Protein AF-0000000085929879 (afdb_homodimer)

Radius of gyration: 26.82 Å; Cα contacts (8 Å, |Δi|>4): 2106; chains: 2; bounding box: 56×80×71 Å

Solvent-accessible surface area (backbone atoms only — not comparable to full-atom values): 39924 Å² total; per-residue (Å²): 97,34,38,33,40,35,54,17,40,29,41,34,46,95,82,55,43,81,40,74,23,23,40,35,32,48,44,39,24,22,65,42,71,44,65,81,72,93,71,90,47,82,37,76,43,82,29,68,67,19,37,40,34,37,12,29,26,32,56,31,29,22,47,38,35,30,68,38,25,45,61,68,73,51,40,53,59,67,58,35,40,65,71,49,46,51,62,54,57,72,67,58,45,61,68,51,35,29,44,18,22,43,40,32,48,50,31,21,42,50,24,22,36,32,31,38,26,35,43,41,71,59,48,65,36,40,52,52,39,34,66,55,53,52,50,31,38,37,42,16,43,51,30,61,24,69,68,37,65,69,46,35,51,50,37,50,52,54,43,52,50,49,49,52,51,52,59,69,62,68,47,97,46,56,43,63,31,48,18,53,41,28,73,84,38,31,29,70,68,55,51,47,51,49,43,52,49,26,66,73,68,70,40,36,37,36,32,44,37,38,45,33,67,62,58,35,51,51,32,28,72,74,70,74,31,45,57,61,54,46,37,49,74,68,65,56,66,30,63,53,31,43,29,36,41,44,20,63,67,50,73,67,43,44,51,51,36,30,73,36,45,28,28,34,21,39,27,44,51,23,28,17,44,53,18,34,43,67,50,58,55,66,63,35,51,74,58,62,33,50,48,20,26,20,34,42,26,18,52,50,34,30,35,59,36,63,28,48,36,31,29,46,44,29,24,52,51,3,25,73,66,55,33,19,51,45,58,31,47,70,60,37,51,34,15,30,15,40,37,23,16,59,64,65,76,41,65,40,30,36,40,46,69,72,20,37,26,29,32,17,32,32,55,39,83,39,58,54,45,41,45,84,69,32,71,62,43,34,45,27,50,35,45,43,23,84,39,30,29,31,23,27,33,66,39,37,81,37,23,56,82,65,38,56,72,59,61,62,66,68,58,46,54,52,52,42,33,55,52,44,64,70,76,107,96,34,38,33,40,34,54,17,40,29,41,35,47,96,82,54,43,81,41,74,24,24,40,34,32,49,45,39,22,23,65,41,70,42,65,80,72,92,71,91,48,82,38,76,44,83,28,68,66,20,36,38,36,36,13,29,26,33,57,30,29,23,46,37,34,29,68,40,27,46,61,69,71,52,40,52,61,68,58,35,38,65,71,49,46,52,62,53,58,73,68,59,47,60,67,52,34,30,45,19,22,44,38,32,49,51,32,22,44,51,24,22,37,32,33,38,25,36,46,42,72,59,49,66,37,41,51,53,38,33,66,56,54,51,49,30,38,35,42,17,42,52,31,60,26,69,68,36,65,70,45,36,53,50,37,51,51,54,42,52,50,47,47,52,51,50,60,70,62,68,48,95,46,56,42,63,30,47,18,52,41,27,72,85,37,32,29,72,68,55,50,47,50,50,42,51,50,26,65,74,69,71,40,37,38,37,32,44,37,36,44,34,68,64,58,36,50,51,32,28,72,74,71,73,31,46,56,61,53,44,37,49,73,69,65,55,66,30,63,53,31,44,28,35,40,46,21,63,67,51,74,67,41,45,51,50,36,29,75,36,44,27,27,34,20,38,28,43,50,23,29,18,44,54,18,36,41,67,49,58,57,67,62,34,52,73,59,62,34,48,48,20,25,21,32,40,28,19,52,50,35,30,36,59,36,62,28,48,36,32,31,45,44,28,26,54,51,3,26,73,66,56,35,19,52,45,57,31,49,68,61,38,51,33,14,31,14,39,35,24,16,59,64,65,74,41,66,39,29,36,40,47,68,72,20,38,25,30,32,17,32,30,54,41,84,38,57,54,46,41,45,82,70,33,72,61,42,34,45,28,51,36,43,45,22,84,38,31,29,33,24,28,31,66,40,37,80,36,23,55,84,65,40,56,70,59,59,60,65,68,58,46,54,52,52,41,34,55,52,44,64,70,75,106

Organism: NCBI:txid2866384

Sequence (848 aa):
MSILIKNGRIIYGENLDIINGDIYIEGNRIAKVGRGLKLSAEYVIDANGKVISPGFINAHTHSPMVLLRGLADDLPLMEWLQEYVWPVEKKLTSKHIYWGALLGILEMIKGGTTTFVDMYFHMEEVAKVVEKTGIRAYLSYGMVDLGDEEKRNVEIKETLKLLEFIKKLDSPRIEFLFGPHAPYTCSPELLKWVREKANETGKMITIHLNETKREVQDIKEKYGMTPVEFLDELGFLGDDIIAAHGVWLSDKEIEILAKRRVTIVHNPASNMKLASGVMPIEKLLKAGVNIALGTDGAASNNSLDMLEEMKLAALVHKVHTLNPTVADAKTIYKMATQNGAKALHLNAGIIKEGALADIAIIDFNKPHLRPITNVVSHLVYSASGNDVETVIIDGEIIMLDGEVLTVDEEEIINKVQKIVDKLHMSILIKNGRIIYGENLDIINGDIYIEGNRIAKVGRGLKLSAEYVIDANGKVISPGFINAHTHSPMVLLRGLADDLPLMEWLQEYVWPVEKKLTSKHIYWGALLGILEMIKGGTTTFVDMYFHMEEVAKVVEKTGIRAYLSYGMVDLGDEEKRNVEIKETLKLLEFIKKLDSPRIEFLFGPHAPYTCSPELLKWVREKANETGKMITIHLNETKREVQDIKEKYGMTPVEFLDELGFLGDDIIAAHGVWLSDKEIEILAKRRVTIVHNPASNMKLASGVMPIEKLLKAGVNIALGTDGAASNNSLDMLEEMKLAALVHKVHTLNPTVADAKTIYKMATQNGAKALHLNAGIIKEGALADIAIIDFNKPHLRPITNVVSHLVYSASGNDVETVIIDGEIIMLDGEVLTVDEEEIINKVQKIVDKLH

Foldseek 3Di:
DKEKEFQAFELFDPQRDTDTTMWIDDFQFGADTDHPDPDDGPYYHYQHQWYKFFFWEAAEAAQLCLLQFPPDFDDAPVCCCPVTVVVLVVVDDLVSSLLSLLQSVLQSVLLRHQEYEHEEPNCLSNVVSCVLLVGAYEYEYAQFCQPPPVSLVVSVVRRVVVVVSQVVVVDPRYHYAYEHEEPNRDDLVSLLVRQVVCVVVVHAYEYEALQAPVQQVSCCVVPVDGRLVVCVVSVRAALRYEYEHQFDDDLVSLLSQLVRLYEYEHAQQLSVSNVRHHHPVVSNVVSVHQYAYHNYYCNRRVHRNLLQRLQSNLPVVCVVVVNNPPSDLSNSLCNRAVSSCSSVVAQTSHDDGGGGPWMWMFNCPDPQNPDPDDNSCCSNHGDISNRTQWTDHSNHTQGHGSRGDSDDNVVSVVVSVVVSVVSD/DKEKEFQAFELFDPQRDTDTTMWIDDFQFGADTDHPDPDDGPYYHYQHQWYKFFFWEAAEAAQLCLLQFPPDFDDAPVCCCPVTVVLLVVPDDLVSSLLSLLQSVLQSVLLRHQEYEHEEPNCLSNVVSCVLLVGAYEYEYAQFCQPPPVSLVVSVVRRVVVQVSQVVVVDPRYHYAYEHEEPNRDDLVSLLVRQVVCVVVVHAYEYEALQAPVQQVSCCVVPVDGRLVVCVVSVRAALRYEYEHQFDDDLVSLLSQLVRLYEYEHAQQLSVSNVRHHHPVVSNVVSPRQYAYHNYYCNRRVHRNLLQRLQSNLPVVCVVVVNNPPSDLSNSLCNRAVSSCSSVVAQTSHDDGGGGPWMWMFNCPDPQNPDPDDNSCCSNHGDISNRTQWTDHSSHTQGHRSRGDSDDNVVSVVVSVVVSVVSD

Nearest PDB structures (foldseek):
  7ww2-assembly1_B  TM=9.422E-01  e=5.895E-41  Obesumbacterium proteus
  3hpa-assembly1_A  TM=9.121E-01  e=3.466E-37  unidentified
  4rdw-assembly1_A  TM=8.544E-01  e=4.107E-29  Pseudomonas aeruginosa PAO1
  4f0l-assembly1_A  TM=8.317E-01  e=2.148E-25  Brucella abortus 2308
  2imr-assembly1_A  TM=6.979E-01  e=1.173E-20  Deinococcus radiodurans

Structure (mmCIF, N/CA/C/O backbone):
data_AF-0000000085929879-model_v1
#
loop_
_entity.id
_entity.type
_entity.pdbx_description
1 polymer '5-methylthioadenosine/S-adenosylhomocysteine deaminase'
#
loop_
_atom_site.group_PDB
_atom_site.id
_atom_site.type_symbol
_atom_site.label_atom_id
_atom_site.label_alt_id
_atom_site.label_comp_id
_atom_site.label_asym_id
_atom_site.label_entity_id
_atom_site.label_seq_id
_atom_site.pdbx_PDB_ins_code
_atom_site.Cartn_x
_atom_site.Cartn_y
_atom_site.Cartn_z
_atom_site.occupancy
_atom_site.B_iso_or_equiv
_atom_site.auth_seq_id
_atom_site.auth_comp_id
_atom_site.auth_asym_id
_atom_site.auth_atom_id
_atom_site.pdbx_PDB_model_num
ATOM 1 N N . MET A 1 1 ? -14.234 -31.859 10.195 1 86.94 1 MET A N 1
ATOM 2 C CA . MET A 1 1 ? -13.992 -30.734 11.078 1 86.94 1 MET A CA 1
ATOM 3 C C . MET A 1 1 ? -15.086 -29.672 10.922 1 86.94 1 MET A C 1
ATOM 5 O O . MET A 1 1 ? -15.609 -29.484 9.828 1 86.94 1 MET A O 1
ATOM 9 N N . SER A 1 2 ? -15.562 -29.156 12.055 1 97.19 2 SER A N 1
ATOM 10 C CA . SER A 1 2 ? -16.594 -28.125 11.992 1 97.19 2 SER A CA 1
ATOM 11 C C . SER A 1 2 ? -16.141 -26.828 12.672 1 97.19 2 SER A C 1
ATOM 13 O O . SER A 1 2 ? -15.469 -26.875 13.703 1 97.19 2 SER A O 1
ATOM 15 N N . ILE A 1 3 ? -16.406 -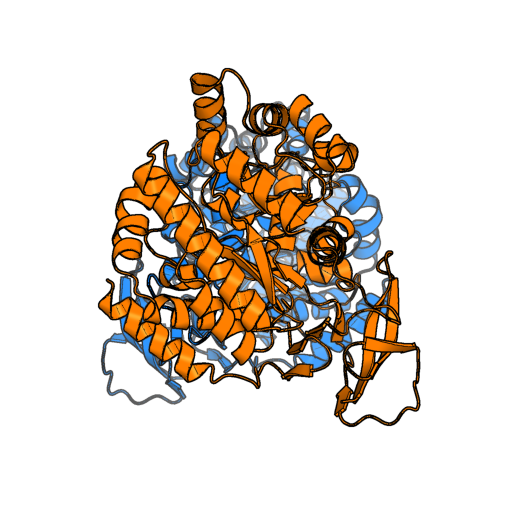25.719 12.016 1 98.62 3 ILE A N 1
ATOM 16 C CA . ILE A 1 3 ? -16.016 -24.406 12.516 1 98.62 3 ILE A CA 1
ATOM 17 C C . ILE A 1 3 ? -17.234 -23.484 12.523 1 98.62 3 ILE A C 1
ATOM 19 O O . ILE A 1 3 ? -18 -23.453 11.562 1 98.62 3 ILE A O 1
ATOM 23 N N . LEU A 1 4 ? -17.453 -22.797 13.625 1 98.75 4 LEU A N 1
ATOM 24 C CA . LEU A 1 4 ? -18.469 -21.766 13.711 1 98.75 4 LEU A CA 1
ATOM 25 C C . LEU A 1 4 ? -17.828 -20.391 13.938 1 98.75 4 LEU A C 1
ATOM 27 O O . LEU A 1 4 ? -17.203 -20.172 14.969 1 98.75 4 LEU A O 1
ATOM 31 N N . ILE A 1 5 ? -17.891 -19.516 12.938 1 98.81 5 ILE A N 1
ATOM 32 C CA . ILE A 1 5 ? -17.469 -18.125 13.062 1 98.81 5 ILE A CA 1
ATOM 33 C C . ILE A 1 5 ? -18.656 -17.266 13.477 1 98.81 5 ILE A C 1
ATOM 35 O O . ILE A 1 5 ? -19.656 -17.188 12.758 1 98.81 5 ILE A O 1
ATOM 39 N N . LYS A 1 6 ? -18.547 -16.5 14.562 1 98.31 6 LYS A N 1
ATOM 40 C CA . LYS A 1 6 ? -19.688 -15.789 15.109 1 98.31 6 LYS A CA 1
ATOM 41 C C . LYS A 1 6 ? -19.484 -14.281 15.047 1 98.31 6 LYS A C 1
ATOM 43 O O . LYS A 1 6 ? -18.359 -13.797 15.141 1 98.31 6 LYS A O 1
ATOM 48 N N . ASN A 1 7 ? -20.5 -13.562 14.852 1 97.44 7 ASN A N 1
ATOM 49 C CA . ASN A 1 7 ? -20.609 -12.141 15.133 1 97.44 7 ASN A CA 1
ATOM 50 C C . ASN A 1 7 ? -19.703 -11.32 14.211 1 97.44 7 ASN A C 1
ATOM 52 O O . ASN A 1 7 ? -19.047 -10.375 14.648 1 97.44 7 ASN A O 1
ATOM 56 N N . GLY A 1 8 ? -19.578 -11.664 12.938 1 98.19 8 GLY A N 1
ATOM 57 C CA . GLY A 1 8 ? -18.734 -10.898 12.039 1 98.19 8 GLY A CA 1
ATOM 58 C C . GLY A 1 8 ? -19.516 -10.102 11.008 1 98.19 8 GLY A C 1
ATOM 59 O O . GLY A 1 8 ? -20.75 -10.242 10.914 1 98.19 8 GLY A O 1
ATOM 60 N N . ARG A 1 9 ? -18.938 -9.078 10.406 1 98.44 9 ARG A N 1
ATOM 61 C CA . ARG A 1 9 ? -19.422 -8.469 9.164 1 98.44 9 ARG A CA 1
ATOM 62 C C . ARG A 1 9 ? -19.031 -9.312 7.957 1 98.44 9 ARG A C 1
ATOM 64 O O . ARG A 1 9 ? -17.859 -9.383 7.594 1 98.44 9 ARG A O 1
ATOM 71 N N . ILE A 1 10 ? -19.984 -9.945 7.301 1 98.88 10 ILE A N 1
ATOM 72 C CA . ILE A 1 10 ? -19.75 -10.93 6.246 1 98.88 10 ILE A CA 1
ATOM 73 C C . ILE A 1 10 ? -19.953 -10.273 4.883 1 98.88 10 ILE A C 1
ATOM 75 O O . ILE A 1 10 ? -20.969 -9.633 4.641 1 98.88 10 ILE A O 1
ATOM 79 N N . ILE A 1 11 ? -18.969 -10.352 4.016 1 98.88 11 ILE A N 1
ATOM 80 C CA . ILE A 1 11 ? -19.172 -9.992 2.615 1 98.88 11 ILE A CA 1
ATOM 81 C C . ILE A 1 11 ? -19.844 -11.141 1.877 1 98.88 11 ILE A C 1
ATOM 83 O O . ILE A 1 11 ? -19.188 -12.102 1.464 1 98.88 11 ILE A O 1
ATOM 87 N N . TYR A 1 12 ? -21.109 -11.016 1.578 1 98.56 12 TYR A N 1
ATOM 88 C CA . TYR A 1 12 ? -21.922 -12.156 1.195 1 98.56 12 TYR A CA 1
ATOM 89 C C . TYR A 1 12 ? -22.359 -12.062 -0.265 1 98.56 12 TYR A C 1
ATOM 91 O O . TYR A 1 12 ? -22.844 -11.016 -0.704 1 98.56 12 TYR A O 1
ATOM 99 N N . GLY A 1 13 ? -22.125 -13.125 -1 1 98.31 13 GLY A N 1
ATOM 100 C CA . GLY A 1 13 ? -22.75 -13.297 -2.301 1 98.31 13 GLY A CA 1
ATOM 101 C C . GLY A 1 13 ? -22.031 -12.555 -3.412 1 98.31 13 GLY A C 1
ATOM 102 O O . GLY A 1 13 ? -20.984 -11.961 -3.189 1 98.31 13 GLY A O 1
ATOM 103 N N . GLU A 1 14 ? -22.609 -12.641 -4.605 1 97.5 14 GLU A N 1
ATOM 104 C CA . GLU A 1 14 ? -22.031 -12.07 -5.82 1 97.5 14 GLU A CA 1
ATOM 105 C C . GLU A 1 14 ? -22.062 -10.547 -5.777 1 97.5 14 GLU A C 1
ATOM 107 O O . GLU A 1 14 ? -21.172 -9.891 -6.336 1 97.5 14 GLU A O 1
ATOM 112 N N . ASN A 1 15 ? -23 -10.031 -5.016 1 97.81 15 ASN A N 1
ATOM 113 C CA . ASN A 1 15 ? -23.188 -8.578 -5.004 1 97.81 15 ASN A CA 1
ATOM 114 C C . ASN A 1 15 ? -22.422 -7.926 -3.863 1 97.81 15 ASN A C 1
ATOM 116 O O . ASN A 1 15 ? -22.469 -6.703 -3.701 1 97.81 15 ASN A O 1
ATOM 120 N N . LEU A 1 16 ? -21.75 -8.672 -3.076 1 98.44 16 LEU A N 1
ATOM 121 C CA . LEU A 1 16 ? -20.922 -8.195 -1.984 1 98.44 16 LEU A CA 1
ATOM 122 C C . LEU A 1 16 ? -21.75 -7.5 -0.917 1 98.44 16 LEU A C 1
ATOM 124 O O . LEU A 1 16 ? -21.375 -6.434 -0.425 1 98.44 16 LEU A O 1
ATOM 128 N N . ASP A 1 17 ? -22.891 -8.062 -0.602 1 98.19 17 ASP A N 1
ATOM 129 C CA . ASP A 1 17 ? -23.719 -7.531 0.486 1 98.19 17 ASP A CA 1
ATOM 130 C C . ASP A 1 17 ? -23.016 -7.707 1.833 1 98.19 17 ASP A C 1
ATOM 132 O O . ASP A 1 17 ? -22.391 -8.742 2.084 1 98.19 17 ASP A O 1
ATOM 136 N N . ILE A 1 18 ? -23.078 -6.656 2.688 1 98.19 18 ILE A N 1
ATOM 137 C CA . ILE A 1 18 ? -22.5 -6.77 4.023 1 98.19 18 ILE A CA 1
ATOM 138 C C . ILE A 1 18 ? -23.578 -7.211 5.012 1 98.19 18 ILE A C 1
ATOM 140 O O . ILE A 1 18 ? -24.562 -6.492 5.238 1 98.19 18 ILE A O 1
ATOM 144 N N . ILE A 1 19 ? -23.375 -8.367 5.586 1 97.31 19 ILE A N 1
ATOM 145 C CA . ILE A 1 19 ? -24.344 -8.883 6.559 1 97.31 19 ILE A CA 1
ATOM 146 C C . ILE A 1 19 ? -23.641 -9.148 7.887 1 97.31 19 ILE A C 1
ATOM 148 O O . ILE A 1 19 ? -22.5 -9.641 7.91 1 97.31 19 ILE A O 1
ATOM 152 N N . ASN A 1 20 ? -24.266 -8.75 8.969 1 97.62 20 ASN A N 1
ATOM 153 C CA . ASN A 1 20 ? -23.766 -9.117 10.289 1 97.62 20 ASN A CA 1
ATOM 154 C C . ASN A 1 20 ? -24.297 -10.484 10.727 1 97.62 20 ASN A C 1
ATOM 156 O O . ASN A 1 20 ? -25.5 -10.734 10.68 1 97.62 20 ASN A O 1
ATOM 160 N N . GLY A 1 21 ? -23.359 -11.438 10.984 1 97.94 21 GLY A N 1
ATOM 161 C CA . GLY A 1 21 ? -23.875 -12.734 11.406 1 97.94 21 GLY A CA 1
ATOM 162 C C . GLY A 1 21 ? -22.781 -13.781 11.547 1 97.94 21 GLY A C 1
ATOM 163 O O . GLY A 1 21 ? -21.656 -13.469 11.969 1 97.94 21 GLY A O 1
ATOM 164 N N . ASP A 1 22 ? -23.219 -15.062 11.367 1 98.56 22 ASP A N 1
ATOM 165 C CA . ASP A 1 22 ? -22.375 -16.219 11.641 1 98.56 22 ASP A CA 1
ATOM 166 C C . ASP A 1 22 ? -22.188 -17.062 10.383 1 98.56 22 ASP A C 1
ATOM 168 O O . ASP A 1 22 ? -23.016 -17.016 9.469 1 98.56 22 ASP A O 1
ATOM 172 N N . ILE A 1 23 ? -21.109 -17.766 10.289 1 98.88 23 ILE A N 1
ATOM 173 C CA . ILE A 1 23 ? -20.844 -18.75 9.25 1 98.88 23 ILE A CA 1
ATOM 174 C C . ILE A 1 23 ? -20.547 -20.109 9.891 1 98.88 23 ILE A C 1
ATOM 176 O O . ILE A 1 23 ? -19.703 -20.219 10.781 1 98.88 23 ILE A O 1
ATOM 180 N N . TYR A 1 24 ? -21.25 -21.109 9.477 1 98.75 24 TYR A N 1
ATOM 181 C CA . TYR A 1 24 ? -20.984 -22.484 9.883 1 98.75 24 TYR A CA 1
ATOM 182 C C . TYR A 1 24 ? -20.312 -23.266 8.75 1 98.75 24 TYR A C 1
ATOM 184 O O . TYR A 1 24 ? -20.844 -23.344 7.641 1 98.75 24 TYR A O 1
ATOM 192 N N . ILE A 1 25 ? -19.156 -23.797 9.047 1 98.81 25 ILE A N 1
ATOM 193 C CA . ILE A 1 25 ? -18.375 -24.594 8.094 1 98.81 25 ILE A CA 1
ATOM 194 C C . ILE A 1 25 ? -18.422 -26.062 8.5 1 98.81 25 ILE A C 1
ATOM 196 O O . ILE A 1 25 ? -18.188 -26.406 9.664 1 98.81 25 ILE A O 1
ATOM 200 N N . GLU A 1 26 ? -18.734 -26.953 7.609 1 98.25 26 GLU A N 1
ATOM 201 C CA . GLU A 1 26 ? -18.688 -28.406 7.773 1 98.25 26 GLU A CA 1
ATOM 202 C C . GLU A 1 26 ? -17.828 -29.047 6.688 1 98.25 26 GLU A C 1
ATOM 204 O O . GLU A 1 26 ? -18.141 -28.922 5.5 1 98.25 26 GLU A O 1
ATOM 209 N N . GLY A 1 27 ? -16.875 -29.797 7.125 1 97.75 27 GLY A N 1
ATOM 210 C CA . GLY A 1 27 ? -15.906 -30.25 6.148 1 97.75 27 GLY A CA 1
ATOM 211 C C . GLY A 1 27 ? -15.195 -29.109 5.438 1 97.75 27 GLY A C 1
ATOM 212 O O . GLY A 1 27 ? -14.648 -28.203 6.086 1 97.75 27 GLY A O 1
ATOM 213 N N . ASN A 1 28 ? -15.227 -29.156 4.172 1 98.44 28 ASN A N 1
ATOM 214 C CA . ASN A 1 28 ? -14.523 -28.125 3.434 1 98.44 28 ASN A CA 1
ATOM 215 C C . ASN A 1 28 ? -15.484 -27.141 2.795 1 98.44 28 ASN A C 1
ATOM 217 O O . ASN A 1 28 ? -15.109 -26.375 1.896 1 98.44 28 ASN A O 1
ATOM 221 N N . ARG A 1 29 ? -16.766 -27.109 3.305 1 98.5 29 ARG A N 1
ATOM 222 C CA . ARG A 1 29 ? -17.781 -26.266 2.686 1 98.5 29 ARG A CA 1
ATOM 223 C C . ARG A 1 29 ? -18.406 -25.328 3.705 1 98.5 29 ARG A C 1
ATOM 225 O O . ARG A 1 29 ? -18.5 -25.656 4.891 1 98.5 29 ARG A O 1
ATOM 232 N N . ILE A 1 30 ? -18.766 -24.188 3.201 1 98.75 30 ILE A N 1
ATOM 233 C CA . ILE A 1 30 ? -19.656 -23.328 3.977 1 98.75 30 ILE A CA 1
ATOM 234 C C . ILE A 1 30 ? -21.062 -23.922 4.023 1 98.75 30 ILE A C 1
ATOM 236 O O . ILE A 1 30 ? -21.766 -23.953 3.012 1 98.75 30 ILE A O 1
ATOM 240 N N . ALA A 1 31 ? -21.422 -24.359 5.168 1 98.62 31 ALA A N 1
ATOM 241 C CA . ALA A 1 31 ? -22.672 -25.094 5.281 1 98.62 31 ALA A CA 1
ATOM 242 C C . ALA A 1 31 ? -23.859 -24.156 5.504 1 98.62 31 ALA A C 1
ATOM 244 O O . ALA A 1 31 ? -24.953 -24.375 4.98 1 98.62 31 ALA A O 1
ATOM 245 N N . LYS A 1 32 ? -23.641 -23.109 6.32 1 98.38 32 LYS A N 1
ATOM 246 C CA . LYS A 1 32 ? -24.719 -22.203 6.652 1 98.38 32 LYS A CA 1
ATOM 247 C C . LYS A 1 32 ? -24.188 -20.797 6.945 1 98.38 32 LYS A C 1
ATOM 249 O O . LYS A 1 32 ? -23.125 -20.641 7.551 1 98.38 32 LYS A O 1
ATOM 254 N N . VAL A 1 33 ? -24.922 -19.812 6.461 1 98.38 33 VAL A N 1
ATOM 255 C CA . VAL A 1 33 ? -24.688 -18.422 6.793 1 98.38 33 VAL A CA 1
ATOM 256 C C . VAL A 1 33 ? -25.969 -17.812 7.371 1 98.38 33 VAL A C 1
ATOM 258 O O . VAL A 1 33 ? -27.062 -18 6.828 1 98.38 33 VAL A O 1
ATOM 261 N N . GLY A 1 34 ? -25.875 -17.172 8.484 1 96.75 34 GLY A N 1
ATOM 262 C CA . GLY A 1 34 ? -27.062 -16.578 9.078 1 96.75 34 GLY A CA 1
ATOM 263 C C . GLY A 1 34 ? -26.797 -15.875 10.391 1 96.75 34 GLY A C 1
ATOM 264 O O . GLY A 1 34 ? -25.641 -15.812 10.836 1 96.75 34 GLY A O 1
ATOM 265 N N . ARG A 1 35 ? -27.844 -15.234 11.016 1 94.88 35 ARG A N 1
ATOM 266 C CA . ARG A 1 35 ? -27.734 -14.523 12.289 1 94.88 35 ARG A CA 1
ATOM 267 C C . ARG A 1 35 ? -28.094 -15.43 13.461 1 94.88 35 ARG A C 1
ATOM 269 O O . ARG A 1 35 ? -29.078 -16.188 13.391 1 94.88 35 ARG A O 1
ATOM 276 N N . GLY A 1 36 ? -27.281 -15.398 14.391 1 95.31 36 GLY A N 1
ATOM 277 C CA . GLY A 1 36 ? -27.594 -16.078 15.633 1 95.31 36 GLY A CA 1
ATOM 278 C C . GLY A 1 36 ? -27.688 -17.594 15.477 1 95.31 36 GLY A C 1
ATOM 279 O O . GLY A 1 36 ? -28.578 -18.234 16.031 1 95.31 36 GLY A O 1
ATOM 280 N N . LEU A 1 37 ? -26.781 -18.156 14.68 1 95.81 37 LEU A N 1
ATOM 281 C CA . LEU A 1 37 ? -26.766 -19.594 14.484 1 95.81 37 LEU A CA 1
ATOM 282 C C . LEU A 1 37 ? -26.484 -20.312 15.805 1 95.81 37 LEU A C 1
ATOM 284 O O . LEU A 1 37 ? -25.547 -19.969 16.516 1 95.81 37 LEU A O 1
ATOM 288 N N . LYS A 1 38 ? -27.391 -21.297 16.234 1 92.69 38 LYS A N 1
ATOM 289 C CA . LYS A 1 38 ? -27.234 -22.125 17.438 1 92.69 38 LYS A CA 1
ATOM 290 C C . LYS A 1 38 ? -26.734 -23.516 17.094 1 92.69 38 LYS A C 1
ATOM 292 O O . LYS A 1 38 ? -27.453 -24.516 17.266 1 92.69 38 LYS A O 1
ATOM 297 N N . LEU A 1 39 ? -25.594 -23.594 16.516 1 94.06 39 LEU A N 1
ATOM 298 C CA . LEU A 1 39 ? -24.984 -24.859 16.109 1 94.06 39 LEU A CA 1
ATOM 299 C C . LEU A 1 39 ? -23.719 -25.125 16.906 1 94.06 39 LEU A C 1
ATOM 301 O O . LEU A 1 39 ? -23 -24.203 17.297 1 94.06 39 LEU A O 1
ATOM 305 N N . SER A 1 40 ? -23.516 -26.391 17.219 1 95.06 40 SER A N 1
ATOM 306 C CA . SER A 1 40 ? -22.281 -26.797 17.875 1 95.06 40 SER A CA 1
ATOM 307 C C . SER A 1 40 ? -21.188 -27.078 16.844 1 95.06 40 SER A C 1
ATOM 309 O O . SER A 1 40 ? -21.453 -27.594 15.758 1 95.06 40 SER A O 1
ATOM 311 N N . ALA A 1 41 ? -19.984 -26.625 17.125 1 97.25 41 ALA A N 1
ATOM 312 C CA . ALA A 1 41 ? -18.828 -26.859 16.25 1 97.25 41 ALA A CA 1
ATOM 313 C C . ALA A 1 41 ? -17.578 -27.188 17.062 1 97.25 41 ALA A C 1
ATOM 315 O O . ALA A 1 41 ? -17.484 -26.828 18.234 1 97.25 41 ALA A O 1
ATOM 316 N N . GLU A 1 42 ? -16.719 -27.922 16.453 1 97.31 42 GLU A N 1
ATOM 317 C CA . GLU A 1 42 ? -15.453 -28.266 17.094 1 97.31 42 GLU A CA 1
ATOM 318 C C . GLU A 1 42 ? -14.648 -27.016 17.438 1 97.31 42 GLU A C 1
ATOM 320 O O . GLU A 1 42 ? -13.984 -26.953 18.469 1 97.31 42 GLU A O 1
ATOM 325 N N . TYR A 1 43 ? -14.648 -26.047 16.531 1 97.62 43 TYR A N 1
ATOM 326 C CA . TYR A 1 43 ? -13.961 -24.766 16.734 1 97.62 43 TYR A CA 1
ATOM 327 C C . TYR A 1 43 ? -14.938 -23.594 16.641 1 97.62 43 TYR A C 1
ATOM 329 O O . TYR A 1 43 ? -15.82 -23.594 15.773 1 97.62 43 TYR A O 1
ATOM 337 N N . VAL A 1 44 ? -14.82 -22.688 17.547 1 98.12 44 VAL A N 1
ATOM 338 C CA . VAL A 1 44 ? -15.633 -21.469 17.516 1 98.12 44 VAL A CA 1
ATOM 339 C C . VAL A 1 44 ? -14.719 -20.234 17.484 1 98.12 44 VAL A C 1
ATOM 341 O O . VAL A 1 44 ? -13.812 -20.109 18.297 1 98.12 44 VAL A O 1
ATOM 344 N N . ILE A 1 45 ? -14.898 -19.375 16.516 1 98.25 45 ILE A N 1
ATOM 345 C CA . ILE A 1 45 ? -14.141 -18.156 16.344 1 98.25 45 ILE A CA 1
ATOM 346 C C . ILE A 1 45 ? -15.055 -16.938 16.547 1 98.25 45 ILE A C 1
ATOM 348 O O . ILE A 1 45 ? -16.109 -16.859 15.914 1 98.25 45 ILE A O 1
ATOM 352 N N . ASP A 1 46 ? -14.727 -16.031 17.438 1 97.81 46 ASP A N 1
ATOM 353 C CA . ASP A 1 46 ? -15.453 -14.781 17.609 1 97.81 46 ASP A CA 1
ATOM 354 C C . ASP A 1 46 ? -14.922 -13.711 16.656 1 97.81 46 ASP A C 1
ATOM 356 O O . ASP A 1 46 ? -13.781 -13.273 16.781 1 97.81 46 ASP A O 1
ATOM 360 N N . ALA A 1 47 ? -15.719 -13.25 15.727 1 97.94 47 ALA A N 1
ATOM 361 C CA . ALA A 1 47 ? -15.312 -12.281 14.711 1 97.94 47 ALA A CA 1
ATOM 362 C C . ALA A 1 47 ? -15.938 -10.914 14.984 1 97.94 47 ALA A C 1
ATOM 364 O O . ALA A 1 47 ? -16.141 -10.125 14.055 1 97.94 47 ALA A O 1
ATOM 365 N N . ASN A 1 48 ? -16.219 -10.594 16.25 1 95.5 48 ASN A N 1
ATOM 366 C CA . ASN A 1 48 ? -16.719 -9.273 16.609 1 95.5 48 ASN A CA 1
ATOM 367 C C . ASN A 1 48 ? -15.75 -8.172 16.203 1 95.5 48 ASN A C 1
ATOM 369 O O . ASN A 1 48 ? -14.57 -8.211 16.562 1 95.5 48 ASN A O 1
ATOM 373 N N . GLY A 1 49 ? -16.281 -7.152 15.461 1 95.38 49 GLY A N 1
ATOM 374 C CA . GLY A 1 49 ? -15.469 -6.047 14.992 1 95.38 49 GLY A CA 1
ATOM 375 C C . GLY A 1 49 ? -14.586 -6.41 13.812 1 95.38 49 GLY A C 1
ATOM 376 O O . GLY A 1 49 ? -13.727 -5.625 13.406 1 95.38 49 GLY A O 1
ATOM 377 N N . LYS A 1 50 ? -14.742 -7.605 13.297 1 98.38 50 LYS A N 1
ATOM 378 C CA . LYS A 1 50 ? -13.914 -8.078 12.188 1 98.38 50 LYS A CA 1
ATOM 379 C C . LYS A 1 50 ? -14.742 -8.281 10.93 1 98.38 50 LYS A C 1
ATOM 381 O O . LYS A 1 50 ? -15.977 -8.273 10.984 1 98.38 50 LYS A O 1
ATOM 386 N N . VAL A 1 51 ? -14.102 -8.352 9.82 1 98.88 51 VAL A N 1
ATOM 387 C CA . VAL A 1 51 ? -14.727 -8.594 8.523 1 98.88 51 VAL A CA 1
ATOM 388 C C . VAL A 1 51 ? -14.375 -10 8.039 1 98.88 51 VAL A C 1
ATOM 390 O O . VAL A 1 51 ? -13.211 -10.406 8.094 1 98.88 51 VAL A O 1
ATOM 393 N N . ILE A 1 52 ? -15.391 -10.758 7.672 1 98.94 52 ILE A N 1
ATOM 394 C CA . ILE A 1 52 ? -15.211 -12.086 7.094 1 98.94 52 ILE A CA 1
ATOM 395 C C . ILE A 1 52 ? -15.32 -12 5.57 1 98.94 52 ILE A C 1
ATOM 397 O O . ILE A 1 52 ? -16.391 -11.703 5.035 1 98.94 52 ILE A O 1
ATOM 401 N N . SER A 1 53 ? -14.25 -12.242 4.902 1 98.94 53 SER A N 1
ATOM 402 C CA . SER A 1 53 ? -14.141 -12.203 3.447 1 98.94 53 SER A CA 1
ATOM 403 C C . SER A 1 53 ? -13.82 -13.578 2.877 1 98.94 53 SER A C 1
ATOM 405 O O . SER A 1 53 ? -13.25 -14.422 3.566 1 98.94 53 SER A O 1
ATOM 407 N N . PRO A 1 54 ? -14.328 -13.875 1.591 1 98.94 54 PRO A N 1
ATOM 408 C CA . PRO A 1 54 ? -13.641 -15 0.942 1 98.94 54 PRO A CA 1
ATOM 409 C C . PRO A 1 54 ? -12.133 -14.812 0.887 1 98.94 54 PRO A C 1
ATOM 411 O O . PRO A 1 54 ? -11.641 -13.68 0.864 1 98.94 54 PRO A O 1
ATOM 414 N N . GLY A 1 55 ? -11.375 -15.906 0.979 1 98.94 55 GLY A N 1
ATOM 415 C CA . GLY A 1 55 ? -9.938 -15.812 0.786 1 98.94 55 GLY A CA 1
ATOM 416 C C . GLY A 1 55 ? -9.555 -15.203 -0.548 1 98.94 55 GLY A C 1
ATOM 417 O O . GLY A 1 55 ? -10.266 -15.367 -1.542 1 98.94 55 GLY A O 1
ATOM 418 N N . PHE A 1 56 ? -8.477 -14.5 -0.6 1 98.94 56 PHE A N 1
ATOM 419 C CA . PHE A 1 56 ? -8.031 -13.852 -1.831 1 98.94 56 PHE A CA 1
ATOM 420 C C . PHE A 1 56 ? -7.328 -14.852 -2.742 1 98.94 56 PHE A C 1
ATOM 422 O O . PHE A 1 56 ? -6.727 -15.82 -2.268 1 98.94 56 PHE A O 1
ATOM 429 N N . ILE A 1 57 ? -7.465 -14.625 -4.012 1 98.94 57 ILE A N 1
ATOM 430 C CA . ILE A 1 57 ? -6.863 -15.492 -5.023 1 98.94 57 ILE A CA 1
ATOM 431 C C . ILE A 1 57 ? -5.785 -14.719 -5.781 1 98.94 57 ILE A C 1
ATOM 433 O O . ILE A 1 57 ? -6.082 -13.75 -6.477 1 98.94 57 ILE A O 1
ATOM 437 N N . ASN A 1 58 ? -4.543 -15.07 -5.559 1 98.94 58 ASN A N 1
ATOM 438 C CA . ASN A 1 58 ? -3.412 -14.555 -6.316 1 98.94 58 ASN A CA 1
ATOM 439 C C . ASN A 1 58 ? -3.227 -15.312 -7.633 1 98.94 58 ASN A C 1
ATOM 441 O O . ASN A 1 58 ? -2.523 -16.328 -7.676 1 98.94 58 ASN A O 1
ATOM 445 N N . ALA A 1 59 ? -3.721 -14.711 -8.734 1 98.94 59 ALA A N 1
ATOM 446 C CA . ALA A 1 59 ? -3.887 -15.469 -9.969 1 98.94 59 ALA A CA 1
ATOM 447 C C . ALA A 1 59 ? -2.582 -15.516 -10.766 1 98.94 59 ALA A C 1
ATOM 449 O O . ALA A 1 59 ? -2.527 -16.109 -11.844 1 98.94 59 ALA A O 1
ATOM 450 N N . HIS A 1 60 ? -1.512 -14.914 -10.242 1 98.94 60 HIS A N 1
ATOM 451 C CA . HIS A 1 60 ? -0.209 -15.023 -10.891 1 98.94 60 HIS A CA 1
ATOM 452 C C . HIS A 1 60 ? 0.915 -14.625 -9.938 1 98.94 60 HIS A C 1
ATOM 454 O O . HIS A 1 60 ? 0.959 -13.492 -9.461 1 98.94 60 HIS A O 1
ATOM 460 N N . THR A 1 61 ? 1.84 -15.516 -9.766 1 98.81 61 THR A N 1
ATOM 461 C CA . THR A 1 61 ? 3.02 -15.172 -8.977 1 98.81 61 THR A CA 1
ATOM 462 C C . THR A 1 61 ? 4.172 -16.125 -9.297 1 98.81 61 THR A C 1
ATOM 464 O O . THR A 1 61 ? 4.035 -17.016 -10.133 1 98.81 61 THR A O 1
ATOM 467 N N . HIS A 1 62 ? 5.352 -15.797 -8.859 1 98.38 62 HIS A N 1
ATOM 468 C CA . HIS A 1 62 ? 6.566 -16.594 -8.789 1 98.38 62 HIS A CA 1
ATOM 469 C C . HIS A 1 62 ? 7.062 -16.719 -7.348 1 98.38 62 HIS A C 1
ATOM 471 O O . HIS A 1 62 ? 8 -16.016 -6.957 1 98.38 62 HIS A O 1
ATOM 477 N N . SER A 1 63 ? 6.496 -17.641 -6.582 1 98.62 63 SER A N 1
ATOM 478 C CA . SER A 1 63 ? 6.598 -17.625 -5.125 1 98.62 63 SER A CA 1
ATOM 479 C C . SER A 1 63 ? 8.047 -17.734 -4.672 1 98.62 63 SER A C 1
ATOM 481 O O . SER A 1 63 ? 8.469 -17.047 -3.74 1 98.62 63 SER A O 1
ATOM 483 N N . PRO A 1 64 ? 8.945 -18.5 -5.375 1 98.38 64 PRO A N 1
ATOM 484 C CA . PRO A 1 64 ? 10.312 -18.609 -4.855 1 98.38 64 PRO A CA 1
ATOM 485 C C . PRO A 1 64 ? 11.125 -17.344 -5.09 1 98.38 64 PRO A C 1
ATOM 487 O O . PRO A 1 64 ? 12.219 -17.188 -4.527 1 98.38 64 PRO A O 1
ATOM 490 N N . MET A 1 65 ? 10.633 -16.453 -5.871 1 97.06 65 MET A N 1
ATOM 491 C CA . MET A 1 65 ? 11.398 -15.258 -6.223 1 97.06 65 MET A CA 1
ATOM 492 C C . MET A 1 65 ? 11.531 -14.32 -5.023 1 97.06 65 MET A C 1
ATOM 494 O O . MET A 1 65 ? 12.242 -13.312 -5.09 1 97.06 65 MET A O 1
ATOM 498 N N . VAL A 1 66 ? 10.938 -14.648 -3.867 1 98 66 VAL A N 1
ATOM 499 C CA . VAL A 1 66 ? 11.188 -13.891 -2.645 1 98 66 VAL A CA 1
ATOM 500 C C . VAL A 1 66 ? 12.68 -13.93 -2.311 1 98 66 VAL A C 1
ATOM 502 O O . VAL A 1 66 ? 13.195 -13.023 -1.647 1 98 66 VAL A O 1
ATOM 505 N N . LEU A 1 67 ? 13.406 -14.945 -2.807 1 97.44 67 LEU A N 1
ATOM 506 C CA . LEU A 1 67 ? 14.844 -15.062 -2.602 1 97.44 67 LEU A CA 1
ATOM 507 C C . LEU A 1 67 ? 15.578 -13.883 -3.232 1 97.44 67 LEU A C 1
ATOM 509 O O . LEU A 1 67 ? 16.734 -13.617 -2.891 1 97.44 67 LEU A O 1
ATOM 513 N N . LEU A 1 68 ? 14.906 -13.203 -4.16 1 95.88 68 LEU A N 1
ATOM 514 C CA . LEU A 1 68 ? 15.523 -12.117 -4.914 1 95.88 68 LEU A CA 1
ATOM 515 C C . LEU A 1 68 ? 14.906 -10.773 -4.523 1 95.88 68 LEU A C 1
ATOM 517 O O . LEU A 1 68 ? 15.133 -9.766 -5.195 1 95.88 68 LEU A O 1
ATOM 521 N N . ARG A 1 69 ? 14.133 -10.703 -3.445 1 96 69 ARG A N 1
ATOM 522 C CA . ARG A 1 69 ? 13.461 -9.484 -3 1 96 69 ARG A CA 1
ATOM 523 C C . ARG A 1 69 ? 14.469 -8.391 -2.67 1 96 69 ARG A C 1
ATOM 525 O O . ARG A 1 69 ? 15.383 -8.602 -1.866 1 96 69 ARG A O 1
ATOM 532 N N . GLY A 1 70 ? 14.234 -7.281 -3.32 1 93.19 70 GLY A N 1
ATOM 533 C CA . GLY A 1 70 ? 15.055 -6.125 -2.988 1 93.19 70 GLY A CA 1
ATOM 534 C C . GLY A 1 70 ? 16.422 -6.152 -3.641 1 93.19 70 GLY A C 1
ATOM 535 O O . GLY A 1 70 ? 17.25 -5.277 -3.391 1 93.19 70 GLY A O 1
ATOM 536 N N . LEU A 1 71 ? 16.547 -7.242 -4.551 1 87.81 71 LEU A N 1
ATOM 537 C CA . LEU A 1 71 ? 17.828 -7.355 -5.246 1 87.81 71 LEU A CA 1
ATOM 538 C C . LEU A 1 71 ? 17.906 -6.344 -6.387 1 87.81 71 LEU A C 1
ATOM 540 O O . LEU A 1 71 ? 17.141 -6.422 -7.352 1 87.81 71 LEU A O 1
ATOM 544 N N . ALA A 1 72 ? 18.547 -5.227 -6.281 1 81.75 72 ALA A N 1
ATOM 545 C CA . ALA A 1 72 ? 18.859 -4.223 -7.297 1 81.75 72 ALA A CA 1
ATOM 546 C C . ALA A 1 72 ? 17.594 -3.543 -7.801 1 81.75 72 ALA A C 1
ATOM 548 O O . ALA A 1 72 ? 17.297 -3.588 -9 1 81.75 72 ALA A O 1
ATOM 549 N N . ASP A 1 73 ? 16.938 -2.887 -7.043 1 84.56 73 ASP A N 1
ATOM 550 C CA . ASP A 1 73 ? 15.742 -2.131 -7.418 1 84.56 73 ASP A CA 1
ATOM 551 C C . ASP A 1 73 ? 16.109 -0.907 -8.258 1 84.56 73 ASP A C 1
ATOM 553 O O . ASP A 1 73 ? 17.266 -0.494 -8.281 1 84.56 73 ASP A O 1
ATOM 557 N N . ASP A 1 74 ? 15.141 -0.426 -9.094 1 88 74 ASP A N 1
ATOM 558 C CA . ASP A 1 74 ? 15.219 0.865 -9.773 1 88 74 ASP A CA 1
ATOM 559 C C . ASP A 1 74 ? 16.203 0.816 -10.938 1 88 74 ASP A C 1
ATOM 561 O O . ASP A 1 74 ? 17 1.738 -11.117 1 88 74 ASP A O 1
ATOM 565 N N . LEU A 1 75 ? 16.188 -0.329 -11.625 1 84.25 75 LEU A N 1
ATOM 566 C CA . LEU A 1 75 ? 17 -0.521 -12.828 1 84.25 75 LEU A CA 1
ATOM 567 C C . LEU A 1 75 ? 16.109 -0.853 -14.023 1 84.25 75 LEU A C 1
ATOM 569 O O . LEU A 1 75 ? 15.016 -1.387 -13.867 1 84.25 75 LEU A O 1
ATOM 573 N N . PRO A 1 76 ? 16.656 -0.464 -15.141 1 78.44 76 PRO A N 1
ATOM 574 C CA . PRO A 1 76 ? 15.945 -0.924 -16.344 1 78.44 76 PRO A CA 1
ATOM 575 C C . PRO A 1 76 ? 15.82 -2.443 -16.406 1 78.44 76 PRO A C 1
ATOM 577 O O . PRO A 1 76 ? 16.734 -3.16 -15.992 1 78.44 76 PRO A O 1
ATOM 580 N N . LEU A 1 77 ? 14.719 -2.963 -17 1 73.38 77 LEU A N 1
ATOM 581 C CA . LEU A 1 77 ? 14.312 -4.363 -16.953 1 73.38 77 LEU A CA 1
ATOM 582 C C . LEU A 1 77 ? 15.438 -5.266 -17.453 1 73.38 77 LEU A C 1
ATOM 584 O O . LEU A 1 77 ? 15.859 -6.188 -16.75 1 73.38 77 LEU A O 1
ATOM 588 N N . MET A 1 78 ? 15.93 -4.938 -18.609 1 76.38 78 MET A N 1
ATOM 589 C CA . MET A 1 78 ? 16.906 -5.832 -19.219 1 76.38 78 MET A CA 1
ATOM 590 C C . MET A 1 78 ? 18.203 -5.848 -18.406 1 76.38 78 MET A C 1
ATOM 592 O O . MET A 1 78 ? 18.828 -6.902 -18.234 1 76.38 78 MET A O 1
ATOM 596 N N . GLU A 1 79 ? 18.578 -4.648 -17.922 1 82.06 79 GLU A N 1
ATOM 597 C CA . GLU A 1 79 ? 19.719 -4.586 -17.031 1 82.06 79 GLU A CA 1
ATOM 598 C C . GLU A 1 79 ? 19.469 -5.363 -15.742 1 82.06 79 GLU A C 1
ATOM 600 O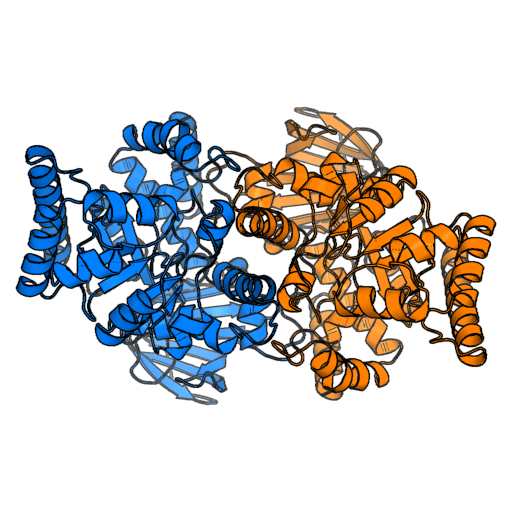 O . GLU A 1 79 ? 20.312 -6.137 -15.297 1 82.06 79 GLU A O 1
ATOM 605 N N . TRP A 1 80 ? 18.328 -5.195 -15.203 1 82.44 80 TRP A N 1
ATOM 606 C CA . TRP A 1 80 ? 17.922 -5.887 -13.984 1 82.44 80 TRP A CA 1
ATOM 607 C C . TRP A 1 80 ? 17.922 -7.398 -14.188 1 82.44 80 TRP A C 1
ATOM 609 O O . TRP A 1 80 ? 18.469 -8.141 -13.375 1 82.44 80 TRP A O 1
ATOM 619 N N . LEU A 1 81 ? 17.391 -7.883 -15.242 1 79.38 81 LEU A N 1
ATOM 620 C CA . LEU A 1 81 ? 17.312 -9.305 -15.555 1 79.38 81 LEU A CA 1
ATOM 621 C C . LEU A 1 81 ? 18.688 -9.883 -15.805 1 79.38 81 LEU A C 1
ATOM 623 O O . LEU A 1 81 ? 19.109 -10.844 -15.148 1 79.38 81 LEU A O 1
ATOM 627 N N . GLN A 1 82 ? 19.453 -9.258 -16.703 1 82.62 82 GLN A N 1
ATOM 628 C CA . GLN A 1 82 ? 20.703 -9.82 -17.203 1 82.62 82 GLN A CA 1
ATOM 629 C C . GLN A 1 82 ? 21.812 -9.719 -16.172 1 82.62 82 GLN A C 1
ATOM 631 O O . GLN A 1 82 ? 22.641 -10.625 -16.031 1 82.62 82 GLN A O 1
ATOM 636 N N . GLU A 1 83 ? 21.781 -8.664 -15.422 1 87.75 83 GLU A N 1
ATOM 637 C CA . GLU A 1 83 ? 22.922 -8.398 -14.547 1 87.75 83 GLU A CA 1
ATOM 638 C C . GLU A 1 83 ? 22.641 -8.883 -13.125 1 87.75 83 GLU A C 1
ATOM 640 O O . GLU A 1 83 ? 23.578 -9.117 -12.352 1 87.75 83 GLU A O 1
ATOM 645 N N . TYR A 1 84 ? 21.406 -9.07 -12.82 1 87 84 TYR A N 1
ATOM 646 C CA . TYR A 1 84 ? 21.141 -9.328 -11.406 1 87 84 TYR A CA 1
ATOM 647 C C . TYR A 1 84 ? 20.281 -10.562 -11.227 1 87 84 TYR A C 1
ATOM 649 O O . TYR A 1 84 ? 20.641 -11.492 -10.508 1 87 84 TYR A O 1
ATOM 657 N N . VAL A 1 85 ? 19.203 -10.711 -11.945 1 86.44 85 VAL A N 1
ATOM 658 C CA . VAL A 1 85 ? 18.219 -11.766 -11.695 1 86.44 85 VAL A CA 1
ATOM 659 C C . VAL A 1 85 ? 18.75 -13.094 -12.25 1 86.44 85 VAL A C 1
ATOM 661 O O . VAL A 1 85 ? 18.906 -14.062 -11.508 1 86.44 85 VAL A O 1
ATOM 664 N N . TRP A 1 86 ? 19.078 -13.125 -13.523 1 87 86 TRP A N 1
ATOM 665 C CA . TRP A 1 86 ? 19.438 -14.375 -14.188 1 87 86 TRP A CA 1
ATOM 666 C C . TRP A 1 86 ? 20.703 -14.969 -13.586 1 87 86 TRP A C 1
ATOM 668 O O . TRP A 1 86 ? 20.781 -16.188 -13.367 1 87 86 TRP A O 1
ATOM 678 N N . PRO A 1 87 ? 21.703 -14.148 -13.25 1 89.69 87 PRO A N 1
ATOM 679 C CA . PRO A 1 87 ? 22.906 -14.703 -12.633 1 89.69 87 PRO A CA 1
ATOM 680 C C . PRO A 1 87 ? 22.625 -15.375 -11.289 1 89.69 87 PRO A C 1
ATOM 682 O O . PRO A 1 87 ? 23.219 -16.422 -10.984 1 89.69 87 PRO A O 1
ATOM 685 N N . VAL A 1 88 ? 21.75 -14.844 -10.523 1 91.12 88 VAL A N 1
ATOM 686 C CA . VAL A 1 88 ? 21.406 -15.43 -9.227 1 91.12 88 VAL A CA 1
ATOM 687 C C . VAL A 1 88 ? 20.547 -16.672 -9.43 1 91.12 88 VAL A C 1
ATOM 689 O O . VAL A 1 88 ? 20.734 -17.688 -8.742 1 91.12 88 VAL A O 1
ATOM 692 N N . GLU A 1 89 ? 19.641 -16.625 -10.344 1 91.56 89 GLU A N 1
ATOM 693 C CA . GLU A 1 89 ? 18.734 -17.734 -10.602 1 91.56 89 GLU A CA 1
ATOM 694 C C . GLU A 1 89 ? 19.5 -18.969 -11.055 1 91.56 89 GLU A C 1
ATOM 696 O O . GLU A 1 89 ? 19.125 -20.109 -10.734 1 91.56 89 GLU A O 1
ATOM 701 N N . LYS A 1 90 ? 20.609 -18.812 -11.719 1 92 90 LYS A N 1
ATOM 702 C CA . LYS A 1 90 ? 21.422 -19.922 -12.203 1 92 90 LYS A CA 1
ATOM 703 C C . LYS A 1 90 ? 22.031 -20.703 -11.047 1 92 90 LYS A C 1
ATOM 705 O O . LYS A 1 90 ? 22.359 -21.891 -11.195 1 92 90 LYS A O 1
ATOM 710 N N . LYS A 1 91 ? 22.078 -20.062 -9.938 1 95 91 LYS A N 1
ATOM 711 C CA . LYS A 1 91 ? 22.719 -20.672 -8.773 1 95 91 LYS A CA 1
ATOM 712 C C . LYS A 1 91 ? 21.688 -21.344 -7.879 1 95 91 LYS A C 1
ATOM 714 O O . LYS A 1 91 ? 22.047 -22.078 -6.957 1 95 91 LYS A O 1
ATOM 719 N N . LEU A 1 92 ? 20.469 -21.203 -8.141 1 96.94 92 LEU A N 1
ATOM 720 C CA . LEU A 1 92 ? 19.422 -21.719 -7.254 1 96.94 92 LEU A CA 1
ATOM 721 C C . LEU A 1 92 ? 19.25 -23.219 -7.422 1 96.94 92 LEU A C 1
ATOM 723 O O . LEU A 1 92 ? 19.188 -23.719 -8.547 1 96.94 92 LEU A O 1
ATOM 727 N N . THR A 1 93 ? 19.219 -23.906 -6.32 1 97.69 93 THR A N 1
ATOM 728 C CA . THR A 1 93 ? 18.984 -25.344 -6.273 1 97.69 93 THR A CA 1
ATOM 729 C C . THR A 1 93 ? 17.531 -25.656 -5.879 1 97.69 93 THR A C 1
ATOM 731 O O . THR A 1 93 ? 16.781 -24.75 -5.512 1 97.69 93 THR A O 1
ATOM 734 N N . SER A 1 94 ? 17.172 -26.922 -5.992 1 98.06 94 SER A N 1
ATOM 735 C CA . SER A 1 94 ? 15.844 -27.359 -5.566 1 98.06 94 SER A CA 1
ATOM 736 C C . SER A 1 94 ? 15.594 -27.016 -4.102 1 98.06 94 SER A C 1
ATOM 738 O O . SER A 1 94 ? 14.484 -26.641 -3.723 1 98.06 94 SER A O 1
ATOM 740 N N . LYS A 1 95 ? 16.625 -27.094 -3.287 1 98.12 95 LYS A N 1
ATOM 741 C CA . LYS A 1 95 ? 16.516 -26.75 -1.872 1 98.12 95 LYS A CA 1
ATOM 742 C C . LYS A 1 95 ? 16.219 -25.266 -1.693 1 98.12 95 LYS A C 1
ATOM 744 O O . LYS A 1 95 ? 15.414 -24.891 -0.837 1 98.12 95 LYS A O 1
ATOM 749 N N . HIS A 1 96 ? 16.891 -24.438 -2.461 1 98.5 96 HIS A N 1
ATOM 750 C CA . HIS A 1 96 ? 16.625 -23 -2.414 1 98.5 96 HIS A CA 1
ATOM 751 C C . HIS A 1 96 ? 15.18 -22.703 -2.785 1 98.5 96 HIS A C 1
ATOM 753 O O . HIS A 1 96 ? 14.516 -21.906 -2.123 1 98.5 96 HIS A O 1
ATOM 759 N N . ILE A 1 97 ? 14.711 -23.391 -3.82 1 98.69 97 ILE A N 1
ATOM 760 C CA . ILE A 1 97 ? 13.352 -23.172 -4.305 1 98.69 97 ILE A CA 1
ATOM 761 C C . ILE A 1 97 ? 12.344 -23.594 -3.234 1 98.69 97 ILE A C 1
ATOM 763 O O . ILE A 1 97 ? 11.352 -22.906 -3.002 1 98.69 97 ILE A O 1
ATOM 767 N N . TYR A 1 98 ? 12.617 -24.688 -2.527 1 98.81 98 TYR A N 1
ATOM 768 C CA . TYR A 1 98 ? 11.758 -25.141 -1.447 1 98.81 98 TYR A CA 1
ATOM 769 C C . TYR A 1 98 ? 11.609 -24.078 -0.373 1 98.81 98 TYR A C 1
ATOM 771 O O . TYR A 1 98 ? 10.492 -23.688 -0.014 1 98.81 98 TYR A O 1
ATOM 779 N N . TRP A 1 99 ? 12.695 -23.516 0.081 1 98.88 99 TRP A N 1
ATOM 780 C CA . TRP A 1 99 ? 12.672 -22.547 1.175 1 98.88 99 TRP A CA 1
ATOM 781 C C . TRP A 1 99 ? 12.133 -21.203 0.704 1 98.88 99 TRP A C 1
ATOM 783 O O . TRP A 1 99 ? 11.43 -20.516 1.446 1 98.88 99 TRP A O 1
ATOM 793 N N . GLY A 1 100 ? 12.516 -20.844 -0.521 1 98.75 100 GLY A N 1
ATOM 794 C CA . GLY A 1 100 ? 11.93 -19.641 -1.092 1 98.75 100 GLY A CA 1
ATOM 795 C C . GLY A 1 100 ? 10.414 -19.719 -1.197 1 98.75 100 GLY A C 1
ATOM 796 O O . GLY A 1 100 ? 9.719 -18.766 -0.819 1 98.75 100 GLY A O 1
ATOM 797 N N . ALA A 1 101 ? 9.938 -20.859 -1.71 1 98.88 101 ALA A N 1
ATOM 798 C CA . ALA A 1 101 ? 8.492 -21.062 -1.813 1 98.88 101 ALA A CA 1
ATOM 799 C C . ALA A 1 101 ? 7.836 -21.031 -0.437 1 98.88 101 ALA A C 1
ATOM 801 O O . ALA A 1 101 ? 6.738 -20.5 -0.28 1 98.88 101 ALA A O 1
ATOM 802 N N . LEU A 1 102 ? 8.5 -21.625 0.526 1 98.88 102 LEU A N 1
ATOM 803 C CA . LEU A 1 102 ? 7.953 -21.656 1.879 1 98.88 102 LEU A CA 1
ATOM 804 C C . LEU A 1 102 ? 7.77 -20.25 2.422 1 98.88 102 LEU A C 1
ATOM 806 O O . LEU A 1 102 ? 6.727 -19.938 2.998 1 98.88 102 LEU A O 1
ATOM 810 N N . LEU A 1 103 ? 8.75 -19.406 2.242 1 98.88 103 LEU A N 1
ATOM 811 C CA . LEU A 1 103 ? 8.641 -18.016 2.705 1 98.88 103 LEU A CA 1
ATOM 812 C C . LEU A 1 103 ? 7.562 -17.266 1.935 1 98.88 103 LEU A C 1
ATOM 814 O O . LEU A 1 103 ? 6.762 -16.547 2.527 1 98.88 103 LEU A O 1
ATOM 818 N N . GLY A 1 104 ? 7.59 -17.391 0.6 1 98.88 104 GLY A N 1
ATOM 819 C CA . GLY A 1 104 ? 6.586 -16.719 -0.215 1 98.88 104 GLY A CA 1
ATOM 820 C C . GLY A 1 104 ? 5.168 -17.125 0.131 1 98.88 104 GLY A C 1
ATOM 821 O O . GLY A 1 104 ? 4.281 -16.281 0.244 1 98.88 104 GLY A O 1
ATOM 822 N N . ILE A 1 105 ? 4.918 -18.438 0.3 1 98.94 105 ILE A N 1
ATOM 823 C CA . ILE A 1 105 ? 3.594 -18.953 0.604 1 98.94 105 ILE A CA 1
ATOM 824 C C . ILE A 1 105 ? 3.176 -18.531 2.008 1 98.94 105 ILE A C 1
ATOM 826 O O . ILE A 1 105 ? 2.018 -18.172 2.234 1 98.94 105 ILE A O 1
ATOM 830 N N . LEU A 1 106 ? 4.133 -18.547 2.941 1 98.94 106 LEU A N 1
ATOM 831 C CA . LEU A 1 106 ? 3.855 -18.031 4.277 1 98.94 106 LEU A CA 1
ATOM 832 C C . LEU A 1 106 ? 3.361 -16.594 4.211 1 98.94 106 LEU A C 1
ATOM 834 O O . LEU A 1 106 ? 2.373 -16.234 4.855 1 98.94 106 LEU A O 1
ATOM 838 N N . GLU A 1 107 ? 4.055 -15.781 3.449 1 98.88 107 GLU A N 1
ATOM 839 C CA . GLU A 1 107 ? 3.654 -14.391 3.258 1 98.88 107 GLU A CA 1
ATOM 840 C C . GLU A 1 107 ? 2.246 -14.305 2.678 1 98.88 107 GLU A C 1
ATOM 842 O O . GLU A 1 107 ? 1.436 -13.492 3.127 1 98.88 107 GLU A O 1
ATOM 847 N N . MET A 1 108 ? 1.948 -15.094 1.688 1 98.94 108 MET A N 1
ATOM 848 C CA . MET A 1 108 ? 0.635 -15.086 1.05 1 98.94 108 MET A CA 1
ATOM 849 C C . MET A 1 108 ? -0.456 -15.477 2.039 1 98.94 108 MET A C 1
ATOM 851 O O . MET A 1 108 ? -1.486 -14.812 2.135 1 98.94 108 MET A O 1
ATOM 855 N N . ILE A 1 109 ? -0.239 -16.547 2.814 1 98.94 109 ILE A N 1
ATOM 856 C CA . ILE A 1 109 ? -1.215 -16.984 3.803 1 98.94 109 ILE A CA 1
ATOM 857 C C . ILE A 1 109 ? -1.471 -15.875 4.812 1 98.94 109 ILE A C 1
ATOM 859 O O . ILE A 1 109 ? -2.623 -15.539 5.098 1 98.94 109 ILE A O 1
ATOM 863 N N . LYS A 1 110 ? -0.464 -15.234 5.27 1 98.88 110 LYS A N 1
ATOM 864 C CA . LYS A 1 110 ? -0.59 -14.188 6.285 1 98.88 110 LYS A CA 1
ATOM 865 C C . LYS A 1 110 ? -1.332 -12.977 5.738 1 98.88 110 LYS A C 1
ATOM 867 O O . LYS A 1 110 ? -1.927 -12.211 6.496 1 98.88 110 LYS A O 1
ATOM 872 N N . GLY A 1 111 ? -1.251 -12.844 4.43 1 98.81 111 GLY A N 1
ATOM 873 C CA . GLY A 1 111 ? -1.966 -11.75 3.791 1 98.81 111 GLY A CA 1
ATOM 874 C C . GLY A 1 111 ? -3.383 -12.117 3.391 1 98.81 111 GLY A C 1
ATOM 875 O O . GLY A 1 111 ? -4.094 -11.305 2.789 1 98.81 111 GLY A O 1
ATOM 876 N N . GLY A 1 112 ? -3.842 -13.336 3.621 1 98.94 112 GLY A N 1
ATOM 877 C CA . GLY A 1 112 ? -5.223 -13.719 3.377 1 98.94 112 GLY A CA 1
ATOM 878 C C . GLY A 1 112 ? -5.402 -14.492 2.08 1 98.94 112 GLY A C 1
ATOM 879 O O . GLY A 1 112 ? -6.523 -14.867 1.727 1 98.94 112 GLY A O 1
ATOM 880 N N . THR A 1 113 ? -4.297 -14.75 1.364 1 98.94 113 THR A N 1
ATOM 881 C CA . THR A 1 113 ? -4.383 -15.523 0.13 1 98.94 113 THR A CA 1
ATOM 882 C C . THR A 1 113 ? -4.656 -17 0.43 1 98.94 113 THR A C 1
ATOM 884 O O . THR A 1 113 ? -3.979 -17.594 1.264 1 98.94 113 THR A O 1
ATOM 887 N N . THR A 1 114 ? -5.629 -17.531 -0.227 1 98.94 114 THR A N 1
ATOM 888 C CA . THR A 1 114 ? -5.98 -18.938 0.003 1 98.94 114 THR A CA 1
ATOM 889 C C . THR A 1 114 ? -5.688 -19.781 -1.235 1 98.94 114 THR A C 1
ATOM 891 O O . THR A 1 114 ? -5.652 -21 -1.162 1 98.94 114 THR A O 1
ATOM 894 N N . THR A 1 115 ? -5.531 -19.125 -2.354 1 98.94 115 THR A N 1
ATOM 895 C CA . THR A 1 115 ? -5.219 -19.781 -3.615 1 98.94 115 THR A CA 1
ATOM 896 C C . THR A 1 115 ? -4.242 -18.953 -4.434 1 98.94 115 THR A C 1
ATOM 898 O O . THR A 1 115 ? -4.359 -17.734 -4.496 1 98.94 115 THR A O 1
ATOM 901 N N . PHE A 1 116 ? -3.271 -19.641 -5.027 1 98.94 116 PHE A N 1
ATOM 902 C CA . PHE A 1 116 ? -2.373 -18.891 -5.895 1 98.94 116 PHE A CA 1
ATOM 903 C C . PHE A 1 116 ? -1.999 -19.703 -7.125 1 98.94 116 PHE A C 1
ATOM 905 O O . PHE A 1 116 ? -2.078 -20.922 -7.109 1 98.94 116 PHE A O 1
ATOM 912 N N . VAL A 1 117 ? -1.7 -19 -8.258 1 98.94 117 VAL A N 1
ATOM 913 C CA . VAL A 1 117 ? -1.163 -19.562 -9.492 1 98.94 117 VAL A CA 1
ATOM 914 C C . VAL A 1 117 ? 0.33 -19.266 -9.594 1 98.94 117 VAL A C 1
ATOM 916 O O . VAL A 1 117 ? 0.738 -18.094 -9.523 1 98.94 117 VAL A O 1
ATOM 919 N N . ASP A 1 118 ? 1.122 -20.312 -9.773 1 98.88 118 ASP A N 1
ATOM 920 C CA . ASP A 1 118 ? 2.572 -20.156 -9.734 1 98.88 118 ASP A CA 1
ATOM 921 C C . ASP A 1 118 ? 3.215 -20.641 -11.031 1 98.88 118 ASP A C 1
ATOM 923 O O . ASP A 1 118 ? 2.721 -21.578 -11.656 1 98.88 118 ASP A O 1
ATOM 927 N N . MET A 1 119 ? 4.23 -19.969 -11.43 1 98.62 119 MET A N 1
ATOM 928 C CA . MET A 1 119 ? 5.062 -20.344 -12.57 1 98.62 119 MET A CA 1
ATOM 929 C C . MET A 1 119 ? 6.539 -20.141 -12.258 1 98.62 119 MET A C 1
ATOM 931 O O . MET A 1 119 ? 6.973 -19.031 -11.961 1 98.62 119 MET A O 1
ATOM 935 N N . TYR A 1 120 ? 7.301 -21.188 -12.25 1 98 120 TYR A N 1
ATOM 936 C CA . TYR A 1 120 ? 8.734 -21.094 -12.008 1 98 120 TYR A CA 1
ATOM 937 C C . TYR A 1 120 ? 9.438 -22.406 -12.383 1 98 120 TYR A C 1
ATOM 939 O O . TYR A 1 120 ? 9.062 -23.062 -13.352 1 98 120 TYR A O 1
ATOM 947 N N . PHE A 1 121 ? 10.578 -22.719 -11.773 1 97.75 121 PHE A N 1
ATOM 948 C CA . PHE A 1 121 ? 11.281 -23.984 -11.969 1 97.75 121 PHE A CA 1
ATOM 949 C C . PHE A 1 121 ? 11.422 -24.734 -10.648 1 97.75 121 PHE A C 1
ATOM 951 O O . PHE A 1 121 ? 11.188 -24.172 -9.578 1 97.75 121 PHE A O 1
ATOM 958 N N . HIS A 1 122 ? 11.68 -26 -10.734 1 98.25 122 HIS A N 1
ATOM 959 C CA . HIS A 1 122 ? 11.695 -26.906 -9.594 1 98.25 122 HIS A CA 1
ATOM 960 C C . HIS A 1 122 ? 10.359 -26.891 -8.859 1 98.25 122 HIS A C 1
ATOM 962 O O . HIS A 1 122 ? 10.312 -26.75 -7.637 1 98.25 122 HIS A O 1
ATOM 968 N N . MET A 1 123 ? 9.305 -27.031 -9.641 1 98.75 123 MET A N 1
ATOM 969 C CA . MET A 1 123 ? 7.965 -26.766 -9.125 1 98.75 123 MET A CA 1
ATOM 970 C C . MET A 1 123 ? 7.457 -27.922 -8.281 1 98.75 123 MET A C 1
ATOM 972 O O . MET A 1 123 ? 6.488 -27.781 -7.535 1 98.75 123 MET A O 1
ATOM 976 N N . GLU A 1 124 ? 8.133 -29.125 -8.359 1 98.75 124 GLU A N 1
ATOM 977 C CA . GLU A 1 124 ? 7.828 -30.203 -7.426 1 98.75 124 GLU A CA 1
ATOM 978 C C . GLU A 1 124 ? 8.055 -29.766 -5.98 1 98.75 124 GLU A C 1
ATOM 980 O O . GLU A 1 124 ? 7.309 -30.156 -5.086 1 98.75 124 GLU A O 1
ATOM 985 N N . GLU A 1 125 ? 9.094 -28.953 -5.773 1 98.81 125 GLU A N 1
ATOM 986 C CA . GLU A 1 125 ? 9.383 -28.453 -4.438 1 98.81 125 GLU A CA 1
ATOM 987 C C . GLU A 1 125 ? 8.273 -27.516 -3.953 1 98.81 125 GLU A C 1
ATOM 989 O O . GLU A 1 125 ? 7.918 -27.531 -2.771 1 98.81 125 GLU A O 1
ATOM 994 N N . VAL A 1 126 ? 7.738 -26.719 -4.836 1 98.88 126 VAL A N 1
ATOM 995 C CA . VAL A 1 126 ? 6.633 -25.828 -4.496 1 98.88 126 VAL A CA 1
ATOM 996 C C . VAL A 1 126 ? 5.406 -26.656 -4.117 1 98.88 126 VAL A C 1
ATOM 998 O O . VAL A 1 126 ? 4.695 -26.312 -3.164 1 98.88 126 VAL A O 1
ATOM 1001 N N . ALA A 1 127 ? 5.164 -27.734 -4.883 1 98.88 127 ALA A N 1
ATOM 1002 C CA . ALA A 1 127 ? 4.043 -28.625 -4.578 1 98.88 127 ALA A CA 1
ATOM 1003 C C . ALA A 1 127 ? 4.168 -29.188 -3.168 1 98.88 127 ALA A C 1
ATOM 1005 O O . ALA A 1 127 ? 3.178 -29.281 -2.438 1 98.88 127 ALA A O 1
ATOM 1006 N N . LYS A 1 128 ? 5.363 -29.609 -2.824 1 98.75 128 LYS A N 1
ATOM 1007 C CA . LYS A 1 128 ? 5.598 -30.125 -1.482 1 98.75 128 LYS A CA 1
ATOM 1008 C C . LYS A 1 128 ? 5.281 -29.078 -0.419 1 98.75 128 LYS A C 1
ATOM 1010 O O . LYS A 1 128 ? 4.711 -29.406 0.625 1 98.75 128 LYS A O 1
ATOM 1015 N N . VAL A 1 129 ? 5.664 -27.828 -0.654 1 98.88 129 VAL A N 1
ATOM 1016 C CA . VAL A 1 129 ? 5.41 -26.734 0.274 1 98.88 129 VAL A CA 1
ATOM 1017 C C . VAL A 1 129 ? 3.906 -26.5 0.394 1 98.88 129 VAL A C 1
ATOM 1019 O O . VAL A 1 129 ? 3.398 -26.234 1.485 1 98.88 129 VAL A O 1
ATOM 1022 N N . VAL A 1 130 ? 3.213 -26.594 -0.703 1 98.88 130 VAL A N 1
ATOM 1023 C CA . VAL A 1 130 ? 1.765 -26.422 -0.713 1 98.88 130 VAL A CA 1
ATOM 1024 C C . VAL A 1 130 ? 1.107 -27.469 0.172 1 98.88 130 VAL A C 1
ATOM 1026 O O . VAL A 1 130 ? 0.227 -27.156 0.977 1 98.88 130 VAL A O 1
ATOM 1029 N N . GLU A 1 131 ? 1.535 -28.688 0.01 1 98.5 131 GLU A N 1
ATOM 1030 C CA . GLU A 1 131 ? 1.012 -29.766 0.851 1 98.5 131 GLU A CA 1
ATOM 1031 C C . GLU A 1 131 ? 1.284 -29.484 2.328 1 98.5 131 GLU A C 1
ATOM 1033 O O . GLU A 1 131 ? 0.406 -29.672 3.172 1 98.5 131 GLU A O 1
ATOM 1038 N N . LYS A 1 132 ? 2.422 -29.016 2.6 1 98.44 132 LYS A N 1
ATOM 1039 C CA . LYS A 1 132 ? 2.855 -28.781 3.973 1 98.44 132 LYS A CA 1
ATOM 1040 C C . LYS A 1 132 ? 2.084 -27.625 4.602 1 98.44 132 LYS A C 1
ATOM 1042 O O . LYS A 1 132 ? 1.688 -27.688 5.766 1 98.44 132 LYS A O 1
ATOM 1047 N N . THR A 1 133 ? 1.844 -26.531 3.896 1 98.75 133 THR A N 1
ATOM 1048 C CA . THR A 1 133 ? 1.277 -25.312 4.445 1 98.75 133 THR A CA 1
ATOM 1049 C C . THR A 1 133 ? -0.246 -25.391 4.48 1 98.75 133 THR A C 1
ATOM 1051 O O . THR A 1 133 ? -0.888 -24.703 5.281 1 98.75 133 THR A O 1
ATOM 1054 N N . GLY A 1 134 ? -0.842 -26.078 3.529 1 98.69 134 GLY A N 1
ATOM 1055 C CA . GLY A 1 134 ? -2.287 -26.219 3.49 1 98.69 134 GLY A CA 1
ATOM 1056 C C . GLY A 1 134 ? -2.959 -25.266 2.52 1 98.69 134 GLY A C 1
ATOM 1057 O O . GLY A 1 134 ? -4.176 -25.312 2.342 1 98.69 134 GLY A O 1
ATOM 1058 N N . ILE A 1 135 ? -2.16 -24.438 1.837 1 98.88 135 ILE A N 1
ATOM 1059 C CA . ILE A 1 135 ? -2.729 -23.5 0.885 1 98.88 135 ILE A CA 1
ATOM 1060 C C . ILE A 1 135 ? -3.158 -24.234 -0.383 1 98.88 135 ILE A C 1
ATOM 1062 O O . ILE A 1 135 ? -2.863 -25.422 -0.549 1 98.88 135 ILE A O 1
ATOM 1066 N N . ARG A 1 136 ? -4.012 -23.594 -1.253 1 98.88 136 ARG A N 1
ATOM 1067 C CA . ARG A 1 136 ? -4.402 -24.141 -2.549 1 98.88 136 ARG A CA 1
ATOM 1068 C C . ARG A 1 136 ? -3.559 -23.547 -3.672 1 98.88 136 ARG A C 1
ATOM 1070 O O . ARG A 1 136 ? -3.209 -22.359 -3.635 1 98.88 136 ARG A O 1
ATOM 1077 N N . ALA A 1 137 ? -3.203 -24.406 -4.711 1 98.88 137 ALA A N 1
ATOM 1078 C CA . ALA A 1 137 ? -2.299 -23.875 -5.723 1 98.88 137 ALA A CA 1
ATOM 1079 C C . ALA A 1 137 ? -2.586 -24.484 -7.094 1 98.88 137 ALA A C 1
ATOM 1081 O O . ALA A 1 137 ? -3.037 -25.625 -7.188 1 98.88 137 ALA A O 1
ATOM 1082 N N . TYR A 1 138 ? -2.391 -23.719 -8.07 1 98.88 138 TYR A N 1
ATOM 1083 C CA . TYR A 1 138 ? -2.234 -24.094 -9.469 1 98.88 138 TYR A CA 1
ATOM 1084 C C . TYR A 1 138 ? -0.797 -23.891 -9.93 1 98.88 138 TYR A C 1
ATOM 1086 O O . TYR A 1 138 ? -0.302 -22.766 -9.961 1 98.88 138 TYR A O 1
ATOM 1094 N N . LEU A 1 139 ? -0.104 -25 -10.266 1 98.94 139 LEU A N 1
ATOM 1095 C CA . LEU A 1 139 ? 1.346 -24.953 -10.422 1 98.94 139 LEU A CA 1
ATOM 1096 C C . LEU A 1 139 ? 1.747 -25.234 -11.867 1 98.94 139 LEU A C 1
ATOM 1098 O O . LEU A 1 139 ? 1.173 -26.109 -12.516 1 98.94 139 LEU A O 1
ATOM 1102 N N . SER A 1 140 ? 2.689 -24.453 -12.375 1 98.81 140 SER A N 1
ATOM 1103 C CA . SER A 1 140 ? 3.203 -24.656 -13.727 1 98.81 140 SER A CA 1
ATOM 1104 C C . SER A 1 140 ? 4.719 -24.469 -13.773 1 98.81 140 SER A C 1
ATOM 1106 O O . SER A 1 140 ? 5.289 -23.734 -12.961 1 98.81 140 SER A O 1
ATOM 1108 N N . TYR A 1 141 ? 5.32 -25.203 -14.648 1 98.69 141 TYR A N 1
ATOM 1109 C CA . TYR A 1 141 ? 6.723 -25 -15.008 1 98.69 141 TYR A CA 1
ATOM 1110 C C . TYR A 1 141 ? 6.855 -24 -16.156 1 98.69 141 TYR A C 1
ATOM 1112 O O . TYR A 1 141 ? 6.195 -24.141 -17.188 1 98.69 141 TYR A O 1
ATOM 1120 N N . GLY A 1 142 ? 7.688 -22.953 -15.914 1 98.25 142 GLY A N 1
ATOM 1121 C CA . GLY A 1 142 ? 7.895 -21.953 -16.953 1 98.25 142 GLY A CA 1
ATOM 1122 C C . GLY A 1 142 ? 8.742 -22.453 -18.109 1 98.25 142 GLY A C 1
ATOM 1123 O O . GLY A 1 142 ? 9.969 -22.531 -18 1 98.25 142 GLY A O 1
ATOM 1124 N N . MET A 1 143 ? 8.117 -22.688 -19.297 1 98.5 143 MET A N 1
ATOM 1125 C CA . MET A 1 143 ? 8.805 -23.25 -20.453 1 98.5 143 MET A CA 1
ATOM 1126 C C . MET A 1 143 ? 9.414 -22.141 -21.312 1 98.5 143 MET A C 1
ATOM 1128 O O . MET A 1 143 ? 8.75 -21.156 -21.609 1 98.5 143 MET A O 1
ATOM 1132 N N . VAL A 1 144 ? 10.641 -22.297 -21.656 1 96.94 144 VAL A N 1
ATOM 1133 C CA . VAL A 1 144 ? 11.359 -21.375 -22.547 1 96.94 144 VAL A CA 1
ATOM 1134 C C . VAL A 1 144 ? 12.234 -22.172 -23.516 1 96.94 144 VAL A C 1
ATOM 1136 O O . VAL A 1 144 ? 13.203 -22.812 -23.094 1 96.94 144 VAL A O 1
ATOM 1139 N N . ASP A 1 145 ? 11.953 -22.141 -24.875 1 97.25 145 ASP A N 1
ATOM 1140 C CA . ASP A 1 145 ? 12.773 -22.922 -25.797 1 97.25 145 ASP A CA 1
ATOM 1141 C C . ASP A 1 145 ? 13.531 -22 -26.766 1 97.25 145 ASP A C 1
ATOM 1143 O O . ASP A 1 145 ? 14.453 -22.453 -27.453 1 97.25 145 ASP A O 1
ATOM 1147 N N . LEU A 1 146 ? 13.133 -20.75 -26.906 1 95 146 LEU A N 1
ATOM 1148 C CA . LEU A 1 146 ? 13.781 -19.75 -27.75 1 95 146 LEU A CA 1
ATOM 1149 C C . LEU A 1 146 ? 14.008 -20.297 -29.156 1 95 146 LEU A C 1
ATOM 1151 O O . LEU A 1 146 ? 15.039 -20.016 -29.766 1 95 146 LEU A O 1
ATOM 1155 N N . GLY A 1 147 ? 13.195 -21.156 -29.562 1 95.56 147 GLY A N 1
ATOM 1156 C CA . GLY A 1 147 ? 13.281 -21.688 -30.906 1 95.56 147 GLY A CA 1
ATOM 1157 C C . GLY A 1 147 ? 14.25 -22.844 -31.047 1 95.56 147 GLY A C 1
ATOM 1158 O O . GLY A 1 147 ? 14.375 -23.438 -32.125 1 95.56 147 GLY A O 1
ATOM 1159 N N . ASP A 1 148 ? 14.898 -23.234 -29.984 1 97.56 148 ASP A N 1
ATOM 1160 C CA . ASP A 1 148 ? 15.867 -24.328 -29.984 1 97.56 148 ASP A CA 1
ATOM 1161 C C . ASP A 1 148 ? 15.195 -25.672 -29.703 1 97.56 148 ASP A C 1
ATOM 1163 O O . ASP A 1 148 ? 14.555 -25.844 -28.656 1 97.56 148 ASP A O 1
ATOM 1167 N N . GLU A 1 149 ? 15.398 -26.594 -30.594 1 97.81 149 GLU A N 1
ATOM 1168 C CA . GLU A 1 149 ? 14.703 -27.875 -30.516 1 97.81 149 GLU A CA 1
ATOM 1169 C C . GLU A 1 149 ? 15.164 -28.672 -29.297 1 97.81 149 GLU A C 1
ATOM 1171 O O . GLU A 1 149 ? 14.344 -29.312 -28.625 1 97.81 149 GLU A O 1
ATOM 1176 N N . GLU A 1 150 ? 16.406 -28.719 -29.094 1 98.12 150 GLU A N 1
ATOM 1177 C CA . GLU A 1 150 ? 16.922 -29.438 -27.938 1 98.12 150 GLU A CA 1
ATOM 1178 C C . GLU A 1 150 ? 16.375 -28.859 -26.625 1 98.12 150 GLU A C 1
ATOM 1180 O O . GLU A 1 150 ? 15.969 -29.609 -25.734 1 98.12 150 GLU A O 1
ATOM 1185 N N . LYS A 1 151 ? 16.438 -27.562 -26.531 1 97.75 151 LYS A N 1
ATOM 1186 C CA . LYS A 1 151 ? 15.867 -26.906 -25.359 1 97.75 151 LYS A CA 1
ATOM 1187 C C . LYS A 1 151 ? 14.375 -27.203 -25.234 1 97.75 151 LYS A C 1
ATOM 1189 O O . LYS A 1 151 ? 13.875 -27.438 -24.125 1 97.75 151 LYS A O 1
ATOM 1194 N N . ARG A 1 152 ? 13.68 -27.172 -26.312 1 98.31 152 ARG A N 1
ATOM 1195 C CA . ARG A 1 152 ? 12.25 -27.469 -26.328 1 98.31 152 ARG A CA 1
ATOM 1196 C C . ARG A 1 152 ? 11.969 -28.844 -25.734 1 98.31 152 ARG A C 1
ATOM 1198 O O . ARG A 1 152 ? 11.047 -29 -24.922 1 98.31 152 ARG A O 1
ATOM 1205 N N . ASN A 1 153 ? 12.75 -29.766 -26.188 1 98.44 153 ASN A N 1
ATOM 1206 C CA . ASN A 1 153 ? 12.562 -31.125 -25.688 1 98.44 153 ASN A CA 1
ATOM 1207 C C . ASN A 1 153 ? 12.789 -31.219 -24.188 1 98.44 153 ASN A C 1
ATOM 1209 O O . ASN A 1 153 ? 12.086 -31.953 -23.484 1 98.44 153 ASN A O 1
ATOM 1213 N N . VAL A 1 154 ? 13.766 -30.484 -23.734 1 98.31 154 VAL A N 1
ATOM 1214 C CA . VAL A 1 154 ? 14.039 -30.453 -22.297 1 98.31 154 VAL A CA 1
ATOM 1215 C C . VAL A 1 154 ? 12.859 -29.828 -21.562 1 98.31 154 VAL A C 1
ATOM 1217 O O . VAL A 1 154 ? 12.43 -30.344 -20.531 1 98.31 154 VAL A O 1
ATOM 1220 N N . GLU A 1 155 ? 12.359 -28.719 -22.078 1 98.38 155 GLU A N 1
ATOM 1221 C CA . GLU A 1 155 ? 11.219 -28.047 -21.484 1 98.38 155 GLU A CA 1
ATOM 1222 C C . GLU A 1 155 ? 10 -28.969 -21.422 1 98.38 155 GLU A C 1
ATOM 1224 O O . GLU A 1 155 ? 9.273 -28.984 -20.438 1 98.38 155 GLU A O 1
ATOM 1229 N N . ILE A 1 156 ? 9.773 -29.672 -22.5 1 98.69 156 ILE A N 1
ATOM 1230 C CA . ILE A 1 156 ? 8.648 -30.594 -22.594 1 98.69 156 ILE A CA 1
ATOM 1231 C C . ILE A 1 156 ? 8.789 -31.688 -21.531 1 98.69 156 ILE A C 1
ATOM 1233 O O . ILE A 1 156 ? 7.836 -32 -20.828 1 98.69 156 ILE A O 1
ATOM 1237 N N . LYS A 1 157 ? 9.984 -32.219 -21.438 1 98.56 157 LYS A N 1
ATOM 1238 C CA . LYS A 1 157 ? 10.242 -33.281 -20.484 1 98.56 157 LYS A CA 1
ATOM 1239 C C . LYS A 1 157 ? 9.984 -32.812 -19.047 1 98.56 157 LYS A C 1
ATOM 1241 O O . LYS A 1 157 ? 9.359 -33.531 -18.266 1 98.56 157 LYS A O 1
ATOM 1246 N N . GLU A 1 158 ? 10.445 -31.609 -18.688 1 98.31 158 GLU A N 1
ATOM 1247 C CA . GLU A 1 158 ? 10.273 -31.062 -17.359 1 98.31 158 GLU A CA 1
ATOM 1248 C C . GLU A 1 158 ? 8.797 -30.797 -17.047 1 98.31 158 GLU A C 1
ATOM 1250 O O . GLU A 1 158 ? 8.336 -31.031 -15.93 1 98.31 158 GLU A O 1
ATOM 1255 N N . THR A 1 159 ? 8.102 -30.312 -18 1 98.81 159 THR A N 1
ATOM 1256 C CA . THR A 1 159 ? 6.684 -30.031 -17.844 1 98.81 159 THR A CA 1
ATOM 1257 C C . THR A 1 159 ? 5.898 -31.312 -17.609 1 98.81 159 THR A C 1
ATOM 1259 O O . THR A 1 159 ? 5.047 -31.375 -16.719 1 98.81 159 THR A O 1
ATOM 1262 N N . LEU A 1 160 ? 6.191 -32.344 -18.422 1 98.69 160 LEU A N 1
ATOM 1263 C CA . LEU A 1 160 ? 5.496 -33.625 -18.297 1 98.69 160 LEU A CA 1
ATOM 1264 C C . LEU A 1 160 ? 5.84 -34.281 -16.969 1 98.69 160 LEU A C 1
ATOM 1266 O O . LEU A 1 160 ? 4.996 -34.969 -16.359 1 98.69 160 LEU A O 1
ATOM 1270 N N . LYS A 1 161 ? 7.078 -34.094 -16.562 1 98.56 161 LYS A N 1
ATOM 1271 C CA . LYS A 1 161 ? 7.488 -34.594 -15.25 1 98.56 161 LYS A CA 1
ATOM 1272 C C . LYS A 1 161 ? 6.648 -33.969 -14.141 1 98.56 161 LYS A C 1
ATOM 1274 O O . LYS A 1 161 ? 6.188 -34.688 -13.234 1 98.56 161 LYS A O 1
ATOM 1279 N N . LEU A 1 162 ? 6.426 -32.688 -14.141 1 98.75 162 LEU A N 1
ATOM 1280 C CA . LEU A 1 162 ? 5.613 -32 -13.148 1 98.75 162 LEU A CA 1
ATOM 1281 C C . LEU A 1 162 ? 4.164 -32.5 -13.211 1 98.75 162 LEU A C 1
ATOM 1283 O O . LEU A 1 162 ? 3.529 -32.688 -12.172 1 98.75 162 LEU A O 1
ATOM 1287 N N . LEU A 1 163 ? 3.646 -32.594 -14.43 1 98.69 163 LEU A N 1
ATOM 1288 C CA . LEU A 1 163 ? 2.283 -33.094 -14.617 1 98.69 163 LEU A CA 1
ATOM 1289 C C . LEU A 1 163 ? 2.088 -34.438 -13.93 1 98.69 163 LEU A C 1
ATOM 1291 O O . LEU A 1 163 ? 1.128 -34.625 -13.172 1 98.69 163 LEU A O 1
ATOM 1295 N N . GLU A 1 164 ? 3 -35.344 -14.195 1 98.5 164 GLU A N 1
ATOM 1296 C CA . GLU A 1 164 ? 2.916 -36.688 -13.609 1 98.5 164 GLU A CA 1
ATOM 1297 C C . GLU A 1 164 ? 3.062 -36.625 -12.094 1 98.5 164 GLU A C 1
ATOM 1299 O O . GLU A 1 164 ? 2.393 -37.375 -11.367 1 98.5 164 GLU A O 1
ATOM 1304 N N . PHE A 1 165 ? 3.971 -35.812 -11.617 1 98.62 165 PHE A N 1
ATOM 1305 C CA . PHE A 1 165 ? 4.199 -35.688 -10.188 1 98.62 165 PHE A CA 1
ATOM 1306 C C . PHE A 1 165 ? 2.926 -35.219 -9.484 1 98.62 165 PHE A C 1
ATOM 1308 O O . PHE A 1 165 ? 2.531 -35.812 -8.469 1 98.62 165 PHE A O 1
ATOM 1315 N N . ILE A 1 166 ? 2.291 -34.188 -9.992 1 98.62 166 ILE A N 1
ATOM 1316 C CA . ILE A 1 166 ? 1.097 -33.625 -9.383 1 98.62 166 ILE A CA 1
ATOM 1317 C C . ILE A 1 166 ? -0.047 -34.625 -9.438 1 98.62 166 ILE A C 1
ATOM 1319 O O . ILE A 1 166 ? -0.811 -34.781 -8.484 1 98.62 166 ILE A O 1
ATOM 1323 N N . LYS A 1 167 ? -0.127 -35.312 -10.578 1 97.56 167 LYS A N 1
ATOM 1324 C CA . LYS A 1 167 ? -1.139 -36.375 -10.711 1 97.56 167 LYS A CA 1
ATOM 1325 C C . LYS A 1 167 ? -0.967 -37.438 -9.633 1 97.56 167 LYS A C 1
ATOM 1327 O O . LYS A 1 167 ? -1.945 -37.875 -9.023 1 97.56 167 LYS A O 1
ATOM 1332 N N . LYS A 1 168 ? 0.223 -37.812 -9.398 1 98 168 LYS A N 1
ATOM 1333 C CA . LYS A 1 168 ? 0.522 -38.844 -8.422 1 98 168 LYS A CA 1
ATOM 1334 C C . LYS A 1 168 ? 0.257 -38.375 -6.996 1 98 168 LYS A C 1
ATOM 1336 O O . LYS A 1 168 ? -0.104 -39.156 -6.125 1 98 168 LYS A O 1
ATOM 1341 N N . LEU A 1 169 ? 0.517 -37.062 -6.781 1 97.06 169 LEU A N 1
ATOM 1342 C CA . LEU A 1 169 ? 0.253 -36.5 -5.469 1 97.06 169 LEU A CA 1
ATOM 1343 C C . LEU A 1 169 ? -1.219 -36.656 -5.094 1 97.06 169 LEU A C 1
ATOM 1345 O O . LEU A 1 169 ? -1.553 -36.781 -3.918 1 97.06 169 LEU A O 1
ATOM 1349 N N . ASP A 1 170 ? -2.16 -36.594 -6.043 1 96.06 170 ASP A N 1
ATOM 1350 C CA . ASP A 1 170 ? -3.602 -36.781 -5.879 1 96.06 170 ASP A CA 1
ATOM 1351 C C . ASP A 1 170 ? -4.137 -35.844 -4.773 1 96.06 170 ASP A C 1
ATOM 1353 O O . ASP A 1 170 ? -4.879 -36.312 -3.896 1 96.06 170 ASP A O 1
ATOM 1357 N N . SER A 1 171 ? -3.66 -34.656 -4.711 1 96.62 171 SER A N 1
ATOM 1358 C CA . SER A 1 171 ? -4.102 -33.656 -3.748 1 96.62 171 SER A CA 1
ATOM 1359 C C . SER A 1 171 ? -5.328 -32.906 -4.258 1 96.62 171 SER A C 1
ATOM 1361 O O . SER A 1 171 ? -5.371 -32.5 -5.422 1 96.62 171 SER A O 1
ATOM 1363 N N . PRO A 1 172 ? -6.289 -32.719 -3.439 1 95.06 172 PRO A N 1
ATOM 1364 C CA . PRO A 1 172 ? -7.465 -31.953 -3.861 1 95.06 172 PRO A CA 1
ATOM 1365 C C . PRO A 1 172 ? -7.195 -30.453 -3.957 1 95.06 172 PRO A C 1
ATOM 1367 O O . PRO A 1 172 ? -8.023 -29.703 -4.477 1 95.06 172 PRO A O 1
ATOM 1370 N N . ARG A 1 173 ? -6.039 -29.969 -3.52 1 97.94 173 ARG A N 1
ATOM 1371 C CA . ARG A 1 173 ? -5.742 -28.547 -3.453 1 97.94 173 ARG A CA 1
ATOM 1372 C C . ARG A 1 173 ? -4.707 -28.156 -4.504 1 97.94 173 ARG A C 1
ATOM 1374 O O . ARG A 1 173 ? -4.445 -26.969 -4.711 1 97.94 173 ARG A O 1
ATOM 1381 N N . ILE A 1 174 ? -4.082 -29.141 -5.141 1 98.69 174 ILE A N 1
ATOM 1382 C CA . ILE A 1 174 ? -3.01 -28.844 -6.082 1 98.69 174 ILE A CA 1
ATOM 1383 C C . ILE A 1 174 ? -3.436 -29.234 -7.492 1 98.69 174 ILE A C 1
ATOM 1385 O O . ILE A 1 174 ? -3.814 -30.375 -7.734 1 98.69 174 ILE A O 1
ATOM 1389 N N . GLU A 1 175 ? -3.438 -28.297 -8.352 1 98.56 175 GLU A N 1
ATOM 1390 C CA . GLU A 1 175 ? -3.752 -28.531 -9.758 1 98.56 175 GLU A CA 1
ATOM 1391 C C . GLU A 1 175 ? -2.58 -28.156 -10.656 1 98.56 175 GLU A C 1
ATOM 1393 O O . GLU A 1 175 ? -1.81 -27.25 -10.32 1 98.56 175 GLU A O 1
ATOM 1398 N N . PHE A 1 176 ? -2.416 -28.875 -11.734 1 98.69 176 PHE A N 1
ATOM 1399 C CA . PHE A 1 176 ? -1.384 -28.594 -12.734 1 98.69 176 PHE A CA 1
ATOM 1400 C C . PHE A 1 176 ? -1.908 -27.656 -13.812 1 98.69 176 PHE A C 1
ATOM 1402 O O . PHE A 1 176 ? -3.066 -27.766 -14.227 1 98.69 176 PHE A O 1
ATOM 1409 N N . LEU A 1 177 ? -1.054 -26.672 -14.242 1 98.69 177 LEU A N 1
ATOM 1410 C CA . LEU A 1 177 ? -1.226 -25.875 -15.445 1 98.69 177 LEU A CA 1
ATOM 1411 C C . LEU A 1 177 ? -0.018 -26.016 -16.375 1 98.69 177 LEU A C 1
ATOM 1413 O O . LEU A 1 177 ? 1.107 -26.188 -15.898 1 98.69 177 LEU A O 1
ATOM 1417 N N . PHE A 1 178 ? -0.262 -25.953 -17.703 1 98.88 178 PHE A N 1
ATOM 1418 C CA . PHE A 1 178 ? 0.856 -25.703 -18.594 1 98.88 178 PHE A CA 1
ATOM 1419 C C . PHE A 1 178 ? 1.302 -24.25 -18.5 1 98.88 178 PHE A C 1
ATOM 1421 O O . PHE A 1 178 ? 0.47 -23.344 -18.391 1 98.88 178 PHE A O 1
ATOM 1428 N N . GLY A 1 179 ? 2.625 -24.031 -18.516 1 98.81 179 GLY A N 1
ATOM 1429 C CA . GLY A 1 179 ? 3.107 -22.672 -18.281 1 98.81 179 GLY A CA 1
ATOM 1430 C C . GLY A 1 179 ? 4.141 -22.234 -19.297 1 98.81 179 GLY A C 1
ATOM 1431 O O . GLY A 1 179 ? 5.285 -21.953 -18.953 1 98.81 179 GLY A O 1
ATOM 1432 N N . PRO A 1 180 ? 3.729 -22.266 -20.656 1 98.81 180 PRO A N 1
ATOM 1433 C CA . PRO A 1 180 ? 4.656 -21.562 -21.547 1 98.81 180 PRO A CA 1
ATOM 1434 C C . PRO A 1 180 ? 4.902 -20.109 -21.109 1 98.81 180 PRO A C 1
ATOM 1436 O O . PRO A 1 180 ? 3.953 -19.391 -20.797 1 98.81 180 PRO A O 1
ATOM 1439 N N . HIS A 1 181 ? 6.129 -19.734 -21.078 1 97.5 181 HIS A N 1
ATOM 1440 C CA . HIS A 1 181 ? 6.508 -18.469 -20.438 1 97.5 181 HIS A CA 1
ATOM 1441 C C . HIS A 1 181 ? 5.844 -17.281 -21.141 1 97.5 181 HIS A C 1
ATOM 1443 O O . HIS A 1 181 ? 5.164 -16.484 -20.484 1 97.5 181 HIS A O 1
ATOM 1449 N N . ALA A 1 182 ? 6.109 -17.094 -22.422 1 96.56 182 ALA A N 1
ATOM 1450 C CA . ALA A 1 182 ? 5.566 -15.977 -23.203 1 96.56 182 ALA A CA 1
ATOM 1451 C C . ALA A 1 182 ? 5.73 -16.234 -24.688 1 96.56 182 ALA A C 1
ATOM 1453 O O . ALA A 1 182 ? 6.543 -17.078 -25.109 1 96.56 182 ALA A O 1
ATOM 1454 N N . PRO A 1 183 ? 5.004 -15.484 -25.516 1 96.44 183 PRO A N 1
ATOM 1455 C CA . PRO A 1 183 ? 5.133 -15.68 -26.969 1 96.44 183 PRO A CA 1
ATOM 1456 C C . PRO A 1 183 ? 6.523 -15.32 -27.484 1 96.44 183 PRO A C 1
ATOM 1458 O O . PRO A 1 183 ? 6.965 -15.859 -28.5 1 96.44 183 PRO A O 1
ATOM 1461 N N . TYR A 1 184 ? 7.242 -14.438 -26.812 1 92.81 184 TYR A N 1
ATOM 1462 C CA . TYR A 1 184 ? 8.531 -14.008 -27.328 1 92.81 184 TYR A CA 1
ATOM 1463 C C . TYR A 1 184 ? 9.648 -14.93 -26.859 1 92.81 184 TYR A C 1
ATOM 1465 O O . TYR A 1 184 ? 10.766 -14.883 -27.375 1 92.81 184 TYR A O 1
ATOM 1473 N N . THR A 1 185 ? 9.359 -15.812 -25.906 1 94.75 185 THR A N 1
ATOM 1474 C CA . THR A 1 185 ? 10.391 -16.734 -25.438 1 94.75 185 THR A CA 1
ATOM 1475 C C . THR A 1 185 ? 10.07 -18.172 -25.828 1 94.75 185 THR A C 1
ATOM 1477 O O . THR A 1 185 ? 10.867 -19.078 -25.594 1 94.75 185 THR A O 1
ATOM 1480 N N . CYS A 1 186 ? 8.891 -18.453 -26.375 1 97.69 186 CYS A N 1
ATOM 1481 C CA . CYS A 1 186 ? 8.453 -19.781 -26.781 1 97.69 186 CYS A CA 1
ATOM 1482 C C . CYS A 1 186 ? 8.211 -19.859 -28.281 1 97.69 186 CYS A C 1
ATOM 1484 O O . CYS A 1 186 ? 7.582 -18.969 -28.859 1 97.69 186 CYS A O 1
ATOM 1486 N N . SER A 1 187 ? 8.719 -20.922 -28.953 1 97.75 187 SER A N 1
ATOM 1487 C CA . SER A 1 187 ? 8.523 -21.109 -30.391 1 97.75 187 SER A CA 1
ATOM 1488 C C . SER A 1 187 ? 7.09 -21.516 -30.703 1 97.75 187 SER A C 1
ATOM 1490 O O . SER A 1 187 ? 6.375 -22.016 -29.828 1 97.75 187 SER A O 1
ATOM 1492 N N . PRO A 1 188 ? 6.668 -21.266 -31.953 1 98.06 188 PRO A N 1
ATOM 1493 C CA . PRO A 1 188 ? 5.348 -21.75 -32.375 1 98.06 188 PRO A CA 1
ATOM 1494 C C . PRO A 1 188 ? 5.18 -23.25 -32.125 1 98.06 188 PRO A C 1
ATOM 1496 O O . PRO A 1 188 ? 4.086 -23.719 -31.797 1 98.06 188 PRO A O 1
ATOM 1499 N N . GLU A 1 189 ? 6.219 -24 -32.344 1 98.44 189 GLU A N 1
ATOM 1500 C CA . GLU A 1 189 ? 6.18 -25.438 -32.156 1 98.44 189 GLU A CA 1
ATOM 1501 C C . GLU A 1 189 ? 5.859 -25.797 -30.719 1 98.44 189 GLU A C 1
ATOM 1503 O O . GLU A 1 189 ? 5.023 -26.672 -30.453 1 98.44 189 GLU A O 1
ATOM 1508 N N . LEU A 1 190 ? 6.504 -25.094 -29.812 1 98.81 190 LEU A N 1
ATOM 1509 C CA . LEU A 1 190 ? 6.254 -25.344 -28.406 1 98.81 190 LEU A CA 1
ATOM 1510 C C . LEU A 1 190 ? 4.836 -24.938 -28.031 1 98.81 190 LEU A C 1
ATOM 1512 O O . LEU A 1 190 ? 4.152 -25.672 -27.297 1 98.81 190 LEU A O 1
ATOM 1516 N N . LEU A 1 191 ? 4.414 -23.797 -28.484 1 98.88 191 LEU A N 1
ATOM 1517 C CA . LEU A 1 191 ? 3.078 -23.297 -28.172 1 98.88 191 LEU A CA 1
ATOM 1518 C C . LEU A 1 191 ? 2.006 -24.234 -28.703 1 98.88 191 LEU A C 1
ATOM 1520 O O . LEU A 1 191 ? 1.001 -24.484 -28.031 1 98.88 191 LEU A O 1
ATOM 1524 N N . LYS A 1 192 ? 2.232 -24.75 -29.891 1 98.56 192 LYS A N 1
ATOM 1525 C CA . LYS A 1 192 ? 1.302 -25.719 -30.453 1 98.56 192 LYS A CA 1
ATOM 1526 C C . LYS A 1 192 ? 1.262 -27 -29.641 1 98.56 192 LYS A C 1
ATOM 1528 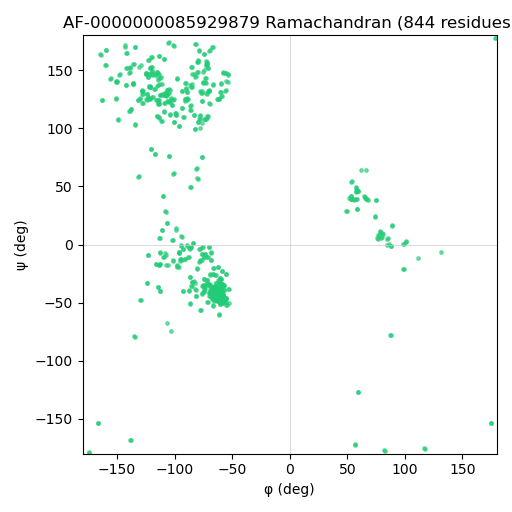O O . LYS A 1 192 ? 0.189 -27.562 -29.406 1 98.56 192 LYS A O 1
ATOM 1533 N N . TRP A 1 193 ? 2.436 -27.438 -29.312 1 98.75 193 TRP A N 1
ATOM 1534 C CA . TRP A 1 193 ? 2.498 -28.641 -28.469 1 98.75 193 TRP A CA 1
ATOM 1535 C C . TRP A 1 193 ? 1.722 -28.438 -27.172 1 98.75 193 TRP A C 1
ATOM 1537 O O . TRP A 1 193 ? 0.964 -29.312 -26.75 1 98.75 193 TRP A O 1
ATOM 1547 N N . VAL A 1 194 ? 1.886 -27.281 -26.484 1 98.88 194 VAL A N 1
ATOM 1548 C CA . VAL A 1 194 ? 1.212 -26.953 -25.234 1 98.88 194 VAL A CA 1
ATOM 1549 C C . VAL A 1 194 ? -0.301 -27 -25.438 1 98.88 194 VAL A C 1
ATOM 1551 O O . VAL A 1 194 ? -1.024 -27.594 -24.641 1 98.88 194 VAL A O 1
ATOM 1554 N N . ARG A 1 195 ? -0.764 -26.328 -26.453 1 98.69 195 ARG A N 1
ATOM 1555 C CA . ARG A 1 195 ? -2.195 -26.281 -26.719 1 98.69 195 ARG A CA 1
ATOM 1556 C C . ARG A 1 195 ? -2.76 -27.688 -26.938 1 98.69 195 ARG A C 1
ATOM 1558 O O . ARG A 1 195 ? -3.811 -28.031 -26.391 1 98.69 195 ARG A O 1
ATOM 1565 N N . GLU A 1 196 ? -2.066 -28.469 -27.75 1 98.62 196 GLU A N 1
ATOM 1566 C CA . GLU A 1 196 ? -2.498 -29.844 -28.016 1 98.62 196 GLU A CA 1
ATOM 1567 C C . GLU A 1 196 ? -2.559 -30.672 -26.734 1 98.62 196 GLU A C 1
ATOM 1569 O O . GLU A 1 196 ? -3.531 -31.391 -26.5 1 98.62 196 GLU A O 1
ATOM 1574 N N . LYS A 1 197 ? -1.533 -30.609 -25.984 1 98.62 197 LYS A N 1
ATOM 1575 C CA . LYS A 1 197 ? -1.469 -31.391 -24.75 1 98.62 197 LYS A CA 1
ATOM 1576 C C . LYS A 1 197 ? -2.51 -30.922 -23.75 1 98.62 197 LYS A C 1
ATOM 1578 O O . LYS A 1 197 ? -3.057 -31.734 -22.984 1 98.62 197 LYS A O 1
ATOM 1583 N N . ALA A 1 198 ? -2.711 -29.594 -23.656 1 98.69 198 ALA A N 1
ATOM 1584 C CA . ALA A 1 198 ? -3.762 -29.062 -22.781 1 98.69 198 ALA A CA 1
ATOM 1585 C C . ALA A 1 198 ? -5.125 -29.625 -23.172 1 98.69 198 ALA A C 1
ATOM 1587 O O . ALA A 1 198 ? -5.914 -30.016 -22.297 1 98.69 198 ALA A O 1
ATOM 1588 N N . ASN A 1 199 ? -5.398 -29.656 -24.453 1 98.25 199 ASN A N 1
ATOM 1589 C CA . ASN A 1 199 ? -6.645 -30.25 -24.938 1 98.25 199 ASN A CA 1
ATOM 1590 C C . ASN A 1 199 ? -6.766 -31.719 -24.547 1 98.25 199 ASN A C 1
ATOM 1592 O O . ASN A 1 199 ? -7.832 -32.156 -24.125 1 98.25 199 ASN A O 1
ATOM 1596 N N . GLU A 1 200 ? -5.68 -32.406 -24.734 1 98.38 200 GLU A N 1
ATOM 1597 C CA . GLU A 1 200 ? -5.66 -33.844 -24.453 1 98.38 200 GLU A CA 1
ATOM 1598 C C . GLU A 1 200 ? -5.891 -34.125 -22.969 1 98.38 200 GLU A C 1
ATOM 1600 O O . GLU A 1 200 ? -6.578 -35.094 -22.609 1 98.38 200 GLU A O 1
ATOM 1605 N N . THR A 1 201 ? -5.312 -33.312 -22.094 1 98 201 THR A N 1
ATOM 1606 C CA . THR A 1 201 ? -5.293 -33.594 -20.656 1 98 201 THR A CA 1
ATOM 1607 C C . THR A 1 201 ? -6.426 -32.875 -19.938 1 98 201 THR A C 1
ATOM 1609 O O . THR A 1 201 ? -6.754 -33.188 -18.797 1 98 201 THR A O 1
ATOM 1612 N N . GLY A 1 202 ? -6.988 -31.844 -20.562 1 97.69 202 GLY A N 1
ATOM 1613 C CA . GLY A 1 202 ? -8.016 -31.016 -19.938 1 97.69 202 GLY A CA 1
ATOM 1614 C C . GLY A 1 202 ? -7.453 -30.016 -18.953 1 97.69 202 GLY A C 1
ATOM 1615 O O . GLY A 1 202 ? -8.188 -29.469 -18.125 1 97.69 202 GLY A O 1
ATOM 1616 N N . LYS A 1 203 ? -6.133 -29.859 -18.938 1 98.5 203 LYS A N 1
ATOM 1617 C CA . LYS A 1 203 ? -5.496 -28.922 -18.031 1 98.5 203 LYS A CA 1
ATOM 1618 C C . LYS A 1 203 ? -5.465 -27.516 -18.609 1 98.5 203 LYS A C 1
ATOM 1620 O O . LYS A 1 203 ? -5.504 -27.344 -19.828 1 98.5 203 LYS A O 1
ATOM 1625 N N . MET A 1 204 ? -5.449 -26.516 -17.75 1 98.69 204 MET A N 1
ATOM 1626 C CA . MET A 1 204 ? -5.434 -25.109 -18.156 1 98.69 204 MET A CA 1
ATOM 1627 C C . MET A 1 204 ? -4.02 -24.656 -18.5 1 98.69 204 MET A C 1
ATOM 1629 O O . MET A 1 204 ? -3.068 -25.438 -18.391 1 98.69 204 MET A O 1
ATOM 1633 N N . ILE A 1 205 ? -3.887 -23.422 -19.047 1 98.88 205 ILE A N 1
ATOM 1634 C CA . ILE A 1 205 ? -2.615 -22.844 -19.453 1 98.88 205 ILE A CA 1
ATOM 1635 C C . ILE A 1 205 ? -2.467 -21.453 -18.828 1 98.88 205 ILE A C 1
ATOM 1637 O O . ILE A 1 205 ? -3.428 -20.672 -18.781 1 98.88 205 ILE A O 1
ATOM 1641 N N . THR A 1 206 ? -1.344 -21.125 -18.234 1 98.88 206 THR A N 1
ATOM 1642 C CA . THR A 1 206 ? -0.992 -19.766 -17.875 1 98.88 206 THR A CA 1
ATOM 1643 C C . THR A 1 206 ? 0.189 -19.281 -18.719 1 98.88 206 THR A C 1
ATOM 1645 O O . THR A 1 206 ? 1.081 -20.062 -19.047 1 98.88 206 THR A O 1
ATOM 1648 N N . ILE A 1 207 ? 0.209 -17.984 -19.109 1 98.81 207 ILE A N 1
ATOM 1649 C CA . ILE A 1 207 ? 1.228 -17.438 -19.984 1 98.81 207 ILE A CA 1
ATOM 1650 C C . ILE A 1 207 ? 1.347 -15.922 -19.75 1 98.81 207 ILE A C 1
ATOM 1652 O O . ILE A 1 207 ? 0.366 -15.266 -19.406 1 98.81 207 ILE A O 1
ATOM 1656 N N . HIS A 1 208 ? 2.553 -15.352 -19.812 1 97.81 208 HIS A N 1
ATOM 1657 C CA . HIS A 1 208 ? 2.699 -13.906 -19.859 1 97.81 208 HIS A CA 1
ATOM 1658 C C . HIS A 1 208 ? 2.303 -13.367 -21.234 1 97.81 208 HIS A C 1
ATOM 1660 O O . HIS A 1 208 ? 2.609 -13.984 -22.266 1 97.81 208 HIS A O 1
ATOM 1666 N N . LEU A 1 209 ? 1.699 -12.219 -21.203 1 98.19 209 LEU A N 1
ATOM 1667 C CA . LEU A 1 209 ? 1.166 -11.711 -22.469 1 98.19 209 LEU A CA 1
ATOM 1668 C C . LEU A 1 209 ? 1.146 -10.188 -22.469 1 98.19 209 LEU A C 1
ATOM 1670 O O . LEU A 1 209 ? 0.598 -9.562 -21.547 1 98.19 209 LEU A O 1
ATOM 1674 N N . ASN A 1 210 ? 1.754 -9.531 -23.469 1 98.06 210 ASN A N 1
ATOM 1675 C CA . ASN A 1 210 ? 1.653 -8.102 -23.75 1 98.06 210 ASN A CA 1
ATOM 1676 C C . ASN A 1 210 ? 2.082 -7.266 -22.547 1 98.06 210 ASN A C 1
ATOM 1678 O O . ASN A 1 210 ? 1.415 -6.293 -22.188 1 98.06 210 ASN A O 1
ATOM 1682 N N . GLU A 1 211 ? 3.182 -7.602 -21.922 1 93.94 211 GLU A N 1
ATOM 1683 C CA . GLU A 1 211 ? 3.621 -6.922 -20.703 1 93.94 211 GLU A CA 1
ATOM 1684 C C . GLU A 1 211 ? 4.336 -5.613 -21.031 1 93.94 211 GLU A C 1
ATOM 1686 O O . GLU A 1 211 ? 4.145 -4.605 -20.344 1 93.94 211 GLU A O 1
ATOM 1691 N N . THR A 1 212 ? 5.219 -5.703 -22.031 1 92.69 212 THR A N 1
ATOM 1692 C CA . THR A 1 212 ? 6.008 -4.527 -22.375 1 92.69 212 THR A CA 1
ATOM 1693 C C . THR A 1 212 ? 5.797 -4.141 -23.844 1 92.69 212 THR A C 1
ATOM 1695 O O . THR A 1 212 ? 5.426 -4.98 -24.656 1 92.69 212 THR A O 1
ATOM 1698 N N . LYS A 1 213 ? 6.094 -2.893 -24.141 1 93.44 213 LYS A N 1
ATOM 1699 C CA . LYS A 1 213 ? 6.047 -2.428 -25.516 1 93.44 213 LYS A CA 1
ATOM 1700 C C . LYS A 1 213 ? 7.027 -3.201 -26.391 1 93.44 213 LYS A C 1
ATOM 1702 O O . LYS A 1 213 ? 6.727 -3.506 -27.547 1 93.44 213 LYS A O 1
ATOM 1707 N N . ARG A 1 214 ? 8.172 -3.492 -25.906 1 91.25 214 ARG A N 1
ATOM 1708 C CA . ARG A 1 214 ? 9.219 -4.195 -26.641 1 91.25 214 ARG A CA 1
ATOM 1709 C C . ARG A 1 214 ? 8.758 -5.59 -27.062 1 91.25 214 ARG A C 1
ATOM 1711 O O . ARG A 1 214 ? 9.023 -6.031 -28.172 1 91.25 214 ARG A O 1
ATOM 1718 N N . GLU A 1 215 ? 8.07 -6.332 -26.109 1 91.69 215 GLU A N 1
ATOM 1719 C CA . GLU A 1 215 ? 7.527 -7.652 -26.438 1 91.69 215 GLU A CA 1
ATOM 1720 C C . GLU A 1 215 ? 6.605 -7.586 -27.641 1 91.69 215 GLU A C 1
ATOM 1722 O O . GLU A 1 215 ? 6.703 -8.422 -28.547 1 91.69 215 GLU A O 1
ATOM 1727 N N . VAL A 1 216 ? 5.727 -6.625 -27.641 1 96.44 216 VAL A N 1
ATOM 1728 C CA . VAL A 1 216 ? 4.762 -6.48 -28.734 1 96.44 216 VAL A CA 1
ATOM 1729 C C . VAL A 1 216 ? 5.492 -6.195 -30.047 1 96.44 216 VAL A C 1
ATOM 1731 O O . VAL A 1 216 ? 5.191 -6.805 -31.062 1 96.44 216 VAL A O 1
ATOM 1734 N N . GLN A 1 217 ? 6.477 -5.312 -29.953 1 96.12 217 GLN A N 1
ATOM 1735 C CA . GLN A 1 217 ? 7.246 -4.949 -31.141 1 96.12 217 GLN A CA 1
ATOM 1736 C C . GLN A 1 217 ? 8.039 -6.145 -31.672 1 96.12 217 GLN A C 1
ATOM 1738 O O . GLN A 1 217 ? 8.094 -6.371 -32.875 1 96.12 217 GLN A O 1
ATOM 1743 N N . ASP A 1 218 ? 8.602 -6.906 -30.75 1 93.56 218 ASP A N 1
ATOM 1744 C CA . ASP A 1 218 ? 9.398 -8.07 -31.141 1 93.56 218 ASP A CA 1
ATOM 1745 C C . ASP A 1 218 ? 8.547 -9.102 -31.875 1 93.56 218 ASP A C 1
ATOM 1747 O O . ASP A 1 218 ? 8.969 -9.656 -32.875 1 93.56 218 ASP A O 1
ATOM 1751 N N . ILE A 1 219 ? 7.406 -9.344 -31.422 1 96.62 219 ILE A N 1
ATOM 1752 C CA . ILE A 1 219 ? 6.516 -10.344 -32 1 96.62 219 ILE A CA 1
ATOM 1753 C C . ILE A 1 219 ? 6.012 -9.844 -33.375 1 96.62 219 ILE A C 1
ATOM 1755 O O . ILE A 1 219 ? 5.938 -10.617 -34.344 1 96.62 219 ILE A O 1
ATOM 1759 N N . LYS A 1 220 ? 5.688 -8.578 -33.438 1 97 220 LYS A N 1
ATOM 1760 C CA . LYS A 1 220 ? 5.238 -8 -34.688 1 97 220 LYS A CA 1
ATOM 1761 C C . LYS A 1 220 ? 6.32 -8.109 -35.781 1 97 220 LYS A C 1
ATOM 1763 O O . LYS A 1 220 ? 6.023 -8.406 -36.938 1 97 220 LYS A O 1
ATOM 1768 N N . GLU A 1 221 ? 7.477 -7.812 -35.375 1 97.19 221 GLU A N 1
ATOM 1769 C CA . GLU A 1 221 ? 8.594 -7.867 -36.312 1 97.19 221 GLU A CA 1
ATOM 1770 C C . GLU A 1 221 ? 8.852 -9.297 -36.781 1 97.19 221 GLU A C 1
ATOM 1772 O O . GLU A 1 221 ? 9.148 -9.523 -37.938 1 97.19 221 GLU A O 1
ATOM 1777 N N . LYS A 1 222 ? 8.711 -10.219 -35.938 1 96 222 LYS A N 1
ATOM 1778 C CA . LYS A 1 222 ? 9.055 -11.609 -36.219 1 96 222 LYS A CA 1
ATOM 1779 C C . LYS A 1 222 ? 7.934 -12.305 -37 1 96 222 LYS A C 1
ATOM 1781 O O . LYS A 1 222 ? 8.195 -13.094 -37.906 1 96 222 LYS A O 1
ATOM 1786 N N . TYR A 1 223 ? 6.68 -12.016 -36.656 1 96.38 223 TYR A N 1
ATOM 1787 C CA . TYR A 1 223 ? 5.59 -12.836 -37.188 1 96.38 223 TYR A CA 1
ATOM 1788 C C . TYR A 1 223 ? 4.59 -11.977 -37.938 1 96.38 223 TYR A C 1
ATOM 1790 O O . TYR A 1 223 ? 3.645 -12.5 -38.531 1 96.38 223 TYR A O 1
ATOM 1798 N N . GLY A 1 224 ? 4.691 -10.688 -37.875 1 97.06 224 GLY A N 1
ATOM 1799 C CA . GLY A 1 224 ? 3.807 -9.781 -38.594 1 97.06 224 GLY A CA 1
ATOM 1800 C C . GLY A 1 224 ? 2.475 -9.57 -37.906 1 97.06 224 GLY A C 1
ATOM 1801 O O . GLY A 1 224 ? 1.532 -9.055 -38.5 1 97.06 224 GLY A O 1
ATOM 1802 N N . MET A 1 225 ? 2.383 -10.094 -36.656 1 97.25 225 MET A N 1
ATOM 1803 C CA . MET A 1 225 ? 1.178 -10.008 -35.844 1 97.25 225 MET A CA 1
ATOM 1804 C C . MET A 1 225 ? 1.523 -9.617 -34.406 1 97.25 225 MET A C 1
ATOM 1806 O O . MET A 1 225 ? 2.66 -9.797 -33.969 1 97.25 225 MET A O 1
ATOM 1810 N N . THR A 1 226 ? 0.503 -9.008 -33.719 1 97.94 226 THR A N 1
ATOM 1811 C CA . THR A 1 226 ? 0.68 -8.789 -32.281 1 97.94 226 THR A CA 1
ATOM 1812 C C . THR A 1 226 ? 0.651 -10.109 -31.531 1 97.94 226 THR A C 1
ATOM 1814 O O . THR A 1 226 ? 0.248 -11.141 -32.062 1 97.94 226 THR A O 1
ATOM 1817 N N . PRO A 1 227 ? 1.063 -10.102 -30.25 1 98.44 227 PRO A N 1
ATOM 1818 C CA . PRO A 1 227 ? 1.133 -11.359 -29.484 1 98.44 227 PRO A CA 1
ATOM 1819 C C . PRO A 1 227 ? -0.218 -12.062 -29.391 1 98.44 227 PRO A C 1
ATOM 1821 O O . PRO A 1 227 ? -0.3 -13.281 -29.609 1 98.44 227 PRO A O 1
ATOM 1824 N N . VAL A 1 228 ? -1.276 -11.352 -29.125 1 98.81 228 VAL A N 1
ATOM 1825 C CA . VAL A 1 228 ? -2.604 -11.945 -28.984 1 98.81 228 VAL A CA 1
ATOM 1826 C C . VAL A 1 228 ? -3.061 -12.5 -30.328 1 98.81 228 VAL A C 1
ATOM 1828 O O . VAL A 1 228 ? -3.592 -13.609 -30.406 1 98.81 228 VAL A O 1
ATOM 1831 N N . GLU A 1 229 ? -2.877 -11.695 -31.406 1 98.62 229 GLU A N 1
ATOM 1832 C CA . GLU A 1 229 ? -3.23 -12.148 -32.75 1 98.62 229 GLU A CA 1
ATOM 1833 C C . GLU A 1 229 ? -2.467 -13.414 -33.125 1 98.62 229 GLU A C 1
ATOM 1835 O O . GLU A 1 229 ? -3.029 -14.336 -33.719 1 98.62 229 GLU A O 1
ATOM 1840 N N . PHE A 1 230 ? -1.207 -13.383 -32.812 1 98.56 230 PHE A N 1
ATOM 1841 C CA . PHE A 1 230 ? -0.334 -14.516 -33.094 1 98.56 230 PHE A CA 1
ATOM 1842 C C . PHE A 1 230 ? -0.84 -15.773 -32.406 1 98.56 230 PHE A C 1
ATOM 1844 O O . PHE A 1 230 ? -0.992 -16.828 -33.031 1 98.56 230 PHE A O 1
ATOM 1851 N N . LEU A 1 231 ? -1.147 -15.688 -31.109 1 98.81 231 LEU A N 1
ATOM 1852 C CA . LEU A 1 231 ? -1.667 -16.812 -30.344 1 98.81 231 LEU A CA 1
ATOM 1853 C C . LEU A 1 231 ? -3.018 -17.266 -30.891 1 98.81 231 LEU A C 1
ATOM 1855 O O . LEU A 1 231 ? -3.32 -18.453 -30.906 1 98.81 231 LEU A O 1
ATOM 1859 N N . ASP A 1 232 ? -3.832 -16.297 -31.266 1 98.69 232 ASP A N 1
ATOM 1860 C CA . ASP A 1 232 ? -5.133 -16.609 -31.844 1 98.69 232 ASP A CA 1
ATOM 1861 C C . ASP A 1 232 ? -4.98 -17.391 -33.156 1 98.69 232 ASP A C 1
ATOM 1863 O O . ASP A 1 232 ? -5.703 -18.359 -33.375 1 98.69 232 ASP A O 1
ATOM 1867 N N . GLU A 1 233 ? -4.07 -16.953 -34 1 98.06 233 GLU A N 1
ATOM 1868 C CA . GLU A 1 233 ? -3.809 -17.609 -35.281 1 98.06 233 GLU A CA 1
ATOM 1869 C C . GLU A 1 233 ? -3.338 -19.047 -35.094 1 98.06 233 GLU A C 1
ATOM 1871 O O . GLU A 1 233 ? -3.662 -19.922 -35.875 1 98.06 233 GLU A O 1
ATOM 1876 N N . LEU A 1 234 ? -2.619 -19.281 -34.031 1 98.19 234 LEU A N 1
ATOM 1877 C CA . LEU A 1 234 ? -2.111 -20.609 -33.719 1 98.19 234 LEU A CA 1
ATOM 1878 C C . LEU A 1 234 ? -3.219 -21.5 -33.156 1 98.19 234 LEU A C 1
ATOM 1880 O O . LEU A 1 234 ? -3.018 -22.688 -32.969 1 98.19 234 LEU A O 1
ATOM 1884 N N . GLY A 1 235 ? -4.426 -20.891 -32.875 1 98.38 235 GLY A N 1
ATOM 1885 C CA . GLY A 1 235 ? -5.48 -21.641 -32.219 1 98.38 235 GLY A CA 1
ATOM 1886 C C . GLY A 1 235 ? -5.195 -21.875 -30.734 1 98.38 235 GLY A C 1
ATOM 1887 O O . GLY A 1 235 ? -5.703 -22.844 -30.156 1 98.38 235 GLY A O 1
ATOM 1888 N N . PHE A 1 236 ? -4.395 -21.062 -30.141 1 98.75 236 PHE A N 1
ATOM 1889 C CA . PHE A 1 236 ? -3.873 -21.25 -28.797 1 98.75 236 PHE A CA 1
ATOM 1890 C C . PHE A 1 236 ? -4.879 -20.781 -27.75 1 98.75 236 PHE A C 1
ATOM 1892 O O . PHE A 1 236 ? -4.973 -21.359 -26.672 1 98.75 236 PHE A O 1
ATOM 1899 N N . LEU A 1 237 ? -5.691 -19.75 -28.016 1 98.75 237 LEU A N 1
ATOM 1900 C CA . LEU A 1 237 ? -6.488 -19.031 -27.031 1 98.75 237 LEU A CA 1
ATOM 1901 C C . LEU A 1 237 ? -7.797 -19.766 -26.75 1 98.75 237 LEU A C 1
ATOM 1903 O O . LEU A 1 237 ? -8.391 -20.359 -27.656 1 98.75 237 LEU A O 1
ATOM 1907 N N . GLY A 1 238 ? -8.273 -19.672 -25.5 1 98.06 238 GLY A N 1
ATOM 1908 C CA . GLY A 1 238 ? -9.523 -20.234 -25.031 1 98.06 238 GLY A CA 1
ATOM 1909 C C . GLY A 1 238 ? -9.859 -19.859 -23.609 1 98.06 238 GLY A C 1
ATOM 1910 O O . GLY A 1 238 ? -9.148 -19.062 -22.984 1 98.06 238 GLY A O 1
ATOM 1911 N N . ASP A 1 239 ? -10.977 -20.359 -23.078 1 97.75 239 ASP A N 1
ATOM 1912 C CA . ASP A 1 239 ? -11.461 -20 -21.75 1 97.75 239 ASP A CA 1
ATOM 1913 C C . ASP A 1 239 ? -10.648 -20.703 -20.672 1 97.75 239 ASP A C 1
ATOM 1915 O O . ASP A 1 239 ? -10.875 -20.484 -19.469 1 97.75 239 ASP A O 1
ATOM 1919 N N . ASP A 1 240 ? -9.688 -21.547 -21.125 1 98.44 240 ASP A N 1
ATOM 1920 C CA . ASP A 1 240 ? -8.797 -22.25 -20.203 1 98.44 240 ASP A CA 1
ATOM 1921 C C . ASP A 1 240 ? -7.445 -21.531 -20.094 1 98.44 240 ASP A C 1
ATOM 1923 O O . ASP A 1 240 ? -6.484 -22.094 -19.562 1 98.44 240 ASP A O 1
ATOM 1927 N N . ILE A 1 241 ? -7.363 -20.297 -20.609 1 98.75 241 ILE A N 1
ATOM 1928 C CA . ILE A 1 241 ? -6.117 -19.547 -20.594 1 98.75 241 ILE A CA 1
ATOM 1929 C C . ILE A 1 241 ? -6.207 -18.438 -19.547 1 98.75 241 ILE A C 1
ATOM 1931 O O . ILE A 1 241 ? -7.16 -17.641 -19.547 1 98.75 241 ILE A O 1
ATOM 1935 N N . ILE A 1 242 ? -5.223 -18.391 -18.688 1 98.75 242 ILE A N 1
ATOM 1936 C CA . ILE A 1 242 ? -4.977 -17.312 -17.75 1 98.75 242 ILE A CA 1
ATOM 1937 C C . ILE A 1 242 ? -3.705 -16.562 -18.141 1 98.75 242 ILE A C 1
ATOM 1939 O O . ILE A 1 242 ? -2.596 -17.031 -17.891 1 98.75 242 ILE A O 1
ATOM 1943 N N . ALA A 1 243 ? -3.838 -15.383 -18.672 1 98.88 243 ALA A N 1
ATOM 1944 C CA . ALA A 1 243 ? -2.703 -14.633 -19.203 1 98.88 243 ALA A CA 1
ATOM 1945 C C . ALA A 1 243 ? -2.334 -13.477 -18.281 1 98.88 243 ALA A C 1
ATOM 1947 O O . ALA A 1 243 ? -3.172 -12.625 -17.969 1 98.88 243 ALA A O 1
ATOM 1948 N N . ALA A 1 244 ? -1.12 -13.422 -17.828 1 98.62 244 ALA A N 1
ATOM 1949 C CA . ALA A 1 244 ? -0.654 -12.398 -16.906 1 98.62 244 ALA A CA 1
ATOM 1950 C C . ALA A 1 244 ? -0.297 -11.109 -17.641 1 98.62 244 ALA A C 1
ATOM 1952 O O . ALA A 1 244 ? 0.253 -11.148 -18.734 1 98.62 244 ALA A O 1
ATOM 1953 N N . HIS A 1 245 ? -0.54 -9.914 -17.047 1 97.75 245 HIS A N 1
ATOM 1954 C CA . HIS A 1 245 ? -0.157 -8.547 -17.375 1 97.75 245 HIS A CA 1
ATOM 1955 C C . HIS A 1 245 ? -1.166 -7.91 -18.328 1 97.75 245 HIS A C 1
ATOM 1957 O O . HIS A 1 245 ? -2.141 -7.297 -17.875 1 97.75 245 HIS A O 1
ATOM 1963 N N . GLY A 1 246 ? -1.117 -8.234 -19.656 1 98.25 246 GLY A N 1
ATOM 1964 C CA . GLY A 1 246 ? -2.068 -7.633 -20.578 1 98.25 246 GLY A CA 1
ATOM 1965 C C . GLY A 1 246 ? -2.006 -6.117 -20.594 1 98.25 246 GLY A C 1
ATOM 1966 O O . GLY A 1 246 ? -3.039 -5.445 -20.547 1 98.25 246 GLY A O 1
ATOM 1967 N N . VAL A 1 247 ? -0.817 -5.492 -20.672 1 98.06 247 VAL A N 1
ATOM 1968 C CA . VAL A 1 247 ? -0.585 -4.059 -20.516 1 98.06 247 VAL A CA 1
ATOM 1969 C C . VAL A 1 247 ? -0.776 -3.355 -21.859 1 98.06 247 VAL A C 1
ATOM 1971 O O . VAL A 1 247 ? -1.496 -2.359 -21.953 1 98.06 247 VAL A O 1
ATOM 1974 N N . TRP A 1 248 ? -0.122 -3.854 -22.906 1 98.12 248 TRP A N 1
ATOM 1975 C CA . TRP A 1 248 ? -0.141 -3.215 -24.203 1 98.12 248 TRP A CA 1
ATOM 1976 C C . TRP A 1 248 ? -1.042 -3.979 -25.172 1 98.12 248 TRP A C 1
ATOM 1978 O O . TRP A 1 248 ? -0.558 -4.637 -26.094 1 98.12 248 TRP A O 1
ATOM 1988 N N . LEU A 1 249 ? -2.354 -3.779 -24.969 1 98.69 249 LEU A N 1
ATOM 1989 C CA . LEU A 1 249 ? -3.367 -4.449 -25.781 1 98.69 249 LEU A CA 1
ATOM 1990 C C . LEU A 1 249 ? -4.039 -3.463 -26.734 1 98.69 249 LEU A C 1
ATOM 1992 O O . LEU A 1 249 ? -4.441 -2.373 -26.328 1 98.69 249 LEU A O 1
ATOM 1996 N N . SER A 1 250 ? -4.121 -3.832 -28 1 98.25 250 SER A N 1
ATOM 1997 C CA . SER A 1 250 ? -4.91 -3.062 -28.953 1 98.25 250 SER A CA 1
ATOM 1998 C C . SER A 1 250 ? -6.398 -3.371 -28.812 1 98.25 250 SER A C 1
ATOM 2000 O O . SER A 1 250 ? -6.777 -4.352 -28.172 1 98.25 250 SER A O 1
ATOM 2002 N N . ASP A 1 251 ? -7.23 -2.527 -29.438 1 98.38 251 ASP A N 1
ATOM 2003 C CA . ASP A 1 251 ? -8.672 -2.766 -29.422 1 98.38 251 ASP A CA 1
ATOM 2004 C C . ASP A 1 251 ? -9.008 -4.117 -30.047 1 98.38 251 ASP A C 1
ATOM 2006 O O . ASP A 1 251 ? -9.867 -4.844 -29.547 1 98.38 251 ASP A O 1
ATOM 2010 N N . LYS A 1 252 ? -8.328 -4.371 -31.125 1 98.56 252 LYS A N 1
ATOM 2011 C CA . LYS A 1 252 ? -8.547 -5.648 -31.797 1 98.56 252 LYS A CA 1
ATOM 2012 C C . LYS A 1 252 ? -8.188 -6.816 -30.875 1 98.56 252 LYS A C 1
ATOM 2014 O O . LYS A 1 252 ? -8.914 -7.812 -30.828 1 98.56 252 LYS A O 1
ATOM 2019 N N . GLU A 1 253 ? -7.102 -6.773 -30.25 1 98.81 253 GLU A N 1
ATOM 2020 C CA . GLU A 1 253 ? -6.68 -7.82 -29.328 1 98.81 253 GLU A CA 1
ATOM 2021 C C . GLU A 1 253 ? -7.695 -8.008 -28.188 1 98.81 253 GLU A C 1
ATOM 2023 O O . GLU A 1 253 ? -7.984 -9.133 -27.797 1 98.81 253 GLU A O 1
ATOM 2028 N N . ILE A 1 254 ? -8.203 -6.945 -27.672 1 98.88 254 ILE A N 1
ATOM 2029 C CA . ILE A 1 254 ? -9.18 -6.996 -26.578 1 98.88 254 ILE A CA 1
ATOM 2030 C C . ILE A 1 254 ? -10.438 -7.73 -27.047 1 98.88 254 ILE A C 1
ATOM 2032 O O . ILE A 1 254 ? -11 -8.539 -26.312 1 98.88 254 ILE A O 1
ATOM 2036 N N . GLU A 1 255 ? -10.852 -7.434 -28.25 1 98.75 255 GLU A N 1
ATOM 2037 C CA . GLU A 1 255 ? -12 -8.133 -28.812 1 98.75 255 GLU A CA 1
ATOM 2038 C C . GLU A 1 255 ? -11.734 -9.633 -28.922 1 98.75 255 GLU A C 1
ATOM 2040 O O . GLU A 1 255 ? -12.617 -10.445 -28.641 1 98.75 255 GLU A O 1
ATOM 2045 N N . ILE A 1 256 ? -10.547 -10 -29.375 1 98.88 256 ILE A N 1
ATOM 2046 C CA . ILE A 1 256 ? -10.172 -11.406 -29.5 1 98.88 256 ILE A CA 1
ATOM 2047 C C . ILE A 1 256 ? -10.203 -12.07 -28.125 1 98.88 256 ILE A C 1
ATOM 2049 O O . ILE A 1 256 ? -10.758 -13.164 -27.969 1 98.88 256 ILE A O 1
ATOM 2053 N N . LEU A 1 257 ? -9.602 -11.414 -27.109 1 98.88 257 LEU A N 1
ATOM 2054 C CA . LEU A 1 257 ? -9.555 -11.953 -25.766 1 98.88 257 LEU A CA 1
ATOM 2055 C C . LEU A 1 257 ? -10.953 -12.18 -25.219 1 98.88 257 LEU A C 1
ATOM 2057 O O . LEU A 1 257 ? -11.219 -13.188 -24.547 1 98.88 257 LEU A O 1
ATOM 2061 N N . ALA A 1 258 ? -11.844 -11.188 -25.438 1 98.81 258 ALA A N 1
ATOM 2062 C CA . ALA A 1 258 ? -13.227 -11.312 -24.984 1 98.81 258 ALA A CA 1
ATOM 2063 C C . ALA A 1 258 ? -13.922 -12.484 -25.688 1 98.81 258 ALA A C 1
ATOM 2065 O O . ALA A 1 258 ? -14.594 -13.289 -25.031 1 98.81 258 ALA A O 1
ATOM 2066 N N . LYS A 1 259 ? -13.742 -12.547 -27 1 98.69 259 LYS A N 1
ATOM 2067 C CA . LYS A 1 259 ? -14.375 -13.594 -27.797 1 98.69 259 LYS A CA 1
ATOM 2068 C C . LYS A 1 259 ? -13.906 -14.977 -27.359 1 98.69 259 LYS A C 1
ATOM 2070 O O . LYS A 1 259 ? -14.695 -15.914 -27.297 1 98.69 259 LYS A O 1
ATOM 2075 N N . ARG A 1 260 ? -12.625 -15.094 -27.062 1 98.75 260 ARG A N 1
ATOM 2076 C CA . ARG A 1 260 ? -12.039 -16.375 -26.688 1 98.75 260 ARG A CA 1
ATOM 2077 C C . ARG A 1 260 ? -12.203 -16.625 -25.203 1 98.75 260 ARG A C 1
ATOM 2079 O O . ARG A 1 260 ? -11.836 -17.703 -24.703 1 98.75 260 ARG A O 1
ATOM 2086 N N . ARG A 1 261 ? -12.758 -15.734 -24.469 1 98.44 261 ARG A N 1
ATOM 2087 C CA . ARG A 1 261 ? -13.047 -15.836 -23.047 1 98.44 261 ARG A CA 1
ATOM 2088 C C . ARG A 1 261 ? -11.766 -16.094 -22.25 1 98.44 261 ARG A C 1
ATOM 2090 O O . ARG A 1 261 ? -11.758 -16.922 -21.344 1 98.44 261 ARG A O 1
ATOM 2097 N N . VAL A 1 262 ? -10.648 -15.43 -22.656 1 98.88 262 VAL A N 1
ATOM 2098 C CA . VAL A 1 262 ? -9.375 -15.484 -21.953 1 98.88 262 VAL A CA 1
ATOM 2099 C C . VAL A 1 262 ? -9.461 -14.617 -20.688 1 98.88 262 VAL A C 1
ATOM 2101 O O . VAL A 1 262 ? -10.055 -13.539 -20.703 1 98.88 262 VAL A O 1
ATOM 2104 N N . THR A 1 263 ? -8.883 -15.109 -19.578 1 98.88 263 THR A N 1
ATOM 2105 C CA . THR A 1 263 ? -8.742 -14.281 -18.391 1 98.88 263 THR A CA 1
ATOM 2106 C C . THR A 1 263 ? -7.414 -13.531 -18.422 1 98.88 263 THR A C 1
ATOM 2108 O O . THR A 1 263 ? -6.375 -14.102 -18.75 1 98.88 263 THR A O 1
ATOM 2111 N N . ILE A 1 264 ? -7.469 -12.25 -18.109 1 98.94 264 ILE A N 1
ATOM 2112 C CA . ILE A 1 264 ? -6.254 -11.453 -17.953 1 98.94 264 ILE A CA 1
ATOM 2113 C C . ILE A 1 264 ? -5.984 -11.211 -16.469 1 98.94 264 ILE A C 1
ATOM 2115 O O . ILE A 1 264 ? -6.902 -10.891 -15.711 1 98.94 264 ILE A O 1
ATOM 2119 N N . VAL A 1 265 ? -4.746 -11.414 -16.062 1 98.94 265 VAL A N 1
ATOM 2120 C CA . VAL A 1 265 ? -4.359 -11.188 -14.68 1 98.94 265 VAL A CA 1
ATOM 2121 C C . VAL A 1 265 ? -3.576 -9.875 -14.57 1 98.94 265 VAL A C 1
ATOM 2123 O O . VAL A 1 265 ? -2.457 -9.773 -15.078 1 98.94 265 VAL A O 1
ATOM 2126 N N . HIS A 1 266 ? -4.18 -8.93 -13.938 1 98.81 266 HIS A N 1
ATOM 2127 C CA . HIS A 1 266 ? -3.572 -7.633 -13.68 1 98.81 266 HIS A CA 1
ATOM 2128 C C . HIS A 1 266 ? -2.559 -7.711 -12.539 1 98.81 266 HIS A C 1
ATOM 2130 O O . HIS A 1 266 ? -2.867 -8.227 -11.461 1 98.81 266 HIS A O 1
ATOM 2136 N N . ASN A 1 267 ? -1.323 -7.316 -12.773 1 98.5 267 ASN A N 1
ATOM 2137 C CA . ASN A 1 267 ? -0.249 -7.246 -11.789 1 98.5 267 ASN A CA 1
ATOM 2138 C C . ASN A 1 267 ? 0.235 -5.812 -11.586 1 98.5 267 ASN A C 1
ATOM 2140 O O . ASN A 1 267 ? 1.338 -5.461 -12.008 1 98.5 267 ASN A O 1
ATOM 2144 N N . PRO A 1 268 ? -0.505 -5 -10.836 1 98.62 268 PRO A N 1
ATOM 2145 C CA . PRO A 1 268 ? -0.279 -3.553 -10.852 1 98.62 268 PRO A CA 1
ATOM 2146 C C . PRO A 1 268 ? 1.066 -3.162 -10.242 1 98.62 268 PRO A C 1
ATOM 2148 O O . PRO A 1 268 ? 1.8 -2.357 -10.828 1 98.62 268 PRO A O 1
ATOM 2151 N N . ALA A 1 269 ? 1.455 -3.68 -9.102 1 98.38 269 ALA A N 1
ATOM 2152 C CA . ALA A 1 269 ? 2.707 -3.293 -8.453 1 98.38 269 ALA A CA 1
ATOM 2153 C C . ALA A 1 269 ? 3.904 -3.6 -9.344 1 98.38 269 ALA A C 1
ATOM 2155 O O . ALA A 1 269 ? 4.773 -2.748 -9.547 1 98.38 269 ALA A O 1
ATOM 2156 N N . SER A 1 270 ? 3.971 -4.812 -9.828 1 96.5 270 SER A N 1
ATOM 2157 C CA . SER A 1 270 ? 5.082 -5.234 -10.672 1 96.5 270 SER A CA 1
ATOM 2158 C C . SER A 1 270 ? 5.168 -4.383 -11.938 1 96.5 270 SER A C 1
ATOM 2160 O O . SER A 1 270 ? 6.246 -3.912 -12.305 1 96.5 270 SER A O 1
ATOM 2162 N N . ASN A 1 271 ? 4.012 -4.195 -12.633 1 96.75 271 ASN A N 1
ATOM 2163 C CA . ASN A 1 271 ? 3.992 -3.43 -13.875 1 96.75 271 ASN A CA 1
ATOM 2164 C C . ASN A 1 271 ? 4.375 -1.972 -13.641 1 96.75 271 ASN A C 1
ATOM 2166 O O . ASN A 1 271 ? 4.988 -1.34 -14.5 1 96.75 271 ASN A O 1
ATOM 2170 N N . MET A 1 272 ? 3.998 -1.452 -12.453 1 97.75 272 MET A N 1
ATOM 2171 C CA . MET A 1 272 ? 4.398 -0.088 -12.117 1 97.75 272 MET A CA 1
ATOM 2172 C C . MET A 1 272 ? 5.891 -0.015 -11.828 1 97.75 272 MET A C 1
ATOM 2174 O O . MET A 1 272 ? 6.59 0.862 -12.336 1 97.75 272 MET A O 1
ATOM 2178 N N . LYS A 1 273 ? 6.402 -0.855 -11.016 1 96.5 273 LYS A N 1
ATOM 2179 C CA . LYS A 1 273 ? 7.793 -0.818 -10.57 1 96.5 273 LYS A CA 1
ATOM 2180 C C . LYS A 1 273 ? 8.75 -0.966 -11.75 1 96.5 273 LYS A C 1
ATOM 2182 O O . LYS A 1 273 ? 9.781 -0.291 -11.805 1 96.5 273 LYS A O 1
ATOM 2187 N N . LEU A 1 274 ? 8.359 -1.856 -12.688 1 93.94 274 LEU A N 1
ATOM 2188 C CA . LEU A 1 274 ? 9.211 -2.129 -13.836 1 93.94 274 LEU A CA 1
ATOM 2189 C C . LEU A 1 274 ? 8.938 -1.142 -14.969 1 93.94 274 LEU A C 1
ATOM 2191 O O . LEU A 1 274 ? 9.594 -1.185 -16.016 1 93.94 274 LEU A O 1
ATOM 2195 N N . ALA A 1 275 ? 7.969 -0.285 -14.75 1 95.88 275 ALA A N 1
ATOM 2196 C CA . ALA A 1 275 ? 7.57 0.708 -15.75 1 95.88 275 ALA A CA 1
ATOM 2197 C C . ALA A 1 275 ? 7.117 0.036 -17.047 1 95.88 275 ALA A C 1
ATOM 2199 O O . ALA A 1 275 ? 7.527 0.439 -18.125 1 95.88 275 ALA A O 1
ATOM 2200 N N . SER A 1 276 ? 6.281 -0.988 -16.844 1 94.62 276 SER A N 1
ATOM 2201 C CA . SER A 1 276 ? 5.809 -1.749 -18 1 94.62 276 SER A CA 1
ATOM 2202 C C . SER A 1 276 ? 4.66 -1.034 -18.703 1 94.62 276 SER A C 1
ATOM 2204 O O . SER A 1 276 ? 4.363 -1.32 -19.859 1 94.62 276 SER A O 1
ATOM 2206 N N . GLY A 1 277 ? 4.027 -0.164 -18.047 1 96.44 277 GLY A N 1
ATOM 2207 C CA . GLY A 1 277 ? 2.85 0.511 -18.562 1 96.44 277 GLY A CA 1
ATOM 2208 C C . GLY A 1 277 ? 1.592 0.219 -17.766 1 96.44 277 GLY A C 1
ATOM 2209 O O . GLY A 1 277 ? 1.657 -0.372 -16.688 1 96.44 277 GLY A O 1
ATOM 2210 N N . VAL A 1 278 ? 0.437 0.733 -18.234 1 98.38 278 VAL A N 1
ATOM 2211 C CA . VAL A 1 278 ? -0.834 0.58 -17.531 1 98.38 278 VAL A CA 1
ATOM 2212 C C . VAL A 1 278 ? -1.824 -0.173 -18.422 1 98.38 278 VAL A C 1
ATOM 2214 O O . VAL A 1 278 ? -2.045 0.203 -19.562 1 98.38 278 VAL A O 1
ATOM 2217 N N . MET A 1 279 ? -2.385 -1.192 -17.922 1 98.31 279 MET A N 1
ATOM 2218 C CA . MET A 1 279 ? -3.379 -2.014 -18.609 1 98.31 279 MET A CA 1
ATOM 2219 C C . MET A 1 279 ? -4.598 -1.183 -19 1 98.31 279 MET A C 1
ATOM 2221 O O . MET A 1 279 ? -5.055 -0.34 -18.234 1 98.31 279 MET A O 1
ATOM 2225 N N . PRO A 1 280 ? -5.152 -1.369 -20.203 1 98.44 280 PRO A N 1
ATOM 2226 C CA . PRO A 1 280 ? -6.383 -0.661 -20.578 1 98.44 280 PRO A CA 1
ATOM 2227 C C . PRO A 1 280 ? -7.625 -1.266 -19.922 1 98.44 280 PRO A C 1
ATOM 2229 O O . PRO A 1 280 ? -8.492 -1.793 -20.625 1 98.44 280 PRO A O 1
ATOM 2232 N N . ILE A 1 281 ? -7.809 -1.037 -18.719 1 98.44 281 ILE A N 1
ATOM 2233 C CA . ILE A 1 281 ? -8.758 -1.765 -17.891 1 98.44 281 ILE A CA 1
ATOM 2234 C C . ILE A 1 281 ? -10.188 -1.419 -18.297 1 98.44 281 ILE A C 1
ATOM 2236 O O . ILE A 1 281 ? -11.062 -2.283 -18.312 1 98.44 281 ILE A O 1
ATOM 2240 N N . GLU A 1 282 ? -10.477 -0.178 -18.641 1 97.88 282 GLU A N 1
ATOM 2241 C CA . GLU A 1 282 ? -11.828 0.232 -19.016 1 97.88 282 GLU A CA 1
ATOM 2242 C C . GLU A 1 282 ? -12.289 -0.497 -20.281 1 97.88 282 GLU A C 1
ATOM 2244 O O . GLU A 1 282 ? -13.43 -0.971 -20.344 1 97.88 282 GLU A O 1
ATOM 2249 N N . LYS A 1 283 ? -11.406 -0.509 -21.234 1 98.44 283 LYS A N 1
ATOM 2250 C CA . LYS A 1 283 ? -11.727 -1.188 -22.484 1 98.44 283 LYS A CA 1
ATOM 2251 C C . LYS A 1 283 ? -11.93 -2.686 -22.266 1 98.44 283 LYS A C 1
ATOM 2253 O O . LYS A 1 283 ? -12.812 -3.293 -22.859 1 98.44 283 LYS A O 1
ATOM 2258 N N . LEU A 1 284 ? -11.102 -3.256 -21.438 1 98.81 284 LEU A N 1
ATOM 2259 C CA . LEU A 1 284 ? -11.211 -4.68 -21.125 1 98.81 284 LEU A CA 1
ATOM 2260 C C . LEU A 1 284 ? -12.531 -4.984 -20.438 1 98.81 284 LEU A C 1
ATOM 2262 O O . LEU A 1 284 ? -13.227 -5.934 -20.812 1 98.81 284 LEU A O 1
ATOM 2266 N N . LEU A 1 285 ? -12.859 -4.195 -19.422 1 98.25 285 LEU A N 1
ATOM 2267 C CA . LEU A 1 285 ? -14.109 -4.383 -18.703 1 98.25 285 LEU A CA 1
ATOM 2268 C C . LEU A 1 285 ? -15.312 -4.211 -19.625 1 98.25 285 LEU A C 1
ATOM 2270 O O . LEU A 1 285 ? -16.25 -5 -19.562 1 98.25 285 LEU A O 1
ATOM 2274 N N . LYS A 1 286 ? -15.273 -3.18 -20.422 1 98 286 LYS A N 1
ATOM 2275 C CA . LYS A 1 286 ? -16.359 -2.912 -21.344 1 98 286 LYS A CA 1
ATOM 2276 C C . LYS A 1 286 ? -16.562 -4.074 -22.312 1 98 286 LYS A C 1
ATOM 2278 O O . LYS A 1 286 ? -17.688 -4.398 -22.688 1 98 286 LYS A O 1
ATOM 2283 N N . ALA A 1 287 ? -15.477 -4.691 -22.719 1 98.62 287 ALA A N 1
ATOM 2284 C CA . ALA A 1 287 ? -15.516 -5.805 -23.656 1 98.62 287 ALA A CA 1
ATOM 2285 C C . ALA A 1 287 ? -15.969 -7.09 -22.969 1 98.62 287 ALA A C 1
ATOM 2287 O O . ALA A 1 287 ? -16.25 -8.086 -23.641 1 98.62 287 ALA A O 1
ATOM 2288 N N . GLY A 1 288 ? -16 -7.109 -21.656 1 98.31 288 GLY A N 1
ATOM 2289 C CA . GLY A 1 288 ? -16.469 -8.273 -20.906 1 98.31 288 GLY A CA 1
ATOM 2290 C C . GLY A 1 288 ? -15.352 -9.266 -20.609 1 98.31 288 GLY A C 1
ATOM 2291 O O . GLY A 1 288 ? -15.617 -10.422 -20.281 1 98.31 288 GLY A O 1
ATOM 2292 N N . VAL A 1 289 ? -14.141 -8.867 -20.734 1 98.81 289 VAL A N 1
ATOM 2293 C CA . VAL A 1 289 ? -13.016 -9.734 -20.406 1 98.81 289 VAL A CA 1
ATOM 2294 C C . VAL A 1 289 ? -12.945 -9.938 -18.891 1 98.81 289 VAL A C 1
ATOM 2296 O O . VAL A 1 289 ? -13.102 -8.984 -18.125 1 98.81 289 VAL A O 1
ATOM 2299 N N . ASN A 1 290 ? -12.789 -11.156 -18.438 1 98.88 290 ASN A N 1
ATOM 2300 C CA . ASN A 1 290 ? -12.539 -11.43 -17.016 1 98.88 290 ASN A CA 1
ATOM 2301 C C . ASN A 1 290 ? -11.148 -10.977 -16.609 1 98.88 290 ASN A C 1
ATOM 2303 O O . ASN A 1 290 ? -10.156 -11.359 -17.219 1 98.88 290 ASN A O 1
ATOM 2307 N N . ILE A 1 291 ? -11.102 -10.109 -15.641 1 98.94 291 ILE A N 1
ATOM 2308 C CA . ILE A 1 291 ? -9.82 -9.625 -15.141 1 98.94 291 ILE A CA 1
ATOM 2309 C C . ILE A 1 291 ? -9.633 -10.078 -13.695 1 98.94 291 ILE A C 1
ATOM 2311 O O . ILE A 1 291 ? -10.461 -9.781 -12.828 1 98.94 291 ILE A O 1
ATOM 2315 N N . ALA A 1 292 ? -8.594 -10.805 -13.406 1 98.94 292 ALA A N 1
ATOM 2316 C CA . ALA A 1 292 ? -8.188 -11.188 -12.055 1 98.94 292 ALA A CA 1
ATOM 2317 C C . ALA A 1 292 ? -6.969 -10.383 -11.609 1 98.94 292 ALA A C 1
ATOM 2319 O O . ALA A 1 292 ? -6.414 -9.602 -12.383 1 98.94 292 ALA A O 1
ATOM 2320 N N . LEU A 1 293 ? -6.578 -10.539 -10.352 1 98.88 293 LEU A N 1
ATOM 2321 C CA . LEU A 1 293 ? -5.426 -9.836 -9.797 1 98.88 293 LEU A CA 1
ATOM 2322 C C . LEU A 1 293 ? -4.309 -10.812 -9.445 1 98.88 293 LEU A C 1
ATOM 2324 O O . LEU A 1 293 ? -4.574 -11.969 -9.102 1 98.88 293 LEU A O 1
ATOM 2328 N N . GLY A 1 294 ? -3.135 -10.43 -9.57 1 98.88 294 GLY A N 1
ATOM 2329 C CA . GLY A 1 294 ? -1.942 -11.148 -9.148 1 98.88 294 GLY A CA 1
ATOM 2330 C C . GLY A 1 294 ? -0.856 -10.242 -8.609 1 98.88 294 GLY A C 1
ATOM 2331 O O . GLY A 1 294 ? -0.975 -9.016 -8.68 1 98.88 294 GLY A O 1
ATOM 2332 N N . THR A 1 295 ? 0.142 -10.828 -8.039 1 98.75 295 THR A N 1
ATOM 2333 C CA . THR A 1 295 ? 1.208 -10.039 -7.441 1 98.75 295 THR A CA 1
ATOM 2334 C C . THR A 1 295 ? 2.465 -10.07 -8.305 1 98.75 295 THR A C 1
ATOM 2336 O O . THR A 1 295 ? 3.359 -9.242 -8.148 1 98.75 295 THR A O 1
ATOM 2339 N N . ASP A 1 296 ? 2.514 -11.062 -9.211 1 97.44 296 ASP A N 1
ATOM 2340 C CA . ASP A 1 296 ? 3.809 -11.375 -9.805 1 97.44 296 ASP A CA 1
ATOM 2341 C C . ASP A 1 296 ? 4.84 -11.719 -8.727 1 97.44 296 ASP A C 1
ATOM 2343 O O . ASP A 1 296 ? 4.484 -11.938 -7.566 1 97.44 296 ASP A O 1
ATOM 2347 N N . GLY A 1 297 ? 6.133 -11.898 -9.047 1 96.19 297 GLY A N 1
ATOM 2348 C CA . GLY A 1 297 ? 7.141 -12.289 -8.078 1 96.19 297 GLY A CA 1
ATOM 2349 C C . GLY A 1 297 ? 7.637 -11.133 -7.227 1 96.19 297 GLY A C 1
ATOM 2350 O O . GLY A 1 297 ? 7.605 -9.984 -7.66 1 96.19 297 GLY A O 1
ATOM 2351 N N . ALA A 1 298 ? 8.172 -11.453 -6.051 1 96.38 298 ALA A N 1
ATOM 2352 C CA . ALA A 1 298 ? 8.625 -10.43 -5.109 1 96.38 298 ALA A CA 1
ATOM 2353 C C . ALA A 1 298 ? 9.852 -9.703 -5.641 1 96.38 298 ALA A C 1
ATOM 2355 O O . ALA A 1 298 ? 10.219 -8.641 -5.133 1 96.38 298 ALA A O 1
ATOM 2356 N N . ALA A 1 299 ? 10.453 -10.234 -6.637 1 93.19 299 ALA A N 1
ATOM 2357 C CA . ALA A 1 299 ? 11.602 -9.562 -7.238 1 93.19 299 ALA A CA 1
ATOM 2358 C C . ALA A 1 299 ? 11.164 -8.32 -8.016 1 93.19 299 ALA A C 1
ATOM 2360 O O . ALA A 1 299 ? 11.891 -7.328 -8.078 1 93.19 299 ALA A O 1
ATOM 2361 N N . SER A 1 300 ? 10 -8.352 -8.617 1 91.06 300 SER A N 1
ATOM 2362 C CA . SER A 1 300 ? 9.508 -7.246 -9.43 1 91.06 300 SER A CA 1
ATOM 2363 C C . SER A 1 300 ? 8.383 -6.5 -8.711 1 91.06 300 SER A C 1
ATOM 2365 O O . SER A 1 300 ? 7.891 -5.488 -9.211 1 91.06 300 SER A O 1
ATOM 2367 N N . ASN A 1 301 ? 7.848 -6.918 -7.652 1 91.25 301 ASN A N 1
ATOM 2368 C CA . ASN A 1 301 ? 6.766 -6.332 -6.871 1 91.25 301 ASN A CA 1
ATOM 2369 C C . ASN A 1 301 ? 7.281 -5.715 -5.574 1 91.25 301 ASN A C 1
ATOM 2371 O O . ASN A 1 301 ? 7.172 -4.504 -5.371 1 91.25 301 ASN A O 1
ATOM 2375 N N . ASN A 1 302 ? 7.766 -6.633 -4.672 1 95 302 ASN A N 1
ATOM 2376 C CA . ASN A 1 302 ? 8.484 -6.809 -3.418 1 95 302 ASN A CA 1
ATOM 2377 C C . ASN A 1 302 ? 7.578 -7.348 -2.316 1 95 302 ASN A C 1
ATOM 2379 O O . ASN A 1 302 ? 8.023 -7.555 -1.187 1 95 302 ASN A O 1
ATOM 2383 N N . SER A 1 303 ? 6.281 -7.352 -2.551 1 97.5 303 SER A N 1
ATOM 2384 C CA . SER A 1 303 ? 5.34 -7.961 -1.617 1 97.5 303 SER A CA 1
ATOM 2385 C C . SER A 1 303 ? 4.371 -8.898 -2.338 1 97.5 303 SER A C 1
ATOM 2387 O O . SER A 1 303 ? 4.113 -8.727 -3.531 1 97.5 303 SER A O 1
ATOM 2389 N N . LEU A 1 304 ? 3.889 -9.859 -1.647 1 98.81 304 LEU A N 1
ATOM 2390 C CA . LEU A 1 304 ? 2.871 -10.766 -2.164 1 98.81 304 LEU A CA 1
ATOM 2391 C C . LEU A 1 304 ? 1.532 -10.531 -1.474 1 98.81 304 LEU A C 1
ATOM 2393 O O . LEU A 1 304 ? 0.862 -11.484 -1.07 1 98.81 304 LEU A O 1
ATOM 2397 N N . ASP A 1 305 ? 1.171 -9.258 -1.255 1 98.81 305 ASP A N 1
ATOM 2398 C CA . ASP A 1 305 ? -0.002 -8.797 -0.522 1 98.81 305 ASP A CA 1
ATOM 2399 C C . ASP A 1 305 ? -1.136 -8.422 -1.477 1 98.81 305 ASP A C 1
ATOM 2401 O O . ASP A 1 305 ? -1.085 -7.387 -2.137 1 98.81 305 ASP A O 1
ATOM 2405 N N . MET A 1 306 ? -2.221 -9.195 -1.484 1 98.94 306 MET A N 1
ATOM 2406 C CA . MET A 1 306 ? -3.324 -9 -2.42 1 98.94 306 MET A CA 1
ATOM 2407 C C . MET A 1 306 ? -4.125 -7.75 -2.061 1 98.94 306 MET A C 1
ATOM 2409 O O . MET A 1 306 ? -4.715 -7.113 -2.934 1 98.94 306 MET A O 1
ATOM 2413 N N . LEU A 1 307 ? -4.199 -7.387 -0.773 1 98.88 307 LEU A N 1
ATOM 2414 C CA . LEU A 1 307 ? -4.879 -6.156 -0.388 1 98.88 307 LEU A CA 1
ATOM 2415 C C . LEU A 1 307 ? -4.133 -4.934 -0.914 1 98.88 307 LEU A C 1
ATOM 2417 O O . LEU A 1 307 ? -4.754 -3.98 -1.389 1 98.88 307 LEU A O 1
ATOM 2421 N N . GLU A 1 308 ? -2.846 -4.988 -0.858 1 98.44 308 GLU A N 1
ATOM 2422 C CA . GLU A 1 308 ? -2.041 -3.922 -1.443 1 98.44 308 GLU A CA 1
ATOM 2423 C C . GLU A 1 308 ? -2.256 -3.83 -2.951 1 98.44 308 GLU A C 1
ATOM 2425 O O . GLU A 1 308 ? -2.342 -2.732 -3.506 1 98.44 308 GLU A O 1
ATOM 2430 N N . GLU A 1 309 ? -2.303 -4.992 -3.621 1 98.81 309 GLU A N 1
ATOM 2431 C CA . GLU A 1 309 ? -2.543 -5.004 -5.062 1 98.81 309 GLU A CA 1
ATOM 2432 C C . GLU A 1 309 ? -3.873 -4.336 -5.402 1 98.81 309 GLU A C 1
ATOM 2434 O O . GLU A 1 309 ? -3.988 -3.662 -6.43 1 98.81 309 GLU A O 1
ATOM 2439 N N . MET A 1 310 ? -4.91 -4.59 -4.594 1 98.88 310 MET A N 1
ATOM 2440 C CA . MET A 1 310 ? -6.211 -3.969 -4.828 1 98.88 310 MET A CA 1
ATOM 2441 C C . MET A 1 310 ? -6.09 -2.447 -4.844 1 98.88 310 MET A C 1
ATOM 2443 O O . MET A 1 310 ? -6.598 -1.792 -5.754 1 98.88 310 MET A O 1
ATOM 2447 N N . LYS A 1 311 ? -5.406 -1.919 -3.811 1 98.69 311 LYS A N 1
ATOM 2448 C CA . LYS A 1 311 ? -5.25 -0.47 -3.719 1 98.69 311 LYS A CA 1
ATOM 2449 C C . LYS A 1 311 ? -4.5 0.08 -4.926 1 98.69 311 LYS A C 1
ATOM 2451 O O . LYS A 1 311 ? -4.914 1.074 -5.523 1 98.69 311 LYS A O 1
ATOM 2456 N N . LEU A 1 312 ? -3.393 -0.548 -5.246 1 98.81 312 LEU A N 1
ATOM 2457 C CA . LEU A 1 312 ? -2.574 -0.097 -6.367 1 98.81 312 LEU A CA 1
ATOM 2458 C C . LEU A 1 312 ? -3.367 -0.129 -7.668 1 98.81 312 LEU A C 1
ATOM 2460 O O . LEU A 1 312 ? -3.273 0.793 -8.477 1 98.81 312 LEU A O 1
ATOM 2464 N N . ALA A 1 313 ? -4.137 -1.228 -7.863 1 98.81 313 ALA A N 1
ATOM 2465 C CA . ALA A 1 313 ? -4.965 -1.344 -9.062 1 98.81 313 ALA A CA 1
ATOM 2466 C C . ALA A 1 313 ? -5.984 -0.212 -9.133 1 98.81 313 ALA A C 1
ATOM 2468 O O . ALA A 1 313 ? -6.152 0.414 -10.188 1 98.81 313 ALA A O 1
ATOM 2469 N N . ALA A 1 314 ? -6.625 0.051 -8.062 1 98.62 314 ALA A N 1
ATOM 2470 C CA . ALA A 1 314 ? -7.656 1.085 -8.039 1 98.62 314 ALA A CA 1
ATOM 2471 C C . ALA A 1 314 ? -7.062 2.459 -8.344 1 98.62 314 ALA A C 1
ATOM 2473 O O . ALA A 1 314 ? -7.605 3.217 -9.148 1 98.62 314 ALA A O 1
ATOM 2474 N N . LEU A 1 315 ? -5.953 2.756 -7.742 1 98.62 315 LEU A N 1
ATOM 2475 C CA . LEU A 1 315 ? -5.387 4.102 -7.793 1 98.62 315 LEU A CA 1
ATOM 2476 C C . LEU A 1 315 ? -4.73 4.363 -9.141 1 98.62 315 LEU A C 1
ATOM 2478 O O . LEU A 1 315 ? -4.887 5.445 -9.711 1 98.62 315 LEU A O 1
ATOM 2482 N N . VAL A 1 316 ? -3.988 3.381 -9.68 1 98.81 316 VAL A N 1
ATOM 2483 C CA . VAL A 1 316 ? -3.191 3.629 -10.875 1 98.81 316 VAL A CA 1
ATOM 2484 C C . VAL A 1 316 ? -4.109 3.926 -12.055 1 98.81 316 VAL A C 1
ATOM 2486 O O . VAL A 1 316 ? -3.801 4.777 -12.891 1 98.81 316 VAL A O 1
ATOM 2489 N N . HIS A 1 317 ? -5.234 3.266 -12.141 1 98.62 317 HIS A N 1
ATOM 2490 C CA . HIS A 1 317 ? -6.121 3.465 -13.281 1 98.62 317 HIS A CA 1
ATOM 2491 C C . HIS A 1 317 ? -6.836 4.809 -13.195 1 98.62 317 HIS A C 1
ATOM 2493 O O . HIS A 1 317 ? -7.082 5.457 -14.219 1 98.62 317 HIS A O 1
ATOM 2499 N N . LYS A 1 318 ? -7.195 5.246 -11.984 1 97.69 318 LYS A N 1
ATOM 2500 C CA . LYS A 1 318 ? -7.832 6.551 -11.805 1 97.69 318 LYS A CA 1
ATOM 2501 C C . LYS A 1 318 ? -6.918 7.676 -12.281 1 97.69 318 LYS A C 1
ATOM 2503 O O . LYS A 1 318 ? -7.32 8.508 -13.094 1 97.69 318 LYS A O 1
ATOM 2508 N N . VAL A 1 319 ? -5.691 7.625 -11.859 1 97.81 319 VAL A N 1
ATOM 2509 C CA . VAL A 1 319 ? -4.797 8.734 -12.18 1 97.81 319 VAL A CA 1
ATOM 2510 C C . VAL A 1 319 ? -4.363 8.641 -13.641 1 97.81 319 VAL A C 1
ATOM 2512 O O . VAL A 1 319 ? -4.195 9.664 -14.312 1 97.81 319 VAL A O 1
ATOM 2515 N N . HIS A 1 320 ? -4.172 7.453 -14.148 1 97.88 320 HIS A N 1
ATOM 2516 C CA . HIS A 1 320 ? -3.764 7.266 -15.539 1 97.88 320 HIS A CA 1
ATOM 2517 C C . HIS A 1 320 ? -4.828 7.785 -16.5 1 97.88 320 HIS A C 1
ATOM 2519 O O . HIS A 1 320 ? -4.5 8.352 -17.547 1 97.88 320 HIS A O 1
ATOM 2525 N N . THR A 1 321 ? -6.066 7.578 -16.172 1 96.94 321 THR A N 1
ATOM 2526 C CA . THR A 1 321 ? -7.156 7.949 -17.062 1 96.94 321 THR A CA 1
ATOM 2527 C C . THR A 1 321 ? -7.727 9.312 -16.688 1 96.94 321 THR A C 1
ATOM 2529 O O . THR A 1 321 ? -8.625 9.828 -17.359 1 96.94 321 THR A O 1
ATOM 2532 N N . LEU A 1 322 ? -7.266 9.898 -15.555 1 96.06 322 LEU A N 1
ATOM 2533 C CA . LEU A 1 322 ? -7.797 11.133 -14.992 1 96.06 322 LEU A CA 1
ATOM 2534 C C . LEU A 1 322 ? -9.305 11.039 -14.797 1 96.06 322 LEU A C 1
ATOM 2536 O O . LEU A 1 322 ? -10.039 11.969 -15.125 1 96.06 322 LEU A O 1
ATOM 2540 N N . ASN A 1 323 ? -9.75 9.852 -14.367 1 96.19 323 ASN A N 1
ATOM 2541 C CA . ASN A 1 323 ? -11.148 9.523 -14.086 1 96.19 323 ASN A CA 1
ATOM 2542 C C . ASN A 1 323 ? -11.281 8.773 -12.766 1 96.19 323 ASN A C 1
ATOM 2544 O O . ASN A 1 323 ? -10.977 7.586 -12.68 1 96.19 323 ASN A O 1
ATOM 2548 N N . PRO A 1 324 ? -11.734 9.469 -11.719 1 95.31 324 PRO A N 1
ATOM 2549 C CA . PRO A 1 324 ? -11.781 8.859 -10.391 1 95.31 324 PRO A CA 1
ATOM 2550 C C . PRO A 1 324 ? -12.812 7.746 -10.281 1 95.31 324 PRO A C 1
ATOM 2552 O O . PRO A 1 324 ? -12.867 7.043 -9.266 1 95.31 324 PRO A O 1
ATOM 2555 N N . THR A 1 325 ? -13.641 7.52 -11.281 1 95.19 325 THR A N 1
ATOM 2556 C CA . THR A 1 325 ? -14.742 6.566 -11.195 1 95.19 325 THR A CA 1
ATOM 2557 C C . THR A 1 325 ? -14.328 5.211 -11.758 1 95.19 325 THR A C 1
ATOM 2559 O O . THR A 1 325 ? -15.023 4.211 -11.555 1 95.19 325 THR A O 1
ATOM 2562 N N . VAL A 1 326 ? -13.211 5.18 -12.469 1 96 326 VAL A N 1
ATOM 2563 C CA . VAL A 1 326 ? -12.773 3.928 -13.07 1 96 326 VAL A CA 1
ATOM 2564 C C . VAL A 1 326 ? -12.211 3.004 -12 1 96 326 VAL A C 1
ATOM 2566 O O . VAL A 1 326 ? -11.664 3.469 -11 1 96 326 VAL A O 1
ATOM 2569 N N . ALA A 1 327 ? -12.328 1.686 -12.18 1 96.62 327 ALA A N 1
ATOM 2570 C CA . ALA A 1 327 ? -11.773 0.69 -11.273 1 96.62 327 ALA A CA 1
ATOM 2571 C C . ALA A 1 327 ? -12.219 0.945 -9.836 1 96.62 327 ALA A C 1
ATOM 2573 O O . ALA A 1 327 ? -11.391 1.045 -8.93 1 96.62 327 ALA A O 1
ATOM 2574 N N . ASP A 1 328 ? -13.523 1.036 -9.656 1 97.44 328 ASP A N 1
ATOM 2575 C CA . ASP A 1 328 ? -14.062 1.323 -8.328 1 97.44 328 ASP A CA 1
ATOM 2576 C C . ASP A 1 328 ? -13.789 0.171 -7.363 1 97.44 328 ASP A C 1
ATOM 2578 O O . ASP A 1 328 ? -13.367 -0.91 -7.781 1 97.44 328 ASP A O 1
ATOM 2582 N N . ALA A 1 329 ? -14.031 0.367 -6.109 1 98 329 ALA A N 1
ATOM 2583 C CA . ALA A 1 329 ? -13.656 -0.558 -5.043 1 98 329 ALA A CA 1
ATOM 2584 C C . ALA A 1 329 ? -14.312 -1.923 -5.25 1 98 329 ALA A C 1
ATOM 2586 O O . ALA A 1 329 ? -13.656 -2.957 -5.113 1 98 329 ALA A O 1
ATOM 2587 N N . LYS A 1 330 ? -15.594 -2.004 -5.586 1 98.19 330 LYS A N 1
ATOM 2588 C CA . LYS A 1 330 ? -16.297 -3.266 -5.77 1 98.19 330 LYS A CA 1
ATOM 2589 C C . LYS A 1 330 ? -15.695 -4.074 -6.914 1 98.19 330 LYS A C 1
ATOM 2591 O O . LYS A 1 330 ? -15.484 -5.281 -6.785 1 98.19 330 LYS A O 1
ATOM 2596 N N . THR A 1 331 ? -15.414 -3.371 -8.023 1 98.56 331 THR A N 1
ATOM 2597 C CA . THR A 1 331 ? -14.812 -4.016 -9.188 1 98.56 331 THR A CA 1
ATOM 2598 C C . THR A 1 331 ? -13.461 -4.625 -8.82 1 98.56 331 THR A C 1
ATOM 2600 O O . THR A 1 331 ? -13.188 -5.781 -9.148 1 98.56 331 THR A O 1
ATOM 2603 N N . ILE A 1 332 ? -12.688 -3.855 -8.148 1 98.81 332 ILE A N 1
ATOM 2604 C CA . ILE A 1 332 ? -11.336 -4.27 -7.789 1 98.81 332 ILE A CA 1
ATOM 2605 C C . ILE A 1 332 ? -11.391 -5.438 -6.809 1 98.81 332 ILE A C 1
ATOM 2607 O O . ILE A 1 332 ? -10.625 -6.398 -6.93 1 98.81 332 ILE A O 1
ATOM 2611 N N . TYR A 1 333 ? -12.281 -5.367 -5.84 1 98.94 333 TYR A N 1
ATOM 2612 C CA . TYR A 1 333 ? -12.43 -6.445 -4.867 1 98.94 333 TYR A CA 1
ATOM 2613 C C . TYR A 1 333 ? -12.797 -7.754 -5.559 1 98.94 333 TYR A C 1
ATOM 2615 O O . TYR A 1 333 ? -12.25 -8.812 -5.227 1 98.94 333 TYR A O 1
ATOM 2623 N N . LYS A 1 334 ? -13.648 -7.688 -6.516 1 98.94 334 LYS A N 1
ATOM 2624 C CA . LYS A 1 334 ? -14.047 -8.875 -7.266 1 98.94 334 LYS A CA 1
ATOM 2625 C C . LYS A 1 334 ? -12.867 -9.461 -8.039 1 98.94 334 LYS A C 1
ATOM 2627 O O . LYS A 1 334 ? -12.75 -10.68 -8.172 1 98.94 334 LYS A O 1
ATOM 2632 N N . MET A 1 335 ? -12.008 -8.625 -8.539 1 98.94 335 MET A N 1
ATOM 2633 C CA . MET A 1 335 ? -10.828 -9.086 -9.266 1 98.94 335 MET A CA 1
ATOM 2634 C C . MET A 1 335 ? -9.938 -9.938 -8.375 1 98.94 335 MET A C 1
ATOM 2636 O O . MET A 1 335 ? -9.266 -10.852 -8.852 1 98.94 335 MET A O 1
ATOM 2640 N N . ALA A 1 336 ? -9.984 -9.664 -7.055 1 98.94 336 ALA A N 1
ATOM 2641 C CA . ALA A 1 336 ? -9.109 -10.359 -6.109 1 98.94 336 ALA A CA 1
ATOM 2642 C C . ALA A 1 336 ? -9.797 -11.594 -5.531 1 98.94 336 ALA A C 1
ATOM 2644 O O . ALA A 1 336 ? -9.195 -12.336 -4.75 1 98.94 336 ALA A O 1
ATOM 2645 N N . THR A 1 337 ? -11.078 -11.844 -5.863 1 98.88 337 THR A N 1
ATOM 2646 C CA . THR A 1 337 ? -11.852 -12.922 -5.254 1 98.88 337 THR A CA 1
ATOM 2647 C C . THR A 1 337 ? -12.617 -13.703 -6.316 1 98.88 337 THR A C 1
ATOM 2649 O O . THR A 1 337 ? -12.078 -14.609 -6.941 1 98.88 337 THR A O 1
ATOM 2652 N N . GLN A 1 338 ? -13.758 -13.148 -6.773 1 98.88 338 GLN A N 1
ATOM 2653 C CA . GLN A 1 338 ? -14.688 -13.852 -7.652 1 98.88 338 GLN A CA 1
ATOM 2654 C C . GLN A 1 338 ? -14.078 -14.078 -9.031 1 98.88 338 GLN A C 1
ATOM 2656 O O . GLN A 1 338 ? -14.227 -15.156 -9.609 1 98.88 338 GLN A O 1
ATOM 2661 N N . ASN A 1 339 ? -13.406 -13.055 -9.555 1 98.94 339 ASN A N 1
ATOM 2662 C CA . ASN A 1 339 ? -12.852 -13.172 -10.898 1 98.94 339 ASN A CA 1
ATOM 2663 C C . ASN A 1 339 ? -11.734 -14.211 -10.961 1 98.94 339 ASN A C 1
ATOM 2665 O O . ASN A 1 339 ? -11.578 -14.906 -11.961 1 98.94 339 ASN A O 1
ATOM 2669 N N . GLY A 1 340 ? -10.875 -14.211 -9.891 1 98.88 340 GLY A N 1
ATOM 2670 C CA . GLY A 1 340 ? -9.867 -15.258 -9.812 1 98.88 340 GLY A CA 1
ATOM 2671 C C . GLY A 1 340 ? -10.461 -16.656 -9.734 1 98.88 340 GLY A C 1
ATOM 2672 O O . GLY A 1 340 ? -9.969 -17.578 -10.375 1 98.88 340 GLY A O 1
ATOM 2673 N N . ALA A 1 341 ? -11.508 -16.812 -8.938 1 98.88 341 ALA A N 1
ATOM 2674 C CA . ALA A 1 341 ? -12.195 -18.094 -8.82 1 98.88 341 ALA A CA 1
ATOM 2675 C C . ALA A 1 341 ? -12.781 -18.531 -10.156 1 98.88 341 ALA A C 1
ATOM 2677 O O . ALA A 1 341 ? -12.672 -19.703 -10.539 1 98.88 341 ALA A O 1
ATOM 2678 N N . LYS A 1 342 ? -13.367 -17.594 -10.852 1 98.69 342 LYS A N 1
ATOM 2679 C CA . LYS A 1 342 ? -13.906 -17.875 -12.172 1 98.69 342 LYS A CA 1
ATOM 2680 C C . LYS A 1 342 ? -12.812 -18.344 -13.133 1 98.69 342 LYS A C 1
ATOM 2682 O O . LYS A 1 342 ? -13 -19.312 -13.867 1 98.69 342 LYS A O 1
ATOM 2687 N N . ALA A 1 343 ? -11.703 -17.656 -13.102 1 98.69 343 ALA A N 1
ATOM 2688 C CA . ALA A 1 343 ? -10.57 -18 -13.961 1 98.69 343 ALA A CA 1
ATOM 2689 C C . ALA A 1 343 ? -10.109 -19.438 -13.734 1 98.69 343 ALA A C 1
ATOM 2691 O O . ALA A 1 343 ? -9.703 -20.125 -14.672 1 98.69 343 ALA A O 1
ATOM 2692 N N . LEU A 1 344 ? -10.211 -19.875 -12.484 1 98.62 344 LEU A N 1
ATOM 2693 C CA . LEU A 1 344 ? -9.641 -21.156 -12.094 1 98.62 344 LEU A CA 1
ATOM 2694 C C . LEU A 1 344 ? -10.719 -22.234 -12 1 98.62 344 LEU A C 1
ATOM 2696 O O . LEU A 1 344 ? -10.438 -23.359 -11.586 1 98.62 344 LEU A O 1
ATOM 2700 N N . HIS A 1 345 ? -11.953 -21.922 -12.336 1 97.56 345 HIS A N 1
ATOM 2701 C CA . HIS A 1 345 ? -13.086 -22.828 -12.211 1 97.56 345 HIS A CA 1
ATOM 2702 C C . HIS A 1 345 ? -13.195 -23.391 -10.797 1 97.56 345 HIS A C 1
ATOM 2704 O O . HIS A 1 345 ? -13.383 -24.594 -10.617 1 97.56 345 HIS A O 1
ATOM 2710 N N . LEU A 1 346 ? -12.977 -22.531 -9.875 1 97.94 346 LEU A N 1
ATOM 2711 C CA . LEU A 1 346 ? -12.969 -22.891 -8.461 1 97.94 346 LEU A CA 1
ATOM 2712 C C . LEU A 1 346 ? -14.242 -22.391 -7.781 1 97.94 346 LEU A C 1
ATOM 2714 O O . LEU A 1 346 ? -14.656 -21.25 -7.973 1 97.94 346 LEU A O 1
ATOM 2718 N N . ASN A 1 347 ? -14.906 -23.25 -7.043 1 98 347 ASN A N 1
ATOM 2719 C CA . ASN A 1 347 ? -16.078 -22.844 -6.289 1 98 347 ASN A CA 1
ATOM 2720 C C . ASN A 1 347 ? -15.703 -22.141 -4.984 1 98 347 ASN A C 1
ATOM 2722 O O . ASN A 1 347 ? -16.125 -22.562 -3.906 1 98 347 ASN A O 1
ATOM 2726 N N . ALA A 1 348 ? -14.953 -21.125 -5.098 1 98.31 348 ALA A N 1
ATOM 2727 C CA . ALA A 1 348 ? -14.469 -20.266 -4.016 1 98.31 348 ALA A CA 1
ATOM 2728 C C . ALA A 1 348 ? -14.539 -18.797 -4.402 1 98.31 348 ALA A C 1
ATOM 2730 O O . ALA A 1 348 ? -15.258 -18.422 -5.336 1 98.31 348 ALA A O 1
ATOM 2731 N N . GLY A 1 349 ? -13.938 -17.922 -3.67 1 98.69 349 GLY A N 1
ATOM 2732 C CA . GLY A 1 349 ? -13.938 -16.5 -3.961 1 98.69 349 GLY A CA 1
ATOM 2733 C C . GLY A 1 349 ? -15.242 -15.812 -3.596 1 98.69 349 GLY A C 1
ATOM 2734 O O . GLY A 1 349 ? -15.461 -14.664 -3.969 1 98.69 349 GLY A O 1
ATOM 2735 N N . ILE A 1 350 ? -16.125 -16.516 -2.924 1 98.69 350 ILE A N 1
ATOM 2736 C CA . ILE A 1 350 ? -17.438 -16.016 -2.525 1 98.69 350 ILE A CA 1
ATOM 2737 C C . ILE A 1 350 ? -17.875 -16.688 -1.226 1 98.69 350 ILE A C 1
ATOM 2739 O O . ILE A 1 350 ? -17.562 -17.859 -0.991 1 98.69 350 ILE A O 1
ATOM 2743 N N . ILE A 1 351 ? -18.484 -15.914 -0.341 1 98.81 351 ILE A N 1
ATOM 2744 C CA . ILE A 1 351 ? -19.141 -16.531 0.817 1 98.81 351 ILE A CA 1
ATOM 2745 C C . ILE A 1 351 ? -20.594 -16.812 0.5 1 98.81 351 ILE A C 1
ATOM 2747 O O . ILE A 1 351 ? -21.406 -15.883 0.343 1 98.81 351 ILE A O 1
ATOM 2751 N N . LYS A 1 352 ? -20.859 -17.984 0.388 1 98.38 352 LYS A N 1
ATOM 2752 C CA . LYS A 1 352 ? -22.188 -18.5 0.161 1 98.38 352 LYS A CA 1
ATOM 2753 C C . LYS A 1 352 ? -22.281 -19.984 0.548 1 98.38 352 LYS A C 1
ATOM 2755 O O . LYS A 1 352 ? -21.281 -20.688 0.534 1 98.38 352 LYS A O 1
ATOM 2760 N N . GLU A 1 353 ? -23.5 -20.422 0.896 1 98.5 353 GLU A N 1
ATOM 2761 C CA . GLU A 1 353 ? -23.672 -21.828 1.236 1 98.5 353 GLU A CA 1
ATOM 2762 C C . GLU A 1 353 ? -23.297 -22.734 0.064 1 98.5 353 GLU A C 1
ATOM 2764 O O . GLU A 1 353 ? -23.672 -22.469 -1.08 1 98.5 353 GLU A O 1
ATOM 2769 N N . GLY A 1 354 ? -22.5 -23.734 0.348 1 98.5 354 GLY A N 1
ATOM 2770 C CA . GLY A 1 354 ? -22.062 -24.688 -0.669 1 98.5 354 GLY A CA 1
ATOM 2771 C C . GLY A 1 354 ? -20.688 -24.391 -1.215 1 98.5 354 GLY A C 1
ATOM 2772 O O . GLY A 1 354 ? -20.031 -25.281 -1.776 1 98.5 354 GLY A O 1
ATOM 2773 N N . ALA A 1 355 ? -20.203 -23.188 -1.089 1 98.69 355 ALA A N 1
ATOM 2774 C CA . ALA A 1 355 ? -18.875 -22.812 -1.577 1 98.69 355 ALA A CA 1
ATOM 2775 C C . ALA A 1 355 ? -17.781 -23.406 -0.697 1 98.69 355 ALA A C 1
ATOM 2777 O O . ALA A 1 355 ? -18.031 -23.781 0.455 1 98.69 355 ALA A O 1
ATOM 2778 N N . LEU A 1 356 ? -16.625 -23.594 -1.3 1 98.69 356 LEU A N 1
ATOM 2779 C CA . LEU A 1 356 ? -15.461 -24 -0.516 1 98.69 356 LEU A CA 1
ATOM 2780 C C . LEU A 1 356 ? -15.227 -23.031 0.645 1 98.69 356 LEU A C 1
ATOM 2782 O O . LEU A 1 356 ? -15.375 -21.828 0.494 1 98.69 356 LEU A O 1
ATOM 2786 N N . ALA A 1 357 ? -14.867 -23.594 1.779 1 98.75 357 ALA A N 1
ATOM 2787 C CA . ALA A 1 357 ? -14.578 -22.781 2.957 1 98.75 357 ALA A CA 1
ATOM 2788 C C . ALA A 1 357 ? -13.164 -22.219 2.896 1 98.75 357 ALA A C 1
ATOM 2790 O O . ALA A 1 357 ? -12.289 -22.625 3.668 1 98.75 357 ALA A O 1
ATOM 2791 N N . ASP A 1 358 ? -12.883 -21.406 2 1 98.88 358 ASP A N 1
ATOM 2792 C CA . ASP A 1 358 ? -11.703 -20.562 1.892 1 98.88 358 ASP A CA 1
ATOM 2793 C C . ASP A 1 358 ? -12.008 -19.125 2.334 1 98.88 358 ASP A C 1
ATOM 2795 O O . ASP A 1 358 ? -12.617 -18.359 1.586 1 98.88 358 ASP A O 1
ATOM 2799 N N . ILE A 1 359 ? -11.523 -18.766 3.537 1 98.88 359 ILE A N 1
ATOM 2800 C CA . ILE A 1 359 ? -12 -17.562 4.191 1 98.88 359 ILE A CA 1
ATOM 2801 C C . ILE A 1 359 ? -10.812 -16.797 4.781 1 98.88 359 ILE A C 1
ATOM 2803 O O . ILE A 1 359 ? -9.891 -17.391 5.328 1 98.88 359 ILE A O 1
ATOM 2807 N N . ALA A 1 360 ? -10.828 -15.516 4.656 1 98.94 360 ALA A N 1
ATOM 2808 C CA . ALA A 1 360 ? -9.922 -14.609 5.355 1 98.94 360 ALA A CA 1
ATOM 2809 C C . ALA A 1 360 ? -10.68 -13.695 6.312 1 98.94 360 ALA A C 1
ATOM 2811 O O . ALA A 1 360 ? -11.641 -13.023 5.914 1 98.94 360 ALA A O 1
ATOM 2812 N N . ILE A 1 361 ? -10.344 -13.672 7.57 1 98.94 361 ILE A N 1
ATOM 2813 C CA . ILE A 1 361 ? -10.938 -12.781 8.562 1 98.94 361 ILE A CA 1
ATOM 2814 C C . ILE A 1 361 ? -9.992 -11.617 8.852 1 98.94 361 ILE A C 1
ATOM 2816 O O . ILE A 1 361 ? -8.852 -11.828 9.266 1 98.94 361 ILE A O 1
ATOM 2820 N N . ILE A 1 362 ? -10.438 -10.406 8.602 1 98.94 362 ILE A N 1
ATOM 2821 C CA . ILE A 1 362 ? -9.633 -9.195 8.727 1 98.94 362 ILE A CA 1
ATOM 2822 C C . ILE A 1 362 ? -10.062 -8.422 9.969 1 98.94 362 ILE A C 1
ATOM 2824 O O . ILE A 1 362 ? -11.258 -8.172 10.172 1 98.94 362 ILE A O 1
ATOM 2828 N N . ASP A 1 363 ? -9.125 -7.984 10.773 1 98.62 363 ASP A N 1
ATOM 2829 C CA . ASP A 1 363 ? -9.398 -7.246 12 1 98.62 363 ASP A CA 1
ATOM 2830 C C . ASP A 1 363 ? -9.609 -5.762 11.711 1 98.62 363 ASP A C 1
ATOM 2832 O O . ASP A 1 363 ? -8.656 -5.039 11.414 1 98.62 363 ASP A O 1
ATOM 2836 N N . PHE A 1 364 ? -10.828 -5.301 11.891 1 98.12 364 PHE A N 1
ATOM 2837 C CA . PHE A 1 364 ? -11.156 -3.908 11.609 1 98.12 364 PHE A CA 1
ATOM 2838 C C . PHE A 1 364 ? -11.047 -3.061 12.867 1 98.12 364 PHE A C 1
ATOM 2840 O O . PHE A 1 364 ? -11.367 -1.871 12.859 1 98.12 364 PHE A O 1
ATOM 2847 N N . ASN A 1 365 ? -10.547 -3.648 13.961 1 96.69 365 ASN A N 1
ATOM 2848 C CA . ASN A 1 365 ? -10.336 -2.889 15.188 1 96.69 365 ASN A CA 1
ATOM 2849 C C . ASN A 1 365 ? -8.977 -2.195 15.203 1 96.69 365 ASN A C 1
ATOM 2851 O O . ASN A 1 365 ? -8.211 -2.34 16.156 1 96.69 365 ASN A O 1
ATOM 2855 N N . LYS A 1 366 ? -8.648 -1.501 14.141 1 97.44 366 LYS A N 1
ATOM 2856 C CA . LYS A 1 366 ? -7.426 -0.735 13.945 1 97.44 366 LYS A CA 1
ATOM 2857 C C . LYS A 1 366 ? -7.734 0.716 13.586 1 97.44 366 LYS A C 1
ATOM 2859 O O . LYS A 1 366 ? -8.703 0.992 12.875 1 97.44 366 LYS A O 1
ATOM 2864 N N . PRO A 1 367 ? -6.914 1.622 14.008 1 98.38 367 PRO A N 1
ATOM 2865 C CA . PRO A 1 367 ? -7.203 3.035 13.75 1 98.38 367 PRO A CA 1
ATOM 2866 C C . PRO A 1 367 ? -7.375 3.348 12.266 1 98.38 367 PRO A C 1
ATOM 2868 O O . PRO A 1 367 ? -8.25 4.133 11.891 1 98.38 367 PRO A O 1
ATOM 2871 N N . HIS A 1 368 ? -6.57 2.75 11.398 1 98.5 368 HIS A N 1
ATOM 2872 C CA . HIS A 1 368 ? -6.59 3.09 9.984 1 98.5 368 HIS A CA 1
ATOM 2873 C C . HIS A 1 368 ? -7.77 2.438 9.273 1 98.5 368 HIS A C 1
ATOM 2875 O O . HIS A 1 368 ? -7.98 2.658 8.078 1 98.5 368 HIS A O 1
ATOM 2881 N N . LEU A 1 369 ? -8.578 1.59 9.969 1 98.44 369 LEU A N 1
ATOM 2882 C CA . LEU A 1 369 ? -9.758 0.945 9.391 1 98.44 369 LEU A CA 1
ATOM 2883 C C . LEU A 1 369 ? -11.031 1.465 10.039 1 98.44 369 LEU A C 1
ATOM 2885 O O . LEU A 1 369 ? -12.125 0.944 9.781 1 98.44 369 LEU A O 1
ATOM 2889 N N . ARG A 1 370 ? -10.891 2.445 10.898 1 97.81 370 ARG A N 1
ATOM 2890 C CA . ARG A 1 370 ? -12.016 3.029 11.625 1 97.81 370 ARG A CA 1
ATOM 2891 C C . ARG A 1 370 ? -12.156 4.516 11.312 1 97.81 370 ARG A C 1
ATOM 2893 O O . ARG A 1 370 ? -11.172 5.195 11.031 1 97.81 370 ARG A O 1
ATOM 2900 N N . PRO A 1 371 ? -13.328 5.125 11.32 1 97.44 371 PRO A N 1
ATOM 2901 C CA . PRO A 1 371 ? -14.609 4.449 11.539 1 97.44 371 PRO A CA 1
ATOM 2902 C C . PRO A 1 371 ? -15.031 3.578 10.359 1 97.44 371 PRO A C 1
ATOM 2904 O O . PRO A 1 371 ? -14.594 3.816 9.227 1 97.44 371 PRO A O 1
ATOM 2907 N N . ILE A 1 372 ? -15.789 2.549 10.648 1 96.25 372 ILE A N 1
ATOM 2908 C CA . ILE A 1 372 ? -16.281 1.688 9.57 1 96.25 372 ILE A CA 1
ATOM 2909 C C . ILE A 1 372 ? -17.469 2.354 8.875 1 96.25 372 ILE A C 1
ATOM 2911 O O . ILE A 1 372 ? -18.562 2.43 9.438 1 96.25 372 ILE A O 1
ATOM 2915 N N . THR A 1 373 ? -17.25 2.814 7.691 1 94.69 373 THR A N 1
ATOM 2916 C CA . THR A 1 373 ? -18.297 3.457 6.895 1 94.69 373 THR A CA 1
ATOM 2917 C C . THR A 1 373 ? -18.625 2.625 5.66 1 94.69 373 THR A C 1
ATOM 2919 O O . THR A 1 373 ? -19.766 2.627 5.188 1 94.69 373 THR A O 1
ATOM 2922 N N . ASN A 1 374 ? -17.719 2.004 5.055 1 96.06 374 ASN A N 1
ATOM 2923 C CA . ASN A 1 374 ? -17.812 1.169 3.861 1 96.06 374 ASN A CA 1
ATOM 2924 C C . ASN A 1 374 ? -16.766 0.054 3.869 1 96.06 374 ASN A C 1
ATOM 2926 O O . ASN A 1 374 ? -15.602 0.296 3.586 1 96.06 374 ASN A O 1
ATOM 2930 N N . VAL A 1 375 ? -17.234 -1.163 4.098 1 98 375 VAL A N 1
ATOM 2931 C CA . VAL A 1 375 ? -16.359 -2.305 4.352 1 98 375 VAL A CA 1
ATOM 2932 C C . VAL A 1 375 ? -15.5 -2.572 3.123 1 98 375 VAL A C 1
ATOM 2934 O O . VAL A 1 375 ? -14.281 -2.725 3.238 1 98 375 VAL A O 1
ATOM 2937 N N . VAL A 1 376 ? -16.094 -2.596 1.93 1 98.38 376 VAL A N 1
ATOM 2938 C CA . VAL A 1 376 ? -15.359 -2.912 0.711 1 98.38 376 VAL A CA 1
ATOM 2939 C C . VAL A 1 376 ? -14.359 -1.8 0.409 1 98.38 376 VAL A C 1
ATOM 2941 O O . VAL A 1 376 ? -13.219 -2.068 0.016 1 98.38 376 VAL A O 1
ATOM 2944 N N . SER A 1 377 ? -14.75 -0.551 0.667 1 97.62 377 SER A N 1
ATOM 2945 C CA . SER A 1 377 ? -13.836 0.578 0.526 1 97.62 377 SER A CA 1
ATOM 2946 C C . SER A 1 377 ? -12.625 0.421 1.433 1 97.62 377 SER A C 1
ATOM 2948 O O . SER A 1 377 ? -11.484 0.623 0.998 1 97.62 377 SER A O 1
ATOM 2950 N N . HIS A 1 378 ? -12.867 0.067 2.688 1 98.38 378 HIS A N 1
ATOM 2951 C CA . HIS A 1 378 ? -11.781 -0.078 3.652 1 98.38 378 HIS A CA 1
ATOM 2952 C C . HIS A 1 378 ? -10.812 -1.18 3.23 1 98.38 378 HIS A C 1
ATOM 2954 O O . HIS A 1 378 ? -9.594 -1.033 3.379 1 98.38 378 HIS A O 1
ATOM 2960 N N . LEU A 1 379 ? -11.367 -2.252 2.676 1 98.75 379 LEU A N 1
ATOM 2961 C CA . LEU A 1 379 ? -10.516 -3.354 2.234 1 98.75 379 LEU A CA 1
ATOM 2962 C C . LEU A 1 379 ? -9.625 -2.916 1.081 1 98.75 379 LEU A C 1
ATOM 2964 O O . LEU A 1 379 ? -8.445 -3.291 1.026 1 98.75 379 LEU A O 1
ATOM 2968 N N . VAL A 1 380 ? -10.125 -2.1 0.206 1 98.69 380 VAL A N 1
ATOM 2969 C CA . VAL A 1 380 ? -9.406 -1.741 -1.013 1 98.69 380 VAL A CA 1
ATOM 2970 C C . VAL A 1 380 ? -8.461 -0.578 -0.732 1 98.69 380 VAL A C 1
ATOM 2972 O O . VAL A 1 380 ? -7.324 -0.566 -1.21 1 98.69 380 VAL A O 1
ATOM 2975 N N . TYR A 1 381 ? -8.844 0.358 0.132 1 98.38 381 TYR A N 1
ATOM 2976 C CA . TYR A 1 381 ? -8.125 1.624 0.17 1 98.38 381 TYR A CA 1
ATOM 2977 C C . TYR A 1 381 ? -7.367 1.78 1.482 1 98.38 381 TYR A C 1
ATOM 2979 O O . TYR A 1 381 ? -6.461 2.609 1.588 1 98.38 381 TYR A O 1
ATOM 2987 N N . SER A 1 382 ? -7.695 0.989 2.533 1 98.31 382 SER A N 1
ATOM 2988 C CA . SER A 1 382 ? -7.109 1.262 3.842 1 98.31 382 SER A CA 1
ATOM 2989 C C . SER A 1 382 ? -6.391 0.034 4.391 1 98.31 382 SER A C 1
ATOM 2991 O O . SER A 1 382 ? -5.363 0.157 5.059 1 98.31 382 SER A O 1
ATOM 2993 N N . ALA A 1 383 ? -6.898 -1.137 4.078 1 98.5 383 ALA A N 1
ATOM 2994 C CA . ALA A 1 383 ? -6.402 -2.367 4.688 1 98.5 383 ALA A CA 1
ATOM 2995 C C . ALA A 1 383 ? -5.109 -2.83 4.02 1 98.5 383 ALA A C 1
ATOM 2997 O O . ALA A 1 383 ? -4.793 -2.404 2.906 1 98.5 383 ALA A O 1
ATOM 2998 N N . SER A 1 384 ? -4.324 -3.639 4.695 1 97.88 384 SER A N 1
ATOM 2999 C CA . SER A 1 384 ? -3.16 -4.359 4.195 1 97.88 384 SER A CA 1
ATOM 3000 C C . SER A 1 384 ? -3.164 -5.812 4.66 1 97.88 384 SER A C 1
ATOM 3002 O O . SER A 1 384 ? -3.982 -6.199 5.496 1 97.88 384 SER A O 1
ATOM 3004 N N . GLY A 1 385 ? -2.258 -6.562 4.074 1 98.38 385 GLY A N 1
ATOM 3005 C CA . GLY A 1 385 ? -2.145 -7.957 4.48 1 98.38 385 GLY A CA 1
ATOM 3006 C C . GLY A 1 385 ? -1.919 -8.125 5.973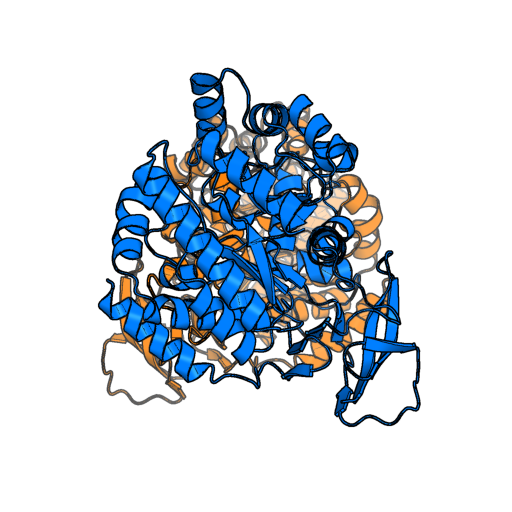 1 98.38 385 GLY A C 1
ATOM 3007 O O . GLY A 1 385 ? -2.348 -9.125 6.559 1 98.38 385 GLY A O 1
ATOM 3008 N N . ASN A 1 386 ? -1.358 -7.141 6.645 1 98 386 ASN A N 1
ATOM 3009 C CA . ASN A 1 386 ? -1.03 -7.203 8.062 1 98 386 ASN A CA 1
ATOM 3010 C C . ASN A 1 386 ? -2.283 -7.152 8.93 1 98 386 ASN A C 1
ATOM 3012 O O . ASN A 1 386 ? -2.227 -7.441 10.133 1 98 386 ASN A O 1
ATOM 3016 N N . ASP A 1 387 ? -3.391 -6.855 8.328 1 98.62 387 ASP A N 1
ATOM 3017 C CA . ASP A 1 387 ? -4.629 -6.754 9.102 1 98.62 387 ASP A CA 1
ATOM 3018 C C . ASP A 1 387 ? -5.355 -8.094 9.148 1 98.62 387 ASP A C 1
ATOM 3020 O O . ASP A 1 387 ? -6.309 -8.258 9.914 1 98.62 387 ASP A O 1
ATOM 3024 N N . VAL A 1 388 ? -4.934 -9.062 8.312 1 98.88 388 VAL A N 1
ATOM 3025 C CA . VAL A 1 388 ? -5.547 -10.383 8.312 1 98.88 388 VAL A CA 1
ATOM 3026 C C . VAL A 1 388 ? -5.184 -11.125 9.594 1 98.88 388 VAL A C 1
ATOM 3028 O O . VAL A 1 388 ? -4.016 -11.156 9.992 1 98.88 388 VAL A O 1
ATOM 3031 N N . GLU A 1 389 ? -6.145 -11.688 10.219 1 98.44 389 GLU A N 1
ATOM 3032 C CA . GLU A 1 389 ? -5.93 -12.305 11.523 1 98.44 389 GLU A CA 1
ATOM 3033 C C . GLU A 1 389 ? -6.086 -13.82 11.453 1 98.44 389 GLU A C 1
ATOM 3035 O O . GLU A 1 389 ? -5.375 -14.555 12.141 1 98.44 389 GLU A O 1
ATOM 3040 N N . THR A 1 390 ? -7.059 -14.305 10.703 1 98.88 390 THR A N 1
ATOM 3041 C CA . THR A 1 390 ? -7.367 -15.727 10.594 1 98.88 390 THR A CA 1
ATOM 3042 C C . THR A 1 390 ? -7.617 -16.125 9.141 1 98.88 390 THR A C 1
ATOM 3044 O O . THR A 1 390 ? -8.258 -15.375 8.398 1 98.88 390 THR A O 1
ATOM 3047 N N . VAL A 1 391 ? -7.086 -17.25 8.781 1 98.94 391 VAL A N 1
ATOM 3048 C CA . VAL A 1 391 ? -7.258 -17.766 7.43 1 98.94 391 VAL A CA 1
ATOM 3049 C C . VAL A 1 391 ? -7.672 -19.234 7.484 1 98.94 391 VAL A C 1
ATOM 3051 O O . VAL A 1 391 ? -7.023 -20.047 8.148 1 98.94 391 VAL A O 1
ATOM 3054 N N . ILE A 1 392 ? -8.75 -19.516 6.871 1 98.94 392 ILE A N 1
ATOM 3055 C CA . ILE A 1 392 ? -9.266 -20.875 6.703 1 98.94 392 ILE A CA 1
ATOM 3056 C C . ILE A 1 392 ? -9.164 -21.281 5.238 1 98.94 392 ILE A C 1
ATOM 3058 O O . ILE A 1 392 ? -9.57 -20.531 4.344 1 98.94 392 ILE A O 1
ATOM 3062 N N . ILE A 1 393 ? -8.578 -22.453 4.977 1 98.88 393 ILE A N 1
ATOM 3063 C CA . ILE A 1 393 ? -8.445 -22.984 3.621 1 98.88 393 ILE A CA 1
ATOM 3064 C C . ILE A 1 393 ? -8.945 -24.422 3.574 1 98.88 393 ILE A C 1
ATOM 3066 O O . ILE A 1 393 ? -8.492 -25.266 4.352 1 98.88 393 ILE A O 1
ATOM 3070 N N . ASP A 1 394 ? -9.883 -24.656 2.652 1 98.5 394 ASP A N 1
ATOM 3071 C CA . ASP A 1 394 ? -10.422 -26 2.475 1 98.5 394 ASP A CA 1
ATOM 3072 C C . ASP A 1 394 ? -11.039 -26.531 3.77 1 98.5 394 ASP A C 1
ATOM 3074 O O . ASP A 1 394 ? -10.938 -27.719 4.074 1 98.5 394 ASP A O 1
ATOM 3078 N N . GLY A 1 395 ? -11.57 -25.625 4.574 1 98.44 395 GLY A N 1
ATOM 3079 C CA . GLY A 1 395 ? -12.273 -25.969 5.793 1 98.44 395 GLY A CA 1
ATOM 3080 C C . GLY A 1 395 ? -11.359 -26.172 6.984 1 98.44 395 GLY A C 1
ATOM 3081 O O . GLY A 1 395 ? -11.812 -26.531 8.07 1 98.44 395 GLY A O 1
ATOM 3082 N N . GLU A 1 396 ? -10.102 -25.922 6.809 1 98.5 396 GLU A N 1
ATOM 3083 C CA . GLU A 1 396 ? -9.125 -26.062 7.883 1 98.5 396 GLU A CA 1
ATOM 3084 C C . GLU A 1 396 ? -8.578 -24.719 8.32 1 98.5 396 GLU A C 1
ATOM 3086 O O . GLU A 1 396 ? -8.312 -23.844 7.48 1 98.5 396 GLU A O 1
ATOM 3091 N N . ILE A 1 397 ? -8.422 -24.484 9.656 1 98.75 397 ILE A N 1
ATOM 3092 C CA . ILE A 1 397 ? -7.812 -23.266 10.164 1 98.75 397 ILE A CA 1
ATOM 3093 C C . ILE A 1 397 ? -6.305 -23.297 9.922 1 98.75 397 ILE A C 1
ATOM 3095 O O . ILE A 1 397 ? -5.582 -24.047 10.594 1 98.75 397 ILE A O 1
ATOM 3099 N N . ILE A 1 398 ? -5.855 -22.516 9.008 1 98.88 398 ILE A N 1
ATOM 3100 C CA . ILE A 1 398 ? -4.449 -22.5 8.633 1 98.88 398 ILE A CA 1
ATOM 3101 C C . ILE A 1 398 ? -3.711 -21.438 9.438 1 98.88 398 ILE A C 1
ATOM 3103 O O . ILE A 1 398 ? -2.561 -21.641 9.836 1 98.88 398 ILE A O 1
ATOM 3107 N N . MET A 1 399 ? -4.32 -20.297 9.633 1 98.88 399 MET A N 1
ATOM 3108 C CA . MET A 1 399 ? -3.811 -19.219 10.469 1 98.88 399 MET A CA 1
ATOM 3109 C C . MET A 1 399 ? -4.855 -18.766 11.484 1 98.88 399 MET A C 1
ATOM 3111 O O . MET A 1 399 ? -6.016 -18.547 11.133 1 98.88 399 MET A O 1
ATOM 3115 N N . LEU A 1 400 ? -4.461 -18.688 12.727 1 98.69 400 LEU A N 1
ATOM 3116 C CA . LEU A 1 400 ? -5.32 -18.234 13.812 1 98.69 400 LEU A CA 1
ATOM 3117 C C . LEU A 1 400 ? -4.652 -17.125 14.609 1 98.69 400 LEU A C 1
ATOM 3119 O O . LEU A 1 400 ? -3.543 -17.297 15.117 1 98.69 400 LEU A O 1
ATOM 3123 N N . ASP A 1 401 ? -5.27 -15.977 14.688 1 97.38 401 ASP A N 1
ATOM 3124 C CA . ASP A 1 401 ? -4.777 -14.828 15.438 1 97.38 401 ASP A CA 1
ATOM 3125 C C . ASP A 1 401 ? -3.367 -14.445 14.992 1 97.38 401 ASP A C 1
ATOM 3127 O O . ASP A 1 401 ? -2.49 -14.203 15.828 1 97.38 401 ASP A O 1
ATOM 3131 N N . GLY A 1 402 ? -3.143 -14.523 13.711 1 97.38 402 GLY A N 1
ATOM 3132 C CA . GLY A 1 402 ? -1.895 -14.062 13.117 1 97.38 402 GLY A CA 1
ATOM 3133 C C . GLY A 1 402 ? -0.814 -15.133 13.102 1 97.38 402 GLY A C 1
ATOM 3134 O O . GLY A 1 402 ? 0.279 -14.898 12.578 1 97.38 402 GLY A O 1
ATOM 3135 N N . GLU A 1 403 ? -1.112 -16.312 13.641 1 98.06 403 GLU A N 1
ATOM 3136 C CA . GLU A 1 403 ? -0.122 -17.391 13.688 1 98.06 403 GLU A CA 1
ATOM 3137 C C . GLU A 1 403 ? -0.473 -18.5 12.711 1 98.06 403 GLU A C 1
ATOM 3139 O O . GLU A 1 403 ? -1.559 -19.078 12.789 1 98.06 403 GLU A O 1
ATOM 3144 N N . VAL A 1 404 ? 0.414 -18.766 11.82 1 98.69 404 VAL A N 1
ATOM 3145 C CA . VAL A 1 404 ? 0.231 -19.891 10.914 1 98.69 404 VAL A CA 1
ATOM 3146 C C . VAL A 1 404 ? 0.539 -21.203 11.648 1 98.69 404 VAL A C 1
ATOM 3148 O O . VAL A 1 404 ? 1.607 -21.344 12.242 1 98.69 404 VAL A O 1
ATOM 3151 N N . LEU A 1 405 ? -0.329 -22.141 11.562 1 98.5 405 LEU A N 1
ATOM 3152 C CA . LEU A 1 405 ? -0.31 -23.297 12.461 1 98.5 405 LEU A CA 1
ATOM 3153 C C . LEU A 1 405 ? 0.457 -24.453 11.836 1 98.5 405 LEU A C 1
ATOM 3155 O O . LEU A 1 405 ? 0.834 -25.391 12.531 1 98.5 405 LEU A O 1
ATOM 3159 N N . THR A 1 406 ? 0.746 -24.406 10.57 1 98.38 406 THR A N 1
ATOM 3160 C CA . THR A 1 406 ? 1.228 -25.594 9.859 1 98.38 406 THR A CA 1
ATOM 3161 C C . THR A 1 406 ? 2.742 -25.531 9.68 1 98.38 406 THR A C 1
ATOM 3163 O O . THR A 1 406 ? 3.367 -26.531 9.32 1 98.38 406 THR A O 1
ATOM 3166 N N . VAL A 1 407 ? 3.346 -24.391 9.914 1 98.5 407 VAL A N 1
ATOM 3167 C CA . VAL A 1 407 ? 4.785 -24.25 9.703 1 98.5 407 VAL A CA 1
ATOM 3168 C C . VAL A 1 407 ? 5.391 -23.375 10.789 1 98.5 407 VAL A C 1
ATOM 3170 O O . VAL A 1 407 ? 4.672 -22.656 11.5 1 98.5 407 VAL A O 1
ATOM 3173 N N . ASP A 1 408 ? 6.715 -23.406 10.93 1 98.44 408 ASP A N 1
ATOM 3174 C CA . ASP A 1 408 ? 7.461 -22.578 11.875 1 98.44 408 ASP A CA 1
ATOM 3175 C C . ASP A 1 408 ? 8.008 -21.328 11.203 1 98.44 408 ASP A C 1
ATOM 3177 O O . ASP A 1 408 ? 9.039 -21.359 10.539 1 98.44 408 ASP A O 1
ATOM 3181 N N . GLU A 1 409 ? 7.348 -20.234 11.422 1 98.12 409 GLU A N 1
ATOM 3182 C CA . GLU A 1 409 ? 7.664 -18.969 10.773 1 98.12 409 GLU A CA 1
ATOM 3183 C C . GLU A 1 409 ? 9.109 -18.562 11.039 1 98.12 409 GLU A C 1
ATOM 3185 O O . GLU A 1 409 ? 9.828 -18.156 10.117 1 98.12 409 GLU A O 1
ATOM 3190 N N . GLU A 1 410 ? 9.57 -18.609 12.227 1 97.56 410 GLU A N 1
ATOM 3191 C CA . GLU A 1 410 ? 10.922 -18.188 12.586 1 97.56 410 GLU A CA 1
ATOM 3192 C C . GLU A 1 410 ? 11.969 -19.031 11.875 1 97.56 410 GLU A C 1
ATOM 3194 O O . GLU A 1 410 ? 12.977 -18.516 11.398 1 97.56 410 GLU A O 1
ATOM 3199 N N . GLU A 1 411 ? 11.742 -20.312 11.828 1 98.38 411 GLU A N 1
ATOM 3200 C CA . GLU A 1 411 ? 12.664 -21.203 11.125 1 98.38 411 GLU A CA 1
ATOM 3201 C C . GLU A 1 411 ? 12.766 -20.828 9.648 1 98.38 411 GLU A C 1
ATOM 3203 O O . GLU A 1 411 ? 13.867 -20.781 9.094 1 98.38 411 GLU A O 1
ATOM 3208 N N . ILE A 1 412 ? 11.633 -20.578 9.078 1 98.75 412 ILE A N 1
ATOM 3209 C CA . ILE A 1 412 ? 11.586 -20.25 7.66 1 98.75 412 ILE A CA 1
ATOM 3210 C C . ILE A 1 412 ? 12.367 -18.969 7.395 1 98.75 412 ILE A C 1
ATOM 3212 O O . ILE A 1 412 ? 13.227 -18.938 6.508 1 98.75 412 ILE A O 1
ATOM 3216 N N . ILE A 1 413 ? 12.094 -17.953 8.188 1 98.19 413 ILE A N 1
ATOM 3217 C CA . ILE A 1 413 ? 12.734 -16.641 8.023 1 98.19 413 ILE A CA 1
ATOM 3218 C C . ILE A 1 413 ? 14.25 -16.797 8.172 1 98.19 413 ILE A C 1
ATOM 3220 O O . ILE A 1 413 ? 15.008 -16.281 7.34 1 98.19 413 ILE A O 1
ATOM 3224 N N . ASN A 1 414 ? 14.727 -17.547 9.125 1 97.94 414 ASN A N 1
ATOM 3225 C CA . ASN A 1 414 ? 16.141 -17.719 9.398 1 97.94 414 ASN A CA 1
ATOM 3226 C C . ASN A 1 414 ? 16.828 -18.531 8.289 1 97.94 414 ASN A C 1
ATOM 3228 O O . ASN A 1 414 ? 17.922 -18.188 7.852 1 97.94 414 ASN A O 1
ATOM 3232 N N . LYS A 1 415 ? 16.156 -19.625 7.871 1 98.44 415 LYS A N 1
ATOM 3233 C CA . LYS A 1 415 ? 16.734 -20.469 6.828 1 98.44 415 LYS A CA 1
ATOM 3234 C C . LYS A 1 415 ? 16.875 -19.703 5.512 1 98.44 415 LYS A C 1
ATOM 3236 O O . LYS A 1 415 ? 17.891 -19.797 4.84 1 98.44 415 LYS A O 1
ATOM 3241 N N . VAL A 1 416 ? 15.859 -18.984 5.145 1 98.56 416 VAL A N 1
ATOM 3242 C CA . VAL A 1 416 ? 15.883 -18.234 3.889 1 98.56 416 VAL A CA 1
ATOM 3243 C C . VAL A 1 416 ? 16.953 -17.156 3.953 1 98.56 416 VAL A C 1
ATOM 3245 O O . VAL A 1 416 ? 17.672 -16.922 2.975 1 98.56 416 VAL A O 1
ATOM 3248 N N . GLN A 1 417 ? 17.078 -16.469 5.129 1 97.88 417 GLN A N 1
ATOM 3249 C CA . GLN A 1 417 ? 18.125 -15.453 5.27 1 97.88 417 GLN A CA 1
ATOM 3250 C C . GLN A 1 417 ? 19.5 -16.062 5.066 1 97.88 417 GLN A C 1
ATOM 3252 O O . GLN A 1 417 ? 20.359 -15.477 4.391 1 97.88 417 GLN A O 1
ATOM 3257 N N . LYS A 1 418 ? 19.766 -17.234 5.625 1 97.75 418 LYS A N 1
ATOM 3258 C CA . LYS A 1 418 ? 21.062 -17.906 5.484 1 97.75 418 LYS A CA 1
ATOM 3259 C C . LYS A 1 418 ? 21.344 -18.266 4.027 1 97.75 418 LYS A C 1
ATOM 3261 O O . LYS A 1 418 ? 22.469 -18.125 3.561 1 97.75 418 LYS A O 1
ATOM 3266 N N . ILE A 1 419 ? 20.297 -18.703 3.352 1 97.81 419 ILE A N 1
ATOM 3267 C CA . ILE A 1 419 ? 20.422 -19.062 1.94 1 97.81 419 ILE A CA 1
ATOM 3268 C C . ILE A 1 419 ? 20.844 -17.828 1.141 1 97.81 419 ILE A C 1
ATOM 3270 O O . ILE A 1 419 ? 21.797 -17.875 0.372 1 97.81 419 ILE A O 1
ATOM 3274 N N . VAL A 1 420 ? 20.172 -16.719 1.352 1 96.69 420 VAL A N 1
ATOM 3275 C CA . VAL A 1 420 ? 20.406 -15.508 0.564 1 96.69 420 VAL A CA 1
ATOM 3276 C C . VAL A 1 420 ? 21.766 -14.922 0.919 1 96.69 420 VAL A C 1
ATOM 3278 O O . VAL A 1 420 ? 22.469 -14.391 0.052 1 96.69 420 VAL A O 1
ATOM 3281 N N . ASP A 1 421 ? 22.219 -15.008 2.205 1 95.62 421 ASP A N 1
ATOM 3282 C CA . ASP A 1 421 ? 23.531 -14.531 2.621 1 95.62 421 ASP A CA 1
ATOM 3283 C C . ASP A 1 421 ? 24.641 -15.25 1.864 1 95.62 421 ASP A C 1
ATOM 3285 O O . ASP A 1 421 ? 25.703 -14.68 1.624 1 95.62 421 ASP A O 1
ATOM 3289 N N . LYS A 1 422 ? 24.406 -16.5 1.469 1 94.19 422 LYS A N 1
ATOM 3290 C CA . LYS A 1 422 ? 25.406 -17.297 0.768 1 94.19 422 LYS A CA 1
ATOM 3291 C C . LYS A 1 422 ? 25.359 -17.047 -0.736 1 94.19 422 LYS A C 1
ATOM 3293 O O . LYS A 1 422 ? 26.359 -17.234 -1.435 1 94.19 422 LYS A O 1
ATOM 3298 N N . LEU A 1 423 ? 24.156 -16.672 -1.248 1 90.38 423 LEU A N 1
ATOM 3299 C CA . LEU A 1 423 ? 23.984 -16.438 -2.678 1 90.38 423 LEU A CA 1
ATOM 3300 C C . LEU A 1 423 ? 24.625 -15.117 -3.098 1 90.38 423 LEU A C 1
ATOM 3302 O O . LEU A 1 423 ? 24.984 -14.945 -4.262 1 90.38 423 LEU A O 1
ATOM 3306 N N . HIS A 1 424 ? 24.688 -14.086 -2.172 1 74.56 424 HIS A N 1
ATOM 3307 C CA . HIS A 1 424 ? 25.234 -12.773 -2.496 1 74.56 424 HIS A CA 1
ATOM 3308 C C . HIS A 1 424 ? 26.594 -12.555 -1.833 1 74.56 424 HIS A C 1
ATOM 3310 O O . HIS A 1 424 ? 27.484 -11.938 -2.418 1 74.56 424 HIS A O 1
ATOM 3316 N N . MET B 1 1 ? 15.18 11.977 30.828 1 86.88 1 MET B N 1
ATOM 3317 C CA . MET B 1 1 ? 14.945 10.578 30.5 1 86.88 1 MET B CA 1
ATOM 3318 C C . MET B 1 1 ? 16.031 10.047 29.562 1 86.88 1 MET B C 1
ATOM 3320 O O . MET B 1 1 ? 16.531 10.781 28.703 1 86.88 1 MET B O 1
ATOM 3324 N N . SER B 1 2 ? 16.531 8.844 29.859 1 97.19 2 SER B N 1
ATOM 3325 C CA . SER B 1 2 ? 17.547 8.258 29 1 97.19 2 SER B CA 1
ATOM 3326 C C . SER B 1 2 ? 17.094 6.918 28.438 1 97.19 2 SER B C 1
ATOM 3328 O O . SER B 1 2 ? 16.453 6.137 29.125 1 97.19 2 SER B O 1
ATOM 3330 N N . ILE B 1 3 ? 17.344 6.73 27.156 1 98.62 3 ILE B N 1
ATOM 3331 C CA . ILE B 1 3 ? 16.953 5.512 26.453 1 98.62 3 ILE B CA 1
ATOM 3332 C C . ILE B 1 3 ? 18.172 4.938 25.719 1 98.62 3 ILE B C 1
ATOM 3334 O O . ILE B 1 3 ? 18.922 5.676 25.078 1 98.62 3 ILE B O 1
ATOM 3338 N N . LEU B 1 4 ? 18.391 3.662 25.875 1 98.75 4 LEU B N 1
ATOM 3339 C CA . LEU B 1 4 ? 19.406 2.953 25.094 1 98.75 4 LEU B CA 1
ATOM 3340 C C . LEU B 1 4 ? 18.766 1.908 24.188 1 98.75 4 LEU B C 1
ATOM 3342 O O . LEU B 1 4 ? 18.156 0.954 24.672 1 98.75 4 LEU B O 1
ATOM 3346 N N . ILE B 1 5 ? 18.797 2.139 22.875 1 98.81 5 ILE B N 1
ATOM 3347 C CA . ILE B 1 5 ? 18.359 1.165 21.875 1 98.81 5 ILE B CA 1
ATOM 3348 C C . ILE B 1 5 ? 19.547 0.313 21.438 1 98.81 5 ILE B C 1
ATOM 3350 O O . ILE B 1 5 ? 20.547 0.835 20.922 1 98.81 5 ILE B O 1
ATOM 3354 N N . LYS B 1 6 ? 19.453 -1.008 21.531 1 98.25 6 LYS B N 1
ATOM 3355 C CA . LYS B 1 6 ? 20.609 -1.875 21.297 1 98.25 6 LYS B CA 1
ATOM 3356 C C . LYS B 1 6 ? 20.375 -2.775 20.094 1 98.25 6 LYS B C 1
ATOM 3358 O O . LYS B 1 6 ? 19.25 -3.164 19.797 1 98.25 6 LYS B O 1
ATOM 3363 N N . ASN B 1 7 ? 21.391 -3.066 19.391 1 97.44 7 ASN B N 1
ATOM 3364 C CA . ASN B 1 7 ? 21.484 -4.184 18.469 1 97.44 7 ASN B CA 1
ATOM 3365 C C . ASN B 1 7 ? 20.562 -3.984 17.266 1 97.44 7 ASN B C 1
ATOM 3367 O O . ASN B 1 7 ? 19.906 -4.93 16.797 1 97.44 7 ASN B O 1
ATOM 3371 N N . GLY B 1 8 ? 20.406 -2.785 16.734 1 98.12 8 GLY B N 1
ATOM 3372 C CA . GLY B 1 8 ? 19.547 -2.568 15.594 1 98.12 8 GLY B CA 1
ATOM 3373 C C . GLY B 1 8 ? 20.297 -2.264 14.312 1 98.12 8 GLY B C 1
ATOM 3374 O O . GLY B 1 8 ? 21.516 -2.09 14.336 1 98.12 8 GLY B O 1
ATOM 3375 N N . ARG B 1 9 ? 19.703 -2.445 13.148 1 98.44 9 ARG B N 1
ATOM 3376 C CA . ARG B 1 9 ? 20.156 -1.857 11.891 1 98.44 9 ARG B CA 1
ATOM 3377 C C . ARG B 1 9 ? 19.75 -0.39 11.797 1 98.44 9 ARG B C 1
ATOM 3379 O O . ARG B 1 9 ? 18.562 -0.075 11.656 1 98.44 9 ARG B O 1
ATOM 3386 N N . ILE B 1 10 ? 20.688 0.527 11.852 1 98.88 10 ILE B N 1
ATOM 3387 C CA . ILE B 1 10 ? 20.453 1.961 11.961 1 98.88 10 ILE B CA 1
ATOM 3388 C C . ILE B 1 10 ? 20.625 2.615 10.586 1 98.88 10 ILE B C 1
ATOM 3390 O O . ILE B 1 10 ? 21.641 2.408 9.922 1 98.88 10 ILE B O 1
ATOM 3394 N N . ILE B 1 11 ? 19.625 3.326 10.125 1 98.88 11 ILE B N 1
ATOM 3395 C CA . ILE B 1 11 ? 19.797 4.191 8.961 1 98.88 11 ILE B CA 1
ATOM 3396 C C . ILE B 1 11 ? 20.469 5.496 9.391 1 98.88 11 ILE B C 1
ATOM 3398 O O . ILE B 1 11 ? 19.797 6.41 9.883 1 98.88 11 ILE B O 1
ATOM 3402 N N . TYR B 1 12 ? 21.719 5.664 9.078 1 98.56 12 TYR B N 1
ATOM 3403 C CA . TYR B 1 12 ? 22.547 6.688 9.703 1 98.56 12 TYR B CA 1
ATOM 3404 C C . TYR B 1 12 ? 22.938 7.766 8.703 1 98.56 12 TYR B C 1
ATOM 3406 O O . TYR B 1 12 ? 23.422 7.457 7.609 1 98.56 12 TYR B O 1
ATOM 3414 N N . GLY B 1 13 ? 22.703 9.008 9.07 1 98.38 13 GLY B N 1
ATOM 3415 C CA . GLY B 1 13 ? 23.312 10.133 8.375 1 98.38 13 GLY B CA 1
ATOM 3416 C C . GLY B 1 13 ? 22.562 10.523 7.113 1 98.38 13 GLY B C 1
ATOM 3417 O O . GLY B 1 13 ? 21.5 9.969 6.816 1 98.38 13 GLY B O 1
ATOM 3418 N N . GLU B 1 14 ? 23.109 11.508 6.422 1 97.56 14 GLU B N 1
ATOM 3419 C CA . GLU B 1 14 ? 22.5 12.086 5.227 1 97.56 14 GLU B CA 1
ATOM 3420 C C . GLU B 1 14 ? 22.516 11.094 4.066 1 97.56 14 GLU B C 1
ATOM 3422 O O . GLU B 1 14 ? 21.625 11.109 3.223 1 97.56 14 GLU B O 1
ATOM 3427 N N . ASN B 1 15 ? 23.484 10.188 4.129 1 97.81 15 ASN B N 1
ATOM 3428 C CA . ASN B 1 15 ? 23.656 9.273 3.008 1 97.81 15 ASN B CA 1
ATOM 3429 C C . ASN B 1 15 ? 22.906 7.965 3.23 1 97.81 15 ASN B C 1
ATOM 3431 O O . ASN B 1 15 ? 22.953 7.07 2.385 1 97.81 15 ASN B O 1
ATOM 3435 N N . LEU B 1 16 ? 22.266 7.816 4.316 1 98.44 16 LEU B N 1
ATOM 3436 C CA . LEU B 1 16 ? 21.438 6.66 4.645 1 98.44 16 LEU B CA 1
ATOM 3437 C C . LEU B 1 16 ? 22.281 5.402 4.762 1 98.44 16 LEU B C 1
ATOM 3439 O O . LEU B 1 16 ? 21.922 4.344 4.246 1 98.44 16 LEU B O 1
ATOM 3443 N N . ASP B 1 17 ? 23.438 5.523 5.375 1 98.19 17 ASP B N 1
ATOM 3444 C CA . ASP B 1 17 ? 24.266 4.352 5.629 1 98.19 17 ASP B CA 1
ATOM 3445 C C . ASP B 1 17 ? 23.594 3.408 6.625 1 98.19 17 ASP B C 1
ATOM 3447 O O . ASP B 1 17 ? 23 3.855 7.598 1 98.19 17 ASP B O 1
ATOM 3451 N N . ILE B 1 18 ? 23.672 2.076 6.344 1 98.19 18 ILE B N 1
ATOM 3452 C CA . ILE B 1 18 ? 23.125 1.104 7.281 1 98.19 18 ILE B CA 1
ATOM 3453 C C . ILE B 1 18 ? 24.234 0.625 8.227 1 98.19 18 ILE B C 1
ATOM 3455 O O . ILE B 1 18 ? 25.203 0.009 7.789 1 98.19 18 ILE B O 1
ATOM 3459 N N . ILE B 1 19 ? 24.047 0.908 9.484 1 97.31 19 ILE B N 1
ATOM 3460 C CA . ILE B 1 19 ? 25.031 0.475 10.477 1 97.31 19 ILE B CA 1
ATOM 3461 C C . ILE B 1 19 ? 24.359 -0.395 11.531 1 97.31 19 ILE B C 1
ATOM 3463 O O . ILE B 1 19 ? 23.234 -0.116 11.945 1 97.31 19 ILE B O 1
ATOM 3467 N N . ASN B 1 20 ? 25 -1.478 11.898 1 97.69 20 ASN B N 1
ATOM 3468 C CA . ASN B 1 20 ? 24.531 -2.283 13.023 1 97.69 20 ASN B CA 1
ATOM 3469 C C . ASN B 1 20 ? 25.078 -1.764 14.352 1 97.69 20 ASN B C 1
ATOM 3471 O O . ASN B 1 20 ? 26.281 -1.562 14.492 1 97.69 20 ASN B O 1
ATOM 3475 N N . GLY B 1 21 ? 24.156 -1.361 15.273 1 97.94 21 GLY B N 1
ATOM 3476 C CA . GLY B 1 21 ? 24.672 -0.87 16.531 1 97.94 21 GLY B CA 1
ATOM 3477 C C . GLY B 1 21 ? 23.594 -0.332 17.453 1 97.94 21 GLY B C 1
ATOM 3478 O O . GLY B 1 21 ? 22.484 -0.866 17.5 1 97.94 21 GLY B O 1
ATOM 3479 N N . ASP B 1 22 ? 24.047 0.611 18.328 1 98.56 22 ASP B N 1
ATOM 3480 C CA . ASP B 1 22 ? 23.219 1.125 19.422 1 98.56 22 ASP B CA 1
ATOM 3481 C C . ASP B 1 22 ? 23.016 2.633 19.297 1 98.56 22 ASP B C 1
ATOM 3483 O O . ASP B 1 22 ? 23.828 3.322 18.656 1 98.56 22 ASP B O 1
ATOM 3487 N N . ILE B 1 23 ? 21.953 3.131 19.797 1 98.88 23 ILE B N 1
ATOM 3488 C CA . ILE B 1 23 ? 21.672 4.559 19.922 1 98.88 23 ILE B CA 1
ATOM 3489 C C . ILE B 1 23 ? 21.406 4.91 21.375 1 98.88 23 ILE B C 1
ATOM 3491 O O . ILE B 1 23 ? 20.562 4.277 22.031 1 98.88 23 ILE B O 1
ATOM 3495 N N . TYR B 1 24 ? 22.109 5.867 21.891 1 98.81 24 TYR B N 1
ATOM 3496 C CA . TYR B 1 24 ? 21.859 6.414 23.219 1 98.81 24 TYR B CA 1
ATOM 3497 C C . TYR B 1 24 ? 21.172 7.773 23.125 1 98.81 24 TYR B C 1
ATOM 3499 O O . TYR B 1 24 ? 21.688 8.688 22.484 1 98.81 24 TYR B O 1
ATOM 3507 N N . ILE B 1 25 ? 20.016 7.867 23.75 1 98.81 25 ILE B N 1
ATOM 3508 C CA . ILE B 1 25 ? 19.234 9.102 23.781 1 98.81 25 ILE B CA 1
ATOM 3509 C C . ILE B 1 25 ? 19.297 9.711 25.188 1 98.81 25 ILE B C 1
ATOM 3511 O O . ILE B 1 25 ? 19.094 9.016 26.188 1 98.81 25 ILE B O 1
ATOM 3515 N N . GLU B 1 26 ? 19.625 10.961 25.297 1 98.25 26 GLU B N 1
ATOM 3516 C CA . GLU B 1 26 ? 19.594 11.742 26.531 1 98.25 26 GLU B CA 1
ATOM 3517 C C . GLU B 1 26 ? 18.719 12.984 26.375 1 98.25 26 GLU B C 1
ATOM 3519 O O . GLU B 1 26 ? 18.984 13.836 25.531 1 98.25 26 GLU B O 1
ATOM 3524 N N . GLY B 1 27 ? 17.766 13.094 27.25 1 97.69 27 GLY B N 1
ATOM 3525 C CA . GLY B 1 27 ? 16.781 14.125 27 1 97.69 27 GLY B CA 1
ATOM 3526 C C . GLY B 1 27 ? 16.047 13.961 25.688 1 97.69 27 GLY B C 1
ATOM 3527 O O . GLY B 1 27 ? 15.5 12.891 25.406 1 97.69 27 GLY B O 1
ATOM 3528 N N . ASN B 1 28 ? 16.062 14.984 24.938 1 98.38 28 ASN B N 1
ATOM 3529 C CA . ASN B 1 28 ? 15.328 14.898 23.672 1 98.38 28 ASN B CA 1
ATOM 3530 C C . ASN B 1 28 ? 16.281 14.781 22.484 1 98.38 28 ASN B C 1
ATOM 3532 O O . ASN B 1 28 ? 15.867 15 21.344 1 98.38 28 ASN B O 1
ATOM 3536 N N . ARG B 1 29 ? 17.562 14.383 22.766 1 98.5 29 ARG B N 1
ATOM 3537 C CA . ARG B 1 29 ? 18.562 14.352 21.703 1 98.5 29 ARG B CA 1
ATOM 3538 C C . ARG B 1 29 ? 19.203 12.969 21.594 1 98.5 29 ARG B C 1
ATOM 3540 O O . ARG B 1 29 ? 19.312 12.25 22.594 1 98.5 29 ARG B O 1
ATOM 3547 N N . ILE B 1 30 ? 19.547 12.656 20.391 1 98.75 30 ILE B N 1
ATOM 3548 C CA . ILE B 1 30 ? 20.438 11.516 20.188 1 98.75 30 ILE B CA 1
ATOM 3549 C C . ILE B 1 30 ? 21.844 11.867 20.656 1 98.75 30 ILE B C 1
ATOM 3551 O O . ILE B 1 30 ? 22.531 12.672 20.031 1 98.75 30 ILE B O 1
ATOM 3555 N N . ALA B 1 31 ? 22.234 11.25 21.703 1 98.62 31 ALA B N 1
ATOM 3556 C CA . ALA B 1 31 ? 23.5 11.641 22.328 1 98.62 31 ALA B CA 1
ATOM 3557 C C . ALA B 1 31 ? 24.672 10.883 21.703 1 98.62 31 ALA B C 1
ATOM 3559 O O . ALA B 1 31 ? 25.75 11.445 21.531 1 98.62 31 ALA B O 1
ATOM 3560 N N . LYS B 1 32 ? 24.453 9.602 21.422 1 98.38 32 LYS B N 1
ATOM 3561 C CA . LYS B 1 32 ? 25.531 8.773 20.891 1 98.38 32 LYS B CA 1
ATOM 3562 C C . LYS B 1 32 ? 24.984 7.664 20 1 98.38 32 LYS B C 1
ATOM 3564 O O . LYS B 1 32 ? 23.938 7.094 20.281 1 98.38 32 LYS B O 1
ATOM 3569 N N . VAL B 1 33 ? 25.703 7.426 18.922 1 98.38 33 VAL B N 1
ATOM 3570 C CA . VAL B 1 33 ? 25.469 6.285 18.031 1 98.38 33 VAL B CA 1
ATOM 3571 C C . VAL B 1 33 ? 26.75 5.465 17.906 1 98.38 33 VAL B C 1
ATOM 3573 O O . VAL B 1 33 ? 27.828 6.02 17.688 1 98.38 33 VAL B O 1
ATOM 3576 N N . GLY B 1 34 ? 26.672 4.211 18.094 1 96.75 34 GLY B N 1
ATOM 3577 C CA . GLY B 1 34 ? 27.875 3.391 17.984 1 96.75 34 GLY B CA 1
ATOM 3578 C C . GLY B 1 34 ? 27.609 1.924 18.281 1 96.75 34 GLY B C 1
ATOM 3579 O O . GLY B 1 34 ? 26.484 1.525 18.531 1 96.75 34 GLY B O 1
ATOM 3580 N N . ARG B 1 35 ? 28.672 1.038 18.156 1 94.75 35 ARG B N 1
ATOM 3581 C CA . ARG B 1 35 ? 28.578 -0.396 18.406 1 94.75 35 ARG B CA 1
ATOM 3582 C C . ARG B 1 35 ? 28.969 -0.73 19.844 1 94.75 35 ARG B C 1
ATOM 3584 O O . ARG B 1 35 ? 29.953 -0.193 20.359 1 94.75 35 ARG B O 1
ATOM 3591 N N . GLY B 1 36 ? 28.156 -1.49 20.422 1 95.25 36 GLY B N 1
ATOM 3592 C CA . GLY B 1 36 ? 28.516 -2.023 21.719 1 95.25 36 GLY B CA 1
ATOM 3593 C C . GLY B 1 36 ? 28.609 -0.956 22.797 1 95.25 36 GLY B C 1
ATOM 3594 O O . GLY B 1 36 ? 29.516 -0.976 23.625 1 95.25 36 GLY B O 1
ATOM 3595 N N . LEU B 1 37 ? 27.688 0.008 22.75 1 95.75 37 LEU B N 1
ATOM 3596 C CA . LEU B 1 37 ? 27.688 1.068 23.75 1 95.75 37 LEU B CA 1
ATOM 3597 C C . LEU B 1 37 ? 27.438 0.499 25.141 1 95.75 37 LEU B C 1
ATOM 3599 O O . LEU B 1 37 ? 26.516 -0.287 25.344 1 95.75 37 LEU B O 1
ATOM 3603 N N . LYS B 1 38 ? 28.359 0.778 26.172 1 92.69 38 LYS B N 1
ATOM 3604 C CA . LYS B 1 38 ? 28.234 0.361 27.562 1 92.69 38 LYS B CA 1
ATOM 3605 C C . LYS B 1 38 ? 27.734 1.504 28.438 1 92.69 38 LYS B C 1
ATOM 3607 O O . LYS B 1 38 ? 28.469 1.993 29.312 1 92.69 38 LYS B O 1
ATOM 3612 N N . LEU B 1 39 ? 26.594 1.987 28.172 1 94.12 39 LEU B N 1
ATOM 3613 C CA . LEU B 1 39 ? 25.969 3.09 28.891 1 94.12 39 LEU B CA 1
ATOM 3614 C C . LEU B 1 39 ? 24.719 2.623 29.625 1 94.12 39 LEU B C 1
ATOM 3616 O O . LEU B 1 39 ? 24.016 1.73 29.156 1 94.12 39 LEU B O 1
ATOM 3620 N N . SER B 1 40 ? 24.547 3.16 30.812 1 95.06 40 SER B N 1
ATOM 3621 C CA . SER B 1 40 ? 23.312 2.902 31.547 1 95.06 40 SER B CA 1
ATOM 3622 C C . SER B 1 40 ? 22.203 3.865 31.141 1 95.06 40 SER B C 1
ATOM 3624 O O . SER B 1 40 ? 22.469 5.039 30.859 1 95.06 40 SER B O 1
ATOM 3626 N N . ALA B 1 41 ? 21.016 3.357 30.984 1 97.25 41 ALA B N 1
ATOM 3627 C CA . ALA B 1 41 ? 19.844 4.176 30.641 1 97.25 41 ALA B CA 1
ATOM 3628 C C . ALA B 1 41 ? 18.625 3.74 31.438 1 97.25 41 ALA B C 1
ATOM 3630 O O . ALA B 1 41 ? 18.531 2.596 31.891 1 97.25 41 ALA B O 1
ATOM 3631 N N . GLU B 1 42 ? 17.75 4.652 31.641 1 97.31 42 GLU B N 1
ATOM 3632 C CA . GLU B 1 42 ? 16.5 4.363 32.312 1 97.31 42 GLU B CA 1
ATOM 3633 C C . GLU B 1 42 ? 15.695 3.307 31.578 1 97.31 42 GLU B C 1
ATOM 3635 O O . GLU B 1 42 ? 15.047 2.457 32.188 1 97.31 42 GLU B O 1
ATOM 3640 N N . TYR B 1 43 ? 15.664 3.402 30.25 1 97.56 43 TYR B N 1
ATOM 3641 C CA . TYR B 1 43 ? 14.977 2.428 29.406 1 97.56 43 TYR B CA 1
ATOM 3642 C C . TYR B 1 43 ? 15.945 1.787 28.422 1 97.56 43 TYR B C 1
ATOM 3644 O O . TYR B 1 43 ? 16.812 2.463 27.859 1 97.56 43 TYR B O 1
ATOM 3652 N N . VAL B 1 44 ? 15.836 0.498 28.297 1 98.12 44 VAL B N 1
ATOM 3653 C CA . VAL B 1 44 ? 16.641 -0.23 27.312 1 98.12 44 VAL B CA 1
ATOM 3654 C C . VAL B 1 44 ? 15.719 -0.979 26.344 1 98.12 44 VAL B C 1
ATOM 3656 O O . VAL B 1 44 ? 14.828 -1.714 26.766 1 98.12 44 VAL B O 1
ATOM 3659 N N . ILE B 1 45 ? 15.875 -0.764 25.078 1 98.19 45 ILE B N 1
ATOM 3660 C CA . ILE B 1 45 ? 15.094 -1.413 24.031 1 98.19 45 ILE B CA 1
ATOM 3661 C C . ILE B 1 45 ? 16 -2.314 23.188 1 98.19 45 ILE B C 1
ATOM 3663 O O . ILE B 1 45 ? 17.047 -1.875 22.703 1 98.19 45 ILE B O 1
ATOM 3667 N N . ASP B 1 46 ? 15.688 -3.596 23.062 1 97.81 46 ASP B N 1
ATOM 3668 C CA . ASP B 1 46 ? 16.406 -4.504 22.172 1 97.81 46 ASP B CA 1
ATOM 3669 C C . ASP B 1 46 ? 15.844 -4.438 20.75 1 97.81 46 ASP B C 1
ATOM 3671 O O . ASP B 1 46 ? 14.695 -4.82 20.5 1 97.81 46 ASP B O 1
ATOM 3675 N N . ALA B 1 47 ? 16.625 -3.998 19.797 1 97.94 47 ALA B N 1
ATOM 3676 C CA . ALA B 1 47 ? 16.188 -3.82 18.406 1 97.94 47 ALA B CA 1
ATOM 3677 C C . ALA B 1 47 ? 16.797 -4.887 17.5 1 97.94 47 ALA B C 1
ATOM 3679 O O . ALA B 1 47 ? 16.984 -4.656 16.312 1 97.94 47 ALA B O 1
ATOM 3680 N N . ASN B 1 48 ? 17.094 -6.07 18.047 1 95.5 48 ASN B N 1
ATOM 3681 C CA . ASN B 1 48 ? 17.594 -7.168 17.234 1 95.5 48 ASN B CA 1
ATOM 3682 C C . ASN B 1 48 ? 16.609 -7.555 16.141 1 95.5 48 ASN B C 1
ATOM 3684 O O . ASN B 1 48 ? 15.438 -7.816 16.422 1 95.5 48 ASN B O 1
ATOM 3688 N N . GLY B 1 49 ? 17.125 -7.613 14.867 1 95.31 49 GLY B N 1
ATOM 3689 C CA . GLY B 1 49 ? 16.281 -7.953 13.734 1 95.31 49 GLY B CA 1
ATOM 3690 C C . GLY B 1 49 ? 15.383 -6.812 13.289 1 95.31 49 GLY B C 1
ATOM 3691 O O . GLY B 1 49 ? 14.516 -6.996 12.438 1 95.31 49 GLY B O 1
ATOM 3692 N N . LYS B 1 50 ? 15.539 -5.664 13.891 1 98.44 50 LYS B N 1
ATOM 3693 C CA . LYS B 1 50 ? 14.703 -4.512 13.578 1 98.44 50 LYS B CA 1
ATOM 3694 C C . LYS B 1 50 ? 15.516 -3.396 12.93 1 98.44 50 LYS B C 1
ATOM 3696 O O . LYS B 1 50 ? 16.75 -3.438 12.93 1 98.44 50 LYS B O 1
ATOM 3701 N N . VAL B 1 51 ? 14.844 -2.496 12.305 1 98.88 51 VAL B N 1
ATOM 3702 C CA . VAL B 1 51 ? 15.453 -1.329 11.672 1 98.88 51 VAL B CA 1
ATOM 3703 C C . VAL B 1 51 ? 15.102 -0.07 12.461 1 98.88 51 VAL B C 1
ATOM 3705 O O . VAL B 1 51 ? 13.938 0.133 12.836 1 98.88 51 VAL B O 1
ATOM 3708 N N . ILE B 1 52 ? 16.125 0.709 12.797 1 98.94 52 ILE B N 1
ATOM 3709 C CA . ILE B 1 52 ? 15.945 1.99 13.469 1 98.94 52 ILE B CA 1
ATOM 3710 C C . ILE B 1 52 ? 16.031 3.125 12.445 1 98.94 52 ILE B C 1
ATOM 3712 O O . ILE B 1 52 ? 17.078 3.363 11.859 1 98.94 52 ILE B O 1
ATOM 3716 N N . SER B 1 53 ? 14.938 3.783 12.234 1 98.94 53 SER B N 1
ATOM 3717 C CA . SER B 1 53 ? 14.797 4.887 11.289 1 98.94 53 SER B CA 1
ATOM 3718 C C . SER B 1 53 ? 14.484 6.195 12.016 1 98.94 53 SER B C 1
ATOM 3720 O O . SER B 1 53 ? 13.93 6.184 13.117 1 98.94 53 SER B O 1
ATOM 3722 N N . PRO B 1 54 ? 14.969 7.391 11.43 1 98.94 54 PRO B N 1
ATOM 3723 C CA . PRO B 1 54 ? 14.289 8.594 11.906 1 98.94 54 PRO B CA 1
ATOM 3724 C C . PRO B 1 54 ? 12.773 8.516 11.758 1 98.94 54 PRO B C 1
ATOM 3726 O O . PRO B 1 54 ? 12.273 7.816 10.867 1 98.94 54 PRO B O 1
ATOM 3729 N N . GLY B 1 55 ? 12.031 9.117 12.688 1 98.94 55 GLY B N 1
ATOM 3730 C CA . GLY B 1 55 ? 10.594 9.203 12.516 1 98.94 55 GLY B CA 1
ATOM 3731 C C . GLY B 1 55 ? 10.18 9.852 11.211 1 98.94 55 GLY B C 1
ATOM 3732 O O . GLY B 1 55 ? 10.867 10.742 10.711 1 98.94 55 GLY B O 1
ATOM 3733 N N . PHE B 1 56 ? 9.086 9.438 10.656 1 98.94 56 PHE B N 1
ATOM 3734 C CA . PHE B 1 56 ? 8.617 9.984 9.383 1 98.94 56 PHE B CA 1
ATOM 3735 C C . PHE B 1 56 ? 7.906 11.312 9.602 1 98.94 56 PHE B C 1
ATOM 3737 O O . PHE B 1 56 ? 7.328 11.547 10.664 1 98.94 56 PHE B O 1
ATOM 3744 N N . ILE B 1 57 ? 8.016 12.164 8.633 1 98.94 57 ILE B N 1
ATOM 3745 C CA . ILE B 1 57 ? 7.402 13.484 8.68 1 98.94 57 ILE B CA 1
ATOM 3746 C C . ILE B 1 57 ? 6.305 13.586 7.621 1 98.94 57 ILE B C 1
ATOM 3748 O O . ILE B 1 57 ? 6.582 13.516 6.418 1 98.94 57 ILE B O 1
ATOM 3752 N N . ASN B 1 58 ? 5.066 13.617 8.062 1 98.94 58 ASN B N 1
ATOM 3753 C CA . ASN B 1 58 ? 3.916 13.875 7.199 1 98.94 58 ASN B CA 1
ATOM 3754 C C . ASN B 1 58 ? 3.713 15.367 6.969 1 98.94 58 ASN B C 1
ATOM 3756 O O . ASN B 1 58 ? 3.014 16.031 7.734 1 98.94 58 ASN B O 1
ATOM 3760 N N . ALA B 1 59 ? 4.18 15.859 5.801 1 98.94 59 ALA B N 1
ATOM 3761 C CA . ALA B 1 59 ? 4.328 17.297 5.609 1 98.94 59 ALA B CA 1
ATOM 3762 C C . ALA B 1 59 ? 3.014 17.938 5.172 1 98.94 59 ALA B C 1
ATOM 3764 O O . ALA B 1 59 ? 2.941 19.141 4.965 1 98.94 59 ALA B O 1
ATOM 3765 N N . HIS B 1 60 ? 1.952 17.141 5.051 1 98.94 60 HIS B N 1
ATOM 3766 C CA . HIS B 1 60 ? 0.638 17.688 4.75 1 98.94 60 HIS B CA 1
ATOM 3767 C C . HIS B 1 60 ? -0.47 16.688 5.059 1 98.94 60 HIS B C 1
ATOM 3769 O O . HIS B 1 60 ? -0.51 15.609 4.473 1 98.94 60 HIS B O 1
ATOM 3775 N N . THR B 1 61 ? -1.38 17.094 5.871 1 98.81 61 THR B N 1
ATOM 3776 C CA . THR B 1 61 ? -2.545 16.266 6.125 1 98.81 61 THR B CA 1
ATOM 3777 C C . THR B 1 61 ? -3.701 17.094 6.676 1 98.81 61 THR B C 1
ATOM 3779 O O . THR B 1 61 ? -3.568 18.312 6.855 1 98.81 61 THR B O 1
ATOM 3782 N N . HIS B 1 62 ? -4.879 16.547 6.719 1 98.38 62 HIS B N 1
ATOM 3783 C CA . HIS B 1 62 ? -6.086 16.984 7.414 1 98.38 62 HIS B CA 1
ATOM 3784 C C . HIS B 1 62 ? -6.559 15.938 8.414 1 98.38 62 HIS B C 1
ATOM 3786 O O . HIS B 1 62 ? -7.496 15.18 8.133 1 98.38 62 HIS B O 1
ATOM 3792 N N . SER B 1 63 ? -5.973 15.922 9.602 1 98.62 63 SER B N 1
ATOM 3793 C CA . SER B 1 63 ? -6.051 14.781 10.508 1 98.62 63 SER B CA 1
ATOM 3794 C C . SER B 1 63 ? -7.492 14.492 10.906 1 98.62 63 SER B C 1
ATOM 3796 O O . SER B 1 63 ? -7.906 13.328 10.961 1 98.62 63 SER B O 1
ATOM 3798 N N . PRO B 1 64 ? -8.383 15.516 11.078 1 98.44 64 PRO B N 1
ATOM 3799 C CA . PRO B 1 64 ? -9.742 15.172 11.516 1 98.44 64 PRO B CA 1
ATOM 3800 C C . PRO B 1 64 ? -10.578 14.555 10.398 1 98.44 64 PRO B C 1
ATOM 3802 O O . PRO B 1 64 ? -11.656 14.016 10.656 1 98.44 64 PRO B O 1
ATOM 3805 N N . MET B 1 65 ? -10.109 14.609 9.195 1 97.12 65 MET B N 1
ATOM 3806 C CA . MET B 1 65 ? -10.891 14.125 8.062 1 97.12 65 MET B CA 1
ATOM 3807 C C . MET B 1 65 ? -11.016 12.602 8.094 1 97.12 65 MET B C 1
ATOM 3809 O O . MET B 1 65 ? -11.734 12.016 7.289 1 97.12 65 MET B O 1
ATOM 3813 N N . VAL B 1 66 ? -10.391 11.914 9.07 1 98.06 66 VAL B N 1
ATOM 3814 C CA . VAL B 1 66 ? -10.625 10.484 9.25 1 98.06 66 VAL B CA 1
ATOM 3815 C C . VAL B 1 66 ? -12.109 10.234 9.516 1 98.06 66 VAL B C 1
ATOM 3817 O O . VAL B 1 66 ? -12.617 9.148 9.234 1 98.06 66 VAL B O 1
ATOM 3820 N N . LEU B 1 67 ? -12.836 11.25 10.008 1 97.5 67 LEU B N 1
ATOM 3821 C CA . LEU B 1 67 ? -14.266 11.148 10.25 1 97.5 67 LEU B CA 1
ATOM 3822 C C . LEU B 1 67 ? -15.023 10.891 8.953 1 97.5 67 LEU B C 1
ATOM 3824 O O . LEU B 1 67 ? -16.172 10.43 8.977 1 97.5 67 LEU B O 1
ATOM 3828 N N . LEU B 1 68 ? -14.375 11.195 7.832 1 96.06 68 LEU B N 1
ATOM 3829 C CA . LEU B 1 68 ? -15.008 11.086 6.523 1 96.06 68 LEU B CA 1
ATOM 3830 C C . LEU B 1 68 ? -14.398 9.945 5.715 1 96.06 68 LEU B C 1
ATOM 3832 O O . LEU B 1 68 ? -14.648 9.828 4.516 1 96.06 68 LEU B O 1
ATOM 3836 N N . ARG B 1 69 ? -13.602 9.062 6.328 1 96.12 69 ARG B N 1
ATOM 3837 C CA . ARG B 1 69 ? -12.93 7.957 5.652 1 96.12 69 ARG B CA 1
ATOM 3838 C C . ARG B 1 69 ? -13.945 7 5.027 1 96.12 69 ARG B C 1
ATOM 3840 O O . ARG B 1 69 ? -14.836 6.5 5.711 1 96.12 69 ARG B O 1
ATOM 3847 N N . GLY B 1 70 ? -13.734 6.805 3.75 1 93.31 70 GLY B N 1
ATOM 3848 C CA . GLY B 1 70 ? -14.547 5.812 3.07 1 93.31 70 GLY B CA 1
ATOM 3849 C C . GLY B 1 70 ? -15.93 6.328 2.707 1 93.31 70 GLY B C 1
ATOM 3850 O O . GLY B 1 70 ? -16.766 5.578 2.189 1 93.31 70 GLY B O 1
ATOM 3851 N N . LEU B 1 71 ? -16.078 7.707 3.006 1 88.25 71 LEU B N 1
ATOM 3852 C CA . LEU B 1 71 ? -17.359 8.305 2.67 1 88.25 71 LEU B CA 1
ATOM 3853 C C . LEU B 1 71 ? -17.469 8.547 1.168 1 88.25 71 LEU B C 1
ATOM 3855 O O . LEU B 1 71 ? -16.719 9.352 0.608 1 88.25 71 LEU B O 1
ATOM 3859 N N . ALA B 1 72 ? -18.188 7.789 0.378 1 82.25 72 ALA B N 1
ATOM 3860 C CA . ALA B 1 72 ? -18.516 7.949 -1.034 1 82.25 72 ALA B CA 1
ATOM 3861 C C . ALA B 1 72 ? -17.266 7.93 -1.901 1 82.25 72 ALA B C 1
ATOM 3863 O O . ALA B 1 72 ? -16.984 8.883 -2.635 1 82.25 72 ALA B O 1
ATOM 3864 N N . ASP B 1 73 ? -16.578 6.922 -1.963 1 85 73 ASP B N 1
ATOM 3865 C CA . ASP B 1 73 ? -15.398 6.758 -2.809 1 85 73 ASP B CA 1
ATOM 3866 C C . ASP B 1 73 ? -15.789 6.637 -4.281 1 85 73 ASP B C 1
ATOM 3868 O O . ASP B 1 73 ? -16.953 6.391 -4.598 1 85 73 ASP B O 1
ATOM 3872 N N . ASP B 1 74 ? -14.844 6.988 -5.207 1 88.38 74 ASP B N 1
ATOM 3873 C CA . ASP B 1 74 ? -14.945 6.699 -6.633 1 88.38 74 ASP B CA 1
ATOM 3874 C C . ASP B 1 74 ? -15.953 7.625 -7.309 1 88.38 74 ASP B C 1
ATOM 3876 O O . ASP B 1 74 ? -16.766 7.176 -8.117 1 88.38 74 ASP B O 1
ATOM 3880 N N . LEU B 1 75 ? -15.938 8.883 -6.859 1 84.56 75 LEU B N 1
ATOM 3881 C CA . LEU B 1 75 ? -16.766 9.93 -7.449 1 84.56 75 LEU B CA 1
ATOM 3882 C C . LEU B 1 75 ? -15.914 11.078 -7.965 1 84.56 75 LEU B C 1
ATOM 3884 O O . LEU B 1 75 ? -14.805 11.297 -7.477 1 84.56 75 LEU B O 1
ATOM 3888 N N . PRO B 1 76 ? -16.484 11.695 -8.961 1 79.38 76 PRO B N 1
ATOM 3889 C CA . PRO B 1 76 ? -15.789 12.922 -9.367 1 79.38 76 PRO B CA 1
ATOM 3890 C C . PRO B 1 76 ? -15.656 13.93 -8.227 1 79.38 76 PRO B C 1
ATOM 3892 O O . PRO B 1 76 ? -16.547 14.039 -7.387 1 79.38 76 PRO B O 1
ATOM 3895 N N . LEU B 1 77 ? -14.555 14.727 -8.227 1 74.19 77 LEU B N 1
ATOM 3896 C CA . LEU B 1 77 ? -14.141 15.586 -7.129 1 74.19 77 LEU B CA 1
ATOM 3897 C C . LEU B 1 77 ? -15.266 16.531 -6.711 1 74.19 77 LEU B C 1
ATOM 3899 O O . LEU B 1 77 ? -15.656 16.547 -5.543 1 74.19 77 LEU B O 1
ATOM 3903 N N . MET B 1 78 ? -15.797 17.219 -7.664 1 76.88 78 MET B N 1
ATOM 3904 C CA . MET B 1 78 ? -16.781 18.25 -7.328 1 76.88 78 MET B CA 1
ATOM 3905 C C . MET B 1 78 ? -18.062 17.609 -6.781 1 76.88 78 MET B C 1
ATOM 3907 O O . MET B 1 78 ? -18.656 18.125 -5.84 1 76.88 78 MET B O 1
ATOM 3911 N N . GLU B 1 79 ? -18.422 16.469 -7.406 1 82.44 79 GLU B N 1
ATOM 3912 C CA . GLU B 1 79 ? -19.562 15.719 -6.867 1 82.44 79 GLU B CA 1
ATOM 3913 C C . GLU B 1 79 ? -19.25 15.211 -5.457 1 82.44 79 GLU B C 1
ATOM 3915 O O . GLU B 1 79 ? -20.094 15.344 -4.559 1 82.44 79 GLU B O 1
ATOM 3920 N N . TRP B 1 80 ? -18.125 14.695 -5.273 1 82.88 80 TRP B N 1
ATOM 3921 C CA . TRP B 1 80 ? -17.672 14.188 -3.979 1 82.88 80 TRP B CA 1
ATOM 3922 C C . TRP B 1 80 ? -17.656 15.297 -2.934 1 82.88 80 TRP B C 1
ATOM 3924 O O . TRP B 1 80 ? -18.188 15.125 -1.829 1 82.88 80 TRP B O 1
ATOM 3934 N N . LEU B 1 81 ? -17.141 16.438 -3.225 1 80.12 81 LEU B N 1
ATOM 3935 C CA . LEU B 1 81 ? -17.062 17.562 -2.312 1 80.12 81 LEU B CA 1
ATOM 3936 C C . LEU B 1 81 ? -18.438 18.109 -1.989 1 80.12 81 LEU B C 1
ATOM 3938 O O . LEU B 1 81 ? -18.828 18.188 -0.82 1 80.12 81 LEU B O 1
ATOM 3942 N N . GLN B 1 82 ? -19.234 18.406 -3.023 1 83.12 82 GLN B N 1
ATOM 3943 C CA . GLN B 1 82 ? -20.484 19.141 -2.875 1 83.12 82 GLN B CA 1
ATOM 3944 C C . GLN B 1 82 ? -21.578 18.25 -2.275 1 83.12 82 GLN B C 1
ATOM 3946 O O . GLN B 1 82 ? -22.391 18.719 -1.472 1 83.12 82 GLN B O 1
ATOM 3951 N N . GLU B 1 83 ? -21.531 17.016 -2.635 1 88.12 83 GLU B N 1
ATOM 3952 C CA . GLU B 1 83 ? -22.656 16.156 -2.264 1 88.12 83 GLU B CA 1
ATOM 3953 C C . GLU B 1 83 ? -22.344 15.359 -1.004 1 88.12 83 GLU B C 1
ATOM 3955 O O . GLU B 1 83 ? -23.25 14.891 -0.319 1 88.12 83 GLU B O 1
ATOM 3960 N N . TYR B 1 84 ? -21.094 15.258 -0.685 1 87.62 84 TYR B N 1
ATOM 3961 C CA . TYR B 1 84 ? -20.797 14.32 0.398 1 87.62 84 TYR B CA 1
ATOM 3962 C C . TYR B 1 84 ? -19.906 14.977 1.451 1 87.62 84 TYR B C 1
ATOM 3964 O O . TYR B 1 84 ? -20.266 15.023 2.631 1 87.62 84 TYR B O 1
ATOM 3972 N N . VAL B 1 85 ? -18.859 15.625 1.085 1 86.94 85 VAL B N 1
ATOM 3973 C CA . VAL B 1 85 ? -17.859 16.109 2.039 1 86.94 85 VAL B CA 1
ATOM 3974 C C . VAL B 1 85 ? -18.375 17.359 2.732 1 86.94 85 VAL B C 1
ATOM 3976 O O . VAL B 1 85 ? -18.516 17.391 3.957 1 86.94 85 VAL B O 1
ATOM 3979 N N . TRP B 1 86 ? -18.734 18.375 1.968 1 87.44 86 TRP B N 1
ATOM 3980 C CA . TRP B 1 86 ? -19.094 19.672 2.529 1 87.44 86 TRP B CA 1
ATOM 3981 C C . TRP B 1 86 ? -20.344 19.562 3.395 1 87.44 86 TRP B C 1
ATOM 3983 O O . TRP B 1 86 ? -20.406 20.156 4.473 1 87.44 86 TRP B O 1
ATOM 3993 N N . PRO B 1 87 ? -21.344 18.781 2.988 1 89.94 87 PRO B N 1
ATOM 3994 C CA . PRO B 1 87 ? -22.531 18.625 3.832 1 89.94 87 PRO B CA 1
ATOM 3995 C C . PRO B 1 87 ? -22.219 18.016 5.191 1 89.94 87 PRO B C 1
ATOM 3997 O O . PRO B 1 87 ? -22.781 18.422 6.207 1 89.94 87 PRO B O 1
ATOM 4000 N N . VAL B 1 88 ? -21.328 17.094 5.25 1 91.5 88 VAL B N 1
ATOM 4001 C CA . VAL B 1 88 ? -20.953 16.453 6.512 1 91.5 88 VAL B CA 1
ATOM 4002 C C . VAL B 1 88 ? -20.094 17.391 7.336 1 91.5 88 VAL B C 1
ATOM 4004 O O . VAL B 1 88 ? -20.266 17.5 8.555 1 91.5 88 VAL B O 1
ATOM 4007 N N . GLU B 1 89 ? -19.203 18.078 6.695 1 91.88 89 GLU B N 1
ATOM 4008 C CA . GLU B 1 89 ? -18.297 19 7.383 1 91.88 89 GLU B CA 1
ATOM 4009 C C . GLU B 1 89 ? -19.062 20.125 8.078 1 91.88 89 GLU B C 1
ATOM 4011 O O . GLU B 1 89 ? -18.656 20.594 9.141 1 91.88 89 GLU B O 1
ATOM 4016 N N . LYS B 1 90 ? -20.172 20.531 7.539 1 92.25 90 LYS B N 1
ATOM 4017 C CA . LYS B 1 90 ? -20.984 21.594 8.109 1 92.25 90 LYS B CA 1
ATOM 4018 C C . LYS B 1 90 ? -21.562 21.188 9.461 1 92.25 90 LYS B C 1
ATOM 4020 O O . LYS B 1 90 ? -21.875 22.047 10.297 1 92.25 90 LYS B O 1
ATOM 4025 N N . LYS B 1 91 ? -21.594 19.922 9.664 1 95 91 LYS B N 1
ATOM 4026 C CA . LYS B 1 91 ? -22.203 19.406 10.891 1 95 91 LYS B CA 1
ATOM 4027 C C . LYS B 1 91 ? -21.141 19.141 11.961 1 95 91 LYS B C 1
ATOM 4029 O O . LYS B 1 91 ? -21.484 18.891 13.117 1 95 91 LYS B O 1
ATOM 4034 N N . LEU B 1 92 ? -19.938 19.25 11.648 1 97.06 92 LEU B N 1
ATOM 4035 C CA . LEU B 1 92 ? -18.875 18.891 12.586 1 97.06 92 LEU B CA 1
ATOM 4036 C C . LEU B 1 92 ? -18.703 19.969 13.648 1 97.06 92 LEU B C 1
ATOM 4038 O O . LEU B 1 92 ? -18.656 21.156 13.328 1 97.06 92 LEU B O 1
ATOM 4042 N N . THR B 1 93 ? -18.641 19.547 14.883 1 97.69 93 THR B N 1
ATOM 4043 C CA . THR B 1 93 ? -18.391 20.422 16.031 1 97.69 93 THR B CA 1
ATOM 4044 C C . THR B 1 93 ? -16.938 20.312 16.484 1 97.69 93 THR B C 1
ATOM 4046 O O . THR B 1 93 ? -16.188 19.469 16 1 97.69 93 THR B O 1
ATOM 4049 N N . SER B 1 94 ? -16.562 21.203 17.406 1 98.06 94 SER B N 1
ATOM 4050 C CA . SER B 1 94 ? -15.219 21.156 17.969 1 98.06 94 SER B CA 1
ATOM 4051 C C . SER B 1 94 ? -14.945 19.797 18.625 1 98.06 94 SER B C 1
ATOM 4053 O O . SER B 1 94 ? -13.828 19.281 18.547 1 98.06 94 SER B O 1
ATOM 4055 N N . LYS B 1 95 ? -15.969 19.203 19.219 1 98.19 95 LYS B N 1
ATOM 4056 C CA . LYS B 1 95 ? -15.836 17.891 19.828 1 98.19 95 LYS B CA 1
ATOM 4057 C C . LYS B 1 95 ? -15.539 16.828 18.781 1 98.19 95 LYS B C 1
ATOM 4059 O O . LYS B 1 95 ? -14.719 15.922 19.016 1 98.19 95 LYS B O 1
ATOM 4064 N N . HIS B 1 96 ? -16.234 16.891 17.672 1 98.5 96 HIS B N 1
ATOM 4065 C CA . HIS B 1 96 ? -15.977 15.961 16.578 1 98.5 96 HIS B CA 1
ATOM 4066 C C . HIS B 1 96 ? -14.539 16.078 16.078 1 98.5 96 HIS B C 1
ATOM 4068 O O . HIS B 1 96 ? -13.875 15.062 15.867 1 98.5 96 HIS B O 1
ATOM 4074 N N . ILE B 1 97 ? -14.086 17.312 15.969 1 98.75 97 ILE B N 1
ATOM 4075 C CA . ILE B 1 97 ? -12.734 17.562 15.469 1 98.75 97 ILE B CA 1
ATOM 4076 C C . ILE B 1 97 ? -11.711 17.016 16.453 1 98.75 97 ILE B C 1
ATOM 4078 O O . ILE B 1 97 ? -10.719 16.406 16.031 1 98.75 97 ILE B O 1
ATOM 4082 N N . TYR B 1 98 ? -11.969 17.141 17.734 1 98.81 98 TYR B N 1
ATOM 4083 C CA . TYR B 1 98 ? -11.078 16.594 18.766 1 98.81 98 TYR B CA 1
ATOM 4084 C C . TYR B 1 98 ? -10.914 15.094 18.594 1 98.81 98 TYR B C 1
ATOM 4086 O O . TYR B 1 98 ? -9.797 14.586 18.516 1 98.81 98 TYR B O 1
ATOM 4094 N N . TRP B 1 99 ? -12 14.375 18.469 1 98.88 99 TRP B N 1
ATOM 4095 C CA . TRP B 1 99 ? -11.969 12.922 18.406 1 98.88 99 TRP B CA 1
ATOM 4096 C C . TRP B 1 99 ? -11.445 12.445 17.062 1 98.88 99 TRP B C 1
ATOM 4098 O O . TRP B 1 99 ? -10.734 11.445 16.984 1 98.88 99 TRP B O 1
ATOM 4108 N N . GLY B 1 100 ? -11.852 13.172 16.016 1 98.75 100 GLY B N 1
ATOM 4109 C CA . GLY B 1 100 ? -11.281 12.867 14.711 1 98.75 100 GLY B CA 1
ATOM 4110 C C . GLY B 1 100 ? -9.773 13.008 14.672 1 98.75 100 GLY B C 1
ATOM 4111 O O . GLY B 1 100 ? -9.078 12.125 14.164 1 98.75 100 GLY B O 1
ATOM 4112 N N . ALA B 1 101 ? -9.289 14.133 15.227 1 98.88 101 ALA B N 1
ATOM 4113 C CA . ALA B 1 101 ? -7.852 14.352 15.297 1 98.88 101 ALA B CA 1
ATOM 4114 C C . ALA B 1 101 ? -7.168 13.266 16.125 1 98.88 101 ALA B C 1
ATOM 4116 O O . ALA B 1 101 ? -6.07 12.82 15.789 1 98.88 101 ALA B O 1
ATOM 4117 N N . LEU B 1 102 ? -7.812 12.883 17.203 1 98.88 102 LEU B N 1
ATOM 4118 C CA . LEU B 1 102 ? -7.242 11.859 18.078 1 98.88 102 LEU B CA 1
ATOM 4119 C C . LEU B 1 102 ? -7.055 10.547 17.312 1 98.88 102 LEU B C 1
ATOM 4121 O O . LEU B 1 102 ? -6.004 9.914 17.406 1 98.88 102 LEU B O 1
ATOM 4125 N N . LEU B 1 103 ? -8.039 10.141 16.562 1 98.88 103 LEU B N 1
ATOM 4126 C CA . LEU B 1 103 ? -7.938 8.922 15.773 1 98.88 103 LEU B CA 1
ATOM 4127 C C . LEU B 1 103 ? -6.879 9.055 14.688 1 98.88 103 LEU B C 1
ATOM 4129 O O . LEU B 1 103 ? -6.07 8.148 14.477 1 98.88 103 LEU B O 1
ATOM 4133 N N . GLY B 1 104 ? -6.93 10.172 13.938 1 98.88 104 GLY B N 1
ATOM 4134 C CA . GLY B 1 104 ? -5.949 10.398 12.891 1 98.88 104 GLY B CA 1
ATOM 4135 C C . GLY B 1 104 ? -4.52 10.398 13.398 1 98.88 104 GLY B C 1
ATOM 4136 O O . GLY B 1 104 ? -3.639 9.789 12.797 1 98.88 104 GLY B O 1
ATOM 4137 N N . ILE B 1 105 ? -4.258 11.086 14.516 1 98.94 105 ILE B N 1
ATOM 4138 C CA . ILE B 1 105 ? -2.924 11.195 15.102 1 98.94 105 ILE B CA 1
ATOM 4139 C C . ILE B 1 105 ? -2.484 9.836 15.641 1 98.94 105 ILE B C 1
ATOM 4141 O O . ILE B 1 105 ? -1.324 9.445 15.477 1 98.94 105 ILE B O 1
ATOM 4145 N N . LEU B 1 106 ? -3.42 9.109 16.25 1 98.94 106 LEU B N 1
ATOM 4146 C CA . LEU B 1 106 ? -3.123 7.746 16.688 1 98.94 106 LEU B CA 1
ATOM 4147 C C . LEU B 1 106 ? -2.641 6.895 15.516 1 98.94 106 LEU B C 1
ATOM 4149 O O . LEU B 1 106 ? -1.645 6.18 15.633 1 98.94 106 LEU B O 1
ATOM 4153 N N . GLU B 1 107 ? -3.355 6.977 14.422 1 98.88 107 GLU B N 1
ATOM 4154 C CA . GLU B 1 107 ? -2.967 6.258 13.211 1 98.88 107 GLU B CA 1
ATOM 4155 C C . GLU B 1 107 ? -1.57 6.664 12.758 1 98.88 107 GLU B C 1
ATOM 4157 O O . GLU B 1 107 ? -0.757 5.809 12.391 1 98.88 107 GLU B O 1
ATOM 4162 N N . MET B 1 108 ? -1.286 7.938 12.742 1 98.94 108 MET B N 1
ATOM 4163 C CA . MET B 1 108 ? 0.015 8.438 12.312 1 98.94 108 MET B CA 1
ATOM 4164 C C . MET B 1 108 ? 1.127 7.926 13.219 1 98.94 108 MET B C 1
ATOM 4166 O O . MET B 1 108 ? 2.154 7.445 12.742 1 98.94 108 MET B O 1
ATOM 4170 N N . ILE B 1 109 ? 0.935 7.988 14.539 1 98.94 109 ILE B N 1
ATOM 4171 C CA . ILE B 1 109 ? 1.931 7.504 15.492 1 98.94 109 ILE B CA 1
ATOM 4172 C C . ILE B 1 109 ? 2.195 6.02 15.25 1 98.94 109 ILE B C 1
ATOM 4174 O O . ILE B 1 109 ? 3.35 5.598 15.148 1 98.94 109 ILE B O 1
ATOM 4178 N N . LYS B 1 110 ? 1.195 5.258 15.055 1 98.88 110 LYS B N 1
ATOM 4179 C CA . LYS B 1 110 ? 1.331 3.814 14.875 1 98.88 110 LYS B CA 1
ATOM 4180 C C . LYS B 1 110 ? 2.055 3.486 13.57 1 98.88 110 LYS B C 1
ATOM 4182 O O . LYS B 1 110 ? 2.658 2.42 13.445 1 98.88 110 LYS B O 1
ATOM 4187 N N . GLY B 1 111 ? 1.95 4.414 12.648 1 98.81 111 GLY B N 1
ATOM 4188 C CA . GLY B 1 111 ? 2.645 4.23 11.383 1 98.81 111 GLY B CA 1
ATOM 4189 C C . GLY B 1 111 ? 4.059 4.785 11.398 1 98.81 111 GLY B C 1
ATOM 4190 O O . GLY B 1 111 ? 4.75 4.746 10.375 1 98.81 111 GLY B O 1
ATOM 4191 N N . GLY B 1 112 ? 4.523 5.379 12.477 1 98.94 112 GLY B N 1
ATOM 4192 C CA . GLY B 1 112 ? 5.902 5.824 12.602 1 98.94 112 GLY B CA 1
ATOM 4193 C C . GLY B 1 112 ? 6.07 7.316 12.383 1 98.94 112 GLY B C 1
ATOM 4194 O O . GLY B 1 112 ? 7.188 7.832 12.43 1 98.94 112 GLY B O 1
ATOM 4195 N N . THR B 1 113 ? 4.949 8.031 12.164 1 98.94 113 THR B N 1
ATOM 4196 C CA . THR B 1 113 ? 5.02 9.477 11.984 1 98.94 113 THR B CA 1
ATOM 4197 C C . THR B 1 113 ? 5.312 10.172 13.312 1 98.94 113 THR B C 1
ATOM 4199 O O . THR B 1 113 ? 4.656 9.898 14.32 1 98.94 113 THR B O 1
ATOM 4202 N N . THR B 1 114 ? 6.281 11.039 13.312 1 98.94 114 THR B N 1
ATOM 4203 C CA . THR B 1 114 ? 6.648 11.742 14.531 1 98.94 114 THR B CA 1
ATOM 4204 C C . THR B 1 114 ? 6.34 13.227 14.414 1 98.94 114 THR B C 1
ATOM 4206 O O . THR B 1 114 ? 6.316 13.945 15.422 1 98.94 114 THR B O 1
ATOM 4209 N N . THR B 1 115 ? 6.156 13.688 13.211 1 98.94 115 THR B N 1
ATOM 4210 C CA . THR B 1 115 ? 5.824 15.078 12.938 1 98.94 115 THR B CA 1
ATOM 4211 C C . THR B 1 115 ? 4.824 15.18 11.789 1 98.94 115 THR B C 1
ATOM 4213 O O . THR B 1 115 ? 4.934 14.461 10.797 1 98.94 115 THR B O 1
ATOM 4216 N N . PHE B 1 116 ? 3.844 16.062 11.969 1 98.94 116 PHE B N 1
ATOM 4217 C CA . PHE B 1 116 ? 2.926 16.25 10.852 1 98.94 116 PHE B CA 1
ATOM 4218 C C . PHE B 1 116 ? 2.537 17.719 10.719 1 98.94 116 PHE B C 1
ATOM 4220 O O . PHE B 1 116 ? 2.631 18.484 11.688 1 98.94 116 PHE B O 1
ATOM 4227 N N . VAL B 1 117 ? 2.209 18.172 9.469 1 98.94 117 VAL B N 1
ATOM 4228 C CA . VAL B 1 117 ? 1.654 19.469 9.148 1 98.94 117 VAL B CA 1
ATOM 4229 C C . VAL B 1 117 ? 0.157 19.344 8.875 1 98.94 117 VAL B C 1
ATOM 4231 O O . VAL B 1 117 ? -0.259 18.562 8.016 1 98.94 117 VAL B O 1
ATOM 4234 N N . ASP B 1 118 ? -0.627 20.141 9.586 1 98.88 118 ASP B N 1
ATOM 4235 C CA . ASP B 1 118 ? -2.078 20 9.516 1 98.88 118 ASP B CA 1
ATOM 4236 C C . ASP B 1 118 ? -2.74 21.297 9.086 1 98.88 118 ASP B C 1
ATOM 4238 O O . ASP B 1 118 ? -2.252 22.391 9.414 1 98.88 118 ASP B O 1
ATOM 4242 N N . MET B 1 119 ? -3.77 21.188 8.336 1 98.62 119 MET B N 1
ATOM 4243 C CA . MET B 1 119 ? -4.617 22.297 7.922 1 98.62 119 MET B CA 1
ATOM 4244 C C . MET B 1 119 ? -6.094 21.906 7.992 1 98.62 119 MET B C 1
ATOM 4246 O O . MET B 1 119 ? -6.527 20.969 7.324 1 98.62 119 MET B O 1
ATOM 4250 N N . TYR B 1 120 ? -6.852 22.562 8.836 1 98 120 TYR B N 1
ATOM 4251 C CA . TYR B 1 1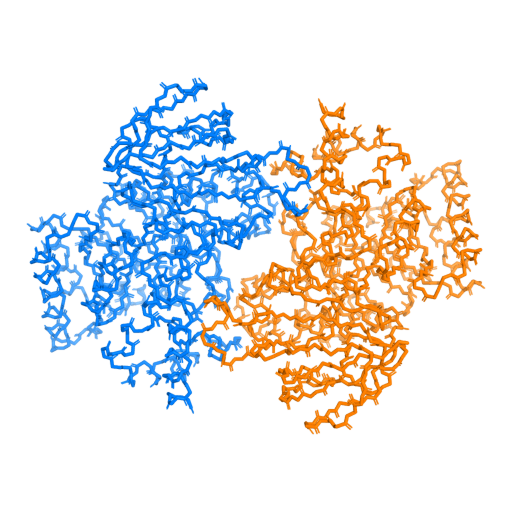20 ? -8.281 22.297 8.93 1 98 120 TYR B CA 1
ATOM 4252 C C . TYR B 1 120 ? -8.984 23.406 9.719 1 98 120 TYR B C 1
ATOM 4254 O O . TYR B 1 120 ? -8.609 24.578 9.625 1 98 120 TYR B O 1
ATOM 4262 N N . PHE B 1 121 ? -10.109 23.109 10.359 1 97.81 121 PHE B N 1
ATOM 4263 C CA . PHE B 1 121 ? -10.812 24.047 11.234 1 97.81 121 PHE B CA 1
ATOM 4264 C C . PHE B 1 121 ? -10.914 23.5 12.648 1 97.81 121 PHE B C 1
ATOM 4266 O O . PHE B 1 121 ? -10.664 22.312 12.875 1 97.81 121 PHE B O 1
ATOM 4273 N N . HIS B 1 122 ? -11.164 24.359 13.594 1 98.25 122 HIS B N 1
ATOM 4274 C CA . HIS B 1 122 ? -11.156 24.031 15.016 1 98.25 122 HIS B CA 1
ATOM 4275 C C . HIS B 1 122 ? -9.805 23.469 15.438 1 98.25 122 HIS B C 1
ATOM 4277 O O . HIS B 1 122 ? -9.734 22.438 16.094 1 98.25 122 HIS B O 1
ATOM 4283 N N . MET B 1 123 ? -8.758 24.172 15.047 1 98.75 123 MET B N 1
ATOM 4284 C CA . MET B 1 123 ? -7.406 23.625 15.133 1 98.75 123 MET B CA 1
ATOM 4285 C C . MET B 1 123 ? -6.875 23.703 16.562 1 98.75 123 MET B C 1
ATOM 4287 O O . MET B 1 123 ? -5.895 23.031 16.891 1 98.75 123 MET B O 1
ATOM 4291 N N . GLU B 1 124 ? -7.547 24.516 17.453 1 98.75 124 GLU B N 1
ATOM 4292 C CA . GLU B 1 124 ? -7.215 24.469 18.875 1 98.75 124 GLU B CA 1
ATOM 4293 C C . GLU B 1 124 ? -7.414 23.062 19.453 1 98.75 124 GLU B C 1
ATOM 4295 O O . GLU B 1 124 ? -6.648 22.625 20.312 1 98.75 124 GLU B O 1
ATOM 4300 N N . GLU B 1 125 ? -8.461 22.375 18.969 1 98.81 125 GLU B N 1
ATOM 4301 C CA . GLU B 1 125 ? -8.734 21.016 19.406 1 98.81 125 GLU B CA 1
ATOM 4302 C C . GLU B 1 125 ? -7.621 20.062 18.969 1 98.81 125 GLU B C 1
ATOM 4304 O O . GLU B 1 125 ? -7.242 19.156 19.719 1 98.81 125 GLU B O 1
ATOM 4309 N N . VAL B 1 126 ? -7.102 20.25 17.781 1 98.88 126 VAL B N 1
ATOM 4310 C CA . VAL B 1 126 ? -6 19.438 17.281 1 98.88 126 VAL B CA 1
ATOM 4311 C C . VAL B 1 126 ? -4.758 19.672 18.141 1 98.88 126 VAL B C 1
ATOM 4313 O O . VAL B 1 126 ? -4.031 18.734 18.469 1 98.88 126 VAL B O 1
ATOM 4316 N N . ALA B 1 127 ? -4.52 20.953 18.5 1 98.88 127 ALA B N 1
ATOM 4317 C CA . ALA B 1 127 ? -3.387 21.281 19.375 1 98.88 127 ALA B CA 1
ATOM 4318 C C . ALA B 1 127 ? -3.479 20.547 20.703 1 98.88 127 ALA B C 1
ATOM 4320 O O . ALA B 1 127 ? -2.475 20.031 21.203 1 98.88 127 ALA B O 1
ATOM 4321 N N . LYS B 1 128 ? -4.672 20.516 21.25 1 98.81 128 LYS B N 1
ATOM 4322 C CA . LYS B 1 128 ? -4.879 19.797 22.516 1 98.81 128 LYS B CA 1
ATOM 4323 C C . LYS B 1 128 ? -4.555 18.312 22.359 1 98.81 128 LYS B C 1
ATOM 4325 O O . LYS B 1 128 ? -3.965 17.719 23.25 1 98.81 128 LYS B O 1
ATOM 4330 N N . VAL B 1 129 ? -4.949 17.719 21.25 1 98.88 129 VAL B N 1
ATOM 4331 C CA . VAL B 1 129 ? -4.684 16.312 20.969 1 98.88 129 VAL B CA 1
ATOM 4332 C C . VAL B 1 129 ? -3.18 16.078 20.844 1 98.88 129 VAL B C 1
ATOM 4334 O O . VAL B 1 129 ? -2.656 15.07 21.312 1 98.88 129 VAL B O 1
ATOM 4337 N N . VAL B 1 130 ? -2.506 17 20.203 1 98.88 130 VAL B N 1
ATOM 4338 C CA . VAL B 1 130 ? -1.06 16.922 20.031 1 98.88 130 VAL B CA 1
ATOM 4339 C C . VAL B 1 130 ? -0.38 16.891 21.406 1 98.88 130 VAL B C 1
ATOM 4341 O O . VAL B 1 130 ? 0.512 16.078 21.656 1 98.88 130 VAL B O 1
ATOM 4344 N N . GLU B 1 131 ? -0.799 17.781 22.25 1 98.56 131 GLU B N 1
ATOM 4345 C CA . GLU B 1 131 ? -0.253 17.797 23.609 1 98.56 131 GLU B CA 1
ATOM 4346 C C . GLU B 1 131 ? -0.502 16.469 24.328 1 98.56 131 GLU B C 1
ATOM 4348 O O . GLU B 1 131 ? 0.392 15.945 24.984 1 98.56 131 GLU B O 1
ATOM 4353 N N . LYS B 1 132 ? -1.644 15.953 24.156 1 98.5 132 LYS B N 1
ATOM 4354 C CA . LYS B 1 132 ? -2.053 14.727 24.828 1 98.5 132 LYS B CA 1
ATOM 4355 C C . LYS B 1 132 ? -1.278 13.523 24.312 1 98.5 132 LYS B C 1
ATOM 4357 O O . LYS B 1 132 ? -0.862 12.664 25.094 1 98.5 132 LYS B O 1
ATOM 4362 N N . THR B 1 133 ? -1.054 13.398 23.031 1 98.75 133 THR B N 1
ATOM 4363 C CA . THR B 1 133 ? -0.484 12.211 22.406 1 98.75 133 THR B CA 1
ATOM 4364 C C . THR B 1 133 ? 1.04 12.242 22.453 1 98.75 133 THR B C 1
ATOM 4366 O O . THR B 1 133 ? 1.694 11.203 22.422 1 98.75 133 THR B O 1
ATOM 4369 N N . GLY B 1 134 ? 1.62 13.43 22.391 1 98.75 134 GLY B N 1
ATOM 4370 C CA . GLY B 1 134 ? 3.066 13.57 22.453 1 98.75 134 GLY B CA 1
ATOM 4371 C C . GLY B 1 134 ? 3.713 13.727 21.094 1 98.75 134 GLY B C 1
ATOM 4372 O O . GLY B 1 134 ? 4.93 13.914 20.984 1 98.75 134 GLY B O 1
ATOM 4373 N N . ILE B 1 135 ? 2.896 13.727 20.031 1 98.88 135 ILE B N 1
ATOM 4374 C CA . ILE B 1 135 ? 3.439 13.883 18.688 1 98.88 135 ILE B CA 1
ATOM 4375 C C . ILE B 1 135 ? 3.85 15.328 18.453 1 98.88 135 ILE B C 1
ATOM 4377 O O . ILE B 1 135 ? 3.559 16.203 19.266 1 98.88 135 ILE B O 1
ATOM 4381 N N . ARG B 1 136 ? 4.688 15.625 17.391 1 98.88 136 ARG B N 1
ATOM 4382 C CA . ARG B 1 136 ? 5.062 16.984 17 1 98.88 136 ARG B CA 1
ATOM 4383 C C . ARG B 1 136 ? 4.191 17.469 15.852 1 98.88 136 ARG B C 1
ATOM 4385 O O . ARG B 1 136 ? 3.83 16.703 14.961 1 98.88 136 ARG B O 1
ATOM 4392 N N . ALA B 1 137 ? 3.826 18.812 15.875 1 98.88 137 ALA B N 1
ATOM 4393 C CA . ALA B 1 137 ? 2.896 19.266 14.836 1 98.88 137 ALA B CA 1
ATOM 4394 C C . ALA B 1 137 ? 3.162 20.719 14.453 1 98.88 137 ALA B C 1
ATOM 4396 O O . ALA B 1 137 ? 3.627 21.5 15.273 1 98.88 137 ALA B O 1
ATOM 4397 N N . TYR B 1 138 ? 2.947 20.984 13.234 1 98.88 138 TYR B N 1
ATOM 4398 C CA . TYR B 1 138 ? 2.768 22.312 12.656 1 98.88 138 TYR B CA 1
ATOM 4399 C C . TYR B 1 138 ? 1.32 22.531 12.234 1 98.88 138 TYR B C 1
ATOM 4401 O O . TYR B 1 138 ? 0.813 21.844 11.352 1 98.88 138 TYR B O 1
ATOM 4409 N N . LEU B 1 139 ? 0.629 23.484 12.906 1 98.94 139 LEU B N 1
ATOM 4410 C CA . LEU B 1 139 ? -0.823 23.562 12.789 1 98.94 139 LEU B CA 1
ATOM 4411 C C . LEU B 1 139 ? -1.249 24.859 12.109 1 98.94 139 LEU B C 1
ATOM 4413 O O . LEU B 1 139 ? -0.677 25.906 12.375 1 98.94 139 LEU B O 1
ATOM 4417 N N . SER B 1 140 ? -2.217 24.75 11.211 1 98.81 140 SER B N 1
ATOM 4418 C CA . SER B 1 140 ? -2.752 25.922 10.523 1 98.81 140 SER B CA 1
ATOM 4419 C C . SER B 1 140 ? -4.266 25.828 10.375 1 98.81 140 SER B C 1
ATOM 4421 O O . SER B 1 140 ? -4.828 24.734 10.328 1 98.81 140 SER B O 1
ATOM 4423 N N . TYR B 1 141 ? -4.875 26.953 10.406 1 98.69 141 TYR B N 1
ATOM 4424 C CA . TYR B 1 141 ? -6.281 27.109 10.047 1 98.69 141 TYR B CA 1
ATOM 4425 C C . TYR B 1 141 ? -6.441 27.375 8.555 1 98.69 141 TYR B C 1
ATOM 4427 O O . TYR B 1 141 ? -5.805 28.281 8.008 1 98.69 141 TYR B O 1
ATOM 4435 N N . GLY B 1 142 ? -7.277 26.516 7.898 1 98.31 142 GLY B N 1
ATOM 4436 C CA . GLY B 1 142 ? -7.512 26.703 6.477 1 98.31 142 GLY B CA 1
ATOM 4437 C C . GLY B 1 142 ? -8.375 27.906 6.16 1 98.31 142 GLY B C 1
ATOM 4438 O O . GLY B 1 142 ? -9.602 27.859 6.328 1 98.31 142 GLY B O 1
ATOM 4439 N N . MET B 1 143 ? -7.77 28.984 5.578 1 98.5 143 MET B N 1
ATOM 4440 C CA . MET B 1 143 ? -8.469 30.234 5.305 1 98.5 143 MET B CA 1
ATOM 4441 C C . MET B 1 143 ? -9.109 30.203 3.916 1 98.5 143 MET B C 1
ATOM 4443 O O . MET B 1 143 ? -8.453 29.828 2.938 1 98.5 143 MET B O 1
ATOM 4447 N N . VAL B 1 144 ? -10.344 30.562 3.84 1 97 144 VAL B N 1
ATOM 4448 C CA . VAL B 1 144 ? -11.086 30.672 2.588 1 97 144 VAL B CA 1
ATOM 4449 C C . VAL B 1 144 ? -11.977 31.906 2.619 1 97 144 VAL B C 1
ATOM 4451 O O . VAL B 1 144 ? -12.93 31.984 3.4 1 97 144 VAL B O 1
ATOM 4454 N N . ASP B 1 145 ? -11.719 32.938 1.725 1 97.25 145 ASP B N 1
ATOM 4455 C CA . ASP B 1 145 ? -12.555 34.156 1.765 1 97.25 145 ASP B CA 1
ATOM 4456 C C . ASP B 1 145 ? -13.336 34.312 0.463 1 97.25 145 ASP B C 1
ATOM 4458 O O . ASP B 1 145 ? -14.273 35.094 0.395 1 97.25 145 ASP B O 1
ATOM 4462 N N . LEU B 1 146 ? -12.953 33.625 -0.6 1 94.94 146 LEU B N 1
ATOM 4463 C CA . LEU B 1 146 ? -13.617 33.656 -1.897 1 94.94 146 LEU B CA 1
ATOM 4464 C C . LEU B 1 146 ? -13.867 35.094 -2.354 1 94.94 146 LEU B C 1
ATOM 4466 O O . LEU B 1 146 ? -14.914 35.375 -2.936 1 94.94 146 LEU B O 1
ATOM 4470 N N . GLY B 1 147 ? -13.062 35.969 -1.95 1 95.56 147 GLY B N 1
ATOM 4471 C CA . GLY B 1 147 ? -13.164 37.344 -2.393 1 95.56 147 GLY B CA 1
ATOM 4472 C C . GLY B 1 147 ? -14.133 38.156 -1.556 1 95.56 147 GLY B C 1
ATOM 4473 O O . GLY B 1 147 ? -14.266 39.375 -1.767 1 95.56 147 GLY B O 1
ATOM 4474 N N . ASP B 1 148 ? -14.75 37.594 -0.561 1 97.56 148 ASP B N 1
ATOM 4475 C CA . ASP B 1 148 ? -15.711 38.25 0.3 1 97.56 148 ASP B CA 1
ATOM 4476 C C . ASP B 1 148 ? -15.023 38.875 1.509 1 97.56 148 ASP B C 1
ATOM 4478 O O . ASP B 1 148 ? -14.359 38.188 2.283 1 97.56 148 ASP B O 1
ATOM 4482 N N . GLU B 1 149 ? -15.227 40.156 1.67 1 97.81 149 GLU B N 1
ATOM 4483 C CA . GLU B 1 149 ? -14.523 40.938 2.705 1 97.81 149 GLU B CA 1
ATOM 4484 C C . GLU B 1 149 ? -14.953 40.469 4.102 1 97.81 149 GLU B C 1
ATOM 4486 O O . GLU B 1 149 ? -14.117 40.344 5.004 1 97.81 149 GLU B O 1
ATOM 4491 N N . GLU B 1 150 ? -16.203 40.312 4.285 1 98.12 150 GLU B N 1
ATOM 4492 C CA . GLU B 1 150 ? -16.688 39.875 5.59 1 98.12 150 GLU B CA 1
ATOM 4493 C C . GLU B 1 150 ? -16.125 38.5 5.945 1 98.12 150 GLU B C 1
ATOM 4495 O O . GLU B 1 150 ? -15.695 38.25 7.078 1 98.12 150 GLU B O 1
ATOM 4500 N N . LYS B 1 151 ? -16.188 37.594 5 1 97.81 151 LYS B N 1
ATOM 4501 C CA . LYS B 1 151 ? -15.602 36.281 5.207 1 97.81 151 LYS B CA 1
ATOM 4502 C C . LYS B 1 151 ? -14.102 36.375 5.492 1 97.81 151 LYS B C 1
ATOM 4504 O O . LYS B 1 151 ? -13.586 35.688 6.363 1 97.81 151 LYS B O 1
ATOM 4509 N N . ARG B 1 152 ? -13.43 37.219 4.777 1 98.31 152 ARG B N 1
ATOM 4510 C CA . ARG B 1 152 ? -11.992 37.406 4.969 1 98.31 152 ARG B CA 1
ATOM 4511 C C . ARG B 1 152 ? -11.688 37.812 6.406 1 98.31 152 ARG B C 1
ATOM 4513 O O . ARG B 1 152 ? -10.75 37.312 7.016 1 98.31 152 ARG B O 1
ATOM 4520 N N . ASN B 1 153 ? -12.477 38.75 6.859 1 98.44 153 ASN B N 1
ATOM 4521 C CA . ASN B 1 153 ? -12.266 39.219 8.227 1 98.44 153 ASN B CA 1
ATOM 4522 C C . ASN B 1 153 ? -12.461 38.094 9.242 1 98.44 153 ASN B C 1
ATOM 4524 O O . ASN B 1 153 ? -11.742 38.031 10.242 1 98.44 153 ASN B O 1
ATOM 4528 N N . VAL B 1 154 ? -13.43 37.281 8.977 1 98.31 154 VAL B N 1
ATOM 4529 C CA . VAL B 1 154 ? -13.688 36.125 9.844 1 98.31 154 VAL B CA 1
ATOM 4530 C C . VAL B 1 154 ? -12.492 35.188 9.812 1 98.31 154 VAL B C 1
ATOM 4532 O O . VAL B 1 154 ? -12.039 34.688 10.852 1 98.31 154 VAL B O 1
ATOM 4535 N N . GLU B 1 155 ? -12.016 34.906 8.617 1 98.38 155 GLU B N 1
ATOM 4536 C CA . GLU B 1 155 ? -10.867 34.031 8.445 1 98.38 155 GLU B CA 1
ATOM 4537 C C . GLU B 1 155 ? -9.641 34.562 9.172 1 98.38 155 GLU B C 1
ATOM 4539 O O . GLU B 1 155 ? -8.898 33.812 9.797 1 98.38 155 GLU B O 1
ATOM 4544 N N . ILE B 1 156 ? -9.422 35.844 9.047 1 98.69 156 ILE B N 1
ATOM 4545 C CA . ILE B 1 156 ? -8.289 36.5 9.688 1 98.69 156 ILE B CA 1
ATOM 4546 C C . ILE B 1 156 ? -8.406 36.375 11.203 1 98.69 156 ILE B C 1
ATOM 4548 O O . ILE B 1 156 ? -7.434 36.031 11.875 1 98.69 156 ILE B O 1
ATOM 4552 N N . LYS B 1 157 ? -9.594 36.625 11.695 1 98.56 157 LYS B N 1
ATOM 4553 C CA . LYS B 1 157 ? -9.828 36.531 13.133 1 98.56 157 LYS B CA 1
ATOM 4554 C C . LYS B 1 157 ? -9.547 35.125 13.656 1 98.56 157 LYS B C 1
ATOM 4556 O O . LYS B 1 157 ? -8.898 34.938 14.688 1 98.56 157 LYS B O 1
ATOM 4561 N N . GLU B 1 158 ? -10.016 34.094 12.953 1 98.31 158 GLU B N 1
ATOM 4562 C CA . GLU B 1 158 ? -9.82 32.688 13.352 1 98.31 158 GLU B CA 1
ATOM 4563 C C . GLU B 1 158 ? -8.336 32.312 13.312 1 98.31 158 GLU B C 1
ATOM 4565 O O . GLU B 1 158 ? -7.855 31.594 14.188 1 98.31 158 GLU B O 1
ATOM 4570 N N . THR B 1 159 ? -7.668 32.75 12.32 1 98.81 159 THR B N 1
ATOM 4571 C CA . THR B 1 159 ? -6.246 32.469 12.172 1 98.81 159 THR B CA 1
ATOM 4572 C C . THR B 1 159 ? -5.445 33.094 13.305 1 98.81 159 THR B C 1
ATOM 4574 O O . THR B 1 159 ? -4.574 32.469 13.898 1 98.81 159 THR B O 1
ATOM 4577 N N . LEU B 1 160 ? -5.746 34.375 13.609 1 98.69 160 LEU B N 1
ATOM 4578 C CA . LEU B 1 160 ? -5.039 35.094 14.672 1 98.69 160 LEU B CA 1
ATOM 4579 C C . LEU B 1 160 ? -5.352 34.469 16.031 1 98.69 160 LEU B C 1
ATOM 4581 O O . LEU B 1 160 ? -4.492 34.438 16.922 1 98.69 160 LEU B O 1
ATOM 4585 N N . LYS B 1 161 ? -6.586 34.031 16.172 1 98.56 161 LYS B N 1
ATOM 4586 C CA . LYS B 1 161 ? -6.965 33.312 17.391 1 98.56 161 LYS B CA 1
ATOM 4587 C C . LYS B 1 161 ? -6.109 32.094 17.578 1 98.56 161 LYS B C 1
ATOM 4589 O O . LYS B 1 161 ? -5.633 31.812 18.688 1 98.56 161 LYS B O 1
ATOM 4594 N N . LEU B 1 162 ? -5.902 31.281 16.578 1 98.75 162 LEU B N 1
ATOM 4595 C CA . LEU B 1 162 ? -5.078 30.078 16.656 1 98.75 162 LEU B CA 1
ATOM 4596 C C . LEU B 1 162 ? -3.625 30.438 16.953 1 98.75 162 LEU B C 1
ATOM 4598 O O . LEU B 1 162 ? -2.969 29.766 17.766 1 98.75 162 LEU B O 1
ATOM 4602 N N . LEU B 1 163 ? -3.127 31.469 16.266 1 98.69 163 LEU B N 1
ATOM 4603 C CA . LEU B 1 163 ? -1.762 31.922 16.5 1 98.69 163 LEU B CA 1
ATOM 4604 C C . LEU B 1 163 ? -1.54 32.25 17.984 1 98.69 163 LEU B C 1
ATOM 4606 O O . LEU B 1 163 ? -0.564 31.781 18.578 1 98.69 163 LEU B O 1
ATOM 4610 N N . GLU B 1 164 ? -2.449 33.031 18.547 1 98.56 164 GLU B N 1
ATOM 4611 C CA . GLU B 1 164 ? -2.342 33.406 19.953 1 98.56 164 GLU B CA 1
ATOM 4612 C C . GLU B 1 164 ? -2.459 32.188 20.859 1 98.56 164 GLU B C 1
ATOM 4614 O O . GLU B 1 164 ? -1.778 32.094 21.891 1 98.56 164 GLU B O 1
ATOM 4619 N N . PHE B 1 165 ? -3.375 31.297 20.531 1 98.62 165 PHE B N 1
ATOM 4620 C CA . PHE B 1 165 ? -3.578 30.094 21.328 1 98.62 165 PHE B CA 1
ATOM 4621 C C . PHE B 1 165 ? -2.299 29.266 21.391 1 98.62 165 PHE B C 1
ATOM 4623 O O . PHE B 1 165 ? -1.879 28.844 22.469 1 98.62 165 PHE B O 1
ATOM 4630 N N . ILE B 1 166 ? -1.68 29.016 20.266 1 98.62 166 ILE B N 1
ATOM 4631 C CA . ILE B 1 166 ? -0.48 28.188 20.172 1 98.62 166 ILE B CA 1
ATOM 4632 C C . ILE B 1 166 ? 0.672 28.891 20.906 1 98.62 166 ILE B C 1
ATOM 4634 O O . ILE B 1 166 ? 1.454 28.234 21.594 1 98.62 166 ILE B O 1
ATOM 4638 N N . LYS B 1 167 ? 0.744 30.203 20.719 1 97.56 167 LYS B N 1
ATOM 4639 C CA . LYS B 1 167 ? 1.765 30.969 21.438 1 97.56 167 LYS B CA 1
ATOM 4640 C C . LYS B 1 167 ? 1.623 30.797 22.953 1 97.56 167 LYS B C 1
ATOM 4642 O O . LYS B 1 167 ? 2.617 30.609 23.656 1 97.56 167 LYS B O 1
ATOM 4647 N N . LYS B 1 168 ? 0.44 30.844 23.406 1 98 168 LYS B N 1
ATOM 4648 C CA . LYS B 1 168 ? 0.169 30.734 24.844 1 98 168 LYS B CA 1
ATOM 4649 C C . LYS B 1 168 ? 0.452 29.328 25.344 1 98 168 LYS B C 1
ATOM 4651 O O . LYS B 1 168 ? 0.836 29.141 26.516 1 98 168 LYS B O 1
ATOM 4656 N N . LEU B 1 169 ? 0.183 28.344 24.484 1 97.06 169 LEU B N 1
ATOM 4657 C CA . LEU B 1 169 ? 0.464 26.969 24.859 1 97.06 169 LEU B CA 1
ATOM 4658 C C . LEU B 1 169 ? 1.942 26.781 25.172 1 97.06 169 LEU B C 1
ATOM 4660 O O . LEU B 1 169 ? 2.297 25.953 26.031 1 97.06 169 LEU B O 1
ATOM 4664 N N . ASP B 1 170 ? 2.875 27.484 24.531 1 96.06 170 ASP B N 1
ATOM 4665 C CA . ASP B 1 170 ? 4.32 27.484 24.75 1 96.06 170 ASP B CA 1
ATOM 4666 C C . ASP B 1 170 ? 4.867 26.047 24.734 1 96.06 170 ASP B C 1
ATOM 4668 O O . ASP B 1 170 ? 5.625 25.656 25.625 1 96.06 170 ASP B O 1
ATOM 4672 N N . SER B 1 171 ? 4.367 25.25 23.844 1 96.62 171 SER B N 1
ATOM 4673 C CA . SER B 1 171 ? 4.82 23.875 23.656 1 96.62 171 SER B CA 1
ATOM 4674 C C . SER B 1 171 ? 6.031 23.812 22.734 1 96.62 171 SER B C 1
ATOM 4676 O O . SER B 1 171 ? 6.059 24.469 21.688 1 96.62 171 SER B O 1
ATOM 4678 N N . PRO B 1 172 ? 7.004 23.047 23.094 1 95.19 172 PRO B N 1
ATOM 4679 C CA . PRO B 1 172 ? 8.164 22.906 22.219 1 95.19 172 PRO B CA 1
ATOM 4680 C C . PRO B 1 172 ? 7.879 22.047 20.984 1 95.19 172 PRO B C 1
ATOM 4682 O O . PRO B 1 172 ? 8.703 21.969 20.062 1 95.19 172 PRO B O 1
ATOM 4685 N N . ARG B 1 173 ? 6.723 21.406 20.906 1 98 173 ARG B N 1
ATOM 4686 C CA . ARG B 1 173 ? 6.414 20.453 19.828 1 98 173 ARG B CA 1
ATOM 4687 C C . ARG B 1 173 ? 5.359 21.016 18.891 1 98 173 ARG B C 1
ATOM 4689 O O . ARG B 1 173 ? 5.082 20.438 17.844 1 98 173 ARG B O 1
ATOM 4696 N N . ILE B 1 174 ? 4.734 22.125 19.281 1 98.69 174 ILE B N 1
ATOM 4697 C CA . ILE B 1 174 ? 3.645 22.656 18.469 1 98.69 174 ILE B CA 1
ATOM 4698 C C . ILE B 1 174 ? 4.047 24.016 17.875 1 98.69 174 ILE B C 1
ATOM 4700 O O . ILE B 1 174 ? 4.43 24.922 18.609 1 98.69 174 ILE B O 1
ATOM 4704 N N . GLU B 1 175 ? 4.023 24.094 16.625 1 98.56 175 GLU B N 1
ATOM 4705 C CA . GLU B 1 175 ? 4.316 25.328 15.914 1 98.56 175 GLU B CA 1
ATOM 4706 C C . GLU B 1 175 ? 3.127 25.781 15.062 1 98.56 175 GLU B C 1
ATOM 4708 O O . GLU B 1 175 ? 2.359 24.953 14.578 1 98.56 175 GLU B O 1
ATOM 4713 N N . PHE B 1 176 ? 2.943 27.078 14.938 1 98.69 176 PHE B N 1
ATOM 4714 C CA . PHE B 1 176 ? 1.892 27.656 14.117 1 98.69 176 PHE B CA 1
ATOM 4715 C C . PHE B 1 176 ? 2.389 27.922 12.703 1 98.69 176 PHE B C 1
ATOM 4717 O O . PHE B 1 176 ? 3.541 28.312 12.5 1 98.69 176 PHE B O 1
ATOM 4724 N N . LEU B 1 177 ? 1.512 27.625 11.688 1 98.69 177 LEU B N 1
ATOM 4725 C CA . LEU B 1 177 ? 1.656 28.062 10.305 1 98.69 177 LEU B CA 1
ATOM 4726 C C . LEU B 1 177 ? 0.433 28.859 9.852 1 98.69 177 LEU B C 1
ATOM 4728 O O . LEU B 1 177 ? -0.683 28.594 10.312 1 98.69 177 LEU B O 1
ATOM 4732 N N . PHE B 1 178 ? 0.665 29.859 8.969 1 98.88 178 PHE B N 1
ATOM 4733 C CA . PHE B 1 178 ? -0.472 30.391 8.227 1 98.88 178 PHE B CA 1
ATOM 4734 C C . PHE B 1 178 ? -0.93 29.406 7.164 1 98.88 178 PHE B C 1
ATOM 4736 O O . PHE B 1 178 ? -0.105 28.75 6.52 1 98.88 178 PHE B O 1
ATOM 4743 N N . GLY B 1 179 ? -2.26 29.266 7.023 1 98.81 179 GLY B N 1
ATOM 4744 C CA . GLY B 1 179 ? -2.752 28.234 6.125 1 98.81 179 GLY B CA 1
ATOM 4745 C C . GLY B 1 179 ? -3.805 28.75 5.156 1 98.81 179 GLY B C 1
ATOM 4746 O O . GLY B 1 179 ? -4.949 28.281 5.18 1 98.81 179 GLY B O 1
ATOM 4747 N N . PRO B 1 180 ? -3.41 29.812 4.316 1 98.81 180 PRO B N 1
ATOM 4748 C CA . PRO B 1 180 ? -4.359 30.062 3.229 1 98.81 180 PRO B CA 1
ATOM 4749 C C . PRO B 1 180 ? -4.609 28.812 2.381 1 98.81 180 PRO B C 1
ATOM 4751 O O . PRO B 1 180 ? -3.664 28.109 2.002 1 98.81 180 PRO B O 1
ATOM 4754 N N . HIS B 1 181 ? -5.848 28.531 2.131 1 97.5 181 HIS B N 1
ATOM 4755 C CA . HIS B 1 181 ? -6.223 27.25 1.562 1 97.5 181 HIS B CA 1
ATOM 4756 C C . HIS B 1 181 ? -5.586 27.047 0.192 1 97.5 181 HIS B C 1
ATOM 4758 O O . HIS B 1 181 ? -4.895 26.047 -0.033 1 97.5 181 HIS B O 1
ATOM 4764 N N . ALA B 1 182 ? -5.875 27.906 -0.769 1 96.62 182 ALA B N 1
ATOM 4765 C CA . ALA B 1 182 ? -5.359 27.828 -2.133 1 96.62 182 ALA B CA 1
ATOM 4766 C C . ALA B 1 182 ? -5.551 29.141 -2.873 1 96.62 182 ALA B C 1
ATOM 4768 O O . ALA B 1 182 ? -6.367 29.969 -2.469 1 96.62 182 ALA B O 1
ATOM 4769 N N . PRO B 1 183 ? -4.84 29.328 -3.98 1 96.31 183 PRO B N 1
ATOM 4770 C CA . PRO B 1 183 ? -4.996 30.578 -4.734 1 96.31 183 PRO B CA 1
ATOM 4771 C C . PRO B 1 183 ? -6.398 30.734 -5.312 1 96.31 183 PRO B C 1
ATOM 4773 O O . PRO B 1 183 ? -6.855 31.875 -5.516 1 96.31 183 PRO B O 1
ATOM 4776 N N . TYR B 1 184 ? -7.113 29.656 -5.566 1 92.75 184 TYR B N 1
ATOM 4777 C CA . TYR B 1 184 ? -8.414 29.781 -6.207 1 92.75 184 TYR B CA 1
ATOM 4778 C C . TYR B 1 184 ? -9.516 29.984 -5.172 1 92.75 184 TYR B C 1
ATOM 4780 O O . TYR B 1 184 ? -10.641 30.344 -5.516 1 92.75 184 TYR B O 1
ATOM 4788 N N . THR B 1 185 ? -9.203 29.797 -3.891 1 94.75 185 THR B N 1
ATOM 4789 C CA . THR B 1 185 ? -10.219 30 -2.863 1 94.75 185 THR B CA 1
ATOM 4790 C C . THR B 1 185 ? -9.883 31.203 -1.995 1 94.75 185 THR B C 1
ATOM 4792 O O . THR B 1 185 ? -10.672 31.594 -1.122 1 94.75 185 THR B O 1
ATOM 4795 N N . CYS B 1 186 ? -8.719 31.828 -2.148 1 97.69 186 CYS B N 1
ATOM 4796 C CA . CYS B 1 186 ? -8.273 32.969 -1.368 1 97.69 186 CYS B CA 1
ATOM 4797 C C . CYS B 1 186 ? -8.062 34.188 -2.264 1 97.69 186 CYS B C 1
ATOM 4799 O O . CYS B 1 186 ? -7.453 34.094 -3.33 1 97.69 186 CYS B O 1
ATOM 4801 N N . SER B 1 187 ? -8.57 35.375 -1.849 1 97.75 187 SER B N 1
ATOM 4802 C CA . SER B 1 187 ? -8.398 36.625 -2.6 1 97.75 187 SER B CA 1
ATOM 4803 C C . SER B 1 187 ? -6.965 37.125 -2.508 1 97.75 187 SER B C 1
ATOM 4805 O O . SER B 1 187 ? -6.23 36.781 -1.585 1 97.75 187 SER B O 1
ATOM 4807 N N . PRO B 1 188 ? -6.562 37.938 -3.486 1 98.06 188 PRO B N 1
ATOM 4808 C CA . PRO B 1 188 ? -5.25 38.594 -3.387 1 98.06 188 PRO B CA 1
ATOM 4809 C C . PRO B 1 188 ? -5.066 39.344 -2.08 1 98.06 188 PRO B C 1
ATOM 4811 O O . PRO B 1 188 ? -3.963 39.375 -1.528 1 98.06 188 PRO B O 1
ATOM 4814 N N . GLU B 1 189 ? -6.113 39.969 -1.625 1 98.44 189 GLU B N 1
ATOM 4815 C CA . GLU B 1 189 ? -6.059 40.719 -0.378 1 98.44 189 GLU B CA 1
ATOM 4816 C C . GLU B 1 189 ? -5.707 39.844 0.802 1 98.44 189 GLU B C 1
ATOM 4818 O O . GLU B 1 189 ? -4.863 40.188 1.628 1 98.44 189 GLU B O 1
ATOM 4823 N N . LEU B 1 190 ? -6.34 38.688 0.832 1 98.75 190 LEU B N 1
ATOM 4824 C CA . LEU B 1 190 ? -6.062 37.75 1.908 1 98.75 190 LEU B CA 1
ATOM 4825 C C . LEU B 1 190 ? -4.637 37.219 1.81 1 98.75 190 LEU B C 1
ATOM 4827 O O . LEU B 1 190 ? -3.938 37.094 2.82 1 98.75 190 LEU B O 1
ATOM 4831 N N . LEU B 1 191 ? -4.227 36.844 0.614 1 98.88 191 LEU B N 1
ATOM 4832 C CA . LEU B 1 191 ? -2.889 36.312 0.402 1 98.88 191 LEU B CA 1
ATOM 4833 C C . LEU B 1 191 ? -1.82 37.344 0.777 1 98.88 191 LEU B C 1
ATOM 4835 O O . LEU B 1 191 ? -0.8 36.969 1.374 1 98.88 191 LEU B O 1
ATOM 4839 N N . LYS B 1 192 ? -2.062 38.562 0.44 1 98.56 192 LYS B N 1
ATOM 4840 C CA . LYS B 1 192 ? -1.136 39.625 0.815 1 98.56 192 LYS B CA 1
ATOM 4841 C C . LYS B 1 192 ? -1.072 39.781 2.33 1 98.56 192 LYS B C 1
ATOM 4843 O O . LYS B 1 192 ? 0.008 39.969 2.896 1 98.56 192 LYS B O 1
ATOM 4848 N N . TRP B 1 193 ? -2.234 39.812 2.908 1 98.75 193 TRP B N 1
ATOM 4849 C CA . TRP B 1 193 ? -2.273 39.906 4.363 1 98.75 193 TRP B CA 1
ATOM 4850 C C . TRP B 1 193 ? -1.473 38.781 5.004 1 98.75 193 TRP B C 1
ATOM 4852 O O . TRP B 1 193 ? -0.699 39 5.938 1 98.75 193 TRP B O 1
ATOM 4862 N N . VAL B 1 194 ? -1.637 37.5 4.539 1 98.88 194 VAL B N 1
ATOM 4863 C CA . VAL B 1 194 ? -0.942 36.344 5.062 1 98.88 194 VAL B CA 1
ATOM 4864 C C . VAL B 1 194 ? 0.567 36.531 4.938 1 98.88 194 VAL B C 1
ATOM 4866 O O . VAL B 1 194 ? 1.311 36.312 5.895 1 98.88 194 VAL B O 1
ATOM 4869 N N . ARG B 1 195 ? 1.005 36.906 3.777 1 98.69 195 ARG B N 1
ATOM 4870 C CA . ARG B 1 195 ? 2.432 37.125 3.537 1 98.69 195 ARG B CA 1
ATOM 4871 C C . ARG B 1 195 ? 3.004 38.156 4.484 1 98.69 195 ARG B C 1
ATOM 4873 O O . ARG B 1 195 ? 4.07 37.969 5.07 1 98.69 195 ARG B O 1
ATOM 4880 N N . GLU B 1 196 ? 2.307 39.281 4.598 1 98.62 196 GLU B N 1
ATOM 4881 C CA . GLU B 1 196 ? 2.746 40.344 5.477 1 98.62 196 GLU B CA 1
ATOM 4882 C C . GLU B 1 196 ? 2.838 39.875 6.926 1 98.62 196 GLU B C 1
ATOM 4884 O O . GLU B 1 196 ? 3.82 40.156 7.617 1 98.62 196 GLU B O 1
ATOM 4889 N N . LYS B 1 197 ? 1.82 39.25 7.383 1 98.62 197 LYS B N 1
ATOM 4890 C CA . LYS B 1 197 ? 1.785 38.781 8.766 1 98.62 197 LYS B CA 1
ATOM 4891 C C . LYS B 1 197 ? 2.84 37.719 9.016 1 98.62 197 LYS B C 1
ATOM 4893 O O . LYS B 1 197 ? 3.406 37.625 10.109 1 98.62 197 LYS B O 1
ATOM 4898 N N . ALA B 1 198 ? 3.031 36.812 8.031 1 98.69 198 ALA B N 1
ATOM 4899 C CA . ALA B 1 198 ? 4.094 35.812 8.141 1 98.69 198 ALA B CA 1
ATOM 4900 C C . ALA B 1 198 ? 5.453 36.469 8.312 1 98.69 198 ALA B C 1
ATOM 4902 O O . ALA B 1 198 ? 6.262 36.062 9.141 1 98.69 198 ALA B O 1
ATOM 4903 N N . ASN B 1 199 ? 5.711 37.5 7.527 1 98.25 199 ASN B N 1
ATOM 4904 C CA . ASN B 1 199 ? 6.953 38.25 7.652 1 98.25 199 ASN B CA 1
ATOM 4905 C C . ASN B 1 199 ? 7.098 38.875 9.039 1 98.25 199 ASN B C 1
ATOM 4907 O O . ASN B 1 199 ? 8.18 38.844 9.633 1 98.25 199 ASN B O 1
ATOM 4911 N N . GLU B 1 200 ? 6.008 39.438 9.492 1 98.38 200 GLU B N 1
ATOM 4912 C CA . GLU B 1 200 ? 6.008 40.125 10.781 1 98.38 200 GLU B CA 1
ATOM 4913 C C . GLU B 1 200 ? 6.266 39.156 11.922 1 98.38 200 GLU B C 1
ATOM 4915 O O . GLU B 1 200 ? 6.969 39.469 12.883 1 98.38 200 GLU B O 1
ATOM 4920 N N . THR B 1 201 ? 5.695 37.938 11.867 1 98 201 THR B N 1
ATOM 4921 C CA . THR B 1 201 ? 5.703 37.031 12.984 1 98 201 THR B CA 1
ATOM 4922 C C . THR B 1 201 ? 6.844 36 12.844 1 98 201 THR B C 1
ATOM 4924 O O . THR B 1 201 ? 7.195 35.312 13.805 1 98 201 THR B O 1
ATOM 4927 N N . GLY B 1 202 ? 7.387 35.844 11.633 1 97.69 202 GLY B N 1
ATOM 4928 C CA . GLY B 1 202 ? 8.414 34.875 11.367 1 97.69 202 GLY B CA 1
ATOM 4929 C C . GLY B 1 202 ? 7.863 33.469 11.227 1 97.69 202 GLY B C 1
ATOM 4930 O O . GLY B 1 202 ? 8.609 32.469 11.297 1 97.69 202 GLY B O 1
ATOM 4931 N N . LYS B 1 203 ? 6.543 33.344 11.133 1 98.5 203 LYS B N 1
ATOM 4932 C CA . LYS B 1 203 ? 5.914 32.031 10.984 1 98.5 203 LYS B CA 1
ATOM 4933 C C . LYS B 1 203 ? 5.859 31.609 9.523 1 98.5 203 LYS B C 1
ATOM 4935 O O . LYS B 1 203 ? 5.867 32.438 8.625 1 98.5 203 LYS B O 1
ATOM 4940 N N . MET B 1 204 ? 5.852 30.297 9.289 1 98.69 204 MET B N 1
ATOM 4941 C CA . MET B 1 204 ? 5.816 29.734 7.945 1 98.69 204 MET B CA 1
ATOM 4942 C C . MET B 1 204 ? 4.395 29.719 7.402 1 98.69 204 MET B C 1
ATOM 4944 O O . MET B 1 204 ? 3.451 30.094 8.094 1 98.69 204 MET B O 1
ATOM 4948 N N . ILE B 1 205 ? 4.238 29.359 6.102 1 98.88 205 ILE B N 1
ATOM 4949 C CA . ILE B 1 205 ? 2.955 29.297 5.41 1 98.88 205 ILE B CA 1
ATOM 4950 C C . ILE B 1 205 ? 2.805 27.938 4.723 1 98.88 205 ILE B C 1
ATOM 4952 O O . ILE B 1 205 ? 3.758 27.438 4.129 1 98.88 205 ILE B O 1
ATOM 4956 N N . THR B 1 206 ? 1.688 27.266 4.875 1 98.88 206 THR B N 1
ATOM 4957 C CA . THR B 1 206 ? 1.329 26.125 4.035 1 98.88 206 THR B CA 1
ATOM 4958 C C . THR B 1 206 ? 0.13 26.469 3.152 1 98.88 206 THR B C 1
ATOM 4960 O O . THR B 1 206 ? -0.757 27.219 3.561 1 98.88 206 THR B O 1
ATOM 4963 N N . ILE B 1 207 ? 0.092 25.953 1.912 1 98.81 207 ILE B N 1
ATOM 4964 C CA . ILE B 1 207 ? -0.947 26.281 0.942 1 98.81 207 ILE B CA 1
ATOM 4965 C C . ILE B 1 207 ? -1.076 25.156 -0.077 1 98.81 207 ILE B C 1
ATOM 4967 O O . ILE B 1 207 ? -0.096 24.484 -0.386 1 98.81 207 ILE B O 1
ATOM 4971 N N . HIS B 1 208 ? -2.289 24.828 -0.532 1 97.81 208 HIS B N 1
ATOM 4972 C CA . HIS B 1 208 ? -2.447 23.953 -1.694 1 97.81 208 HIS B CA 1
ATOM 4973 C C . HIS B 1 208 ? -2.08 24.688 -2.98 1 97.81 208 HIS B C 1
ATOM 4975 O O . HIS B 1 208 ? -2.396 25.875 -3.141 1 97.81 208 HIS B O 1
ATOM 4981 N N . LEU B 1 209 ? -1.478 23.953 -3.857 1 98.19 209 LEU B N 1
ATOM 4982 C CA . LEU B 1 209 ? -0.972 24.609 -5.055 1 98.19 209 LEU B CA 1
ATOM 4983 C C . LEU B 1 209 ? -0.962 23.656 -6.242 1 98.19 209 LEU B C 1
ATOM 4985 O O . LEU B 1 209 ? -0.399 22.562 -6.156 1 98.19 209 LEU B O 1
ATOM 4989 N N . ASN B 1 210 ? -1.593 24.016 -7.371 1 98.06 210 ASN B N 1
ATOM 4990 C CA . ASN B 1 210 ? -1.511 23.328 -8.656 1 98.06 210 ASN B CA 1
ATOM 4991 C C . ASN B 1 210 ? -1.928 21.875 -8.547 1 98.06 210 ASN B C 1
ATOM 4993 O O . ASN B 1 210 ? -1.263 20.984 -9.086 1 98.06 210 ASN B O 1
ATOM 4997 N N . GLU B 1 211 ? -3.014 21.594 -7.875 1 94 211 GLU B N 1
ATOM 4998 C CA . GLU B 1 211 ? -3.441 20.219 -7.637 1 94 211 GLU B CA 1
ATOM 4999 C C . GLU B 1 211 ? -4.176 19.641 -8.844 1 94 211 GLU B C 1
ATOM 5001 O O . GLU B 1 211 ? -3.984 18.484 -9.203 1 94 211 GLU B O 1
ATOM 5006 N N . THR B 1 212 ? -5.074 20.469 -9.398 1 92.69 212 THR B N 1
ATOM 5007 C CA . THR B 1 212 ? -5.883 19.984 -10.508 1 92.69 212 THR B CA 1
ATOM 5008 C C . THR B 1 212 ? -5.703 20.891 -11.734 1 92.69 212 THR B C 1
ATOM 5010 O O . THR B 1 212 ? -5.34 22.062 -11.609 1 92.69 212 THR B O 1
ATOM 5013 N N . LYS B 1 213 ? -6.02 20.328 -12.891 1 93.44 213 LYS B N 1
ATOM 5014 C CA . LYS B 1 213 ? -6 21.109 -14.117 1 93.44 213 LYS B CA 1
ATOM 5015 C C . LYS B 1 213 ? -6.988 22.266 -14.055 1 93.44 213 LYS B C 1
ATOM 5017 O O . LYS B 1 213 ? -6.707 23.359 -14.547 1 93.44 213 LYS B O 1
ATOM 5022 N N . ARG B 1 214 ? -8.133 22.078 -13.492 1 91.56 214 ARG B N 1
ATOM 5023 C CA . ARG B 1 214 ? -9.188 23.078 -13.398 1 91.56 214 ARG B CA 1
ATOM 5024 C C . ARG B 1 214 ? -8.719 24.281 -12.586 1 91.56 214 ARG B C 1
ATOM 5026 O O . ARG B 1 214 ? -9.008 25.422 -12.938 1 91.56 214 ARG B O 1
ATOM 5033 N N . GLU B 1 215 ? -8.008 24 -11.414 1 91.75 215 GLU B N 1
ATOM 5034 C CA . GLU B 1 215 ? -7.461 25.078 -10.602 1 91.75 215 GLU B CA 1
ATOM 5035 C C . GLU B 1 215 ? -6.559 25.984 -11.422 1 91.75 215 GLU B C 1
ATOM 5037 O O . GLU B 1 215 ? -6.664 27.219 -11.344 1 91.75 215 GLU B O 1
ATOM 5042 N N . VAL B 1 216 ? -5.684 25.406 -12.188 1 96.44 216 VAL B N 1
ATOM 5043 C CA . VAL B 1 216 ? -4.738 26.172 -12.992 1 96.44 216 VAL B CA 1
ATOM 5044 C C . VAL B 1 216 ? -5.492 27 -14.023 1 96.44 216 VAL B C 1
ATOM 5046 O O . VAL B 1 216 ? -5.207 28.188 -14.203 1 96.44 216 VAL B O 1
ATOM 5049 N N . GLN B 1 217 ? -6.477 26.375 -14.648 1 96.12 217 GLN B N 1
ATOM 5050 C CA . GLN B 1 217 ? -7.27 27.062 -15.656 1 96.12 217 GLN B CA 1
ATOM 5051 C C . GLN B 1 217 ? -8.062 28.219 -15.047 1 96.12 217 GLN B C 1
ATOM 5053 O O . GLN B 1 217 ? -8.141 29.297 -15.625 1 96.12 217 GLN B O 1
ATOM 5058 N N . ASP B 1 218 ? -8.609 27.984 -13.875 1 93.5 218 ASP B N 1
ATOM 5059 C CA . ASP B 1 218 ? -9.398 29 -13.195 1 93.5 218 ASP B CA 1
ATOM 5060 C C . ASP B 1 218 ? -8.555 30.234 -12.867 1 93.5 218 ASP B C 1
ATOM 5062 O O . ASP B 1 218 ? -8.984 31.359 -13.07 1 93.5 218 ASP B O 1
ATOM 5066 N N . ILE B 1 219 ? -7.41 30.047 -12.414 1 96.62 219 ILE B N 1
ATOM 5067 C CA . ILE B 1 219 ? -6.52 31.141 -12.031 1 96.62 219 ILE B CA 1
ATOM 5068 C C . ILE B 1 219 ? -6.047 31.875 -13.273 1 96.62 219 ILE B C 1
ATOM 5070 O O . ILE B 1 219 ? -5.98 33.125 -13.281 1 96.62 219 ILE B O 1
ATOM 5074 N N . LYS B 1 220 ? -5.727 31.141 -14.312 1 96.94 220 LYS B N 1
ATOM 5075 C CA . LYS B 1 220 ? -5.309 31.766 -15.57 1 96.94 220 LYS B CA 1
ATOM 5076 C C . LYS B 1 220 ? -6.414 32.656 -16.141 1 96.94 220 LYS B C 1
ATOM 5078 O O . LYS B 1 220 ? -6.141 33.75 -16.641 1 96.94 220 LYS B O 1
ATOM 5083 N N . GLU B 1 221 ? -7.562 32.156 -16.078 1 97.19 221 GLU B N 1
ATOM 5084 C CA . GLU B 1 221 ? -8.695 32.906 -16.609 1 97.19 221 GLU B CA 1
ATOM 5085 C C . GLU B 1 221 ? -8.953 34.156 -15.781 1 97.19 221 GLU B C 1
ATOM 5087 O O . GLU B 1 221 ? -9.281 35.219 -16.344 1 97.19 221 GLU B O 1
ATOM 5092 N N . LYS B 1 222 ? -8.789 34.094 -14.539 1 96 222 LYS B N 1
ATOM 5093 C CA . LYS B 1 222 ? -9.125 35.188 -13.633 1 96 222 LYS B CA 1
ATOM 5094 C C . LYS B 1 222 ? -8.008 36.219 -13.594 1 96 222 LYS B C 1
ATOM 5096 O O . LYS B 1 222 ? -8.281 37.406 -13.547 1 96 222 LYS B O 1
ATOM 5101 N N . TYR B 1 223 ? -6.754 35.781 -13.633 1 96.38 223 TYR B N 1
ATOM 5102 C CA . TYR B 1 223 ? -5.668 36.719 -13.352 1 96.38 223 TYR B CA 1
ATOM 5103 C C . TYR B 1 223 ? -4.688 36.781 -14.516 1 96.38 223 TYR B C 1
ATOM 5105 O O . TYR B 1 223 ? -3.752 37.594 -14.508 1 96.38 223 TYR B O 1
ATOM 5113 N N . GLY B 1 224 ? -4.805 35.938 -15.477 1 97 224 GLY B N 1
ATOM 5114 C CA . GLY B 1 224 ? -3.939 35.938 -16.641 1 97 224 GLY B CA 1
ATOM 5115 C C . GLY B 1 224 ? -2.596 35.281 -16.391 1 97 224 GLY B C 1
ATOM 5116 O O . GLY B 1 224 ? -1.668 35.438 -17.188 1 97 224 GLY B O 1
ATOM 5117 N N . MET B 1 225 ? -2.479 34.625 -15.219 1 97.25 225 MET B N 1
ATOM 5118 C CA . MET B 1 225 ? -1.26 33.969 -14.789 1 97.25 225 MET B CA 1
ATOM 5119 C C . MET B 1 225 ? -1.58 32.594 -14.188 1 97.25 225 MET B C 1
ATOM 5121 O O . MET B 1 225 ? -2.707 32.344 -13.75 1 97.25 225 MET B O 1
ATOM 5125 N N . THR B 1 226 ? -0.541 31.688 -14.242 1 97.94 226 THR B N 1
ATOM 5126 C CA . THR B 1 226 ? -0.692 30.422 -13.516 1 97.94 226 THR B CA 1
ATOM 5127 C C . THR B 1 226 ? -0.639 30.672 -12.008 1 97.94 226 THR B C 1
ATOM 5129 O O . THR B 1 226 ? -0.238 31.75 -11.562 1 97.94 226 THR B O 1
ATOM 5132 N N . PRO B 1 227 ? -1.029 29.672 -11.195 1 98.44 227 PRO B N 1
ATOM 5133 C CA . PRO B 1 227 ? -1.072 29.875 -9.742 1 98.44 227 PRO B CA 1
ATOM 5134 C C . PRO B 1 227 ? 0.287 30.25 -9.164 1 98.44 227 PRO B C 1
ATOM 5136 O O . PRO B 1 227 ? 0.378 31.172 -8.352 1 98.44 227 PRO B O 1
ATOM 5139 N N . VAL B 1 228 ? 1.344 29.594 -9.57 1 98.81 228 VAL B N 1
ATOM 5140 C CA . VAL B 1 228 ? 2.68 29.875 -9.055 1 98.81 228 VAL B CA 1
ATOM 5141 C C . VAL B 1 228 ? 3.115 31.281 -9.477 1 98.81 228 VAL B C 1
ATOM 5143 O O . VAL B 1 228 ? 3.656 32.031 -8.664 1 98.81 228 VAL B O 1
ATOM 5146 N N . GLU B 1 229 ? 2.9 31.609 -10.773 1 98.62 229 GLU B N 1
ATOM 5147 C CA . GLU B 1 229 ? 3.234 32.938 -11.266 1 98.62 229 GLU B CA 1
ATOM 5148 C C . GLU B 1 229 ? 2.473 34 -10.5 1 98.62 229 GLU B C 1
ATOM 5150 O O . GLU B 1 229 ? 3.031 35.062 -10.172 1 98.62 229 GLU B O 1
ATOM 5155 N N . PHE B 1 230 ? 1.22 33.75 -10.297 1 98.56 230 PHE B N 1
ATOM 5156 C CA . PHE B 1 230 ? 0.351 34.656 -9.578 1 98.56 230 PHE B CA 1
ATOM 5157 C C . PHE B 1 230 ? 0.882 34.906 -8.172 1 98.56 230 PHE B C 1
ATOM 5159 O O . PHE B 1 230 ? 1.028 36.062 -7.758 1 98.56 230 PHE B O 1
ATOM 5166 N N . LEU B 1 231 ? 1.215 33.875 -7.445 1 98.81 231 LEU B N 1
ATOM 5167 C CA . LEU B 1 231 ? 1.759 34 -6.098 1 98.81 231 LEU B CA 1
ATOM 5168 C C . LEU B 1 231 ? 3.104 34.719 -6.117 1 98.81 231 LEU B C 1
ATOM 5170 O O . LEU B 1 231 ? 3.418 35.469 -5.203 1 98.81 231 LEU B O 1
ATOM 5174 N N . ASP B 1 232 ? 3.9 34.375 -7.125 1 98.69 232 ASP B N 1
ATOM 5175 C CA . ASP B 1 232 ? 5.191 35.062 -7.262 1 98.69 232 ASP B CA 1
ATOM 5176 C C . ASP B 1 232 ? 5.02 36.562 -7.473 1 98.69 232 ASP B C 1
ATOM 5178 O O . ASP B 1 232 ? 5.746 37.344 -6.879 1 98.69 232 ASP B O 1
ATOM 5182 N N . GLU B 1 233 ? 4.09 36.938 -8.336 1 98.06 233 GLU B N 1
ATOM 5183 C CA . GLU B 1 233 ? 3.805 38.344 -8.617 1 98.06 233 GLU B CA 1
ATOM 5184 C C . GLU B 1 233 ? 3.352 39.094 -7.363 1 98.06 233 GLU B C 1
ATOM 5186 O O . GLU B 1 233 ? 3.666 40.25 -7.18 1 98.06 233 GLU B O 1
ATOM 5191 N N . LEU B 1 234 ? 2.648 38.406 -6.512 1 98.19 234 LEU B N 1
ATOM 5192 C CA . LEU B 1 234 ? 2.158 39 -5.27 1 98.19 234 LEU B CA 1
ATOM 5193 C C . LEU B 1 234 ? 3.283 39.125 -4.246 1 98.19 234 LEU B C 1
ATOM 5195 O O . LEU B 1 234 ? 3.098 39.719 -3.184 1 98.19 234 LEU B O 1
ATOM 5199 N N . GLY B 1 235 ? 4.488 38.531 -4.559 1 98.38 235 GLY B N 1
ATOM 5200 C CA . GLY B 1 235 ? 5.562 38.5 -3.58 1 98.38 235 GLY B CA 1
ATOM 5201 C C . GLY B 1 235 ? 5.309 37.5 -2.461 1 98.38 235 GLY B C 1
ATOM 5202 O O . GLY B 1 235 ? 5.836 37.656 -1.357 1 98.38 235 GLY B O 1
ATOM 5203 N N . PHE B 1 236 ? 4.516 36.5 -2.719 1 98.75 236 PHE B N 1
ATOM 5204 C CA . PHE B 1 236 ? 4.02 35.562 -1.711 1 98.75 236 PHE B CA 1
ATOM 5205 C C . PHE B 1 236 ? 5.039 34.469 -1.44 1 98.75 236 PHE B C 1
ATOM 5207 O O . PHE B 1 236 ? 5.156 34 -0.313 1 98.75 236 PHE B O 1
ATOM 5214 N N . LEU B 1 237 ? 5.844 34.062 -2.416 1 98.75 237 LEU B N 1
ATOM 5215 C CA . LEU B 1 237 ? 6.648 32.844 -2.375 1 98.75 237 LEU B CA 1
ATOM 5216 C C . LEU B 1 237 ? 7.973 33.094 -1.657 1 98.75 237 LEU B C 1
ATOM 5218 O O . LEU B 1 237 ? 8.555 34.156 -1.783 1 98.75 237 LEU B O 1
ATOM 5222 N N . GLY B 1 238 ? 8.469 32.062 -0.95 1 98.12 238 GLY B N 1
ATOM 5223 C CA . GLY B 1 238 ? 9.742 32.062 -0.237 1 98.12 238 GLY B CA 1
ATOM 5224 C C . GLY B 1 238 ? 10.094 30.719 0.361 1 98.12 238 GLY B C 1
ATOM 5225 O O . GLY B 1 238 ? 9.383 29.734 0.147 1 98.12 238 GLY B O 1
ATOM 5226 N N . ASP B 1 239 ? 11.227 30.625 1.043 1 97.75 239 ASP B N 1
ATOM 5227 C CA . ASP B 1 239 ? 11.727 29.375 1.592 1 97.75 239 ASP B CA 1
ATOM 5228 C C . ASP B 1 239 ? 10.945 28.969 2.84 1 97.75 239 ASP B C 1
ATOM 5230 O O . ASP B 1 239 ? 11.188 27.906 3.414 1 97.75 239 ASP B O 1
ATOM 5234 N N . ASP B 1 240 ? 9.984 29.859 3.227 1 98.44 240 ASP B N 1
ATOM 5235 C CA . ASP B 1 240 ? 9.117 29.562 4.363 1 98.44 240 ASP B CA 1
ATOM 5236 C C . ASP B 1 240 ? 7.762 29.031 3.9 1 98.44 240 ASP B C 1
ATOM 5238 O O . ASP B 1 240 ? 6.812 28.969 4.684 1 98.44 240 ASP B O 1
ATOM 5242 N N . ILE B 1 241 ? 7.66 28.641 2.623 1 98.75 241 ILE B N 1
ATOM 5243 C CA . ILE B 1 241 ? 6.41 28.141 2.07 1 98.75 241 ILE B CA 1
ATOM 5244 C C . ILE B 1 241 ? 6.512 26.625 1.855 1 98.75 241 ILE B C 1
ATOM 5246 O O . ILE B 1 241 ? 7.457 26.141 1.228 1 98.75 241 ILE B O 1
ATOM 5250 N N . ILE B 1 242 ? 5.535 25.922 2.383 1 98.75 242 ILE B N 1
ATOM 5251 C CA . ILE B 1 242 ? 5.301 24.5 2.137 1 98.75 242 ILE B CA 1
ATOM 5252 C C . ILE B 1 242 ? 4.012 24.328 1.332 1 98.75 242 ILE B C 1
ATOM 5254 O O . ILE B 1 242 ? 2.912 24.438 1.879 1 98.75 242 ILE B O 1
ATOM 5258 N N . ALA B 1 243 ? 4.129 24.016 0.079 1 98.88 243 ALA B N 1
ATOM 5259 C CA . ALA B 1 243 ? 2.979 23.938 -0.817 1 98.88 243 ALA B CA 1
ATOM 5260 C C . ALA B 1 243 ? 2.615 22.5 -1.128 1 98.88 243 ALA B C 1
ATOM 5262 O O . ALA B 1 243 ? 3.447 21.734 -1.625 1 98.88 243 ALA B O 1
ATOM 5263 N N . ALA B 1 244 ? 1.406 22.109 -0.869 1 98.56 244 ALA B N 1
ATOM 5264 C CA . ALA B 1 244 ? 0.948 20.734 -1.07 1 98.56 244 ALA B CA 1
ATOM 5265 C C . ALA B 1 244 ? 0.568 20.484 -2.529 1 98.56 244 ALA B C 1
ATOM 5267 O O . ALA B 1 244 ? 0.001 21.359 -3.184 1 98.56 244 ALA B O 1
ATOM 5268 N N . HIS B 1 245 ? 0.814 19.281 -3.088 1 97.81 245 HIS B N 1
ATOM 5269 C CA . HIS B 1 245 ? 0.414 18.672 -4.352 1 97.81 245 HIS B CA 1
ATOM 5270 C C . HIS B 1 245 ? 1.397 19.016 -5.465 1 97.81 245 HIS B C 1
ATOM 5272 O O . HIS B 1 245 ? 2.377 18.297 -5.68 1 97.81 245 HIS B O 1
ATOM 5278 N N . GLY B 1 246 ? 1.33 20.266 -6.055 1 98.25 246 GLY B N 1
ATOM 5279 C CA . GLY B 1 246 ? 2.26 20.609 -7.121 1 98.25 246 GLY B CA 1
ATOM 5280 C C . GLY B 1 246 ? 2.176 19.672 -8.305 1 98.25 246 GLY B C 1
ATOM 5281 O O . GLY B 1 246 ? 3.203 19.234 -8.828 1 98.25 246 GLY B O 1
ATOM 5282 N N . VAL B 1 247 ? 0.98 19.328 -8.812 1 98.12 247 VAL B N 1
ATOM 5283 C CA . VAL B 1 247 ? 0.736 18.297 -9.828 1 98.12 247 VAL B CA 1
ATOM 5284 C C . VAL B 1 247 ? 0.896 18.906 -11.219 1 98.12 247 VAL B C 1
ATOM 5286 O O . VAL B 1 247 ? 1.597 18.344 -12.07 1 98.12 247 VAL B O 1
ATOM 5289 N N . TRP B 1 248 ? 0.229 20.031 -11.469 1 98.12 248 TRP B N 1
ATOM 5290 C CA . TRP B 1 248 ? 0.217 20.656 -12.789 1 98.12 248 TRP B CA 1
ATOM 5291 C C . TRP B 1 248 ? 1.109 21.891 -12.82 1 98.12 248 TRP B C 1
ATOM 5293 O O . TRP B 1 248 ? 0.616 23.016 -12.867 1 98.12 248 TRP B O 1
ATOM 5303 N N . LEU B 1 249 ? 2.426 21.609 -12.875 1 98.69 249 LEU B N 1
ATOM 5304 C CA . LEU B 1 249 ? 3.434 22.672 -12.883 1 98.69 249 LEU B CA 1
ATOM 5305 C C . LEU B 1 249 ? 4.078 22.797 -14.258 1 98.69 249 LEU B C 1
ATOM 5307 O O . LEU B 1 249 ? 4.477 21.797 -14.852 1 98.69 249 LEU B O 1
ATOM 5311 N N . SER B 1 250 ? 4.137 24.016 -14.773 1 98.25 250 SER B N 1
ATOM 5312 C CA . SER B 1 250 ? 4.902 24.266 -15.984 1 98.25 250 SER B CA 1
ATOM 5313 C C . SER B 1 250 ? 6.395 24.375 -15.688 1 98.25 250 SER B C 1
ATOM 5315 O O . SER B 1 250 ? 6.797 24.484 -14.523 1 98.25 250 SER B O 1
ATOM 5317 N N . ASP B 1 251 ? 7.211 24.344 -16.75 1 98.38 251 ASP B N 1
ATOM 5318 C CA . ASP B 1 251 ? 8.648 24.5 -16.578 1 98.38 251 ASP B CA 1
ATOM 5319 C C . ASP B 1 251 ? 8.984 25.844 -15.93 1 98.38 251 ASP B C 1
ATOM 5321 O O . ASP B 1 251 ? 9.859 25.906 -15.062 1 98.38 251 ASP B O 1
ATOM 5325 N N . LYS B 1 252 ? 8.289 26.828 -16.391 1 98.56 252 LYS B N 1
ATOM 5326 C CA . LYS B 1 252 ? 8.508 28.141 -15.82 1 98.56 252 LYS B CA 1
ATOM 5327 C C . LYS B 1 252 ? 8.172 28.172 -14.336 1 98.56 252 LYS B C 1
ATOM 5329 O O . LYS B 1 252 ? 8.906 28.766 -13.539 1 98.56 252 LYS B O 1
ATOM 5334 N N . GLU B 1 253 ? 7.098 27.641 -13.945 1 98.81 253 GLU B N 1
ATOM 5335 C CA . GLU B 1 253 ? 6.703 27.578 -12.547 1 98.81 253 GLU B CA 1
ATOM 5336 C C . GLU B 1 253 ? 7.738 26.828 -11.711 1 98.81 253 GLU B C 1
ATOM 5338 O O . GLU B 1 253 ? 8.047 27.219 -10.586 1 98.81 253 GLU B O 1
ATOM 5343 N N . ILE B 1 254 ? 8.258 25.75 -12.219 1 98.88 254 ILE B N 1
ATOM 5344 C CA . ILE B 1 254 ? 9.25 24.953 -11.516 1 98.88 254 ILE B CA 1
ATOM 5345 C C . ILE B 1 254 ? 10.508 25.781 -11.266 1 98.88 254 ILE B C 1
ATOM 5347 O O . ILE B 1 254 ? 11.094 25.719 -10.18 1 98.88 254 ILE B O 1
ATOM 5351 N N . GLU B 1 255 ? 10.898 26.531 -12.25 1 98.75 255 GLU B N 1
ATOM 5352 C CA . GLU B 1 255 ? 12.039 27.438 -12.086 1 98.75 255 GLU B CA 1
ATOM 5353 C C . GLU B 1 255 ? 11.789 28.453 -10.977 1 98.75 255 GLU B C 1
ATOM 5355 O O . GLU B 1 255 ? 12.68 28.75 -10.18 1 98.75 255 GLU B O 1
ATOM 5360 N N . ILE B 1 256 ? 10.586 29.031 -10.953 1 98.88 256 ILE B N 1
ATOM 5361 C CA . ILE B 1 256 ? 10.219 30 -9.93 1 98.88 256 ILE B CA 1
ATOM 5362 C C . ILE B 1 256 ? 10.281 29.344 -8.547 1 98.88 256 ILE B C 1
ATOM 5364 O O . ILE B 1 256 ? 10.844 29.922 -7.613 1 98.88 256 ILE B O 1
ATOM 5368 N N . LEU B 1 257 ? 9.695 28.141 -8.422 1 98.88 257 LEU B N 1
ATOM 5369 C CA . LEU B 1 257 ? 9.672 27.422 -7.152 1 98.88 257 LEU B CA 1
ATOM 5370 C C . LEU B 1 257 ? 11.094 27.156 -6.66 1 98.88 257 LEU B C 1
ATOM 5372 O O . LEU B 1 257 ? 11.367 27.281 -5.465 1 98.88 257 LEU B O 1
ATOM 5376 N N . ALA B 1 258 ? 11.969 26.719 -7.582 1 98.81 258 ALA B N 1
ATOM 5377 C CA . ALA B 1 258 ? 13.359 26.469 -7.234 1 98.81 258 ALA B CA 1
ATOM 5378 C C . ALA B 1 258 ? 14.055 27.734 -6.77 1 98.81 258 ALA B C 1
ATOM 5380 O O . ALA B 1 258 ? 14.742 27.75 -5.742 1 98.81 258 ALA B O 1
ATOM 5381 N N . LYS B 1 259 ? 13.852 28.797 -7.539 1 98.69 259 LYS B N 1
ATOM 5382 C CA . LYS B 1 259 ? 14.477 30.078 -7.234 1 98.69 259 LYS B CA 1
ATOM 5383 C C . LYS B 1 259 ? 14.023 30.609 -5.875 1 98.69 259 LYS B C 1
ATOM 5385 O O . LYS B 1 259 ? 14.828 31.156 -5.117 1 98.69 259 LYS B O 1
ATOM 5390 N N . ARG B 1 260 ? 12.75 30.438 -5.586 1 98.81 260 ARG B N 1
ATOM 5391 C CA . ARG B 1 260 ? 12.18 30.953 -4.344 1 98.81 260 ARG B CA 1
ATOM 5392 C C . ARG B 1 260 ? 12.367 29.953 -3.207 1 98.81 260 ARG B C 1
ATOM 5394 O O . ARG B 1 260 ? 12.023 30.234 -2.059 1 98.81 260 ARG B O 1
ATOM 5401 N N . ARG B 1 261 ? 12.945 28.812 -3.48 1 98.44 261 ARG B N 1
ATOM 5402 C CA . ARG B 1 261 ? 13.25 27.766 -2.508 1 98.44 261 ARG B CA 1
ATOM 5403 C C . ARG B 1 261 ? 11.992 27.312 -1.783 1 98.44 261 ARG B C 1
ATOM 5405 O O . ARG B 1 261 ? 12.008 27.125 -0.564 1 98.44 261 ARG B O 1
ATOM 5412 N N . VAL B 1 262 ? 10.859 27.203 -2.52 1 98.88 262 VAL B N 1
ATOM 5413 C CA . VAL B 1 262 ? 9.602 26.672 -2.008 1 98.88 262 VAL B CA 1
ATOM 5414 C C . VAL B 1 262 ? 9.695 25.156 -1.892 1 98.88 262 VAL B C 1
ATOM 5416 O O . VAL B 1 262 ? 10.281 24.5 -2.756 1 98.88 262 VAL B O 1
ATOM 5419 N N . THR B 1 263 ? 9.148 24.594 -0.802 1 98.88 263 THR B N 1
ATOM 5420 C CA . THR B 1 263 ? 9.023 23.156 -0.696 1 98.88 263 THR B CA 1
ATOM 5421 C C . THR B 1 263 ? 7.688 22.688 -1.27 1 98.88 263 THR B C 1
ATOM 5423 O O . THR B 1 263 ? 6.645 23.281 -1.008 1 98.88 263 THR B O 1
ATOM 5426 N N . ILE B 1 264 ? 7.738 21.641 -2.078 1 98.94 264 ILE B N 1
ATOM 5427 C CA . ILE B 1 264 ? 6.52 21.016 -2.576 1 98.94 264 ILE B CA 1
ATOM 5428 C C . ILE B 1 264 ? 6.273 19.703 -1.827 1 98.94 264 ILE B C 1
ATOM 5430 O O . ILE B 1 264 ? 7.203 18.922 -1.615 1 98.94 264 ILE B O 1
ATOM 5434 N N . VAL B 1 265 ? 5.043 19.5 -1.384 1 98.94 265 VAL B N 1
ATOM 5435 C CA . VAL B 1 265 ? 4.684 18.266 -0.684 1 98.94 265 VAL B CA 1
ATOM 5436 C C . VAL B 1 265 ? 3.885 17.359 -1.615 1 98.94 265 VAL B C 1
ATOM 5438 O O . VAL B 1 265 ? 2.752 17.672 -1.983 1 98.94 265 VAL B O 1
ATOM 5441 N N . HIS B 1 266 ? 4.496 16.281 -1.963 1 98.81 266 HIS B N 1
ATOM 5442 C CA . HIS B 1 266 ? 3.885 15.258 -2.803 1 98.81 266 HIS B CA 1
ATOM 5443 C C . HIS B 1 266 ? 2.891 14.414 -2.01 1 98.81 266 HIS B C 1
ATOM 5445 O O . HIS B 1 266 ? 3.221 13.906 -0.933 1 98.81 266 HIS B O 1
ATOM 5451 N N . ASN B 1 267 ? 1.651 14.336 -2.438 1 98.5 267 ASN B N 1
ATOM 5452 C CA . ASN B 1 267 ? 0.595 13.516 -1.855 1 98.5 267 ASN B CA 1
ATOM 5453 C C . ASN B 1 267 ? 0.103 12.453 -2.838 1 98.5 267 ASN B C 1
ATOM 5455 O O . ASN B 1 267 ? -1.011 12.555 -3.355 1 98.5 267 ASN B O 1
ATOM 5459 N N . PRO B 1 268 ? 0.846 11.367 -3.016 1 98.62 268 PRO B N 1
ATOM 5460 C CA . PRO B 1 268 ? 0.608 10.469 -4.148 1 98.62 268 PRO B CA 1
ATOM 5461 C C . PRO B 1 268 ? -0.73 9.742 -4.051 1 98.62 268 PRO B C 1
ATOM 5463 O O . PRO B 1 268 ? -1.482 9.688 -5.027 1 98.62 268 PRO B O 1
ATOM 5466 N N . ALA B 1 269 ? -1.099 9.164 -2.924 1 98.38 269 ALA B N 1
ATOM 5467 C CA . ALA B 1 269 ? -2.342 8.406 -2.801 1 98.38 269 ALA B CA 1
ATOM 5468 C C . ALA B 1 269 ? -3.553 9.289 -3.1 1 98.38 269 ALA B C 1
ATOM 5470 O O . ALA B 1 269 ? -4.43 8.898 -3.877 1 98.38 269 ALA B O 1
ATOM 5471 N N . SER B 1 270 ? -3.617 10.422 -2.455 1 96.56 270 SER B N 1
ATOM 5472 C CA . SER B 1 270 ? -4.742 11.336 -2.643 1 96.56 270 SER B CA 1
ATOM 5473 C C . SER B 1 270 ? -4.852 11.789 -4.094 1 96.56 270 SER B C 1
ATOM 5475 O O . SER B 1 270 ? -5.941 11.766 -4.676 1 96.56 270 SER B O 1
ATOM 5477 N N . ASN B 1 271 ? -3.711 12.219 -4.695 1 96.88 271 ASN B N 1
ATOM 5478 C CA . ASN B 1 271 ? -3.719 12.703 -6.07 1 96.88 271 ASN B CA 1
ATOM 5479 C C . ASN B 1 271 ? -4.109 11.602 -7.051 1 96.88 271 ASN B C 1
ATOM 5481 O O . ASN B 1 271 ? -4.742 11.867 -8.07 1 96.88 271 ASN B O 1
ATOM 5485 N N . MET B 1 272 ? -3.721 10.359 -6.719 1 97.81 272 MET B N 1
ATOM 5486 C CA . MET B 1 272 ? -4.125 9.234 -7.566 1 97.81 272 MET B CA 1
ATOM 5487 C C . MET B 1 272 ? -5.613 8.945 -7.414 1 97.81 272 MET B C 1
ATOM 5489 O O . MET B 1 272 ? -6.324 8.797 -8.406 1 97.81 272 MET B O 1
ATOM 5493 N N . LYS B 1 273 ? -6.102 8.836 -6.238 1 96.56 273 LYS B N 1
ATOM 5494 C CA . LYS B 1 273 ? -7.484 8.453 -5.965 1 96.56 273 LYS B CA 1
ATOM 5495 C C . LYS B 1 273 ? -8.461 9.453 -6.57 1 96.56 273 LYS B C 1
ATOM 5497 O O . 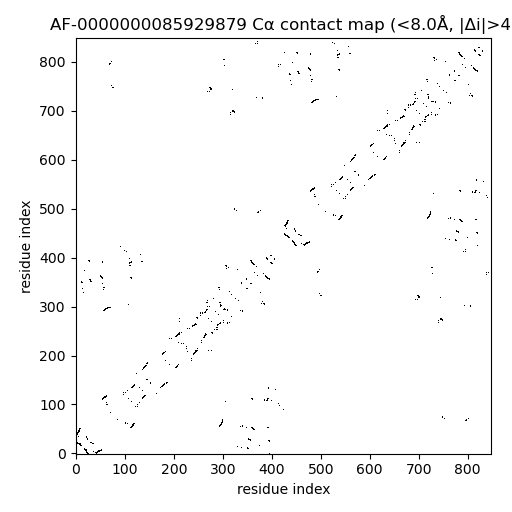LYS B 1 273 ? -9.5 9.062 -7.117 1 96.56 273 LYS B O 1
ATOM 5502 N N . LEU B 1 274 ? -8.086 10.75 -6.469 1 94.12 274 LEU B N 1
ATOM 5503 C CA . LEU B 1 274 ? -8.961 11.812 -6.961 1 94.12 274 LEU B CA 1
ATOM 5504 C C . LEU B 1 274 ? -8.711 12.07 -8.445 1 94.12 274 LEU B C 1
ATOM 5506 O O . LEU B 1 274 ? -9.391 12.898 -9.055 1 94.12 274 LEU B O 1
ATOM 5510 N N . ALA B 1 275 ? -7.742 11.375 -8.984 1 96 275 ALA B N 1
ATOM 5511 C CA . ALA B 1 275 ? -7.367 11.531 -10.391 1 96 275 ALA B CA 1
ATOM 5512 C C . ALA B 1 275 ? -6.938 12.961 -10.688 1 96 275 ALA B C 1
ATOM 5514 O O . ALA B 1 275 ? -7.359 13.555 -11.688 1 96 275 ALA B O 1
ATOM 5515 N N . SER B 1 276 ? -6.094 13.469 -9.781 1 94.75 276 SER B N 1
ATOM 5516 C CA . SER B 1 276 ? -5.637 14.844 -9.922 1 94.75 276 SER B CA 1
ATOM 5517 C C . SER B 1 276 ? -4.508 14.953 -10.938 1 94.75 276 SER B C 1
ATOM 5519 O O . SER B 1 276 ? -4.23 16.031 -11.461 1 94.75 276 SER B O 1
ATOM 5521 N N . GLY B 1 277 ? -3.857 13.898 -11.203 1 96.56 277 GLY B N 1
ATOM 5522 C CA . GLY B 1 277 ? -2.699 13.891 -12.078 1 96.56 277 GLY B CA 1
ATOM 5523 C C . GLY B 1 277 ? -1.423 13.469 -11.383 1 96.56 277 GLY B C 1
ATOM 5524 O O . GLY B 1 277 ? -1.46 13 -10.242 1 96.56 277 GLY B O 1
ATOM 5525 N N . VAL B 1 278 ? -0.284 13.508 -12.094 1 98.38 278 VAL B N 1
ATOM 5526 C CA . VAL B 1 278 ? 1.004 13.078 -11.562 1 98.38 278 VAL B CA 1
ATOM 5527 C C . VAL B 1 278 ? 1.981 14.25 -11.555 1 98.38 278 VAL B C 1
ATOM 5529 O O . VAL B 1 278 ? 2.176 14.906 -12.578 1 98.38 278 VAL B O 1
ATOM 5532 N N . MET B 1 279 ? 2.566 14.516 -10.461 1 98.25 279 MET B N 1
ATOM 5533 C CA . MET B 1 279 ? 3.551 15.578 -10.281 1 98.25 279 MET B CA 1
ATOM 5534 C C . MET B 1 279 ? 4.754 15.375 -11.195 1 98.25 279 MET B C 1
ATOM 5536 O O . MET B 1 279 ? 5.219 14.242 -11.367 1 98.25 279 MET B O 1
ATOM 5540 N N . PRO B 1 280 ? 5.293 16.438 -11.82 1 98.44 280 PRO B N 1
ATOM 5541 C CA . PRO B 1 280 ? 6.508 16.281 -12.625 1 98.44 280 PRO B CA 1
ATOM 5542 C C . PRO B 1 280 ? 7.77 16.156 -11.766 1 98.44 280 PRO B C 1
ATOM 5544 O O . PRO B 1 280 ? 8.633 17.047 -11.805 1 98.44 280 PRO B O 1
ATOM 5547 N N . ILE B 1 281 ? 7.961 15.078 -11.188 1 98.44 281 ILE B N 1
ATOM 5548 C CA . ILE B 1 281 ? 8.93 14.898 -10.117 1 98.44 281 ILE B CA 1
ATOM 5549 C C . ILE B 1 281 ? 10.352 15.016 -10.672 1 98.44 281 ILE B C 1
ATOM 5551 O O . ILE B 1 281 ? 11.234 15.57 -10.023 1 98.44 281 ILE B O 1
ATOM 5555 N N . GLU B 1 282 ? 10.625 14.5 -11.852 1 97.88 282 GLU B N 1
ATOM 5556 C CA . GLU B 1 282 ? 11.969 14.547 -12.438 1 97.88 282 GLU B CA 1
ATOM 5557 C C . GLU B 1 282 ? 12.414 15.984 -12.672 1 97.88 282 GLU B C 1
ATOM 5559 O O . GLU B 1 282 ? 13.555 16.344 -12.359 1 97.88 282 GLU B O 1
ATOM 5564 N N . LYS B 1 283 ? 11.516 16.734 -13.242 1 98.44 283 LYS B N 1
ATOM 5565 C CA . LYS B 1 283 ? 11.828 18.141 -13.508 1 98.44 283 LYS B CA 1
ATOM 5566 C C . LYS B 1 283 ? 12.039 18.906 -12.203 1 98.44 283 LYS B C 1
ATOM 5568 O O . LYS B 1 283 ? 12.922 19.766 -12.125 1 98.44 283 LYS B O 1
ATOM 5573 N N . LEU B 1 284 ? 11.227 18.609 -11.227 1 98.81 284 LEU B N 1
ATOM 5574 C CA . LEU B 1 284 ? 11.359 19.266 -9.93 1 98.81 284 LEU B CA 1
ATOM 5575 C C . LEU B 1 284 ? 12.695 18.938 -9.281 1 98.81 284 LEU B C 1
ATOM 5577 O O . LEU B 1 284 ? 13.398 19.828 -8.789 1 98.81 284 LEU B O 1
ATOM 5581 N N . LEU B 1 285 ? 13.031 17.656 -9.273 1 98.25 285 LEU B N 1
ATOM 5582 C CA . LEU B 1 285 ? 14.289 17.219 -8.688 1 98.25 285 LEU B CA 1
ATOM 5583 C C . LEU B 1 285 ? 15.477 17.828 -9.422 1 98.25 285 LEU B C 1
ATOM 5585 O O . LEU B 1 285 ? 16.438 18.297 -8.789 1 98.25 285 LEU B O 1
ATOM 5589 N N . LYS B 1 286 ? 15.422 17.812 -10.719 1 98 286 LYS B N 1
ATOM 5590 C CA . LYS B 1 286 ? 16.5 18.375 -11.539 1 98 286 LYS B CA 1
ATOM 5591 C C . LYS B 1 286 ? 16.688 19.859 -11.242 1 98 286 LYS B C 1
ATOM 5593 O O . LYS B 1 286 ? 17.812 20.359 -11.25 1 98 286 LYS B O 1
ATOM 5598 N N . ALA B 1 287 ? 15.602 20.531 -10.984 1 98.62 287 ALA B N 1
ATOM 5599 C CA . ALA B 1 287 ? 15.633 21.969 -10.719 1 98.62 287 ALA B CA 1
ATOM 5600 C C . ALA B 1 287 ? 16.109 22.25 -9.289 1 98.62 287 ALA B C 1
ATOM 5602 O O . ALA B 1 287 ? 16.391 23.391 -8.938 1 98.62 287 ALA B O 1
ATOM 5603 N N . GLY B 1 288 ? 16.156 21.234 -8.445 1 98.31 288 GLY B N 1
ATOM 5604 C CA . GLY B 1 288 ? 16.641 21.391 -7.082 1 98.31 288 GLY B CA 1
ATOM 5605 C C . GLY B 1 288 ? 15.547 21.781 -6.105 1 98.31 288 GLY B C 1
ATOM 5606 O O . GLY B 1 288 ? 15.836 22.25 -5.004 1 98.31 288 GLY B O 1
ATOM 5607 N N . VAL B 1 289 ? 14.328 21.609 -6.473 1 98.81 289 VAL B N 1
ATOM 5608 C CA . VAL B 1 289 ? 13.211 21.891 -5.574 1 98.81 289 VAL B CA 1
ATOM 5609 C C . VAL B 1 289 ? 13.172 20.844 -4.465 1 98.81 289 VAL B C 1
ATOM 5611 O O . VAL B 1 289 ? 13.328 19.656 -4.723 1 98.81 289 VAL B O 1
ATOM 5614 N N . ASN B 1 290 ? 13.047 21.25 -3.225 1 98.88 290 ASN B N 1
ATOM 5615 C CA . ASN B 1 290 ? 12.82 20.328 -2.121 1 98.88 290 ASN B CA 1
ATOM 5616 C C . ASN B 1 290 ? 11.43 19.703 -2.184 1 98.88 290 ASN B C 1
ATOM 5618 O O . ASN B 1 290 ? 10.43 20.422 -2.258 1 98.88 290 ASN B O 1
ATOM 5622 N N . ILE B 1 291 ? 11.391 18.422 -2.256 1 98.94 291 ILE B N 1
ATOM 5623 C CA . ILE B 1 291 ? 10.117 17.703 -2.291 1 98.94 291 ILE B CA 1
ATOM 5624 C C . ILE B 1 291 ? 9.961 16.859 -1.03 1 98.94 291 ILE B C 1
ATOM 5626 O O . ILE B 1 291 ? 10.805 16.016 -0.737 1 98.94 291 ILE B O 1
ATOM 5630 N N . ALA B 1 292 ? 8.938 17.094 -0.263 1 98.94 292 ALA B N 1
ATOM 5631 C CA . ALA B 1 292 ? 8.555 16.266 0.887 1 98.94 292 ALA B CA 1
ATOM 5632 C C . ALA B 1 292 ? 7.336 15.406 0.569 1 98.94 292 ALA B C 1
ATOM 5634 O O . ALA B 1 292 ? 6.766 15.508 -0.52 1 98.94 292 ALA B O 1
ATOM 5635 N N . LEU B 1 293 ? 6.969 14.531 1.491 1 98.88 293 LEU B N 1
ATOM 5636 C CA . LEU B 1 293 ? 5.82 13.648 1.31 1 98.88 293 LEU B CA 1
ATOM 5637 C C . LEU B 1 293 ? 4.719 13.977 2.312 1 98.88 293 LEU B C 1
ATOM 5639 O O . LEU B 1 293 ? 5 14.438 3.422 1 98.88 293 LEU B O 1
ATOM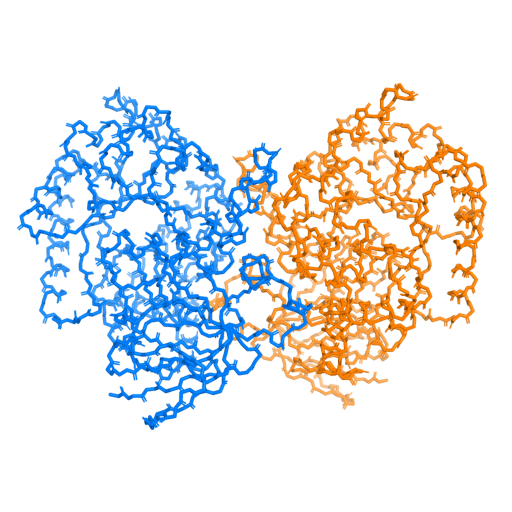 5643 N N . GLY B 1 294 ? 3.543 13.82 1.955 1 98.88 294 GLY B N 1
ATOM 5644 C CA . GLY B 1 294 ? 2.365 13.938 2.803 1 98.88 294 GLY B CA 1
ATOM 5645 C C . GLY B 1 294 ? 1.286 12.922 2.459 1 98.88 294 GLY B C 1
ATOM 5646 O O . GLY B 1 294 ? 1.404 12.195 1.474 1 98.88 294 GLY B O 1
ATOM 5647 N N . THR B 1 295 ? 0.289 12.859 3.285 1 98.75 295 THR B N 1
ATOM 5648 C CA . THR B 1 295 ? -0.772 11.883 3.068 1 98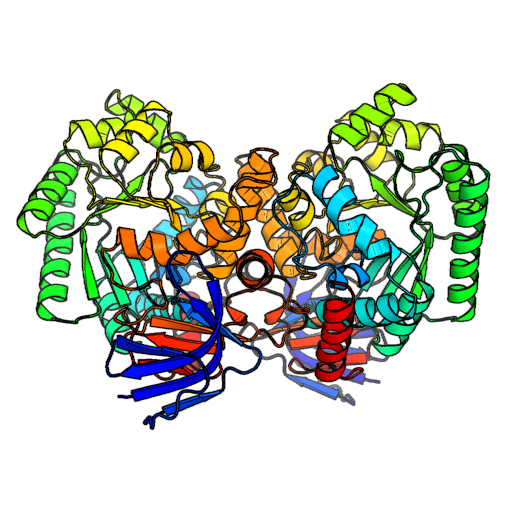.75 295 THR B CA 1
ATOM 5649 C C . THR B 1 295 ? -2.047 12.57 2.584 1 98.75 295 THR B C 1
ATOM 5651 O O . THR B 1 295 ? -2.949 11.914 2.059 1 98.75 295 THR B O 1
ATOM 5654 N N . ASP B 1 296 ? -2.102 13.891 2.787 1 97.44 296 ASP B N 1
ATOM 5655 C CA . ASP B 1 296 ? -3.404 14.539 2.678 1 97.44 296 ASP B CA 1
ATOM 5656 C C . ASP B 1 296 ? -4.414 13.906 3.633 1 97.44 296 ASP B C 1
ATOM 5658 O O . ASP B 1 296 ? -4.039 13.164 4.539 1 97.44 296 ASP B O 1
ATOM 5662 N N . GLY B 1 297 ? -5.719 14.242 3.576 1 96.25 297 GLY B N 1
ATOM 5663 C CA . GLY B 1 297 ? -6.707 13.727 4.504 1 96.25 297 GLY B CA 1
ATOM 5664 C C . GLY B 1 297 ? -7.184 12.328 4.156 1 96.25 297 GLY B C 1
ATOM 5665 O O . GLY B 1 297 ? -7.16 11.93 2.986 1 96.25 297 GLY B O 1
ATOM 5666 N N . ALA B 1 298 ? -7.691 11.602 5.148 1 96.44 298 ALA B N 1
ATOM 5667 C CA . ALA B 1 298 ? -8.125 10.219 4.957 1 96.44 298 ALA B CA 1
ATOM 5668 C C . ALA B 1 298 ? -9.367 10.156 4.078 1 96.44 298 ALA B C 1
ATOM 5670 O O . ALA B 1 298 ? -9.727 9.086 3.576 1 96.44 298 ALA B O 1
ATOM 5671 N N . ALA B 1 299 ? -9.984 11.266 3.879 1 93.44 299 ALA B N 1
ATOM 5672 C CA . ALA B 1 299 ? -11.148 11.297 2.994 1 93.44 299 ALA B CA 1
ATOM 5673 C C . ALA B 1 299 ? -10.727 11.125 1.536 1 93.44 299 ALA B C 1
ATOM 5675 O O . ALA B 1 299 ? -11.469 10.547 0.735 1 93.44 299 ALA B O 1
ATOM 5676 N N . SER B 1 300 ? -9.578 11.617 1.176 1 91.44 300 SER B N 1
ATOM 5677 C CA . SER B 1 300 ? -9.109 11.562 -0.205 1 91.44 300 SER B CA 1
ATOM 5678 C C . SER B 1 300 ? -7.969 10.562 -0.359 1 91.44 300 SER B C 1
ATOM 5680 O O . SER B 1 300 ? -7.469 10.352 -1.465 1 91.44 300 SER B O 1
ATOM 5682 N N . ASN B 1 301 ? -7.441 10 0.663 1 91.56 301 ASN B N 1
ATOM 5683 C CA . ASN B 1 301 ? -6.328 9.055 0.665 1 91.56 301 ASN B CA 1
ATOM 5684 C C . ASN B 1 301 ? -6.809 7.617 0.864 1 91.56 301 ASN B C 1
ATOM 5686 O O . ASN B 1 301 ? -6.695 6.789 -0.042 1 91.56 301 ASN B O 1
ATOM 5690 N N . ASN B 1 302 ? -7.191 7.34 2.109 1 95.12 302 ASN B N 1
ATOM 5691 C CA . ASN B 1 302 ? -7.957 6.633 3.129 1 95.12 302 ASN B CA 1
ATOM 5692 C C . ASN B 1 302 ? -7.062 6.137 4.262 1 95.12 302 ASN B C 1
ATOM 5694 O O . ASN B 1 302 ? -7.523 5.441 5.164 1 95.12 302 ASN B O 1
ATOM 5698 N N . SER B 1 303 ? -5.742 6.297 4.109 1 97.5 303 SER B N 1
ATOM 5699 C CA . SER B 1 303 ? -4.801 5.98 5.176 1 97.5 303 SER B CA 1
ATOM 5700 C C . SER B 1 303 ? -3.844 7.141 5.434 1 97.5 303 SER B C 1
ATOM 5702 O O . SER B 1 303 ? -3.615 7.969 4.551 1 97.5 303 SER B O 1
ATOM 5704 N N . LEU B 1 304 ? -3.338 7.219 6.617 1 98.81 304 LEU B N 1
ATOM 5705 C CA . LEU B 1 304 ? -2.324 8.203 6.98 1 98.81 304 LEU B CA 1
ATOM 5706 C C . LEU B 1 304 ? -0.973 7.535 7.207 1 98.81 304 LEU B C 1
ATOM 5708 O O . LEU B 1 304 ? -0.29 7.824 8.188 1 98.81 304 LEU B O 1
ATOM 5712 N N . ASP B 1 305 ? -0.617 6.578 6.34 1 98.81 305 ASP B N 1
ATOM 5713 C CA . ASP B 1 305 ? 0.564 5.727 6.414 1 98.81 305 ASP B CA 1
ATOM 5714 C C . ASP B 1 305 ? 1.678 6.246 5.508 1 98.81 305 ASP B C 1
ATOM 5716 O O . ASP B 1 305 ? 1.604 6.105 4.285 1 98.81 305 ASP B O 1
ATOM 5720 N N . MET B 1 306 ? 2.771 6.746 6.082 1 98.94 306 MET B N 1
ATOM 5721 C CA . MET B 1 306 ? 3.857 7.359 5.32 1 98.94 306 MET B CA 1
ATOM 5722 C C . MET B 1 306 ? 4.648 6.301 4.559 1 98.94 306 MET B C 1
ATOM 5724 O O . MET B 1 306 ? 5.215 6.586 3.5 1 98.94 306 MET B O 1
ATOM 5728 N N . LEU B 1 307 ? 4.742 5.074 5.082 1 98.88 307 LEU B N 1
ATOM 5729 C CA . LEU B 1 307 ? 5.422 4.008 4.352 1 98.88 307 LEU B CA 1
ATOM 5730 C C . LEU B 1 307 ? 4.652 3.643 3.084 1 98.88 307 LEU B C 1
ATOM 5732 O O . LEU B 1 307 ? 5.254 3.42 2.031 1 98.88 307 LEU B O 1
ATOM 5736 N N . GLU B 1 308 ? 3.363 3.619 3.184 1 98.44 308 GLU B N 1
ATOM 5737 C CA . GLU B 1 308 ? 2.537 3.396 1.999 1 98.44 308 GLU B CA 1
ATOM 5738 C C . GLU B 1 308 ? 2.725 4.512 0.978 1 98.44 308 GLU B C 1
ATOM 5740 O O . GLU B 1 308 ? 2.791 4.258 -0.226 1 98.44 308 GLU B O 1
ATOM 5745 N N . GLU B 1 309 ? 2.77 5.762 1.463 1 98.81 309 GLU B N 1
ATOM 5746 C CA . GLU B 1 309 ? 2.986 6.895 0.563 1 98.81 309 GLU B CA 1
ATOM 5747 C C . GLU B 1 309 ? 4.305 6.754 -0.193 1 98.81 309 GLU B C 1
ATOM 5749 O O . GLU B 1 309 ? 4.398 7.129 -1.363 1 98.81 309 GLU B O 1
ATOM 5754 N N . MET B 1 310 ? 5.359 6.289 0.497 1 98.88 310 MET B N 1
ATOM 5755 C CA . MET B 1 310 ? 6.652 6.09 -0.157 1 98.88 310 MET B CA 1
ATOM 5756 C C . MET B 1 310 ? 6.52 5.152 -1.35 1 98.88 310 MET B C 1
ATOM 5758 O O . MET B 1 310 ? 7.008 5.453 -2.439 1 98.88 310 MET B O 1
ATOM 5762 N N . LYS B 1 311 ? 5.844 4.008 -1.106 1 98.69 311 LYS B N 1
ATOM 5763 C CA . LYS B 1 311 ? 5.68 3.025 -2.174 1 98.69 311 LYS B CA 1
ATOM 5764 C C . LYS B 1 311 ? 4.902 3.615 -3.348 1 98.69 311 LYS B C 1
ATOM 5766 O O . LYS B 1 311 ? 5.305 3.459 -4.504 1 98.69 311 LYS B O 1
ATOM 5771 N N . LEU B 1 312 ? 3.795 4.246 -3.039 1 98.81 312 LEU B N 1
ATOM 5772 C CA . LEU B 1 312 ? 2.955 4.828 -4.078 1 98.81 312 LEU B CA 1
ATOM 5773 C C . LEU B 1 312 ? 3.729 5.871 -4.883 1 98.81 312 LEU B C 1
ATOM 5775 O O . LEU B 1 312 ? 3.617 5.922 -6.109 1 98.81 312 LEU B O 1
ATOM 5779 N N . ALA B 1 313 ? 4.5 6.723 -4.156 1 98.81 313 ALA B N 1
ATOM 5780 C CA . ALA B 1 313 ? 5.309 7.738 -4.828 1 98.81 313 ALA B CA 1
ATOM 5781 C C . ALA B 1 313 ? 6.324 7.098 -5.773 1 98.81 313 ALA B C 1
ATOM 5783 O O . ALA B 1 313 ? 6.48 7.531 -6.914 1 98.81 313 ALA B O 1
ATOM 5784 N N . ALA B 1 314 ? 6.969 6.094 -5.32 1 98.62 314 ALA B N 1
ATOM 5785 C CA . ALA B 1 314 ? 7.996 5.438 -6.129 1 98.62 314 ALA B CA 1
ATOM 5786 C C . ALA B 1 314 ? 7.387 4.805 -7.379 1 98.62 314 ALA B C 1
ATOM 5788 O O . ALA B 1 314 ? 7.918 4.957 -8.477 1 98.62 314 ALA B O 1
ATOM 5789 N N . LEU B 1 315 ? 6.281 4.145 -7.215 1 98.62 315 LEU B N 1
ATOM 5790 C CA . LEU B 1 315 ? 5.707 3.334 -8.289 1 98.62 315 LEU B CA 1
ATOM 5791 C C . LEU B 1 315 ? 5.023 4.215 -9.328 1 98.62 315 LEU B C 1
ATOM 5793 O O . LEU B 1 315 ? 5.16 3.982 -10.531 1 98.62 315 LEU B O 1
ATOM 5797 N N . VAL B 1 316 ? 4.281 5.238 -8.883 1 98.81 316 VAL B N 1
ATOM 5798 C CA . VAL B 1 316 ? 3.455 6.008 -9.812 1 98.81 316 VAL B CA 1
ATOM 5799 C C . VAL B 1 316 ? 4.348 6.75 -10.805 1 98.81 316 VAL B C 1
ATOM 5801 O O . VAL B 1 316 ? 4.012 6.859 -11.992 1 98.81 316 VAL B O 1
ATOM 5804 N N . HIS B 1 317 ? 5.48 7.246 -10.367 1 98.62 317 HIS B N 1
ATOM 5805 C CA . HIS B 1 317 ? 6.34 8.016 -11.258 1 98.62 317 HIS B CA 1
ATOM 5806 C C . HIS B 1 317 ? 7.043 7.109 -12.266 1 98.62 317 HIS B C 1
ATOM 5808 O O . HIS B 1 317 ? 7.266 7.5 -13.414 1 98.62 317 HIS B O 1
ATOM 5814 N N . LYS B 1 318 ? 7.426 5.895 -11.852 1 97.62 318 LYS B N 1
ATOM 5815 C CA . LYS B 1 318 ? 8.047 4.941 -12.766 1 97.62 318 LYS B CA 1
ATOM 5816 C C . LYS B 1 318 ? 7.117 4.594 -13.922 1 97.62 318 LYS B C 1
ATOM 5818 O O . LYS B 1 318 ? 7.496 4.715 -15.086 1 97.62 318 LYS B O 1
ATOM 5823 N N . VAL B 1 319 ? 5.898 4.281 -13.594 1 97.75 319 VAL B N 1
ATOM 5824 C CA . VAL B 1 319 ? 4.988 3.826 -14.641 1 97.75 319 VAL B CA 1
ATOM 5825 C C . VAL B 1 319 ? 4.531 5.016 -15.484 1 97.75 319 VAL B C 1
ATOM 5827 O O . VAL B 1 319 ? 4.34 4.891 -16.688 1 97.75 319 VAL B O 1
ATOM 5830 N N . HIS B 1 320 ? 4.34 6.156 -14.867 1 97.88 320 HIS B N 1
ATOM 5831 C CA . HIS B 1 320 ? 3.908 7.352 -15.586 1 97.88 320 HIS B CA 1
ATOM 5832 C C . HIS B 1 320 ? 4.945 7.781 -16.609 1 97.88 320 HIS B C 1
ATOM 5834 O O . HIS B 1 320 ? 4.594 8.234 -17.703 1 97.88 320 HIS B O 1
ATOM 5840 N N . THR B 1 321 ? 6.195 7.672 -16.281 1 96.94 321 THR B N 1
ATOM 5841 C CA . THR B 1 321 ? 7.27 8.141 -17.141 1 96.94 321 THR B CA 1
ATOM 5842 C C . THR B 1 321 ? 7.832 6.992 -17.984 1 96.94 321 THR B C 1
ATOM 5844 O O . THR B 1 321 ? 8.719 7.199 -18.812 1 96.94 321 THR B O 1
ATOM 5847 N N . LEU B 1 322 ? 7.387 5.742 -17.719 1 95.94 322 LEU B N 1
ATOM 5848 C CA . LEU B 1 322 ? 7.914 4.527 -18.328 1 95.94 322 LEU B CA 1
ATOM 5849 C C . LEU B 1 322 ? 9.43 4.445 -18.172 1 95.94 322 LEU B C 1
ATOM 5851 O O . LEU B 1 322 ? 10.148 4.117 -19.109 1 95.94 322 LEU B O 1
ATOM 5855 N N . ASN B 1 323 ? 9.898 4.871 -16.984 1 96.12 323 ASN B N 1
ATOM 5856 C CA . ASN B 1 323 ? 11.297 4.871 -16.578 1 96.12 323 ASN B CA 1
ATOM 5857 C C . ASN B 1 323 ? 11.469 4.316 -15.164 1 96.12 323 ASN B C 1
ATOM 5859 O O . ASN B 1 323 ? 11.172 5.004 -14.188 1 96.12 323 ASN B O 1
ATOM 5863 N N . PRO B 1 324 ? 11.93 3.076 -15.055 1 95.19 324 PRO B N 1
ATOM 5864 C CA . PRO B 1 324 ? 12 2.422 -13.742 1 95.19 324 PRO B CA 1
ATOM 5865 C C . PRO B 1 324 ? 13.047 3.047 -12.828 1 95.19 324 PRO B C 1
ATOM 5867 O O . PRO B 1 324 ? 13.125 2.705 -11.641 1 95.19 324 PRO B O 1
ATOM 5870 N N . THR B 1 325 ? 13.859 3.975 -13.297 1 95.06 325 THR B N 1
ATOM 5871 C CA . THR B 1 325 ? 14.969 4.516 -12.508 1 95.06 325 THR B CA 1
ATOM 5872 C C . THR B 1 325 ? 14.555 5.805 -11.805 1 95.06 325 THR B C 1
ATOM 5874 O O . THR B 1 325 ? 15.258 6.285 -10.922 1 95.06 325 THR B O 1
ATOM 5877 N N . VAL B 1 326 ? 13.414 6.348 -12.211 1 95.81 326 VAL B N 1
ATOM 5878 C CA . VAL B 1 326 ? 12.977 7.602 -11.617 1 95.81 326 VAL B CA 1
ATOM 5879 C C . VAL B 1 326 ? 12.438 7.344 -10.211 1 95.81 326 VAL B C 1
ATOM 5881 O O . VAL B 1 326 ? 11.898 6.27 -9.93 1 95.81 326 VAL B O 1
ATOM 5884 N N . ALA B 1 327 ? 12.586 8.32 -9.297 1 96.62 327 ALA B N 1
ATOM 5885 C CA . ALA B 1 327 ? 12.047 8.234 -7.941 1 96.62 327 ALA B CA 1
ATOM 5886 C C . ALA B 1 327 ? 12.516 6.961 -7.25 1 96.62 327 ALA B C 1
ATOM 5888 O O . ALA B 1 327 ? 11.703 6.188 -6.746 1 96.62 327 ALA B O 1
ATOM 5889 N N . ASP B 1 328 ? 13.828 6.781 -7.219 1 97.38 328 ASP B N 1
ATOM 5890 C CA . ASP B 1 328 ? 14.383 5.57 -6.621 1 97.38 328 ASP B CA 1
ATOM 5891 C C . ASP B 1 328 ? 14.141 5.543 -5.113 1 97.38 328 ASP B C 1
ATOM 5893 O O . ASP B 1 328 ? 13.719 6.543 -4.527 1 97.38 328 ASP B O 1
ATOM 5897 N N . ALA B 1 329 ? 14.406 4.441 -4.484 1 97.94 329 ALA B N 1
ATOM 5898 C CA . ALA B 1 329 ? 14.062 4.184 -3.09 1 97.94 329 ALA B CA 1
ATOM 5899 C C . ALA B 1 329 ? 14.719 5.207 -2.168 1 97.94 329 ALA B C 1
ATOM 5901 O O . ALA B 1 329 ? 14.078 5.746 -1.266 1 97.94 329 ALA B O 1
ATOM 5902 N N . LYS B 1 330 ? 15.992 5.531 -2.332 1 98.19 330 LYS B N 1
ATOM 5903 C CA . LYS B 1 330 ? 16.719 6.473 -1.477 1 98.19 330 LYS B CA 1
ATOM 5904 C C . LYS B 1 330 ? 16.094 7.867 -1.557 1 98.19 330 LYS B C 1
ATOM 5906 O O . LYS B 1 330 ? 15.906 8.523 -0.532 1 98.19 330 LYS B O 1
ATOM 5911 N N . THR B 1 331 ? 15.789 8.289 -2.795 1 98.56 331 THR B N 1
ATOM 5912 C CA . THR B 1 331 ? 15.172 9.586 -3.012 1 98.56 331 THR B CA 1
ATOM 5913 C C . THR B 1 331 ? 13.836 9.68 -2.287 1 98.56 331 THR B C 1
ATOM 5915 O O . THR B 1 331 ? 13.57 10.656 -1.582 1 98.56 331 THR B O 1
ATOM 5918 N N . ILE B 1 332 ? 13.062 8.664 -2.443 1 98.81 332 ILE B N 1
ATOM 5919 C CA . ILE B 1 332 ? 11.719 8.633 -1.872 1 98.81 332 ILE B CA 1
ATOM 5920 C C . ILE B 1 332 ? 11.805 8.602 -0.348 1 98.81 332 ILE B C 1
ATOM 5922 O O . ILE B 1 332 ? 11.047 9.289 0.339 1 98.81 332 ILE B O 1
ATOM 5926 N N . TYR B 1 333 ? 12.711 7.816 0.187 1 98.94 333 TYR B N 1
ATOM 5927 C CA . TYR B 1 333 ? 12.891 7.738 1.634 1 98.94 333 TYR B CA 1
ATOM 5928 C C . TYR B 1 333 ? 13.258 9.094 2.213 1 98.94 333 TYR B C 1
ATOM 5930 O O . TYR B 1 333 ? 12.727 9.5 3.256 1 98.94 333 TYR B O 1
ATOM 5938 N N . LYS B 1 334 ? 14.094 9.805 1.547 1 98.94 334 LYS B N 1
ATOM 5939 C CA . LYS B 1 334 ? 14.492 11.141 1.992 1 98.94 334 LYS B CA 1
ATOM 5940 C C . LYS B 1 334 ? 13.297 12.094 1.985 1 98.94 334 LYS B C 1
ATOM 5942 O O . LYS B 1 334 ? 13.188 12.969 2.852 1 98.94 334 LYS B O 1
ATOM 5947 N N . MET B 1 335 ? 12.422 11.961 1.037 1 98.94 335 MET B N 1
ATOM 5948 C CA . MET B 1 335 ? 11.234 12.805 0.959 1 98.94 335 MET B CA 1
ATOM 5949 C C . MET B 1 335 ? 10.367 12.641 2.203 1 98.94 335 MET B C 1
ATOM 5951 O O . MET B 1 335 ? 9.688 13.578 2.625 1 98.94 335 MET B O 1
ATOM 5955 N N . ALA B 1 336 ? 10.438 11.438 2.816 1 98.94 336 ALA B N 1
ATOM 5956 C CA . ALA B 1 336 ? 9.586 11.125 3.963 1 98.94 336 ALA B CA 1
ATOM 5957 C C . ALA B 1 336 ? 10.289 11.453 5.277 1 98.94 336 ALA B C 1
ATOM 5959 O O . ALA B 1 336 ? 9.711 11.305 6.355 1 98.94 336 ALA B O 1
ATOM 5960 N N . THR B 1 337 ? 11.57 11.883 5.242 1 98.88 337 THR B N 1
ATOM 5961 C CA . THR B 1 337 ? 12.367 12.094 6.449 1 98.88 337 THR B CA 1
ATOM 5962 C C . THR B 1 337 ? 13.125 13.414 6.375 1 98.88 337 THR B C 1
ATOM 5964 O O . THR B 1 337 ? 12.578 14.477 6.699 1 98.88 337 THR B O 1
ATOM 5967 N N . GLN B 1 338 ? 14.25 13.438 5.625 1 98.88 338 GLN B N 1
ATOM 5968 C CA . GLN B 1 338 ? 15.164 14.57 5.605 1 98.88 338 GLN B CA 1
ATOM 5969 C C . GLN B 1 338 ? 14.531 15.781 4.934 1 98.88 338 GLN B C 1
ATOM 5971 O O . GLN B 1 338 ? 14.68 16.906 5.406 1 98.88 338 GLN B O 1
ATOM 5976 N N . ASN B 1 339 ? 13.836 15.539 3.816 1 98.94 339 ASN B N 1
ATOM 5977 C CA . ASN B 1 339 ? 13.258 16.656 3.076 1 98.94 339 ASN B CA 1
ATOM 5978 C C . ASN B 1 339 ? 12.148 17.344 3.867 1 98.94 339 ASN B C 1
ATOM 5980 O O . ASN B 1 339 ? 11.977 18.562 3.785 1 98.94 339 ASN B O 1
ATOM 5984 N N . GLY B 1 340 ? 11.305 16.5 4.555 1 98.88 340 GLY B N 1
ATOM 5985 C CA . GLY B 1 340 ? 10.312 17.094 5.434 1 98.88 340 GLY B CA 1
ATOM 5986 C C . GLY B 1 340 ? 10.922 17.906 6.562 1 98.88 340 GLY B C 1
ATOM 5987 O O . GLY B 1 340 ? 10.422 19 6.891 1 98.88 340 GLY B O 1
ATOM 5988 N N . ALA B 1 341 ? 11.984 17.391 7.164 1 98.88 341 ALA B N 1
ATOM 5989 C CA . ALA B 1 341 ? 12.68 18.125 8.227 1 98.88 341 ALA B CA 1
ATOM 5990 C C . ALA B 1 341 ? 13.242 19.438 7.711 1 98.88 341 ALA B C 1
ATOM 5992 O O . ALA B 1 341 ? 13.133 20.469 8.383 1 98.88 341 ALA B O 1
ATOM 5993 N N . LYS B 1 342 ? 13.812 19.391 6.539 1 98.69 342 LYS B N 1
ATOM 5994 C CA . LYS B 1 342 ? 14.336 20.609 5.91 1 98.69 342 LYS B CA 1
ATOM 5995 C C . LYS B 1 342 ? 13.227 21.641 5.695 1 98.69 342 LYS B C 1
ATOM 5997 O O . LYS B 1 342 ? 13.406 22.812 5.984 1 98.69 342 LYS B O 1
ATOM 6002 N N . ALA B 1 343 ? 12.109 21.172 5.207 1 98.69 343 ALA B N 1
ATOM 6003 C CA . ALA B 1 343 ? 10.969 22.047 4.941 1 98.69 343 ALA B CA 1
ATOM 6004 C C . ALA B 1 343 ? 10.523 22.766 6.211 1 98.69 343 ALA B C 1
ATOM 6006 O O . ALA B 1 343 ? 10.102 23.922 6.16 1 98.69 343 ALA B O 1
ATOM 6007 N N . LEU B 1 344 ? 10.648 22.078 7.336 1 98.62 344 LEU B N 1
ATOM 6008 C CA . LEU B 1 344 ? 10.086 22.578 8.586 1 98.62 344 LEU B CA 1
ATOM 6009 C C . LEU B 1 344 ? 11.172 23.188 9.469 1 98.62 344 LEU B C 1
ATOM 6011 O O . LEU B 1 344 ? 10.914 23.562 10.609 1 98.62 344 LEU B O 1
ATOM 6015 N N . HIS B 1 345 ? 12.406 23.266 9 1 97.56 345 HIS B N 1
ATOM 6016 C CA . HIS B 1 345 ? 13.547 23.75 9.766 1 97.56 345 HIS B CA 1
ATOM 6017 C C . HIS B 1 345 ? 13.68 23 11.086 1 97.56 345 HIS B C 1
ATOM 6019 O O . HIS B 1 345 ? 13.875 23.625 12.133 1 97.56 345 HIS B O 1
ATOM 6025 N N . LEU B 1 346 ? 13.477 21.734 11 1 97.94 346 LEU B N 1
ATOM 6026 C CA . LEU B 1 346 ? 13.508 20.859 12.156 1 97.94 346 LEU B CA 1
ATOM 6027 C C . LEU B 1 346 ? 14.789 20.031 12.188 1 97.94 346 LEU B C 1
ATOM 6029 O O . LEU B 1 346 ? 15.188 19.469 11.164 1 97.94 346 LEU B O 1
ATOM 6033 N N . ASN B 1 347 ? 15.469 20 13.297 1 98 347 ASN B N 1
ATOM 6034 C CA . ASN B 1 347 ? 16.656 19.172 13.43 1 98 347 ASN B CA 1
ATOM 6035 C C . ASN B 1 347 ? 16.297 17.719 13.719 1 98 347 ASN B C 1
ATOM 6037 O O . ASN B 1 347 ? 16.75 17.141 14.711 1 98 347 ASN B O 1
ATOM 6041 N N . ALA B 1 348 ? 15.547 17.156 12.859 1 98.31 348 ALA B N 1
ATOM 6042 C CA . ALA B 1 348 ? 15.07 15.773 12.891 1 98.31 348 ALA B CA 1
ATOM 6043 C C . ALA B 1 348 ? 15.117 15.148 11.5 1 98.31 348 ALA B C 1
ATOM 6045 O O . ALA B 1 348 ? 15.82 15.648 10.609 1 98.31 348 ALA B O 1
ATOM 6046 N N . GLY B 1 349 ? 14.531 14.023 11.289 1 98.69 349 GLY B N 1
ATOM 6047 C CA . GLY B 1 349 ? 14.508 13.359 9.992 1 98.69 349 GLY B CA 1
ATOM 6048 C C . GLY B 1 349 ? 15.812 12.648 9.664 1 98.69 349 GLY B C 1
ATOM 6049 O O . GLY B 1 349 ? 16.016 12.219 8.531 1 98.69 349 GLY B O 1
ATOM 6050 N N . ILE B 1 350 ? 16.703 12.578 10.617 1 98.69 350 ILE B N 1
ATOM 6051 C CA . ILE B 1 350 ? 18.016 11.961 10.453 1 98.69 350 ILE B CA 1
ATOM 6052 C C . ILE B 1 350 ? 18.484 11.375 11.789 1 98.69 350 ILE B C 1
ATOM 6054 O O . ILE B 1 350 ? 18.188 11.922 12.852 1 98.69 350 ILE B O 1
ATOM 6058 N N . ILE B 1 351 ? 19.109 10.203 11.727 1 98.81 351 ILE B N 1
ATOM 6059 C CA . ILE B 1 351 ? 19.781 9.695 12.922 1 98.81 351 ILE B CA 1
ATOM 6060 C C . ILE B 1 351 ? 21.25 10.133 12.914 1 98.81 351 ILE B C 1
ATOM 6062 O O . ILE B 1 351 ? 22.031 9.672 12.086 1 98.81 351 ILE B O 1
ATOM 6066 N N . LYS B 1 352 ? 21.516 10.961 13.742 1 98.38 352 LYS B N 1
ATOM 6067 C CA . LYS B 1 352 ? 22.859 11.477 13.984 1 98.38 352 LYS B CA 1
ATOM 6068 C C . LYS B 1 352 ? 22.969 12.102 15.367 1 98.38 352 LYS B C 1
ATOM 6070 O O . LYS B 1 352 ? 21.969 12.555 15.938 1 98.38 352 LYS B O 1
ATOM 6075 N N . GLU B 1 353 ? 24.188 12.125 15.914 1 98.5 353 GLU B N 1
ATOM 6076 C CA . GLU B 1 353 ? 24.391 12.75 17.219 1 98.5 353 GLU B CA 1
ATOM 6077 C C . GLU B 1 353 ? 24 14.227 17.188 1 98.5 353 GLU B C 1
ATOM 6079 O O . GLU B 1 353 ? 24.344 14.945 16.25 1 98.5 353 GLU B O 1
ATOM 6084 N N . GLY B 1 354 ? 23.219 14.625 18.156 1 98.5 354 GLY B N 1
ATOM 6085 C CA . GLY B 1 354 ? 22.781 16.016 18.266 1 98.5 354 GLY B CA 1
ATOM 6086 C C . GLY B 1 354 ? 21.375 16.234 17.719 1 98.5 354 GLY B C 1
ATOM 6087 O O . GLY B 1 354 ? 20.719 17.219 18.062 1 98.5 354 GLY B O 1
ATOM 6088 N N . ALA B 1 355 ? 20.875 15.383 16.875 1 98.69 355 ALA B N 1
ATOM 6089 C CA . ALA B 1 355 ? 19.547 15.516 16.312 1 98.69 355 ALA B CA 1
ATOM 6090 C C . ALA B 1 355 ? 18.469 15.195 17.344 1 98.69 355 ALA B C 1
ATOM 6092 O O . ALA B 1 355 ? 18.75 14.531 18.344 1 98.69 355 ALA B O 1
ATOM 6093 N N . LEU B 1 356 ? 17.297 15.758 17.125 1 98.69 356 LEU B N 1
ATOM 6094 C CA . LEU B 1 356 ? 16.156 15.398 17.969 1 98.69 356 LEU B CA 1
ATOM 6095 C C . LEU B 1 356 ? 15.938 13.891 17.953 1 98.69 356 LEU B C 1
ATOM 6097 O O . LEU B 1 356 ? 16.078 13.25 16.906 1 98.69 356 LEU B O 1
ATOM 6101 N N . ALA B 1 357 ? 15.609 13.352 19.109 1 98.75 357 ALA B N 1
ATOM 6102 C CA . ALA B 1 357 ? 15.328 11.922 19.219 1 98.75 357 ALA B CA 1
ATOM 6103 C C . ALA B 1 357 ? 13.906 11.609 18.766 1 98.75 357 ALA B C 1
ATOM 6105 O O . ALA B 1 357 ? 13.047 11.266 19.578 1 98.75 357 ALA B O 1
ATOM 6106 N N . ASP B 1 358 ? 13.609 11.781 17.578 1 98.88 358 ASP B N 1
ATOM 6107 C CA . ASP B 1 358 ? 12.414 11.328 16.859 1 98.88 358 ASP B CA 1
ATOM 6108 C C . ASP B 1 358 ? 12.719 10.086 16.031 1 98.88 358 ASP B C 1
ATOM 6110 O O . ASP B 1 358 ? 13.312 10.188 14.953 1 98.88 358 ASP B O 1
ATOM 6114 N N . ILE B 1 359 ? 12.25 8.922 16.516 1 98.88 359 ILE B N 1
ATOM 6115 C CA . ILE B 1 359 ? 12.727 7.656 15.969 1 98.88 359 ILE B CA 1
ATOM 6116 C C . ILE B 1 359 ? 11.547 6.707 15.766 1 98.88 359 ILE B C 1
ATOM 6118 O O . ILE B 1 359 ? 10.633 6.652 16.594 1 98.88 359 ILE B O 1
ATOM 6122 N N . ALA B 1 360 ? 11.547 6.004 14.695 1 98.94 360 ALA B N 1
ATOM 6123 C CA . ALA B 1 360 ? 10.641 4.883 14.438 1 98.94 360 ALA B CA 1
ATOM 6124 C C . ALA B 1 360 ? 11.414 3.572 14.32 1 98.94 360 ALA B C 1
ATOM 6126 O O . ALA B 1 360 ? 12.352 3.467 13.531 1 98.94 360 ALA B O 1
ATOM 6127 N N . ILE B 1 361 ? 11.094 2.576 15.094 1 98.94 361 ILE B N 1
ATOM 6128 C CA . ILE B 1 361 ? 11.703 1.252 15.016 1 98.94 361 ILE B CA 1
ATOM 6129 C C . ILE B 1 361 ? 10.758 0.289 14.305 1 98.94 361 ILE B C 1
ATOM 6131 O O . ILE B 1 361 ? 9.625 0.084 14.75 1 98.94 361 ILE B O 1
ATOM 6135 N N . ILE B 1 362 ? 11.188 -0.281 13.211 1 98.94 362 ILE B N 1
ATOM 6136 C CA . ILE B 1 362 ? 10.375 -1.147 12.359 1 98.94 362 ILE B CA 1
ATOM 6137 C C . ILE B 1 362 ? 10.82 -2.598 12.531 1 98.94 362 ILE B C 1
ATOM 6139 O O . ILE B 1 362 ? 12.008 -2.904 12.445 1 98.94 362 ILE B O 1
ATOM 6143 N N . ASP B 1 363 ? 9.883 -3.506 12.711 1 98.56 363 ASP B N 1
ATOM 6144 C CA . ASP B 1 363 ? 10.172 -4.926 12.898 1 98.56 363 ASP B CA 1
ATOM 6145 C C . ASP B 1 363 ? 10.375 -5.629 11.562 1 98.56 363 ASP B C 1
ATOM 6147 O O . ASP B 1 363 ? 9.406 -5.855 10.828 1 98.56 363 ASP B O 1
ATOM 6151 N N . PHE B 1 364 ? 11.586 -6.051 11.289 1 98.06 364 PHE B N 1
ATOM 6152 C CA . PHE B 1 364 ? 11.898 -6.703 10.023 1 98.06 364 PHE B CA 1
ATOM 6153 C C . PHE B 1 364 ? 11.797 -8.219 10.156 1 98.06 364 PHE B C 1
ATOM 6155 O O . PHE B 1 364 ? 12.102 -8.953 9.211 1 98.06 364 PHE B O 1
ATOM 6162 N N . ASN B 1 365 ? 11.328 -8.695 11.312 1 96.69 365 ASN B N 1
ATOM 6163 C CA . ASN B 1 365 ? 11.133 -10.133 11.492 1 96.69 365 ASN B CA 1
ATOM 6164 C C . ASN B 1 365 ? 9.766 -10.586 10.977 1 96.69 365 ASN B C 1
ATOM 6166 O O . ASN B 1 365 ? 9.016 -11.242 11.703 1 96.69 365 ASN B O 1
ATOM 6170 N N . LYS B 1 366 ? 9.422 -10.203 9.781 1 97.44 366 LYS B N 1
ATOM 6171 C CA . LYS B 1 366 ? 8.188 -10.539 9.078 1 97.44 366 LYS B CA 1
ATOM 6172 C C . LYS B 1 366 ? 8.477 -11.164 7.719 1 97.44 366 LYS B C 1
ATOM 6174 O O . LYS B 1 366 ? 9.43 -10.773 7.039 1 97.44 366 LYS B O 1
ATOM 6179 N N . PRO B 1 367 ? 7.652 -12.062 7.289 1 98.38 367 PRO B N 1
ATOM 6180 C CA . PRO B 1 367 ? 7.922 -12.75 6.027 1 98.38 367 PRO B CA 1
ATOM 6181 C C . PRO B 1 367 ? 8.062 -11.789 4.848 1 98.38 367 PRO B C 1
ATOM 6183 O O . PRO B 1 367 ? 8.922 -11.984 3.986 1 98.38 367 PRO B O 1
ATOM 6186 N N . HIS B 1 368 ? 7.254 -10.742 4.793 1 98.5 368 HIS B N 1
ATOM 6187 C CA . HIS B 1 368 ? 7.246 -9.852 3.639 1 98.5 368 HIS B CA 1
ATOM 6188 C C . HIS B 1 368 ? 8.422 -8.875 3.686 1 98.5 368 HIS B C 1
ATOM 6190 O O . HIS B 1 368 ? 8.609 -8.086 2.764 1 98.5 368 HIS B O 1
ATOM 6196 N N . LEU B 1 369 ? 9.25 -8.883 4.758 1 98.44 369 LEU B N 1
ATOM 6197 C CA . LEU B 1 369 ? 10.422 -8.016 4.883 1 98.44 369 LEU B CA 1
ATOM 6198 C C . LEU B 1 369 ? 11.703 -8.836 4.863 1 98.44 369 LEU B C 1
ATOM 6200 O O . LEU B 1 369 ? 12.789 -8.305 5.102 1 98.44 369 LEU B O 1
ATOM 6204 N N . ARG B 1 370 ? 11.57 -10.117 4.633 1 97.81 370 ARG B N 1
ATOM 6205 C CA . ARG B 1 370 ? 12.695 -11.047 4.613 1 97.81 370 ARG B CA 1
ATOM 6206 C C . ARG B 1 370 ? 12.82 -11.734 3.258 1 97.81 370 ARG B C 1
ATOM 6208 O O . ARG B 1 370 ? 11.812 -11.953 2.574 1 97.81 370 ARG B O 1
ATOM 6215 N N . PRO B 1 371 ? 13.984 -12.117 2.762 1 97.38 371 PRO B N 1
ATOM 6216 C CA . PRO B 1 371 ? 15.273 -11.859 3.4 1 97.38 371 PRO B CA 1
ATOM 6217 C C . PRO B 1 371 ? 15.68 -10.391 3.33 1 97.38 371 PRO B C 1
ATOM 6219 O O . PRO B 1 371 ? 15.234 -9.664 2.436 1 97.38 371 PRO B O 1
ATOM 6222 N N . ILE B 1 372 ? 16.453 -9.969 4.301 1 96.31 372 ILE B N 1
ATOM 6223 C CA . ILE B 1 372 ? 16.938 -8.586 4.285 1 96.31 372 ILE B CA 1
ATOM 6224 C C . ILE B 1 372 ? 18.094 -8.453 3.309 1 96.31 372 ILE B C 1
ATOM 6226 O O . ILE B 1 372 ? 19.203 -8.938 3.576 1 96.31 372 ILE B O 1
ATOM 6230 N N . THR B 1 373 ? 17.859 -7.812 2.213 1 94.56 373 THR B N 1
ATOM 6231 C CA . THR B 1 373 ? 18.891 -7.59 1.194 1 94.56 373 THR B CA 1
ATOM 6232 C C . THR B 1 373 ? 19.203 -6.102 1.063 1 94.56 373 THR B C 1
ATOM 6234 O O . THR B 1 373 ? 20.328 -5.727 0.753 1 94.56 373 THR B O 1
ATOM 6237 N N . ASN B 1 374 ? 18.281 -5.246 1.178 1 96 374 ASN B N 1
ATOM 6238 C CA . ASN B 1 374 ? 18.375 -3.791 1.081 1 96 374 ASN B CA 1
ATOM 6239 C C . ASN B 1 374 ? 17.344 -3.107 1.974 1 96 374 ASN B C 1
ATOM 6241 O O . ASN B 1 374 ? 16.156 -3.049 1.631 1 96 374 ASN B O 1
ATOM 6245 N N . VAL B 1 375 ? 17.812 -2.512 3.053 1 98 375 VAL B N 1
ATOM 6246 C CA . VAL B 1 375 ? 16.953 -2.002 4.117 1 98 375 VAL B CA 1
ATOM 6247 C C . VAL B 1 375 ? 16.062 -0.885 3.572 1 98 375 VAL B C 1
ATOM 6249 O O . VAL B 1 375 ? 14.852 -0.889 3.787 1 98 375 VAL B O 1
ATOM 6252 N N . VAL B 1 376 ? 16.656 0.063 2.83 1 98.38 376 VAL B N 1
ATOM 6253 C CA . VAL B 1 376 ? 15.891 1.203 2.326 1 98.38 376 VAL B CA 1
ATOM 6254 C C . VAL B 1 376 ? 14.875 0.729 1.288 1 98.38 376 VAL B C 1
ATOM 6256 O O . VAL B 1 376 ? 13.734 1.191 1.274 1 98.38 376 VAL B O 1
ATOM 6259 N N . SER B 1 377 ? 15.266 -0.245 0.473 1 97.62 377 SER B N 1
ATOM 6260 C CA . SER B 1 377 ? 14.336 -0.853 -0.476 1 97.62 377 SER B CA 1
ATOM 6261 C C . SER B 1 377 ? 13.141 -1.471 0.238 1 97.62 377 SER B C 1
ATOM 6263 O O . SER B 1 377 ? 11.992 -1.268 -0.17 1 97.62 377 SER B O 1
ATOM 6265 N N . HIS B 1 378 ? 13.406 -2.232 1.294 1 98.38 378 HIS B N 1
ATOM 6266 C CA . HIS B 1 378 ? 12.344 -2.902 2.031 1 98.38 378 HIS B CA 1
ATOM 6267 C C . HIS B 1 378 ? 11.375 -1.894 2.645 1 98.38 378 HIS B C 1
ATOM 6269 O O . HIS B 1 378 ? 10.164 -2.113 2.65 1 98.38 378 HIS B O 1
ATOM 6275 N N . LEU B 1 379 ? 11.93 -0.782 3.121 1 98.75 379 LEU B N 1
ATOM 6276 C CA . LEU B 1 379 ? 11.078 0.243 3.717 1 98.75 379 LEU B CA 1
ATOM 6277 C C . LEU B 1 379 ? 10.156 0.859 2.67 1 98.75 379 LEU B C 1
ATOM 6279 O O . LEU B 1 379 ? 8.984 1.121 2.947 1 98.75 379 LEU B O 1
ATOM 6283 N N . VAL B 1 380 ? 10.641 1.036 1.479 1 98.69 380 VAL B N 1
ATOM 6284 C CA . VAL B 1 380 ? 9.898 1.758 0.451 1 98.69 380 VAL B CA 1
ATOM 6285 C C . VAL B 1 380 ? 8.945 0.804 -0.263 1 98.69 380 VAL B C 1
ATOM 6287 O O . VAL B 1 380 ? 7.805 1.163 -0.555 1 98.69 380 VAL B O 1
ATOM 6290 N N . TYR B 1 381 ? 9.344 -0.454 -0.458 1 98.31 381 TYR B N 1
ATOM 6291 C CA . TYR B 1 381 ? 8.609 -1.282 -1.407 1 98.31 381 TYR B CA 1
ATOM 6292 C C . TYR B 1 381 ? 7.871 -2.41 -0.692 1 98.31 381 TYR B C 1
ATOM 6294 O O . TYR B 1 381 ? 6.961 -3.021 -1.255 1 98.31 381 TYR B O 1
ATOM 6302 N N . SER B 1 382 ? 8.227 -2.732 0.58 1 98.31 382 SER B N 1
ATOM 6303 C CA . SER B 1 382 ? 7.66 -3.926 1.2 1 98.31 382 SER B CA 1
ATOM 6304 C C . SER B 1 382 ? 6.961 -3.588 2.514 1 98.31 382 SER B C 1
ATOM 6306 O O . SER B 1 382 ? 5.938 -4.188 2.85 1 98.31 382 SER B O 1
ATOM 6308 N N . ALA B 1 383 ? 7.48 -2.605 3.221 1 98.5 383 ALA B N 1
ATOM 6309 C CA . ALA B 1 383 ? 7.008 -2.312 4.57 1 98.5 383 ALA B CA 1
ATOM 6310 C C . ALA B 1 383 ? 5.707 -1.514 4.535 1 98.5 383 ALA B C 1
ATOM 6312 O O . ALA B 1 383 ? 5.363 -0.917 3.512 1 98.5 383 ALA B O 1
ATOM 6313 N N . SER B 1 384 ? 4.938 -1.543 5.602 1 97.88 384 SER B N 1
ATOM 6314 C CA . SER B 1 384 ? 3.771 -0.711 5.867 1 97.88 384 SER B CA 1
ATOM 6315 C C . SER B 1 384 ? 3.795 -0.163 7.293 1 97.88 384 SER B C 1
ATOM 6317 O O . SER B 1 384 ? 4.633 -0.563 8.102 1 97.88 384 SER B O 1
ATOM 6319 N N . GLY B 1 385 ? 2.889 0.76 7.527 1 98.38 385 GLY B N 1
ATOM 6320 C CA . GLY B 1 385 ? 2.795 1.315 8.867 1 98.38 385 GLY B CA 1
ATOM 6321 C C . GLY B 1 385 ? 2.598 0.259 9.938 1 98.38 385 GLY B C 1
ATOM 6322 O O . GLY B 1 385 ? 3.043 0.43 11.078 1 98.38 385 GLY B O 1
ATOM 6323 N N . ASN B 1 386 ? 2.037 -0.896 9.602 1 98 386 ASN B N 1
ATOM 6324 C CA . ASN B 1 386 ? 1.738 -1.968 10.547 1 98 386 ASN B CA 1
ATOM 6325 C C . ASN B 1 386 ? 3.01 -2.654 11.031 1 98 386 ASN B C 1
ATOM 6327 O O . ASN B 1 386 ? 2.98 -3.404 12.008 1 98 386 ASN B O 1
ATOM 6331 N N . ASP B 1 387 ? 4.105 -2.359 10.406 1 98.62 387 ASP B N 1
ATOM 6332 C CA . ASP B 1 387 ? 5.359 -3.008 10.781 1 98.62 387 ASP B CA 1
ATOM 6333 C C . ASP B 1 387 ? 6.102 -2.197 11.844 1 98.62 387 ASP B C 1
ATOM 6335 O O . ASP B 1 387 ? 7.07 -2.678 12.43 1 98.62 387 ASP B O 1
ATOM 6339 N N . VAL B 1 388 ? 5.664 -0.941 12.07 1 98.88 388 VAL B N 1
ATOM 6340 C CA . VAL B 1 388 ? 6.289 -0.104 13.094 1 98.88 388 VAL B CA 1
ATOM 6341 C C . VAL B 1 388 ? 5.953 -0.64 14.484 1 98.88 388 VAL B C 1
ATOM 6343 O O . VAL B 1 388 ? 4.789 -0.936 14.773 1 98.88 388 VAL B O 1
ATOM 6346 N N . GLU B 1 389 ? 6.926 -0.766 15.297 1 98.44 389 GLU B N 1
ATOM 6347 C CA . GLU B 1 389 ? 6.738 -1.399 16.594 1 98.44 389 GLU B CA 1
ATOM 6348 C C . GLU B 1 389 ? 6.91 -0.393 17.734 1 98.44 389 GLU B C 1
ATOM 6350 O O . GLU B 1 389 ? 6.219 -0.468 18.75 1 98.44 389 GLU B O 1
ATOM 6355 N N . THR B 1 390 ? 7.875 0.506 17.625 1 98.88 390 THR B N 1
ATOM 6356 C CA . THR B 1 390 ? 8.203 1.483 18.656 1 98.88 390 THR B CA 1
ATOM 6357 C C . THR B 1 390 ? 8.43 2.863 18.047 1 98.88 390 THR B C 1
ATOM 6359 O O . THR B 1 390 ? 9.047 2.984 16.984 1 98.88 390 THR B O 1
ATOM 6362 N N . VAL B 1 391 ? 7.895 3.852 18.719 1 98.94 391 VAL B N 1
ATOM 6363 C CA . VAL B 1 391 ? 8.047 5.23 18.266 1 98.94 391 VAL B CA 1
ATOM 6364 C C . VAL B 1 391 ? 8.469 6.113 19.422 1 98.94 391 VAL B C 1
ATOM 6366 O O . VAL B 1 391 ? 7.848 6.094 20.484 1 98.94 391 VAL B O 1
ATOM 6369 N N . ILE B 1 392 ? 9.547 6.777 19.234 1 98.94 392 ILE B N 1
ATOM 6370 C CA . ILE B 1 392 ? 10.07 7.762 20.172 1 98.94 392 ILE B CA 1
ATOM 6371 C C . ILE B 1 392 ? 9.945 9.164 19.578 1 98.94 392 ILE B C 1
ATOM 6373 O O . ILE B 1 392 ? 10.312 9.391 18.422 1 98.94 392 ILE B O 1
ATOM 6377 N N . ILE B 1 393 ? 9.352 10.094 20.344 1 98.88 393 ILE B N 1
ATOM 6378 C CA . ILE B 1 393 ? 9.203 11.477 19.891 1 98.88 393 ILE B CA 1
ATOM 6379 C C . ILE B 1 393 ? 9.711 12.422 20.984 1 98.88 393 ILE B C 1
ATOM 6381 O O . ILE B 1 393 ? 9.273 12.344 22.141 1 98.88 393 ILE B O 1
ATOM 6385 N N . ASP B 1 394 ? 10.641 13.305 20.578 1 98.56 394 ASP B N 1
ATOM 6386 C CA . ASP B 1 394 ? 11.188 14.289 21.5 1 98.56 394 ASP B CA 1
ATOM 6387 C C . ASP B 1 394 ? 11.828 13.617 22.703 1 98.56 394 ASP B C 1
ATOM 6389 O O . ASP B 1 394 ? 11.75 14.125 23.828 1 98.56 394 ASP B O 1
ATOM 6393 N N . GLY B 1 395 ? 12.367 12.414 22.5 1 98.44 395 GLY B N 1
ATOM 6394 C CA . GLY B 1 395 ? 13.109 11.695 23.516 1 98.44 395 GLY B CA 1
ATOM 6395 C C . GLY B 1 395 ? 12.211 10.891 24.438 1 98.44 395 GLY B C 1
ATOM 6396 O O . GLY B 1 395 ? 12.688 10.266 25.391 1 98.44 395 GLY B O 1
ATOM 6397 N N . GLU B 1 396 ? 10.953 10.852 24.156 1 98.5 396 GLU B N 1
ATOM 6398 C CA . GLU B 1 396 ? 10 10.102 24.969 1 98.5 396 GLU B CA 1
ATOM 6399 C C . GLU B 1 396 ? 9.445 8.914 24.188 1 98.5 396 GLU B C 1
ATOM 6401 O O . GLU B 1 396 ? 9.156 9.016 23 1 98.5 396 GLU B O 1
ATOM 6406 N N . ILE B 1 397 ? 9.305 7.727 24.859 1 98.75 397 ILE B N 1
ATOM 6407 C CA . ILE B 1 397 ? 8.695 6.559 24.234 1 98.75 397 ILE B CA 1
ATOM 6408 C C . ILE B 1 397 ? 7.188 6.754 24.141 1 98.75 397 ILE B C 1
ATOM 6410 O O . ILE B 1 397 ? 6.484 6.699 25.156 1 98.75 397 ILE B O 1
ATOM 6414 N N . ILE B 1 398 ? 6.707 6.973 22.969 1 98.88 398 ILE B N 1
ATOM 6415 C CA . ILE B 1 398 ? 5.293 7.242 22.75 1 98.88 398 ILE B CA 1
ATOM 6416 C C . ILE B 1 398 ? 4.562 5.938 22.438 1 98.88 398 ILE B C 1
ATOM 6418 O O . ILE B 1 398 ? 3.42 5.742 22.859 1 98.88 398 ILE B O 1
ATOM 6422 N N . MET B 1 399 ? 5.168 5.07 21.672 1 98.88 399 MET B N 1
ATOM 6423 C CA . MET B 1 399 ? 4.664 3.738 21.344 1 98.88 399 MET B CA 1
ATOM 6424 C C . MET B 1 399 ? 5.723 2.676 21.625 1 98.88 399 MET B C 1
ATOM 6426 O O . MET B 1 399 ? 6.875 2.822 21.219 1 98.88 399 MET B O 1
ATOM 6430 N N . LEU B 1 400 ? 5.352 1.657 22.344 1 98.69 400 LEU B N 1
ATOM 6431 C CA . LEU B 1 400 ? 6.227 0.533 22.656 1 98.69 400 LEU B CA 1
ATOM 6432 C C . LEU B 1 400 ? 5.559 -0.792 22.312 1 98.69 400 LEU B C 1
ATOM 6434 O O . LEU B 1 400 ? 4.457 -1.083 22.781 1 98.69 400 LEU B O 1
ATOM 6438 N N . ASP B 1 401 ? 6.172 -1.574 21.453 1 97.38 401 ASP B N 1
ATOM 6439 C CA . ASP B 1 401 ? 5.68 -2.887 21.047 1 97.38 401 ASP B CA 1
ATOM 6440 C C . ASP B 1 401 ? 4.258 -2.791 20.484 1 97.38 401 ASP B C 1
ATOM 6442 O O . ASP B 1 401 ? 3.393 -3.592 20.844 1 97.38 401 ASP B O 1
ATOM 6446 N N . GLY B 1 402 ? 4.02 -1.74 19.75 1 97.38 402 GLY B N 1
ATOM 6447 C CA . GLY B 1 402 ? 2.758 -1.58 19.031 1 97.38 402 GLY B CA 1
ATOM 6448 C C . GLY B 1 402 ? 1.687 -0.903 19.875 1 97.38 402 GLY B C 1
ATOM 6449 O O . GLY B 1 402 ? 0.584 -0.644 19.391 1 97.38 402 GLY B O 1
ATOM 6450 N N . GLU B 1 403 ? 2 -0.571 21.125 1 98.06 403 GLU B N 1
ATOM 6451 C CA . GLU B 1 403 ? 1.02 0.055 22 1 98.06 403 GLU B CA 1
ATOM 6452 C C . GLU B 1 403 ? 1.362 1.521 22.266 1 98.06 403 GLU B C 1
ATOM 6454 O O . GLU B 1 403 ? 2.453 1.835 22.734 1 98.06 403 GLU B O 1
ATOM 6459 N N . VAL B 1 404 ? 0.459 2.371 21.922 1 98.69 404 VAL B N 1
ATOM 6460 C CA . VAL B 1 404 ? 0.635 3.785 22.234 1 98.69 404 VAL B CA 1
ATOM 6461 C C . VAL B 1 404 ? 0.351 4.031 23.719 1 98.69 404 VAL B C 1
ATOM 6463 O O . VAL B 1 404 ? -0.705 3.646 24.219 1 98.69 404 VAL B O 1
ATOM 6466 N N . LEU B 1 405 ? 1.229 4.699 24.375 1 98.5 405 LEU B N 1
ATOM 6467 C CA . LEU B 1 405 ? 1.237 4.723 25.828 1 98.5 405 LEU B CA 1
ATOM 6468 C C . LEU B 1 405 ? 0.469 5.93 26.359 1 98.5 405 LEU B C 1
ATOM 6470 O O . LEU B 1 405 ? 0.115 5.977 27.531 1 98.5 405 LEU B O 1
ATOM 6474 N N . THR B 1 406 ? 0.146 6.879 25.531 1 98.38 406 THR B N 1
ATOM 6475 C CA . THR B 1 406 ? -0.337 8.172 26 1 98.38 406 THR B CA 1
ATOM 6476 C C . THR B 1 406 ? -1.855 8.258 25.875 1 98.38 406 THR B C 1
ATOM 6478 O O . THR B 1 406 ? -2.479 9.164 26.438 1 98.38 406 THR B O 1
ATOM 6481 N N . VAL B 1 407 ? -2.463 7.352 25.141 1 98.5 407 VAL B N 1
ATOM 6482 C CA . VAL B 1 407 ? -3.906 7.422 24.938 1 98.5 407 VAL B CA 1
ATOM 6483 C C . VAL B 1 407 ? -4.5 6.012 24.953 1 98.5 407 VAL B C 1
ATOM 6485 O O . VAL B 1 407 ? -3.773 5.027 24.828 1 98.5 407 VAL B O 1
ATOM 6488 N N . ASP B 1 408 ? -5.828 5.918 25.094 1 98.44 408 ASP B N 1
ATOM 6489 C CA . ASP B 1 408 ? -6.566 4.656 25.062 1 98.44 408 ASP B CA 1
ATOM 6490 C C . ASP B 1 408 ? -7.129 4.391 23.672 1 98.44 408 ASP B C 1
ATOM 6492 O O . ASP B 1 408 ? -8.18 4.922 23.297 1 98.44 408 ASP B O 1
ATOM 6496 N N . GLU B 1 409 ? -6.488 3.537 22.953 1 98.12 409 GLU B N 1
ATOM 6497 C CA . GLU B 1 409 ? -6.824 3.244 21.562 1 98.12 409 GLU B CA 1
ATOM 6498 C C . GLU B 1 409 ? -8.266 2.77 21.438 1 98.12 409 GLU B C 1
ATOM 6500 O O . GLU B 1 409 ? -9 3.232 20.562 1 98.12 409 GLU B O 1
ATOM 6505 N N . GLU B 1 410 ? -8.703 1.874 22.219 1 97.56 410 GLU B N 1
ATOM 6506 C CA . GLU B 1 410 ? -10.047 1.316 22.156 1 97.56 410 GLU B CA 1
ATOM 6507 C C . GLU B 1 410 ? -11.102 2.395 22.375 1 97.56 410 GLU B C 1
ATOM 6509 O O . GLU B 1 410 ? -12.117 2.432 21.688 1 97.56 410 GLU B O 1
ATOM 6514 N N . GLU B 1 411 ? -10.867 3.242 23.328 1 98.38 411 GLU B N 1
ATOM 6515 C CA . GLU B 1 411 ? -11.797 4.34 23.594 1 98.38 411 GLU B CA 1
ATOM 6516 C C . GLU B 1 411 ? -11.93 5.254 22.391 1 98.38 411 GLU B C 1
ATOM 6518 O O . GLU B 1 411 ? -13.039 5.648 22.016 1 98.38 411 GLU B O 1
ATOM 6523 N N . ILE B 1 412 ? -10.805 5.551 21.812 1 98.75 412 ILE B N 1
ATOM 6524 C CA . ILE B 1 412 ? -10.781 6.453 20.672 1 98.75 412 ILE B CA 1
ATOM 6525 C C . ILE B 1 412 ? -11.586 5.844 19.516 1 98.75 412 ILE B C 1
ATOM 6527 O O . ILE B 1 412 ? -12.461 6.5 18.953 1 98.75 412 ILE B O 1
ATOM 6531 N N . ILE B 1 413 ? -11.305 4.586 19.219 1 98.19 413 ILE B N 1
ATOM 6532 C CA . ILE B 1 413 ? -11.961 3.885 18.109 1 98.19 413 ILE B CA 1
ATOM 6533 C C . ILE B 1 413 ? -13.469 3.852 18.344 1 98.19 413 ILE B C 1
ATOM 6535 O O . ILE B 1 413 ? -14.25 4.172 17.438 1 98.19 413 ILE B O 1
ATOM 6539 N N . ASN B 1 414 ? -13.922 3.574 19.547 1 97.94 414 ASN B N 1
ATOM 6540 C CA . ASN B 1 414 ? -15.336 3.463 19.875 1 97.94 414 ASN B CA 1
ATOM 6541 C C . ASN B 1 414 ? -16.031 4.82 19.812 1 97.94 414 ASN B C 1
ATOM 6543 O O . ASN B 1 414 ? -17.141 4.93 19.297 1 97.94 414 ASN B O 1
ATOM 6547 N N . LYS B 1 415 ? -15.359 5.84 20.391 1 98.44 415 LYS B N 1
ATOM 6548 C CA . LYS B 1 415 ? -15.945 7.18 20.406 1 98.44 415 LYS B CA 1
ATOM 6549 C C . LYS B 1 415 ? -16.109 7.719 18.984 1 98.44 415 LYS B C 1
ATOM 6551 O O . LYS B 1 415 ? -17.156 8.289 18.656 1 98.44 415 LYS B O 1
ATOM 6556 N N . VAL B 1 416 ? -15.109 7.559 18.172 1 98.56 416 VAL B N 1
ATOM 6557 C CA . VAL B 1 416 ? -15.172 8.07 16.797 1 98.56 416 VAL B CA 1
ATOM 6558 C C . VAL B 1 416 ? -16.25 7.332 16.016 1 98.56 416 VAL B C 1
ATOM 6560 O O . VAL B 1 416 ? -16.984 7.941 15.242 1 98.56 416 VAL B O 1
ATOM 6563 N N . GLN B 1 417 ? -16.359 5.988 16.234 1 97.88 417 GLN B N 1
ATOM 6564 C CA . GLN B 1 417 ? -17.406 5.234 15.547 1 97.88 417 GLN B CA 1
ATOM 6565 C C . GLN B 1 417 ? -18.781 5.762 15.922 1 97.88 417 GLN B C 1
ATOM 6567 O O . GLN B 1 417 ? -19.656 5.906 15.055 1 97.88 417 GLN B O 1
ATOM 6572 N N . LYS B 1 418 ? -19.031 6.051 17.188 1 97.81 418 LYS B N 1
ATOM 6573 C CA . LYS B 1 418 ? -20.312 6.574 17.656 1 97.81 418 LYS B CA 1
ATOM 6574 C C . LYS B 1 418 ? -20.625 7.922 17.016 1 97.81 418 LYS B C 1
ATOM 6576 O O . LYS B 1 418 ? -21.766 8.195 16.641 1 97.81 418 LYS B O 1
ATOM 6581 N N . ILE B 1 419 ? -19.594 8.734 16.922 1 97.88 419 ILE B N 1
ATOM 6582 C CA . ILE B 1 419 ? -19.734 10.055 16.312 1 97.88 419 ILE B CA 1
ATOM 6583 C C . ILE B 1 419 ? -20.188 9.898 14.859 1 97.88 419 ILE B C 1
ATOM 6585 O O . ILE B 1 419 ? -21.156 10.523 14.43 1 97.88 419 ILE B O 1
ATOM 6589 N N . VAL B 1 420 ? -19.516 9.055 14.117 1 96.75 420 VAL B N 1
ATOM 6590 C CA . VAL B 1 420 ? -19.781 8.914 12.688 1 96.75 420 VAL B CA 1
ATOM 6591 C C . VAL B 1 420 ? -21.141 8.25 12.477 1 96.75 420 VAL B C 1
ATOM 6593 O O . VAL B 1 420 ? -21.859 8.586 11.531 1 96.75 420 VAL B O 1
ATOM 6596 N N . ASP B 1 421 ? -21.562 7.301 13.359 1 95.69 421 ASP B N 1
ATOM 6597 C CA . ASP B 1 421 ? -22.875 6.664 13.266 1 95.69 421 ASP B CA 1
ATOM 6598 C C . ASP B 1 421 ? -24 7.695 13.375 1 95.69 421 ASP B C 1
ATOM 6600 O O . ASP B 1 421 ? -25.062 7.512 12.797 1 95.69 421 ASP B O 1
ATOM 6604 N N . LYS B 1 422 ? -23.75 8.781 14.102 1 94.31 422 LYS B N 1
ATOM 6605 C CA . LYS B 1 422 ? -24.766 9.82 14.305 1 94.31 422 LYS B CA 1
ATOM 6606 C C . LYS B 1 422 ? -24.75 10.836 13.164 1 94.31 422 LYS B C 1
ATOM 6608 O O . LYS B 1 422 ? -25.75 11.492 12.891 1 94.31 422 LYS B O 1
ATOM 6613 N N . LEU B 1 423 ? -23.547 11.016 12.523 1 90.44 423 LEU B N 1
ATOM 6614 C CA . LEU B 1 423 ? -23.406 11.984 11.438 1 90.44 423 LEU B CA 1
ATOM 6615 C C . LEU B 1 423 ? -24.062 11.484 10.164 1 90.44 423 LEU B C 1
ATOM 6617 O O . LEU B 1 423 ? -24.453 12.281 9.305 1 90.44 423 LEU B O 1
ATOM 6621 N N . HIS B 1 424 ? -24.109 10.109 9.953 1 74.75 424 HIS B N 1
ATOM 6622 C CA . HIS B 1 424 ? -24.672 9.531 8.734 1 74.75 424 HIS B CA 1
ATOM 6623 C C . HIS B 1 424 ? -26.016 8.875 9.016 1 74.75 424 HIS B C 1
ATOM 6625 O O . HIS B 1 424 ? -26.922 8.93 8.172 1 74.75 424 HIS B O 1
#

Secondary structure (DSSP, 8-state):
-EEEEEEEEEEETTTTEEEEEEEEEETTEEEEEESS-----SEEEE-TTEEEEEPEEEEEE-GGGGGGTTTT-S--HHHHIIIIIHHHHTT--HHHHHHHHHHHHHHHHHTTEEEEEEEESSHHHHHHHHHHH--EEEEEEEE--TT-HHHHHHHHHHHHHHHHHHHHHT-TTEEEEEEE--TTTS-HHHHHHHHHHHHHHT-EEEEEES-SHHHHHHHHHHHSS-HHHHHHHTT--STTEEEEE--S--HHHHHHHHHTT-EEEE-HHHHHHTT-----HHHHHHHT-EEEE----TTTSS---HHHHHHHHHHHHHHHHT-TTTT-HHHHHHHTTHHHHHHTT-S-SSBSTTSB--EEEEE--SGGG-S-S-HHHHHHHT--GGGEEEEEETTEEEEETTEESSS-HHHHHHHHHHHHHHH-/-EEEEEEEEEEETTTTEEEEEEEEEETTEEEEEESS-----SEEEE-TTEEEEEPEEEEEE-GGGGGGTTTT-S--HHHHIIIIIHHHHTT--HHHHHHHHHHHHHHHHHTTEEEEEEEESSHHHHHHHHHHH--EEEEEEEE--TT-HHHHHHHHHHHHHHHHHHHHHT-SSEEEEEEE--TTTS-HHHHHHHHHHHHHHT-EEEEEES-SHHHHHHHHHHHSS-HHHHHHHTT--STTEEEEE--S--HHHHHHHHHTT-EEEE-HHHHHHTT-----HHHHHHHT-EEEE----TTTSS---HHHHHHHHHHHHHHHHT-TTSS-HHHHHHHTTHHHHHHTT-S-SSBSTTSB--EEEEE--SGGG-S-S-HHHHHHHT--GGGEEEEEETTEEEEETTEESSS-HHHHHHHHHHHHHHH-

InterPro domains:
  IPR006680 Amidohydrolase-related [PF01979] (51-397)
  IPR011059 Metal-dependent hydrolase, composite domain superfamily [G3DSA:2.30.40.10] (5-415)
  IPR011059 Metal-dependent hydrolase, composite domain superfamily [SSF51338] (1-423)
  IPR023512 Deaminase MtaD/DadD [MF_01281] (2-424)
  IPR032466 Metal-dependent hydrolase [SSF51556] (54-347)
  IPR050287 5-Methylthioadenosine/S-adenosylhomocysteine deaminase [PTHR43794] (5-423)

pLDDT: mean 97.24, std 3.49, range [73.38, 98.94]